Protein 3BWS (pdb70)

Sequence (804 aa):
GTEIVKFSIHPYKGTVIRLGEEILPFKVLEMDKNIALVEAIPVYKDEKEIELKLSSPGFQNSSYRIRKPEELNEKLIALDKEGITHRFISRFKTGFQPKSVRFIDNTRLAIPLLEDEGDVLDINSGQTVRLSPPEKYKKKLGFVETISIPEHNELWVSQQANAVHVFDLKTLAYKATVDLTGKWSKILLYDPIRDLVYCSNWISEDISVIDRKTKLEIRKTDKIGLPRGLLLSKDGKELYIAQFSASNQESGGGRLGIYSDKEKLIDTIGPPGNKRHIVSGNTENKIYVSDCCSKIEVYDLKEKKVQKSIPVFDKPNTIALSPDGKYLYVSCRGPNHPTEGYLKKGLVLGKVYVIDTTTDTVKEFWEAGNQPTGLDVSPDNRYLVISDFLDHQIRVYRRDGFGTEIVKFSIHPYKGTVIRLGEEILPFKVLEMDKNIALVEAIPVYKDEKEIELKLSSPGFQNSSYRIRKPEELNEKLIALDKEGITHRFISRFKTGFQPKSVRFIDNTRLAIPLLEDEGDVLDINSGQTVRLSPPEKYKKKLGFVETISIPEHNELWVSQQANAVHVFDLKTLAYKATVDLTGKWSKILLYDPIRDLVYCSNWISEDISVIDRKTKLEIRKTDKIGLPRGLLLSKDGKELYIAQFSASNQESGGGRLGIYSDKEKLIDTIGPPGNKRHIVSGNTENKIYVSDCCSKIEVYDLKEKKVQKSIPVFDKPNTIALSPDGKYLYVSCRGPNHPTEGYLKKGLVLGKVYVIDTTTDTVKEFWEAGNQPTGLDVSPDNRYLVISDFLDHQIRVYRRDGF

Solvent-accessible surface area: 32927 Å² total

Foldseek 3Di:
DKDKAKEKEAAPPQKFKDWPNHTDDWAFDDDAQRMTTIMIDDFDDDQDWTWIWMDGPQFDIDTDIDSGPVVRHHFYDYTHGPPDQKGFDGKAFFPAFFFAWDDLAQFWID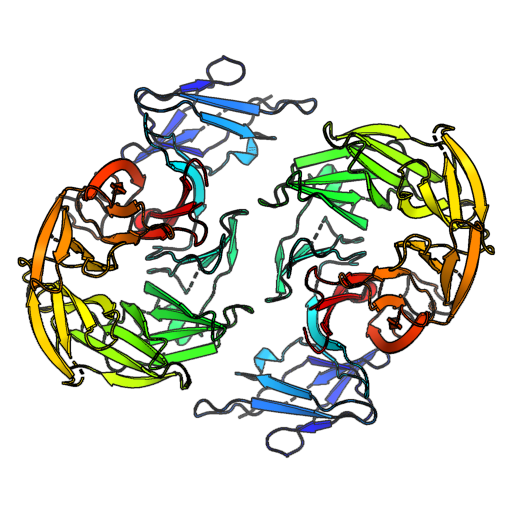TAHQAFQAWIAGNVPRDIDGQHDDPVFSVLGGWADWDHDVVVQWIWIAGNQCKIWIARNVVRHTDDIERDPAAQWHDWDADPVQQWIWTQHQARQKIFIARNVVSYGPDIAHRQARFAAWDAAPVNFWIWTQHQARHPVDRKQTFTWIAGVVRGTPDGEEGMFGWAYKDAAPDRQWMWIDTNAQWIFIDRNVVRYTPDIEHHAAAWHDWEAQLVRQWIKIWHQHDAAPPPGNVDFHSDFTKMWIAGRVVRYTPDMDGDGHGWRYWDAHNVRFWIKTDNRRSNIIIIIGGPPD/DKDKAKEKEFQPPQKFKDWPNHGDDWAFDDDAPRMTTIMIGDFDPPQDKTWIWMDGPQFDIDIDIDRGPHVRHHFYDYTHGPPDQKGFDGKAFAPAFFQAWDDPAQFWIDTAHQAFQAWIAGNVPRDIDGQHDDPVFRVLGGKADWDADVVVQWIWIDGVQCKIWIARNVVRHTDDIERHPAAQWHDWDADPVQCWIWTQHQQQQWIFIANNVVSYGPDIAHHDARFAAWDAQPVRFWIWTQHQARHPVDNKQTFTFTAGVVSGTPDGADDIFGWAYWDAAPDNQWIWIDTNAQWIFIAGNVVRYGPDIEHHAAAWHDWDAQLVRQWIKIWHQHDAAPPPGNVDFHSDFTKMWIAGRVVRYTSDMDGDGHGWRYWDAHNVNFWIKTDNRRSSIIIIIGGHPD

Secondary structure (DSSP, 8-state):
-EE---EEEE--TT-EEEETTEE----EEEEETTEEEE--EE---TT--EEEEEE-TTB--EEEEESSGGGGTT-EEEPPBTT-SEEEEEEEE-SS-B---EESSSSEEE--BTTS---EEETTT--EE-----HHHHTT-----EEEEGGGTEEEEE---SEEEEEETTT--EEEEEE-SSSSEEEEEEETTTTEEEEEETTTTEEEEEETTTTEEEEEPPP-SEEEEEEE-TTSS-EEEEEEES-TT-S--EEEEEE----SEEEEEEEEE----EEE-SSTTEEEEE---SEEEEEETTTTEEEEEEE-SSSEEEEEE-TTSSEEEEEE-----TTT-TTS--SS--EEEEEETTTTEEEEEEE-SSSEEEEEE-TTS-EEEEEETTTTEEEEEEETT-/-EE---EEEE--TT-EEEETTEE----EEEEETTEEEE--EE---TT--EEEEEE-TTB--EEEEESSGGGGTT-EEEPPBTT-SEEEEEEEE-SS-B---EESSSSEEE--BTTS---EEETTT--EE-----HHHHTT-----EEEEGGGTEEEEE---SEEEEEETTT--EEEEEE-SSSSEEEEEEETTTTEEEEEETTTTEEEEEETTTTEEEEE----SEEEEEEE-TTSS-EEEEEEES-TT-SS-EEEEEE----SEEEEEEEEE----EEE-SSTTEEEEE---SEEEEEETTTTEEEEEEE-SSSEEEEEE-TTSSEEEEEE--PPPTTT-TTS--SS--EEEEEETTTTEEEEEEE-SSSEEEEEE-TTS-EEEEEEGGGTEEEEEEETT-

GO terms:
  GO:0009279 cell outer membrane (C, IDA)
  GO:0010756 positive regulation of plasminogen activation (P, IPI)

Organism: Leptospira interrogans serogroup Icterohaemorrhagiae serovar copenhageni (strain Fiocruz L1-130) (NCBI:txid267671)

B-factor: mean 20.06, std 7.41, range [4.98, 55.45]

CATH classification: 2.60.40.3070 (+1 more: 2.130.10.10)

Radius of gyration: 30.34 Å; Cα contacts (8 Å, |Δi|>4): 2355; chains: 2; bounding box: 76×45×87 Å

InterPro domains:
  IPR011045 Nitrous oxide reductase, N-terminal [SSF50974] (199-455)
  IPR015943 WD40/YVTN repeat-like-containing domain superfamily [G3DSA:2.130.10.10] (134-456)
  IPR019405 Lactonase, 7-bladed beta-propeller [PF10282] (343-454)
  IPR051200 Multi-functional host-pathogen interaction and enzymatic activity protein [PTHR47197] (11-436)

Structure (mmCIF, N/CA/C/O backbone):
data_3BWS
#
_entry.id   3BWS
#
_cell.length_a   78.953
_cell.length_b   86.865
_cell.length_c   132.418
_cell.angle_alpha   90.00
_cell.angle_beta   90.00
_cell.angle_gamma   90.00
#
_symmetry.space_group_name_H-M   'P 21 21 21'
#
loop_
_entity.id
_entity.type
_entity.pdbx_description
1 polymer 'protein Lp49'
2 non-polymer 'SULFATE ION'
3 water water
#
loop_
_atom_site.group_PDB
_atom_site.id
_atom_site.type_symbol
_atom_site.label_atom_id
_atom_site.label_alt_id
_atom_site.label_comp_id
_atom_site.label_asym_id
_atom_site.label_entity_id
_atom_site.label_seq_id
_atom_site.pdbx_PDB_ins_code
_atom_site.Cartn_x
_atom_site.Cartn_y
_atom_site.Cartn_z
_atom_site.occupancy
_atom_site.B_iso_or_equiv
_atom_site.auth_seq_id
_atom_site.auth_comp_id
_atom_site.auth_asym_id
_atom_site.auth_atom_id
_atom_site.pdbx_PDB_model_num
ATOM 1 N N . GLY A 1 27 ? 67.662 66.392 58.582 1.00 39.87 50 GLY A N 1
ATOM 2 C CA . GLY A 1 27 ? 68.195 65.753 57.338 1.00 39.70 50 GLY A CA 1
ATOM 3 C C . GLY A 1 27 ? 67.769 66.473 56.070 1.00 39.44 50 GLY A C 1
ATOM 4 O O . GLY A 1 27 ? 67.515 67.682 56.089 1.00 39.58 50 GLY A O 1
ATOM 5 N N . THR A 1 28 ? 67.678 65.719 54.975 1.00 39.10 51 THR A N 1
ATOM 6 C CA . THR A 1 28 ? 67.428 66.278 53.643 1.00 38.66 51 THR A CA 1
ATOM 7 C C . THR A 1 28 ? 66.151 65.772 52.965 1.00 38.29 51 THR A C 1
ATOM 8 O O . THR A 1 28 ? 65.550 64.778 53.386 1.00 38.31 51 THR A O 1
ATOM 12 N N . GLU A 1 29 ? 65.742 66.481 51.915 1.00 37.70 52 GLU A N 1
ATOM 13 C CA . GLU A 1 29 ? 64.722 65.999 50.991 1.00 37.29 52 GLU A CA 1
ATOM 14 C C . GLU A 1 29 ? 65.240 66.179 49.572 1.00 36.37 52 GLU A C 1
ATOM 15 O O . GLU A 1 29 ? 65.763 67.242 49.229 1.00 36.02 52 GLU A O 1
ATOM 21 N N . ILE A 1 30 ? 65.118 65.124 48.766 1.00 35.53 53 ILE A N 1
ATOM 22 C CA . ILE A 1 30 ? 65.469 65.169 47.348 1.00 34.47 53 ILE A CA 1
ATOM 23 C C . ILE A 1 30 ? 64.291 65.746 46.569 1.00 33.53 53 ILE A C 1
ATOM 24 O O . ILE A 1 30 ? 63.186 65.192 46.595 1.00 33.63 53 ILE A O 1
ATOM 29 N N . VAL A 1 31 ? 64.531 66.862 45.886 1.00 32.01 54 VAL A N 1
ATOM 30 C CA . VAL A 1 31 ? 63.503 67.491 45.050 1.00 30.55 54 VAL A CA 1
ATOM 31 C C . VAL A 1 31 ? 63.900 67.449 43.574 1.00 29.34 54 VAL A C 1
ATOM 32 O O . VAL A 1 31 ? 65.079 67.310 43.249 1.00 29.20 54 VAL A O 1
ATOM 36 N N . LYS A 1 32 ? 62.908 67.546 42.691 1.00 27.73 55 LYS A N 1
ATOM 37 C CA . LYS A 1 32 ? 63.146 67.579 41.251 1.00 26.47 55 LYS A CA 1
ATOM 38 C C . LYS A 1 32 ? 62.428 68.790 40.660 1.00 24.91 55 LYS A C 1
ATOM 39 O O . LYS A 1 32 ? 61.233 68.976 40.874 1.00 24.41 55 LYS A O 1
ATOM 45 N N . PHE A 1 33 ? 63.175 69.612 39.929 1.00 23.25 56 PHE A N 1
ATOM 46 C CA . PHE A 1 33 ? 62.665 70.858 39.370 1.00 21.65 56 PHE A CA 1
ATOM 47 C C . PHE A 1 33 ? 63.472 71.199 38.123 1.00 20.50 56 PHE A C 1
ATOM 48 O O . PHE A 1 33 ? 64.446 70.515 37.798 1.00 20.30 56 PHE A O 1
ATOM 56 N N . SER A 1 34 ? 63.065 72.242 37.416 1.00 18.69 57 SER A N 1
ATOM 57 C CA . SER A 1 34 ? 63.769 72.629 36.209 1.00 17.92 57 SER A CA 1
ATOM 58 C C . SER A 1 34 ? 64.487 73.957 36.383 1.00 16.71 57 SER A C 1
ATOM 59 O O . SER A 1 34 ? 64.021 74.831 37.106 1.00 16.40 57 SER A O 1
ATOM 62 N N . ILE A 1 35 ? 65.646 74.092 35.744 1.00 16.10 58 ILE A N 1
ATOM 63 C CA . ILE A 1 35 ? 66.379 75.349 35.763 1.00 15.58 58 ILE A CA 1
ATOM 64 C C . ILE A 1 35 ? 66.650 75.817 34.342 1.00 14.74 58 ILE A C 1
ATOM 65 O O . ILE A 1 35 ? 66.908 75.012 33.453 1.00 14.06 58 ILE A O 1
ATOM 70 N N . HIS A 1 36 ? 66.578 77.129 34.146 1.00 13.72 59 HIS A N 1
ATOM 71 C CA . HIS A 1 36 ? 66.755 77.715 32.845 1.00 13.78 59 HIS A CA 1
ATOM 72 C C . HIS A 1 36 ? 67.447 79.062 33.035 1.00 13.89 59 HIS A C 1
ATOM 73 O O . HIS A 1 36 ? 66.828 80.003 33.554 1.00 13.70 59 HIS A O 1
ATOM 80 N N . PRO A 1 37 ? 68.737 79.170 32.633 1.00 14.16 60 PRO A N 1
ATOM 81 C CA . PRO A 1 37 ? 69.596 78.206 31.957 1.00 14.27 60 PRO A CA 1
ATOM 82 C C . PRO A 1 37 ? 70.254 77.183 32.882 1.00 15.19 60 PRO A C 1
ATOM 83 O O . PRO A 1 37 ? 70.349 77.392 34.100 1.00 14.61 60 PRO A O 1
ATOM 87 N N . TYR A 1 38 ? 70.705 76.076 32.295 1.00 15.81 61 TYR A N 1
ATOM 88 C CA . TYR A 1 38 ? 71.505 75.102 33.030 1.00 16.48 61 TYR A CA 1
ATOM 89 C C . TYR A 1 38 ? 73.008 75.444 32.979 1.00 15.98 61 TYR A C 1
ATOM 90 O O . TYR A 1 38 ? 73.690 75.376 33.993 1.00 16.07 61 TYR A O 1
ATOM 99 N N . LYS A 1 39 ? 73.511 75.804 31.803 1.00 15.69 62 LYS A N 1
ATOM 100 C CA . LYS A 1 39 ? 74.954 76.029 31.604 1.00 16.07 62 LYS A CA 1
ATOM 101 C C . LYS A 1 39 ? 75.509 77.167 32.449 1.00 15.23 62 LYS A C 1
ATOM 102 O O . LYS A 1 39 ? 75.041 78.299 32.337 1.00 15.45 62 LYS A O 1
ATOM 108 N N . GLY A 1 40 ? 76.500 76.855 33.290 1.00 14.12 63 GLY A N 1
ATOM 109 C CA . GLY A 1 40 ? 77.163 77.856 34.137 1.00 13.58 63 GLY A CA 1
ATOM 110 C C . GLY A 1 40 ? 76.452 78.154 35.454 1.00 12.97 63 GLY A C 1
ATOM 111 O O . GLY A 1 40 ? 76.952 78.921 36.286 1.00 12.76 63 GLY A O 1
ATOM 112 N N . THR A 1 41 ? 75.291 77.536 35.652 1.00 12.29 64 THR A N 1
ATOM 113 C CA . THR A 1 41 ? 74.441 77.893 36.774 1.00 12.13 64 THR A CA 1
ATOM 114 C C . THR A 1 41 ? 74.813 77.162 38.069 1.00 12.28 64 THR A C 1
ATOM 115 O O . THR A 1 41 ? 75.050 75.949 38.077 1.00 13.11 64 THR A O 1
ATOM 119 N N . VAL A 1 42 ? 74.882 77.938 39.144 1.00 12.29 65 VAL A N 1
ATOM 120 C CA . VAL A 1 42 ? 75.116 77.443 40.492 1.00 12.61 65 VAL A CA 1
ATOM 121 C C . VAL A 1 42 ? 73.924 77.774 41.396 1.00 12.69 65 VAL A C 1
ATOM 122 O O . VAL A 1 42 ? 73.318 78.841 41.293 1.00 12.12 65 VAL A O 1
ATOM 126 N N . ILE A 1 43 ? 73.595 76.829 42.270 1.00 13.09 66 ILE A N 1
ATOM 127 C CA . ILE A 1 43 ? 72.659 77.063 43.358 1.00 13.90 66 ILE A CA 1
ATOM 128 C C . ILE A 1 43 ? 73.418 76.944 44.679 1.00 14.18 66 ILE A C 1
ATOM 129 O O . ILE A 1 43 ? 74.085 75.939 44.938 1.00 14.59 66 ILE A O 1
ATOM 134 N N . ARG A 1 44 ? 73.312 77.976 45.504 1.00 14.65 67 ARG A N 1
ATOM 135 C CA . ARG A 1 44 ? 73.887 77.970 46.840 1.00 15.45 67 ARG A CA 1
ATOM 136 C C . ARG A 1 44 ? 72.785 78.157 47.877 1.00 16.47 67 ARG A C 1
ATOM 137 O O . ARG A 1 44 ? 71.695 78.645 47.560 1.00 17.46 67 ARG A O 1
ATOM 145 N N . LEU A 1 45 ? 73.077 77.728 49.098 1.00 17.33 68 LEU A N 1
ATOM 146 C CA . LEU A 1 45 ? 72.207 77.872 50.252 1.00 18.50 68 LEU A CA 1
ATOM 147 C C . LEU A 1 45 ? 73.116 78.056 51.453 1.00 19.34 68 LEU A C 1
ATOM 148 O O . LEU A 1 45 ? 73.957 77.198 51.739 1.00 19.84 68 LEU A O 1
ATOM 153 N N . GLY A 1 46 ? 72.964 79.189 52.130 1.00 20.18 69 GLY A N 1
ATOM 154 C CA . GLY A 1 46 ? 73.814 79.537 53.251 1.00 21.84 69 GLY A CA 1
ATOM 155 C C . GLY A 1 46 ? 75.252 79.705 52.811 1.00 22.74 69 GLY A C 1
ATOM 156 O O . GLY A 1 46 ? 76.166 79.424 53.579 1.00 23.06 69 GLY A O 1
ATOM 157 N N . GLU A 1 47 ? 75.425 80.144 51.561 1.00 23.67 70 GLU A N 1
ATOM 158 C CA . GLU A 1 47 ? 76.722 80.436 50.932 1.00 24.48 70 GLU A CA 1
ATOM 159 C C . GLU A 1 47 ? 77.561 79.193 50.633 1.00 25.03 70 GLU A C 1
ATOM 160 O O . GLU A 1 47 ? 78.768 79.286 50.382 1.00 25.38 70 GLU A O 1
ATOM 166 N N . GLU A 1 48 ? 76.908 78.035 50.646 1.00 25.32 71 GLU A N 1
ATOM 167 C CA . GLU A 1 48 ? 77.526 76.771 50.267 1.00 25.65 71 GLU A CA 1
ATOM 168 C C . GLU A 1 48 ? 76.818 76.221 49.040 1.00 25.19 71 GLU A C 1
ATOM 169 O O . GLU A 1 48 ? 75.619 76.418 48.883 1.00 24.60 71 GLU A O 1
ATOM 175 N N . ILE A 1 49 ? 77.566 75.544 48.167 1.00 25.37 72 ILE A N 1
ATOM 176 C CA . ILE A 1 49 ? 76.999 74.917 46.969 1.00 25.36 72 ILE A CA 1
ATOM 177 C C . ILE A 1 49 ? 76.012 73.827 47.372 1.00 25.66 72 ILE A C 1
ATOM 178 O O . ILE A 1 49 ? 76.306 72.993 48.243 1.00 25.73 72 ILE A O 1
ATOM 183 N N . LEU A 1 50 ? 74.837 73.859 46.749 1.00 25.37 73 LEU A N 1
ATOM 184 C CA . LEU A 1 50 ? 73.893 72.768 46.849 1.00 25.70 73 LEU A CA 1
ATOM 185 C C . LEU A 1 50 ? 73.983 71.971 45.559 1.00 25.70 73 LEU A C 1
ATOM 186 O O . LEU A 1 50 ? 73.479 72.404 44.508 1.00 25.80 73 LEU A O 1
ATOM 191 N N . PRO A 1 51 ? 74.646 70.806 45.618 1.00 25.55 74 PRO A N 1
ATOM 192 C CA . PRO A 1 51 ? 74.877 70.086 44.384 1.00 25.34 74 PRO A CA 1
ATOM 193 C C . PRO A 1 51 ? 73.569 69.525 43.839 1.00 25.24 74 PRO A C 1
ATOM 194 O O . PRO A 1 51 ? 72.667 69.177 44.614 1.00 24.63 74 PRO A O 1
ATOM 198 N N . PHE A 1 52 ? 73.466 69.487 42.517 1.00 25.33 75 PHE A N 1
ATOM 199 C CA . PHE A 1 52 ? 72.340 68.862 41.848 1.00 25.79 75 PHE A CA 1
ATOM 200 C C . PHE A 1 52 ? 72.811 67.901 40.768 1.00 26.15 75 PHE A C 1
ATOM 201 O O . PHE A 1 52 ? 73.970 67.949 40.332 1.00 26.29 75 PHE A O 1
ATOM 209 N N . LYS A 1 53 ? 71.903 67.030 40.349 1.00 26.27 76 LYS A N 1
ATOM 210 C CA . LYS A 1 53 ? 72.183 66.010 39.353 1.00 26.80 76 LYS A CA 1
ATOM 211 C C . LYS A 1 53 ? 71.253 66.275 38.181 1.00 26.59 76 LYS A C 1
ATOM 212 O O . LYS A 1 53 ? 70.059 66.495 38.374 1.00 26.34 76 LYS A O 1
ATOM 218 N N . VAL A 1 54 ? 71.798 66.275 36.970 1.00 26.28 77 VAL A N 1
ATOM 219 C CA . VAL A 1 54 ? 70.986 66.499 35.784 1.00 26.14 77 VAL A CA 1
ATOM 220 C C . VAL A 1 54 ? 70.267 65.208 35.422 1.00 26.05 77 VAL A C 1
ATOM 221 O O . VAL A 1 54 ? 70.894 64.145 35.311 1.00 26.00 77 VAL A O 1
ATOM 225 N N . LEU A 1 55 ? 68.947 65.310 35.276 1.00 25.50 78 LEU A N 1
ATOM 226 C CA . LEU A 1 55 ? 68.107 64.189 34.870 1.00 25.19 78 LEU A CA 1
ATOM 227 C C . LEU A 1 55 ? 67.779 64.248 33.387 1.00 24.99 78 LEU A C 1
ATOM 228 O O . LEU A 1 55 ? 67.851 63.233 32.683 1.00 25.20 78 LEU A O 1
ATOM 233 N N . GLU A 1 56 ? 67.405 65.433 32.914 1.00 24.48 79 GLU A N 1
ATOM 234 C CA . GLU A 1 56 ? 67.052 65.624 31.508 1.00 24.18 79 GLU A CA 1
ATOM 235 C C . GLU A 1 56 ? 67.601 66.959 31.028 1.00 22.78 79 GLU A C 1
ATOM 236 O O . GLU A 1 56 ? 67.659 67.910 31.797 1.00 22.05 79 GLU A O 1
ATOM 242 N N . MET A 1 57 ? 68.011 67.002 29.763 1.00 21.71 80 MET A N 1
ATOM 243 C CA . MET A 1 57 ? 68.425 68.247 29.117 1.00 21.55 80 MET A CA 1
ATOM 244 C C . MET A 1 57 ? 67.578 68.539 27.880 1.00 20.71 80 MET A C 1
ATOM 245 O O . MET A 1 57 ? 67.461 67.695 26.989 1.00 20.76 80 MET A O 1
ATOM 250 N N . ASP A 1 58 ? 66.994 69.737 27.844 1.00 19.80 81 ASP A N 1
ATOM 251 C CA . ASP A 1 58 ? 66.218 70.201 26.695 1.00 18.69 81 ASP A CA 1
ATOM 252 C C . ASP A 1 58 ? 66.702 71.585 26.270 1.00 17.71 81 ASP A C 1
ATOM 253 O O . ASP A 1 58 ? 66.244 72.611 26.801 1.00 16.46 81 ASP A O 1
ATOM 258 N N . LYS A 1 59 ? 67.599 71.595 25.286 1.00 17.01 82 LYS A N 1
ATOM 259 C CA . LYS A 1 59 ? 68.371 72.787 24.928 1.00 16.57 82 LYS A CA 1
ATOM 260 C C . LYS A 1 59 ? 68.994 73.343 26.205 1.00 16.55 82 LYS A C 1
ATOM 261 O O . LYS A 1 59 ? 69.809 72.669 26.823 1.00 17.41 82 LYS A O 1
ATOM 267 N N . ASN A 1 60 ? 68.606 74.547 26.618 1.00 16.25 83 ASN A N 1
ATOM 268 C CA . ASN A 1 60 ? 69.180 75.149 27.825 1.00 16.00 83 ASN A CA 1
ATOM 269 C C . ASN A 1 60 ? 68.349 74.937 29.084 1.00 15.54 83 ASN A C 1
ATOM 270 O O . ASN A 1 60 ? 68.637 75.531 30.104 1.00 15.13 83 ASN A O 1
ATOM 275 N N . ILE A 1 61 ? 67.314 74.098 29.016 1.00 15.01 84 ILE A N 1
ATOM 276 C CA . ILE A 1 61 ? 66.495 73.845 30.200 1.00 14.73 84 ILE A CA 1
ATOM 277 C C . ILE A 1 61 ? 66.841 72.462 30.729 1.00 15.20 84 ILE A C 1
ATOM 278 O O . ILE A 1 61 ? 66.833 71.476 29.976 1.00 15.36 84 ILE A O 1
ATOM 283 N N . ALA A 1 62 ? 67.166 72.398 32.017 1.00 15.72 85 ALA A N 1
ATOM 284 C CA . ALA A 1 62 ? 67.561 71.144 32.638 1.00 15.93 85 ALA A CA 1
ATOM 285 C C . ALA A 1 62 ? 66.580 70.749 33.718 1.00 16.73 85 ALA A C 1
ATOM 286 O O . ALA A 1 62 ? 66.238 71.567 34.571 1.00 16.72 85 ALA A O 1
ATOM 288 N N . LEU A 1 63 ? 66.140 69.494 33.672 1.00 17.32 86 LEU A N 1
ATOM 289 C CA . LEU A 1 63 ? 65.468 68.852 34.800 1.00 18.13 86 LEU A CA 1
ATOM 290 C C . LEU A 1 63 ? 66.538 68.284 35.703 1.00 18.74 86 LEU A C 1
ATOM 291 O O . LEU A 1 63 ? 67.373 67.483 35.258 1.00 18.71 86 LEU A O 1
ATOM 296 N N . VAL A 1 64 ? 66.534 68.712 36.958 1.00 19.55 87 VAL A N 1
ATOM 297 C CA . VAL A 1 64 ? 67.603 68.352 37.888 1.00 20.62 87 VAL A CA 1
ATOM 298 C C . VAL A 1 64 ? 67.018 67.819 39.205 1.00 22.10 87 VAL A C 1
ATOM 299 O O . VAL A 1 64 ? 65.884 68.142 39.575 1.00 21.95 87 VAL A O 1
ATOM 303 N N . GLU A 1 65 ? 67.783 66.989 39.905 1.00 23.55 88 GLU A N 1
ATOM 304 C CA . GLU A 1 65 ? 67.400 66.617 41.262 1.00 25.23 88 GLU A CA 1
ATOM 305 C C . GLU A 1 65 ? 68.458 67.095 42.240 1.00 25.80 88 GLU A C 1
ATOM 306 O O . GLU A 1 65 ? 69.654 67.069 41.946 1.00 25.82 88 GLU A O 1
ATOM 320 N N . ALA A 1 67 ? 69.379 67.616 46.668 1.00 29.66 90 ALA A N 1
ATOM 321 C CA . ALA A 1 67 ? 69.082 67.420 48.090 1.00 30.51 90 ALA A CA 1
ATOM 322 C C . ALA A 1 67 ? 69.061 68.768 48.816 1.00 31.24 90 ALA A C 1
ATOM 323 O O . ALA A 1 67 ? 70.008 69.549 48.726 1.00 31.07 90 ALA A O 1
ATOM 325 N N . ILE A 1 68 ? 67.967 69.041 49.518 1.00 32.26 91 ILE A N 1
ATOM 326 C CA . ILE A 1 68 ? 67.835 70.264 50.299 1.00 33.67 91 ILE A CA 1
ATOM 327 C C . ILE A 1 68 ? 67.741 69.845 51.759 1.00 34.58 91 ILE A C 1
ATOM 328 O O . ILE A 1 68 ? 66.983 68.933 52.081 1.00 34.64 91 ILE A O 1
ATOM 333 N N . PRO A 1 69 ? 68.516 70.498 52.646 1.00 35.71 92 PRO A N 1
ATOM 334 C CA . PRO A 1 69 ? 68.348 70.255 54.076 1.00 36.58 92 PRO A CA 1
ATOM 335 C C . PRO A 1 69 ? 66.982 70.732 54.551 1.00 37.57 92 PRO A C 1
ATOM 336 O O . PRO A 1 69 ? 66.405 71.654 53.961 1.00 37.88 92 PRO A O 1
ATOM 340 N N . VAL A 1 70 ? 66.461 70.089 55.590 1.00 38.65 93 VAL A N 1
ATOM 341 C CA . VAL A 1 70 ? 65.207 70.520 56.196 1.00 39.62 93 VAL A CA 1
ATOM 342 C C . VAL A 1 70 ? 65.525 71.519 57.307 1.00 40.10 93 VAL A C 1
ATOM 343 O O . VAL A 1 70 ? 65.869 71.136 58.433 1.00 40.40 93 VAL A O 1
ATOM 347 N N . TYR A 1 71 ? 65.437 72.798 56.953 1.00 40.50 94 TYR A N 1
ATOM 348 C CA . TYR A 1 71 ? 65.622 73.907 57.880 1.00 40.71 94 TYR A CA 1
ATOM 349 C C . TYR A 1 71 ? 64.544 73.878 58.964 1.00 40.86 94 TYR A C 1
ATOM 350 O O . TYR A 1 71 ? 63.356 73.696 58.668 1.00 40.94 94 TYR A O 1
ATOM 359 N N . LYS A 1 72 ? 64.965 74.039 60.217 1.00 40.55 95 LYS A N 1
ATOM 360 C CA . LYS A 1 72 ? 64.045 73.999 61.349 1.00 40.24 95 LYS A CA 1
ATOM 361 C C . LYS A 1 72 ? 63.868 75.392 61.962 1.00 40.07 95 LYS A C 1
ATOM 362 O O . LYS A 1 72 ? 64.355 76.381 61.409 1.00 39.99 95 LYS A O 1
ATOM 364 N N . ASP A 1 73 ? 63.157 75.456 63.090 1.00 39.86 96 ASP A N 1
ATOM 365 C CA . ASP A 1 73 ? 62.943 76.693 63.867 1.00 39.78 96 ASP A CA 1
ATOM 366 C C . ASP A 1 73 ? 62.591 77.935 63.044 1.00 39.40 96 ASP A C 1
ATOM 367 O O . ASP A 1 73 ? 63.161 79.015 63.255 1.00 39.62 96 ASP A O 1
ATOM 372 N N . GLU A 1 74 ? 61.654 77.766 62.110 1.00 39.04 97 GLU A N 1
ATOM 373 C CA . GLU A 1 74 ? 61.101 78.856 61.278 1.00 38.48 97 GLU A CA 1
ATOM 374 C C . GLU A 1 74 ? 62.115 79.537 60.349 1.00 37.95 97 GLU A C 1
ATOM 375 O O . GLU A 1 74 ? 61.847 80.621 59.814 1.00 37.78 97 GLU A O 1
ATOM 377 N N . LYS A 1 75 ? 63.265 78.895 60.151 1.00 37.14 98 LYS A N 1
ATOM 378 C CA . LYS A 1 75 ? 64.277 79.384 59.216 1.00 36.31 98 LYS A CA 1
ATOM 379 C C . LYS A 1 75 ? 63.857 79.168 57.765 1.00 35.85 98 LYS A C 1
ATOM 380 O O . LYS A 1 75 ? 63.541 78.048 57.351 1.00 35.61 98 LYS A O 1
ATOM 386 N N . GLU A 1 76 ? 63.855 80.267 57.017 1.00 35.26 99 GLU A N 1
ATOM 387 C CA . GLU A 1 76 ? 63.494 80.288 55.608 1.00 34.94 99 GLU A CA 1
ATOM 388 C C . GLU A 1 76 ? 64.642 79.735 54.766 1.00 33.73 99 GLU A C 1
ATOM 389 O O . GLU A 1 76 ? 65.809 80.080 54.988 1.00 33.98 99 GLU A O 1
ATOM 395 N N . ILE A 1 77 ? 64.312 78.867 53.812 1.00 32.22 100 ILE A N 1
ATOM 396 C CA . ILE A 1 77 ? 65.297 78.367 52.858 1.00 30.27 100 ILE A CA 1
ATOM 397 C C . ILE A 1 77 ? 65.404 79.364 51.703 1.00 29.12 100 ILE A C 1
ATOM 398 O O . ILE A 1 77 ? 64.495 79.477 50.882 1.00 28.88 100 ILE A O 1
ATOM 403 N N . GLU A 1 78 ? 66.515 80.090 51.653 1.00 27.42 101 GLU A N 1
ATOM 404 C CA . GLU A 1 78 ? 66.753 81.009 50.560 1.00 26.18 101 GLU A CA 1
ATOM 405 C C . GLU A 1 78 ? 67.791 80.428 49.611 1.00 25.02 101 GLU A C 1
ATOM 406 O O . GLU A 1 78 ? 68.992 80.448 49.896 1.00 24.27 101 GLU A O 1
ATOM 412 N N . LEU A 1 79 ? 67.309 79.905 48.490 1.00 23.18 102 LEU A N 1
ATOM 413 C CA . LEU A 1 79 ? 68.183 79.435 47.431 1.00 22.63 102 LEU A CA 1
ATOM 414 C C . LEU A 1 79 ? 68.704 80.620 46.645 1.00 21.71 102 LEU A C 1
ATOM 415 O O . LEU A 1 79 ? 67.929 81.483 46.228 1.00 21.86 102 LEU A O 1
ATOM 420 N N . LYS A 1 80 ? 70.016 80.660 46.451 1.00 20.44 103 LYS A N 1
ATOM 421 C CA . LYS A 1 80 ? 70.633 81.719 45.674 1.00 20.01 103 LYS A CA 1
ATOM 422 C C . LYS A 1 80 ? 71.179 81.186 44.344 1.00 18.97 103 LYS A C 1
ATOM 423 O O . LYS A 1 80 ? 72.101 80.365 44.315 1.00 18.23 103 LYS A O 1
ATOM 429 N N . LEU A 1 81 ? 70.585 81.654 43.248 1.00 17.85 104 LEU A N 1
ATOM 430 C CA . LEU A 1 81 ? 70.944 81.204 41.909 1.00 16.98 104 LEU A CA 1
ATOM 431 C C . LEU A 1 81 ? 71.757 82.248 41.173 1.00 16.11 104 LEU A C 1
ATOM 432 O O . LEU A 1 81 ? 71.474 83.447 41.258 1.00 16.36 104 LEU A O 1
ATOM 437 N N . SER A 1 82 ? 72.783 81.790 40.467 1.00 14.94 105 SER A N 1
ATOM 438 C CA . SER A 1 82 ? 73.646 82.683 39.711 1.00 14.20 105 SER A CA 1
ATOM 439 C C . SER A 1 82 ? 74.211 81.984 38.487 1.00 14.00 105 SER A C 1
ATOM 440 O O . SER A 1 82 ? 74.450 80.767 38.503 1.00 14.01 105 SER A O 1
ATOM 443 N N . SER A 1 83 ? 74.410 82.756 37.419 1.00 13.98 106 SER A N 1
ATOM 444 C CA . SER A 1 83 ? 74.882 82.223 36.124 1.00 13.88 106 SER A CA 1
ATOM 445 C C . SER A 1 83 ? 75.471 83.351 35.287 1.00 14.19 106 SER A C 1
ATOM 446 O O . SER A 1 83 ? 74.934 84.472 35.292 1.00 13.65 106 SER A O 1
ATOM 449 N N . PRO A 1 84 ? 76.569 83.069 34.552 1.00 14.58 107 PRO A N 1
ATOM 450 C CA . PRO A 1 84 ? 77.169 84.077 33.676 1.00 14.59 107 PRO A CA 1
ATOM 451 C C . PRO A 1 84 ? 76.167 84.691 32.695 1.00 14.81 107 PRO A C 1
ATOM 452 O O . PRO A 1 84 ? 75.430 83.966 32.015 1.00 15.02 107 PRO A O 1
ATOM 456 N N . GLY A 1 85 ? 76.151 86.020 32.638 1.00 14.76 108 GLY A N 1
ATOM 457 C CA . GLY A 1 85 ? 75.252 86.761 31.738 1.00 14.21 108 GLY A CA 1
ATOM 458 C C . GLY A 1 85 ? 73.828 86.881 32.261 1.00 14.37 108 GLY A C 1
ATOM 459 O O . GLY A 1 85 ? 72.930 87.347 31.532 1.00 13.31 108 GLY A O 1
ATOM 460 N N . PHE A 1 86 ? 73.615 86.453 33.512 1.00 14.01 109 PHE A N 1
ATOM 461 C CA . PHE A 1 86 ? 72.281 86.481 34.149 1.00 14.24 109 PHE A CA 1
ATOM 462 C C . PHE A 1 86 ? 72.294 87.214 35.480 1.00 15.19 109 PHE A C 1
ATOM 463 O O . PHE A 1 86 ? 73.294 87.200 36.197 1.00 15.01 109 PHE A O 1
ATOM 471 N N . GLN A 1 87 ? 71.182 87.863 35.806 1.00 15.51 110 GLN A N 1
ATOM 472 C CA . GLN A 1 87 ? 71.030 88.468 37.120 1.00 16.93 110 GLN A CA 1
ATOM 473 C C . GLN A 1 87 ? 70.898 87.375 38.191 1.00 17.38 110 GLN A C 1
ATOM 474 O O . GLN A 1 87 ? 70.353 86.290 37.931 1.00 17.47 110 GLN A O 1
ATOM 480 N N . ASN A 1 88 ? 71.410 87.652 39.389 1.00 18.08 111 ASN A N 1
ATOM 481 C CA . ASN A 1 88 ? 71.207 86.766 40.531 1.00 19.02 111 ASN A CA 1
ATOM 482 C C . ASN A 1 88 ? 69.733 86.710 40.925 1.00 19.78 111 ASN A C 1
ATOM 483 O O . ASN A 1 88 ? 69.052 87.750 40.917 1.00 20.07 111 ASN A O 1
ATOM 488 N N . SER A 1 89 ? 69.240 85.505 41.227 1.00 20.66 112 SER A N 1
ATOM 489 C CA . SER A 1 89 ? 67.887 85.309 41.778 1.00 21.92 112 SER A CA 1
ATOM 490 C C . SER A 1 89 ? 67.987 84.663 43.148 1.00 22.46 112 SER A C 1
ATOM 491 O O . SER A 1 89 ? 68.848 83.807 43.369 1.00 21.93 112 SER A O 1
ATOM 494 N N . SER A 1 90 ? 67.097 85.067 44.052 1.00 23.50 113 SER A N 1
ATOM 495 C CA . SER A 1 90 ? 66.848 84.350 45.297 1.00 24.81 113 SER A CA 1
ATOM 496 C C . SER A 1 90 ? 65.519 83.626 45.176 1.00 25.65 113 SER A C 1
ATOM 497 O O . SER A 1 90 ? 64.524 84.215 44.761 1.00 26.08 113 SER A O 1
ATOM 500 N N . TYR A 1 91 ? 65.504 82.352 45.528 1.00 26.16 114 TYR A N 1
ATOM 501 C CA . TYR A 1 91 ? 64.274 81.583 45.528 1.00 27.08 114 TYR A CA 1
ATOM 502 C C . TYR A 1 91 ? 63.999 81.113 46.958 1.00 27.74 114 TYR A C 1
ATOM 503 O O . TYR A 1 91 ? 64.706 80.246 47.481 1.00 27.33 114 TYR A O 1
ATOM 512 N N . ARG A 1 92 ? 62.982 81.705 47.585 1.00 28.70 115 ARG A N 1
ATOM 513 C CA . ARG A 1 92 ? 62.670 81.439 48.990 1.00 29.54 115 ARG A CA 1
ATOM 514 C C . ARG A 1 92 ? 61.553 80.422 49.122 1.00 29.81 115 ARG A C 1
ATOM 515 O O . ARG A 1 92 ? 60.513 80.538 48.469 1.00 29.89 115 ARG A O 1
ATOM 523 N N . ILE A 1 93 ? 61.785 79.413 49.953 1.00 29.94 116 ILE A N 1
ATOM 524 C CA . ILE A 1 93 ? 60.787 78.380 50.217 1.00 30.22 116 ILE A CA 1
ATOM 525 C C . ILE A 1 93 ? 60.714 78.085 51.716 1.00 30.79 116 ILE A C 1
ATOM 526 O O . ILE A 1 93 ? 61.711 78.206 52.433 1.00 30.84 116 ILE A O 1
ATOM 531 N N . ARG A 1 94 ? 59.525 77.730 52.194 1.00 31.26 117 ARG A N 1
ATOM 532 C CA . ARG A 1 94 ? 59.358 77.348 53.596 1.00 31.50 117 ARG A CA 1
ATOM 533 C C . ARG A 1 94 ? 59.846 75.920 53.789 1.00 31.24 117 ARG A C 1
ATOM 534 O O . ARG A 1 94 ? 60.417 75.589 54.831 1.00 31.52 117 ARG A O 1
ATOM 542 N N . LYS A 1 95 ? 59.620 75.089 52.773 1.00 30.92 118 LYS A N 1
ATOM 543 C CA . LYS A 1 95 ? 59.949 73.668 52.819 1.00 30.75 118 LYS A CA 1
ATOM 544 C C . LYS A 1 95 ? 60.499 73.197 51.464 1.00 30.62 118 LYS A C 1
ATOM 545 O O . LYS A 1 95 ? 60.082 73.709 50.415 1.00 30.44 118 LYS A O 1
ATOM 547 N N . PRO A 1 96 ? 61.423 72.210 51.477 1.00 30.42 119 PRO A N 1
ATOM 548 C CA . PRO A 1 96 ? 61.957 71.637 50.245 1.00 30.38 119 PRO A CA 1
ATOM 549 C C . PRO A 1 96 ? 60.877 71.295 49.221 1.00 30.42 119 PRO A C 1
ATOM 550 O O . PRO A 1 96 ? 60.976 71.716 48.073 1.00 30.50 119 PRO A O 1
ATOM 554 N N . GLU A 1 97 ? 59.867 70.535 49.649 1.00 30.42 120 GLU A N 1
ATOM 555 C CA . GLU A 1 97 ? 58.724 70.129 48.826 1.00 30.31 120 GLU A CA 1
ATOM 556 C C . GLU A 1 97 ? 58.170 71.213 47.891 1.00 30.33 120 GLU A C 1
ATOM 557 O O . GLU A 1 97 ? 57.766 70.909 46.770 1.00 30.45 120 GLU A O 1
ATOM 559 N N . GLU A 1 98 ? 58.142 72.461 48.356 1.00 30.29 121 GLU A N 1
ATOM 560 C CA . GLU A 1 98 ? 57.636 73.598 47.563 1.00 30.48 121 GLU A CA 1
ATOM 561 C C . GLU A 1 98 ? 58.315 73.768 46.197 1.00 30.04 121 GLU A C 1
ATOM 562 O O . GLU A 1 98 ? 57.727 74.338 45.276 1.00 29.88 121 GLU A O 1
ATOM 568 N N . LEU A 1 99 ? 59.550 73.277 46.078 1.00 29.37 122 LEU A N 1
ATOM 569 C CA . LEU A 1 99 ? 60.324 73.438 44.849 1.00 28.72 122 LEU A CA 1
ATOM 570 C C . LEU A 1 99 ? 60.043 72.351 43.815 1.00 28.16 122 LEU A C 1
ATOM 571 O O . LEU A 1 99 ? 60.331 72.528 42.627 1.00 28.01 122 LEU A O 1
ATOM 576 N N . ASN A 1 100 ? 59.477 71.230 44.257 1.00 27.20 123 ASN A N 1
ATOM 577 C CA . ASN A 1 100 ? 59.124 70.154 43.337 1.00 26.52 123 ASN A CA 1
ATOM 578 C C . ASN A 1 100 ? 58.283 70.626 42.166 1.00 25.75 123 ASN A C 1
ATOM 579 O O . ASN A 1 100 ? 57.309 71.372 42.335 1.00 24.99 123 ASN A O 1
ATOM 584 N N . GLU A 1 101 ? 58.704 70.200 40.977 1.00 25.13 124 GLU A N 1
ATOM 585 C CA . GLU A 1 101 ? 58.001 70.475 39.727 1.00 24.99 124 GLU A CA 1
ATOM 586 C C . GLU A 1 101 ? 57.990 71.956 39.335 1.00 24.15 124 GLU A C 1
ATOM 587 O O . GLU A 1 101 ? 57.275 72.347 38.406 1.00 24.30 124 GLU A O 1
ATOM 593 N N . LYS A 1 102 ? 58.793 72.771 40.025 1.00 22.84 125 LYS A N 1
ATOM 594 C CA . LYS A 1 102 ? 58.941 74.183 39.669 1.00 22.09 125 LYS A CA 1
ATOM 595 C C . LYS A 1 102 ? 59.926 74.385 38.506 1.00 21.44 125 LYS A C 1
ATOM 596 O O . LYS A 1 102 ? 60.753 73.508 38.204 1.00 21.08 125 LYS A O 1
ATOM 602 N N . LEU A 1 103 ? 59.782 75.520 37.827 1.00 20.02 126 LEU A N 1
ATOM 603 C CA . LEU A 1 103 ? 60.802 75.999 36.902 1.00 19.14 126 LEU A CA 1
ATOM 604 C C . LEU A 1 103 ? 61.368 77.272 37.496 1.00 18.66 126 LEU A C 1
ATOM 605 O O . LEU A 1 103 ? 60.628 78.213 37.769 1.00 17.83 126 LEU A O 1
ATOM 610 N N . ILE A 1 104 ? 62.683 77.296 37.693 1.00 18.26 127 ILE A N 1
ATOM 611 C CA . ILE A 1 104 ? 63.354 78.548 38.008 1.00 17.44 127 ILE A CA 1
ATOM 612 C C . ILE A 1 104 ? 64.019 79.093 36.745 1.00 17.12 127 ILE A C 1
ATOM 613 O O . ILE A 1 104 ? 64.939 78.481 36.206 1.00 16.42 127 ILE A O 1
ATOM 618 N N . ALA A 1 105 ? 63.540 80.231 36.252 1.00 16.59 128 ALA A N 1
ATOM 619 C CA . ALA A 1 105 ? 64.184 80.843 35.103 1.00 16.04 128 ALA A CA 1
ATOM 620 C C . ALA A 1 105 ? 64.818 82.159 35.501 1.00 16.06 128 ALA A C 1
ATOM 621 O O . ALA A 1 105 ? 64.158 83.050 36.064 1.00 16.54 128 ALA A O 1
ATOM 623 N N . LEU A 1 106 ? 66.118 82.256 35.238 1.00 15.11 129 LEU A N 1
ATOM 624 C CA . LEU A 1 106 ? 66.896 83.431 35.584 1.00 14.47 129 LEU A CA 1
ATOM 625 C C . LEU A 1 106 ? 66.656 84.540 34.571 1.00 13.82 129 LEU A C 1
ATOM 626 O O . LEU A 1 106 ? 66.339 84.274 33.413 1.00 14.06 129 LEU A O 1
ATOM 631 N N . ASP A 1 107 ? 66.802 85.779 35.011 1.00 13.46 130 ASP A N 1
ATOM 632 C CA . ASP A 1 107 ? 66.657 86.927 34.133 1.00 13.57 130 ASP A CA 1
ATOM 633 C C . ASP A 1 107 ? 68.002 87.331 33.530 1.00 13.91 130 ASP A C 1
ATOM 634 O O . ASP A 1 107 ? 68.997 87.503 34.242 1.00 12.97 130 ASP A O 1
ATOM 639 N N . LYS A 1 108 ? 68.009 87.468 32.206 1.00 13.65 131 LYS A N 1
ATOM 640 C CA . LYS A 1 108 ? 69.164 87.898 31.437 1.00 14.51 131 LYS A CA 1
ATOM 641 C C . LYS A 1 108 ? 69.603 89.286 31.912 1.00 15.51 131 LYS A C 1
ATOM 642 O O . LYS A 1 108 ? 68.761 90.130 32.257 1.00 15.16 131 LYS A O 1
ATOM 648 N N . GLU A 1 109 ? 70.912 89.518 31.958 1.00 16.47 132 GLU A N 1
ATOM 649 C CA . GLU A 1 109 ? 71.432 90.804 32.435 1.00 17.77 132 GLU A CA 1
ATOM 650 C C . GLU A 1 109 ? 70.839 91.959 31.630 1.00 17.68 132 GLU A C 1
ATOM 651 O O . GLU A 1 109 ? 70.727 91.876 30.408 1.00 17.64 132 GLU A O 1
ATOM 657 N N . GLY A 1 110 ? 70.426 93.017 32.317 1.00 18.35 133 GLY A N 1
ATOM 658 C CA . GLY A 1 110 ? 69.938 94.219 31.645 1.00 18.56 133 GLY A CA 1
ATOM 659 C C . GLY A 1 110 ? 68.459 94.247 31.259 1.00 18.93 133 GLY A C 1
ATOM 660 O O . GLY A 1 110 ? 67.958 95.290 30.844 1.00 18.61 133 GLY A O 1
ATOM 661 N N . ILE A 1 111 ? 67.747 93.127 31.374 1.00 18.84 134 ILE A N 1
ATOM 662 C CA . ILE A 1 111 ? 66.308 93.155 31.040 1.00 18.98 134 ILE A CA 1
ATOM 663 C C . ILE A 1 111 ? 65.492 93.722 32.203 1.00 19.34 134 ILE A C 1
ATOM 664 O O . ILE A 1 111 ? 65.905 93.635 33.367 1.00 19.51 134 ILE A O 1
ATOM 669 N N . THR A 1 112 ? 64.344 94.316 31.876 1.00 19.48 135 THR A N 1
ATOM 670 C CA . THR A 1 112 ? 63.500 95.009 32.856 1.00 19.21 135 THR A CA 1
ATOM 671 C C . THR A 1 112 ? 62.164 94.305 33.080 1.00 19.30 135 THR A C 1
ATOM 672 O O . THR A 1 112 ? 61.245 94.869 33.688 1.00 19.62 135 THR A O 1
ATOM 676 N N . HIS A 1 113 ? 62.073 93.069 32.594 1.00 17.99 136 HIS A N 1
ATOM 677 C CA . HIS A 1 113 ? 60.918 92.211 32.824 1.00 17.66 136 HIS A CA 1
ATOM 678 C C . HIS A 1 113 ? 61.418 90.956 33.545 1.00 17.49 136 HIS A C 1
ATOM 679 O O . HIS A 1 113 ? 62.330 90.300 33.058 1.00 18.46 136 HIS A O 1
ATOM 686 N N . ARG A 1 114 ? 60.871 90.651 34.721 1.00 16.99 137 ARG A N 1
ATOM 687 C CA . ARG A 1 114 ? 61.459 89.597 35.563 1.00 16.42 137 ARG A CA 1
ATOM 688 C C . ARG A 1 114 ? 60.564 88.388 35.628 1.00 15.47 137 ARG A C 1
ATOM 689 O O . ARG A 1 114 ? 59.358 88.530 35.774 1.00 14.77 137 ARG A O 1
ATOM 697 N N . PHE A 1 115 ? 61.154 87.197 35.508 1.00 14.42 138 PHE A N 1
ATOM 698 C CA . PHE A 1 115 ? 60.378 85.959 35.597 1.00 14.36 138 PHE A CA 1
ATOM 699 C C . PHE A 1 115 ? 59.734 85.837 36.982 1.00 14.74 138 PHE A C 1
ATOM 700 O O . PHE A 1 115 ? 60.411 85.979 38.009 1.00 14.21 138 PHE A O 1
ATOM 708 N N . ILE A 1 116 ? 58.423 85.598 37.004 1.00 14.85 139 ILE A N 1
ATOM 709 C CA . ILE A 1 116 ? 57.710 85.343 38.256 1.00 15.31 139 ILE A CA 1
ATOM 710 C C . ILE A 1 116 ? 57.410 83.848 38.438 1.00 15.60 139 ILE A C 1
ATOM 711 O O . ILE A 1 116 ? 57.814 83.235 39.435 1.00 15.49 139 ILE A O 1
ATOM 716 N N . SER A 1 117 ? 56.685 83.258 37.488 1.00 15.49 140 SER A N 1
ATOM 717 C CA . SER A 1 117 ? 56.243 81.872 37.625 1.00 15.28 140 SER A CA 1
ATOM 718 C C . SER A 1 117 ? 56.057 81.193 36.290 1.00 14.71 140 SER A C 1
ATOM 719 O O . SER A 1 117 ? 55.914 81.851 35.253 1.00 13.76 140 SER A O 1
ATOM 722 N N . ARG A 1 118 ? 56.072 79.866 36.352 1.00 14.08 141 ARG A N 1
ATOM 723 C CA . ARG A 1 118 ? 55.616 78.991 35.292 1.00 14.55 141 ARG A CA 1
ATOM 724 C C . ARG A 1 118 ? 54.383 78.254 35.822 1.00 14.85 141 ARG A C 1
ATOM 725 O O . ARG A 1 118 ? 54.393 77.782 36.958 1.00 15.11 141 ARG A O 1
ATOM 733 N N . PHE A 1 119 ? 53.323 78.181 35.015 1.00 14.75 142 PHE A N 1
ATOM 734 C CA . PHE A 1 119 ? 52.113 77.424 35.368 1.00 14.85 142 PHE A CA 1
ATOM 735 C C . PHE A 1 119 ? 51.786 76.428 34.272 1.00 14.80 142 PHE A C 1
ATOM 736 O O . PHE A 1 119 ? 51.719 76.817 33.106 1.00 15.32 142 PHE A O 1
ATOM 744 N N . LYS A 1 120 ? 51.583 75.158 34.633 1.00 14.80 143 LYS A N 1
ATOM 745 C CA . LYS A 1 120 ? 51.169 74.126 33.677 1.00 15.33 143 LYS A CA 1
ATOM 746 C C . LYS A 1 120 ? 49.736 74.340 33.216 1.00 14.57 143 LYS A C 1
ATOM 747 O O . LYS A 1 120 ? 48.860 74.659 34.010 1.00 15.28 143 LYS A O 1
ATOM 753 N N . THR A 1 121 ? 49.489 74.149 31.926 1.00 13.91 144 THR A N 1
ATOM 754 C CA . THR A 1 121 ? 48.142 74.256 31.387 1.00 13.16 144 THR A CA 1
ATOM 755 C C . THR A 1 121 ? 47.762 72.883 30.843 1.00 13.54 144 THR A C 1
ATOM 756 O O . THR A 1 121 ? 48.535 71.936 30.972 1.00 13.78 144 THR A O 1
ATOM 760 N N . GLY A 1 122 ? 46.585 72.776 30.224 1.00 13.58 145 GLY A N 1
ATOM 761 C CA . GLY A 1 122 ? 46.261 71.614 29.400 1.00 13.47 145 GLY A CA 1
ATOM 762 C C . GLY A 1 122 ? 47.084 71.631 28.116 1.00 14.01 145 GLY A C 1
ATOM 763 O O . GLY A 1 122 ? 47.957 72.478 27.951 1.00 14.27 145 GLY A O 1
ATOM 764 N N . PHE A 1 123 ? 46.799 70.717 27.195 1.00 14.49 146 PHE A N 1
ATOM 765 C CA . PHE A 1 123 ? 47.678 70.491 26.048 1.00 14.66 146 PHE A CA 1
ATOM 766 C C . PHE A 1 123 ? 47.573 71.544 24.952 1.00 14.38 146 PHE A C 1
ATOM 767 O O . PHE A 1 123 ? 46.473 71.899 24.503 1.00 14.35 146 PHE A O 1
ATOM 775 N N . GLN A 1 124 ? 48.749 72.030 24.547 1.00 13.72 147 GLN A N 1
ATOM 776 C CA . GLN A 1 124 ? 48.935 73.021 23.478 1.00 12.46 147 GLN A CA 1
ATOM 777 C C . GLN A 1 124 ? 48.137 74.321 23.684 1.00 11.18 147 GLN A C 1
ATOM 778 O O . GLN A 1 124 ? 47.193 74.599 22.941 1.00 11.48 147 GLN A O 1
ATOM 784 N N . PRO A 1 125 ? 48.530 75.130 24.696 1.00 10.50 148 PRO A N 1
ATOM 785 C CA . PRO A 1 125 ? 47.919 76.449 24.951 1.00 10.04 148 PRO A CA 1
ATOM 786 C C . PRO A 1 125 ? 48.277 77.374 23.797 1.00 9.46 148 PRO A C 1
ATOM 787 O O . PRO A 1 125 ? 49.447 77.779 23.636 1.00 9.30 148 PRO A O 1
ATOM 791 N N . LYS A 1 126 ? 47.277 77.669 22.977 1.00 9.25 149 LYS A N 1
ATOM 792 C CA . LYS A 1 126 ? 47.490 78.309 21.666 1.00 9.08 149 LYS A CA 1
ATOM 793 C C . LYS A 1 126 ? 47.568 79.821 21.791 1.00 8.81 149 LYS A C 1
ATOM 794 O O . LYS A 1 126 ? 48.278 80.500 21.030 1.00 8.91 149 LYS A O 1
ATOM 800 N N . SER A 1 127 ? 46.819 80.356 22.744 1.00 7.83 150 SER A N 1
ATOM 801 C CA . SER A 1 127 ? 46.799 81.789 22.948 1.00 7.77 150 SER A CA 1
ATOM 802 C C . SER A 1 127 ? 46.562 82.078 24.422 1.00 7.93 150 SER A C 1
ATOM 803 O O . SER A 1 127 ? 46.165 81.192 25.174 1.00 7.54 150 SER A O 1
ATOM 806 N N . VAL A 1 128 ? 46.842 83.306 24.840 1.00 7.75 151 VAL A N 1
ATOM 807 C CA . VAL A 1 128 ? 46.475 83.748 26.173 1.00 7.87 151 VAL A CA 1
ATOM 808 C C . VAL A 1 128 ? 45.872 85.143 26.070 1.00 8.32 151 VAL A C 1
ATOM 809 O O . VAL A 1 128 ? 46.229 85.894 25.181 1.00 7.18 151 VAL A O 1
ATOM 813 N N . ARG A 1 129 ? 44.934 85.452 26.958 1.00 9.03 152 ARG A N 1
ATOM 814 C CA . ARG A 1 129 ? 44.313 86.771 27.012 1.00 10.94 152 ARG A CA 1
ATOM 815 C C . ARG A 1 129 ? 43.909 87.080 28.447 1.00 11.28 152 ARG A C 1
ATOM 816 O O . ARG A 1 129 ? 43.192 86.297 29.082 1.00 11.68 152 ARG A O 1
ATOM 824 N N . PHE A 1 130 ? 44.369 88.219 28.956 1.00 11.96 153 PHE A N 1
ATOM 825 C CA . PHE A 1 130 ? 43.918 88.690 30.263 1.00 12.22 153 PHE A CA 1
ATOM 826 C C . PHE A 1 130 ? 42.458 89.096 30.165 1.00 12.74 153 PHE A C 1
ATOM 827 O O . PHE A 1 130 ? 42.087 89.903 29.317 1.00 12.53 153 PHE A O 1
ATOM 835 N N . ILE A 1 131 ? 41.631 88.520 31.025 1.00 13.90 154 ILE A N 1
ATOM 836 C CA . ILE A 1 131 ? 40.224 88.928 31.140 1.00 14.31 154 ILE A CA 1
ATOM 837 C C . ILE A 1 131 ? 40.025 89.951 32.272 1.00 15.64 154 ILE A C 1
ATOM 838 O O . ILE A 1 131 ? 38.980 90.610 32.353 1.00 15.74 154 ILE A O 1
ATOM 843 N N . ASP A 1 132 ? 41.039 90.081 33.131 1.00 16.21 155 ASP A N 1
ATOM 844 C CA . ASP A 1 132 ? 41.186 91.220 34.050 1.00 16.42 155 ASP A CA 1
ATOM 845 C C . ASP A 1 132 ? 42.656 91.378 34.427 1.00 16.43 155 ASP A C 1
ATOM 846 O O . ASP A 1 132 ? 43.527 90.926 33.683 1.00 15.83 155 ASP A O 1
ATOM 851 N N . ASN A 1 133 ? 42.944 91.984 35.583 1.00 15.96 156 ASN A N 1
ATOM 852 C CA . ASN A 1 133 ? 44.340 92.252 35.965 1.00 15.89 156 ASN A CA 1
ATOM 853 C C . ASN A 1 133 ? 45.212 91.015 36.167 1.00 15.57 156 ASN A C 1
ATOM 854 O O . ASN A 1 133 ? 46.442 91.107 36.051 1.00 15.43 156 ASN A O 1
ATOM 859 N N . THR A 1 134 ? 44.597 89.875 36.500 1.00 15.06 157 THR A N 1
ATOM 860 C CA . THR A 1 134 ? 45.369 88.682 36.873 1.00 15.11 157 THR A CA 1
ATOM 861 C C . THR A 1 134 ? 44.927 87.342 36.272 1.00 15.04 157 THR A C 1
ATOM 862 O O . THR A 1 134 ? 45.609 86.327 36.462 1.00 15.86 157 THR A O 1
ATOM 866 N N . ARG A 1 135 ? 43.808 87.311 35.556 1.00 14.35 158 ARG A N 1
ATOM 867 C CA . ARG A 1 135 ? 43.274 86.027 35.098 1.00 14.00 158 ARG A CA 1
ATOM 868 C C . ARG A 1 135 ? 43.331 85.918 33.590 1.00 13.14 158 ARG A C 1
ATOM 869 O O . ARG A 1 135 ? 43.067 86.882 32.892 1.00 12.73 158 ARG A O 1
ATOM 877 N N . LEU A 1 136 ? 43.647 84.726 33.105 1.00 12.53 159 LEU A N 1
ATOM 878 C CA . LEU A 1 136 ? 43.873 84.523 31.689 1.00 12.43 159 LEU A CA 1
ATOM 879 C C . LEU A 1 136 ? 42.948 83.471 31.117 1.00 12.29 159 LEU A C 1
ATOM 880 O O . LEU A 1 136 ? 42.703 82.445 31.752 1.00 12.15 159 LEU A O 1
ATOM 885 N N . ALA A 1 137 ? 42.489 83.711 29.890 1.00 11.80 160 ALA A N 1
ATOM 886 C CA . ALA A 1 137 ? 41.735 82.713 29.142 1.00 11.18 160 ALA A CA 1
ATOM 887 C C . ALA A 1 137 ? 42.711 82.098 28.153 1.00 10.64 160 ALA A C 1
ATOM 888 O O . ALA A 1 137 ? 43.343 82.817 27.377 1.00 10.08 160 ALA A O 1
ATOM 890 N N . ILE A 1 138 ? 42.838 80.771 28.194 1.00 9.47 161 ILE A N 1
ATOM 891 C CA . ILE A 1 138 ? 43.887 80.054 27.482 1.00 8.99 161 ILE A CA 1
ATOM 892 C C . ILE A 1 138 ? 43.249 78.899 26.713 1.00 9.24 161 ILE A C 1
ATOM 893 O O . ILE A 1 138 ? 43.016 77.833 27.297 1.00 9.29 161 ILE A O 1
ATOM 898 N N . PRO A 1 139 ? 42.895 79.123 25.426 1.00 8.82 162 PRO A N 1
ATOM 899 C CA . PRO A 1 139 ? 42.427 78.002 24.601 1.00 8.68 162 PRO A CA 1
ATOM 900 C C . PRO A 1 139 ? 43.463 76.895 24.418 1.00 9.05 162 PRO A C 1
ATOM 901 O O . PRO A 1 139 ? 44.660 77.147 24.273 1.00 7.83 162 PRO A O 1
ATOM 905 N N . LEU A 1 140 ? 43.000 75.657 24.412 1.00 9.44 163 LEU A N 1
ATOM 906 C CA . LEU A 1 140 ? 43.926 74.528 24.333 1.00 9.97 163 LEU A CA 1
ATOM 907 C C . LEU A 1 140 ? 43.731 73.793 23.016 1.00 11.22 163 LEU A C 1
ATOM 908 O O . LEU A 1 140 ? 42.650 73.228 22.774 1.00 11.34 163 LEU A O 1
ATOM 913 N N . LEU A 1 141 ? 44.756 73.815 22.157 1.00 12.31 164 LEU A N 1
ATOM 914 C CA . LEU A 1 141 ? 44.639 73.243 20.805 1.00 13.44 164 LEU A CA 1
ATOM 915 C C . LEU A 1 141 ? 44.465 71.714 20.808 1.00 14.88 164 LEU A C 1
ATOM 916 O O . LEU A 1 141 ? 43.792 71.144 19.937 1.00 15.22 164 LEU A O 1
ATOM 921 N N . GLU A 1 142 ? 45.063 71.053 21.785 1.00 15.36 165 GLU A N 1
ATOM 922 C CA . GLU A 1 142 ? 44.924 69.612 21.859 1.00 17.17 165 GLU A CA 1
ATOM 923 C C . GLU A 1 142 ? 44.288 69.171 23.164 1.00 17.27 165 GLU A C 1
ATOM 924 O O . GLU A 1 142 ? 44.651 68.134 23.724 1.00 17.39 165 GLU A O 1
ATOM 930 N N . ASP A 1 143 ? 43.324 69.968 23.630 1.00 17.35 166 ASP A N 1
ATOM 931 C CA . ASP A 1 143 ? 42.580 69.640 24.835 1.00 18.32 166 ASP A CA 1
ATOM 932 C C . ASP A 1 143 ? 41.106 70.068 24.743 1.00 18.67 166 ASP A C 1
ATOM 933 O O . ASP A 1 143 ? 40.690 70.720 23.779 1.00 17.94 166 ASP A O 1
ATOM 938 N N . GLU A 1 144 ? 40.332 69.689 25.757 1.00 19.13 167 GLU A N 1
ATOM 939 C CA . GLU A 1 144 ? 38.870 69.714 25.687 1.00 20.11 167 GLU A CA 1
ATOM 940 C C . GLU A 1 144 ? 38.234 71.035 26.134 1.00 19.40 167 GLU A C 1
ATOM 941 O O . GLU A 1 144 ? 37.122 71.063 26.678 1.00 20.16 167 GLU A O 1
ATOM 947 N N . GLY A 1 145 ? 38.929 72.132 25.883 1.00 18.53 168 GLY A N 1
ATOM 948 C CA . GLY A 1 145 ? 38.371 73.441 26.193 1.00 17.64 168 GLY A CA 1
ATOM 949 C C . GLY A 1 145 ? 39.412 74.519 26.360 1.00 17.30 168 GLY A C 1
ATOM 950 O O . GLY A 1 145 ? 40.434 74.544 25.669 1.00 16.38 168 GLY A O 1
ATOM 959 N N . ASP A 1 147 ? 41.479 76.891 29.395 1.00 15.24 170 ASP A N 1
ATOM 960 C CA . ASP A 1 147 ? 41.782 77.118 30.822 1.00 14.89 170 ASP A CA 1
ATOM 961 C C . ASP A 1 147 ? 41.546 78.557 31.217 1.00 14.51 170 ASP A C 1
ATOM 962 O O . ASP A 1 147 ? 41.862 79.468 30.448 1.00 14.04 170 ASP A O 1
ATOM 967 N N . VAL A 1 148 ? 40.980 78.776 32.402 1.00 13.82 171 VAL A N 1
ATOM 968 C CA . VAL A 1 148 ? 40.979 80.128 32.967 1.00 13.87 171 VAL A CA 1
ATOM 969 C C . VAL A 1 148 ? 41.859 80.099 34.211 1.00 13.90 171 VAL A C 1
ATOM 970 O O . VAL A 1 148 ? 41.575 79.359 35.144 1.00 13.77 171 VAL A O 1
ATOM 974 N N . LEU A 1 149 ? 42.934 80.884 34.197 1.00 14.04 172 LEU A N 1
ATOM 975 C CA . LEU A 1 149 ? 44.012 80.721 35.173 1.00 14.44 172 LEU A CA 1
ATOM 976 C C . LEU A 1 149 ? 44.361 82.046 35.810 1.00 14.69 172 LEU A C 1
ATOM 977 O O . LEU A 1 149 ? 44.641 83.015 35.107 1.00 14.13 172 LEU A O 1
ATOM 982 N N . ASP A 1 150 ? 44.355 82.076 37.144 1.00 14.92 173 ASP A N 1
ATOM 983 C CA . ASP A 1 150 ? 44.767 83.257 37.901 1.00 16.04 173 ASP A CA 1
ATOM 984 C C . ASP A 1 150 ? 46.280 83.188 38.115 1.00 15.90 173 ASP A C 1
ATOM 985 O O . ASP A 1 150 ? 46.784 82.220 38.688 1.00 16.00 173 ASP A O 1
ATOM 990 N N . ILE A 1 151 ? 47.001 84.203 37.655 1.00 15.93 174 ILE A N 1
ATOM 991 C CA . ILE A 1 151 ? 48.473 84.168 37.702 1.00 16.24 174 ILE A CA 1
ATOM 992 C C . ILE A 1 151 ? 49.053 84.551 39.072 1.00 16.61 174 ILE A C 1
ATOM 993 O O . ILE A 1 151 ? 50.256 84.395 39.293 1.00 16.55 174 ILE A O 1
ATOM 998 N N . ASN A 1 152 ? 48.204 85.067 39.958 1.00 16.88 175 ASN A N 1
ATOM 999 C CA . ASN A 1 152 ? 48.581 85.306 41.363 1.00 17.91 175 ASN A CA 1
ATOM 1000 C C . ASN A 1 152 ? 48.757 83.996 42.107 1.00 18.01 175 ASN A C 1
ATOM 1001 O O . ASN A 1 152 ? 49.734 83.813 42.825 1.00 18.43 175 ASN A O 1
ATOM 1006 N N . SER A 1 153 ? 47.804 83.085 41.924 1.00 18.11 176 SER A N 1
ATOM 1007 C CA . SER A 1 153 ? 47.691 81.902 42.776 1.00 18.19 176 SER A CA 1
ATOM 1008 C C . SER A 1 153 ? 47.881 80.595 42.032 1.00 18.35 176 SER A C 1
ATOM 1009 O O . SER A 1 153 ? 48.075 79.543 42.660 1.00 18.15 176 SER A O 1
ATOM 1012 N N . GLY A 1 154 ? 47.794 80.657 40.702 1.00 17.79 177 GLY A N 1
ATOM 1013 C CA . GLY A 1 154 ? 47.798 79.461 39.863 1.00 17.66 177 GLY A CA 1
ATOM 1014 C C . GLY A 1 154 ? 46.481 78.700 39.860 1.00 17.18 177 GLY A C 1
ATOM 1015 O O . GLY A 1 154 ? 46.402 77.598 39.329 1.00 17.55 177 GLY A O 1
ATOM 1016 N N . GLN A 1 155 ? 45.441 79.287 40.446 1.00 16.91 178 GLN A N 1
ATOM 1017 C CA . GLN A 1 155 ? 44.112 78.681 40.444 1.00 16.77 178 GLN A CA 1
ATOM 1018 C C . GLN A 1 155 ? 43.612 78.575 39.005 1.00 15.84 178 GLN A C 1
ATOM 1019 O O . GLN A 1 155 ? 43.632 79.570 38.279 1.00 15.55 178 GLN A O 1
ATOM 1025 N N . THR A 1 156 ? 43.196 77.370 38.602 1.00 15.25 179 THR A N 1
ATOM 1026 C CA . THR A 1 156 ? 42.762 77.084 37.227 1.00 15.19 179 THR A CA 1
ATOM 1027 C C . THR A 1 156 ? 41.357 76.437 37.202 1.00 14.86 179 THR A C 1
ATOM 1028 O O . THR A 1 156 ? 40.949 75.770 38.153 1.00 14.58 179 THR A O 1
ATOM 1032 N N . VAL A 1 157 ? 40.615 76.659 36.122 1.00 14.47 180 VAL A N 1
ATOM 1033 C CA . VAL A 1 157 ? 39.328 76.009 35.902 1.00 13.95 180 VAL A CA 1
ATOM 1034 C C . VAL A 1 157 ? 39.166 75.820 34.389 1.00 14.54 180 VAL A C 1
ATOM 1035 O O . VAL A 1 157 ? 39.602 76.665 33.591 1.00 14.10 180 VAL A O 1
ATOM 1039 N N . ARG A 1 158 ? 38.571 74.695 34.009 1.00 14.77 181 ARG A N 1
ATOM 1040 C CA . ARG A 1 158 ? 38.443 74.316 32.629 1.00 15.69 181 ARG A CA 1
ATOM 1041 C C . ARG A 1 158 ? 37.055 74.677 32.157 1.00 15.82 181 ARG A C 1
ATOM 1042 O O . ARG A 1 158 ? 36.062 74.300 32.786 1.00 15.58 181 ARG A O 1
ATOM 1050 N N . LEU A 1 159 ? 36.999 75.427 31.061 1.00 15.36 182 LEU A N 1
ATOM 1051 C CA . LEU A 1 159 ? 35.731 75.811 30.452 1.00 15.60 182 LEU A CA 1
ATOM 1052 C C . LEU A 1 159 ? 35.577 75.047 29.163 1.00 16.07 182 LEU A C 1
ATOM 1053 O O . LEU A 1 159 ? 36.455 75.092 28.289 1.00 15.82 182 LEU A O 1
ATOM 1058 N N . SER A 1 160 ? 34.466 74.334 29.065 1.00 15.99 183 SER A N 1
ATOM 1059 C CA . SER A 1 160 ? 34.210 73.430 27.960 1.00 16.92 183 SER A CA 1
ATOM 1060 C C . SER A 1 160 ? 32.840 73.677 27.348 1.00 17.39 183 SER A C 1
ATOM 1061 O O . SER A 1 160 ? 31.890 73.993 28.069 1.00 16.83 183 SER A O 1
ATOM 1064 N N . PRO A 1 161 ? 32.732 73.497 26.011 1.00 18.37 184 PRO A N 1
ATOM 1065 C CA . PRO A 1 161 ? 31.423 73.433 25.370 1.00 18.30 184 PRO A CA 1
ATOM 1066 C C . PRO A 1 161 ? 30.888 71.999 25.559 1.00 19.15 184 PRO A C 1
ATOM 1067 O O . PRO A 1 161 ? 31.607 71.144 26.086 1.00 18.56 184 PRO A O 1
ATOM 1071 N N . PRO A 1 162 ? 29.638 71.732 25.150 1.00 19.98 185 PRO A N 1
ATOM 1072 C CA . PRO A 1 162 ? 29.080 70.381 25.248 1.00 21.00 185 PRO A CA 1
ATOM 1073 C C . PRO A 1 162 ? 29.962 69.277 24.650 1.00 22.00 185 PRO A C 1
ATOM 1074 O O . PRO A 1 162 ? 30.747 69.531 23.734 1.00 21.79 185 PRO A O 1
ATOM 1078 N N . GLU A 1 163 ? 29.807 68.059 25.165 1.00 23.22 186 GLU A N 1
ATOM 1079 C CA . GLU A 1 163 ? 30.636 66.912 24.787 1.00 24.83 186 GLU A CA 1
ATOM 1080 C C . GLU A 1 163 ? 30.895 66.737 23.275 1.00 25.28 186 GLU A C 1
ATOM 1081 O O . GLU A 1 163 ? 32.030 66.460 22.867 1.00 25.63 186 GLU A O 1
ATOM 1087 N N . LYS A 1 164 ? 29.853 66.905 22.460 1.00 25.62 187 LYS A N 1
ATOM 1088 C CA . LYS A 1 164 ? 29.946 66.741 21.000 1.00 25.73 187 LYS A CA 1
ATOM 1089 C C . LYS A 1 164 ? 30.975 67.682 20.371 1.00 25.71 187 LYS A C 1
ATOM 1090 O O . LYS A 1 164 ? 31.613 67.342 19.362 1.00 26.15 187 LYS A O 1
ATOM 1092 N N . TYR A 1 165 ? 31.121 68.863 20.966 1.00 24.96 188 TYR A N 1
ATOM 1093 C CA . TYR A 1 165 ? 32.123 69.828 20.536 1.00 24.47 188 TYR A CA 1
ATOM 1094 C C . TYR A 1 165 ? 33.476 69.574 21.185 1.00 23.73 188 TYR A C 1
ATOM 1095 O O . TYR A 1 165 ? 34.493 69.494 20.502 1.00 23.35 188 TYR A O 1
ATOM 1104 N N . LYS A 1 166 ? 33.483 69.434 22.505 1.00 23.47 189 LYS A N 1
ATOM 1105 C CA . LYS A 1 166 ? 34.737 69.453 23.269 1.00 23.60 189 LYS A CA 1
ATOM 1106 C C . LYS A 1 166 ? 35.702 68.318 22.901 1.00 23.07 189 LYS A C 1
ATOM 1107 O O . LYS A 1 166 ? 36.926 68.495 22.945 1.00 22.41 189 LYS A O 1
ATOM 1113 N N . LYS A 1 167 ? 35.137 67.183 22.489 1.00 22.59 190 LYS A N 1
ATOM 1114 C CA . LYS A 1 167 ? 35.915 66.027 22.050 1.00 22.79 190 LYS A CA 1
ATOM 1115 C C . LYS A 1 167 ? 36.733 66.248 20.760 1.00 21.52 190 LYS A C 1
ATOM 1116 O O . LYS A 1 167 ? 37.669 65.506 20.478 1.00 21.14 190 LYS A O 1
ATOM 1122 N N . LYS A 1 168 ? 36.377 67.264 19.984 1.00 20.47 191 LYS A N 1
ATOM 1123 C CA . LYS A 1 168 ? 37.090 67.550 18.750 1.00 19.74 191 LYS A CA 1
ATOM 1124 C C . LYS A 1 168 ? 38.363 68.374 18.971 1.00 18.95 191 LYS A C 1
ATOM 1125 O O . LYS A 1 168 ? 39.175 68.520 18.058 1.00 18.77 191 LYS A O 1
ATOM 1131 N N . LEU A 1 169 ? 38.524 68.918 20.177 1.00 17.83 192 LEU A N 1
ATOM 1132 C CA . LEU A 1 169 ? 39.719 69.697 20.555 1.00 16.37 192 LEU A CA 1
ATOM 1133 C C . LEU A 1 169 ? 39.889 70.950 19.673 1.00 15.51 192 LEU A C 1
ATOM 1134 O O . LEU A 1 169 ? 38.912 71.473 19.134 1.00 16.05 192 LEU A O 1
ATOM 1139 N N . GLY A 1 170 ? 41.110 71.447 19.534 1.00 14.30 193 GLY A N 1
ATOM 1140 C CA . GLY A 1 170 ? 41.367 72.576 18.626 1.00 12.23 193 GLY A CA 1
ATOM 1141 C C . GLY A 1 170 ? 40.763 73.917 19.001 1.00 10.87 193 GLY A C 1
ATOM 1142 O O . GLY A 1 170 ? 40.209 74.605 18.144 1.00 10.91 193 GLY A O 1
ATOM 1143 N N . PHE A 1 171 ? 40.893 74.298 20.265 1.00 10.06 194 PHE A N 1
ATOM 1144 C CA . PHE A 1 171 ? 40.484 75.627 20.735 1.00 10.09 194 PHE A CA 1
ATOM 1145 C C . PHE A 1 171 ? 41.606 76.613 20.490 1.00 10.08 194 PHE A C 1
ATOM 1146 O O . PHE A 1 171 ? 42.762 76.319 20.763 1.00 10.22 194 PHE A O 1
ATOM 1154 N N . VAL A 1 172 ? 41.297 77.775 19.918 1.00 9.97 195 VAL A N 1
ATOM 1155 C CA . VAL A 1 172 ? 42.375 78.572 19.327 1.00 10.22 195 VAL A CA 1
ATOM 1156 C C . VAL A 1 172 ? 42.574 79.944 19.953 1.00 10.12 195 VAL A C 1
ATOM 1157 O O . VAL A 1 172 ? 43.615 80.214 20.578 1.00 9.91 195 VAL A O 1
ATOM 1161 N N . GLU A 1 173 ? 41.601 80.825 19.733 1.00 9.95 196 GLU A N 1
ATOM 1162 C CA . GLU A 1 173 ? 41.735 82.225 20.106 1.00 10.62 196 GLU A CA 1
ATOM 1163 C C . GLU A 1 173 ? 40.513 82.706 20.858 1.00 10.89 196 GLU A C 1
ATOM 1164 O O . GLU A 1 173 ? 39.467 82.061 20.836 1.00 11.07 196 GLU A O 1
ATOM 1170 N N . THR A 1 174 ? 40.626 83.863 21.505 1.00 10.83 197 THR A N 1
ATOM 1171 C CA . THR A 1 174 ? 39.501 84.406 22.254 1.00 11.23 197 THR A CA 1
ATOM 1172 C C . THR A 1 174 ? 39.259 85.868 21.933 1.00 11.63 197 THR A C 1
ATOM 1173 O O . THR A 1 174 ? 40.131 86.545 21.383 1.00 11.51 197 THR A O 1
ATOM 1177 N N . ILE A 1 175 ? 38.071 86.356 22.286 1.00 12.50 198 ILE A N 1
ATOM 1178 C CA . ILE A 1 175 ? 37.910 87.792 22.589 1.00 14.13 198 ILE A CA 1
ATOM 1179 C C . ILE A 1 175 ? 37.134 87.892 23.877 1.00 14.57 198 ILE A C 1
ATOM 1180 O O . ILE A 1 175 ? 36.298 87.039 24.162 1.00 14.63 198 ILE A O 1
ATOM 1185 N N . SER A 1 176 ? 37.441 88.917 24.659 1.00 15.53 199 SER A N 1
ATOM 1186 C CA . SER A 1 176 ? 36.666 89.212 25.856 1.00 16.52 199 SER A CA 1
ATOM 1187 C C . SER A 1 176 ? 35.817 90.439 25.614 1.00 17.38 199 SER A C 1
ATOM 1188 O O . SER A 1 176 ? 36.322 91.457 25.126 1.00 17.21 199 SER A O 1
ATOM 1191 N N . ILE A 1 177 ? 34.529 90.327 25.947 1.00 18.54 200 ILE A N 1
ATOM 1192 C CA . ILE A 1 177 ? 33.554 91.393 25.746 1.00 20.03 200 ILE A CA 1
ATOM 1193 C C . ILE A 1 177 ? 32.856 91.719 27.076 1.00 20.81 200 ILE A C 1
ATOM 1194 O O . ILE A 1 177 ? 31.707 91.318 27.292 1.00 20.64 200 ILE A O 1
ATOM 1199 N N . PRO A 1 178 ? 33.547 92.454 27.971 1.00 21.67 201 PRO A N 1
ATOM 1200 C CA . PRO A 1 178 ? 33.033 92.652 29.325 1.00 22.21 201 PRO A CA 1
ATOM 1201 C C . PRO A 1 178 ? 31.760 93.503 29.367 1.00 23.01 201 PRO A C 1
ATOM 1202 O O . PRO A 1 178 ? 30.925 93.302 30.246 1.00 23.04 201 PRO A O 1
ATOM 1206 N N . GLU A 1 179 ? 31.615 94.423 28.409 1.00 24.26 202 GLU A N 1
ATOM 1207 C CA . GLU A 1 179 ? 30.410 95.262 28.287 1.00 24.96 202 GLU A CA 1
ATOM 1208 C C . GLU A 1 179 ? 29.132 94.436 28.096 1.00 24.50 202 GLU A C 1
ATOM 1209 O O . GLU A 1 179 ? 28.030 94.892 28.429 1.00 25.21 202 GLU A O 1
ATOM 1215 N N . HIS A 1 180 ? 29.276 93.214 27.584 1.00 23.65 203 HIS A N 1
ATOM 1216 C CA . HIS A 1 180 ? 28.143 92.290 27.488 1.00 22.61 203 HIS A CA 1
ATOM 1217 C C . HIS A 1 180 ? 28.371 91.009 28.281 1.00 21.95 203 HIS A C 1
ATOM 1218 O O . HIS A 1 180 ? 27.628 90.029 28.113 1.00 21.52 203 HIS A O 1
ATOM 1225 N N . ASN A 1 181 ? 29.401 91.026 29.136 1.00 20.72 204 ASN A N 1
ATOM 1226 C CA . ASN A 1 181 ? 29.650 89.946 30.093 1.00 20.05 204 ASN A CA 1
ATOM 1227 C C . ASN A 1 181 ? 29.866 88.592 29.386 1.00 18.85 204 ASN A C 1
ATOM 1228 O O . ASN A 1 181 ? 29.353 87.554 29.807 1.00 18.95 204 ASN A O 1
ATOM 1233 N N . GLU A 1 182 ? 30.639 88.616 28.298 1.00 17.64 205 GLU A N 1
ATOM 1234 C CA . GLU A 1 182 ? 30.881 87.410 27.489 1.00 16.62 205 GLU A CA 1
ATOM 1235 C C . GLU A 1 182 ? 32.360 87.169 27.164 1.00 15.18 205 GLU A C 1
ATOM 1236 O O . GLU A 1 182 ? 33.152 88.109 27.011 1.00 14.02 205 GLU A O 1
ATOM 1242 N N . LEU A 1 183 ? 32.693 85.884 27.056 1.00 13.82 206 LEU A N 1
ATOM 1243 C CA . LEU A 1 183 ? 34.016 85.404 26.669 1.00 13.60 206 LEU A CA 1
ATOM 1244 C C . LEU A 1 183 ? 33.803 84.412 25.548 1.00 13.26 206 LEU A C 1
ATOM 1245 O O . LEU A 1 183 ? 33.116 83.403 25.724 1.00 13.23 206 LEU A O 1
ATOM 1250 N N . TRP A 1 184 ? 34.361 84.746 24.389 1.00 12.91 207 TRP A N 1
ATOM 1251 C CA . TRP A 1 184 ? 34.211 83.983 23.164 1.00 13.07 207 TRP A CA 1
ATOM 1252 C C . TRP A 1 184 ? 35.494 83.228 22.817 1.00 12.18 207 TRP A C 1
ATOM 1253 O O . TRP A 1 184 ? 36.577 83.783 22.919 1.00 11.66 207 TRP A O 1
ATOM 1264 N N . VAL A 1 185 ? 35.359 81.981 22.374 1.00 11.77 208 VAL A N 1
ATOM 1265 C CA . VAL A 1 185 ? 36.508 81.158 21.967 1.00 11.29 208 VAL A CA 1
ATOM 1266 C C . VAL A 1 185 ? 36.215 80.396 20.668 1.00 11.70 208 VAL A C 1
ATOM 1267 O O . VAL A 1 185 ? 35.196 79.704 20.544 1.00 11.97 208 VAL A O 1
ATOM 1271 N N . SER A 1 186 ? 37.115 80.518 19.703 1.00 11.17 209 SER A N 1
ATOM 1272 C CA . SER A 1 186 ? 36.963 79.802 18.457 1.00 11.52 209 SER A CA 1
ATOM 1273 C C . SER A 1 186 ? 37.428 78.357 18.643 1.00 11.81 209 SER A C 1
ATOM 1274 O O . SER A 1 186 ? 38.319 78.095 19.451 1.00 11.18 209 SER A O 1
ATOM 1277 N N . GLN A 1 187 ? 36.815 77.433 17.903 1.00 12.73 210 GLN A N 1
ATOM 1278 C CA . GLN A 1 187 ? 37.234 76.036 17.880 1.00 14.23 210 GLN A CA 1
ATOM 1279 C C . GLN A 1 187 ? 37.354 75.608 16.419 1.00 15.99 210 GLN A C 1
ATOM 1280 O O . GLN A 1 187 ? 36.350 75.350 15.750 1.00 15.14 210 GLN A O 1
ATOM 1294 N N . GLN A 1 189 ? 38.472 72.966 14.917 1.00 20.32 212 GLN A N 1
ATOM 1295 C CA . GLN A 1 189 ? 38.127 71.572 14.618 1.00 21.15 212 GLN A CA 1
ATOM 1296 C C . GLN A 1 189 ? 36.626 71.299 14.513 1.00 20.79 212 GLN A C 1
ATOM 1297 O O . GLN A 1 189 ? 36.215 70.166 14.229 1.00 21.37 212 GLN A O 1
ATOM 1303 N N . ALA A 1 190 ? 35.814 72.328 14.744 1.00 19.76 213 ALA A N 1
ATOM 1304 C CA . ALA A 1 190 ? 34.358 72.198 14.731 1.00 19.36 213 ALA A CA 1
ATOM 1305 C C . ALA A 1 190 ? 33.725 73.325 13.934 1.00 19.06 213 ALA A C 1
ATOM 1306 O O . ALA A 1 190 ? 32.497 73.441 13.886 1.00 19.11 213 ALA A O 1
ATOM 1308 N N . ASN A 1 191 ? 34.564 74.148 13.304 1.00 18.68 214 ASN A N 1
ATOM 1309 C CA . ASN A 1 191 ? 34.109 75.359 12.609 1.00 18.78 214 ASN A CA 1
ATOM 1310 C C . ASN A 1 191 ? 33.083 76.111 13.442 1.00 18.18 214 ASN A C 1
ATOM 1311 O O . ASN A 1 191 ? 32.004 76.452 12.957 1.00 18.44 214 ASN A O 1
ATOM 1316 N N . ALA A 1 192 ? 33.434 76.367 14.706 1.00 17.48 215 ALA A N 1
ATOM 1317 C CA . ALA A 1 192 ? 32.503 76.919 15.682 1.00 16.66 215 ALA A CA 1
ATOM 1318 C C . ALA A 1 192 ? 33.161 77.997 16.524 1.00 16.35 215 ALA A C 1
ATOM 1319 O O . ALA A 1 192 ? 34.387 78.129 16.548 1.00 16.58 215 ALA A O 1
ATOM 1321 N N . VAL A 1 193 ? 32.334 78.769 17.211 1.00 15.15 216 VAL A N 1
ATOM 1322 C CA . VAL A 1 193 ? 32.793 79.705 18.212 1.00 14.39 216 VAL A CA 1
ATOM 1323 C C . VAL A 1 193 ? 31.843 79.578 19.391 1.00 14.51 216 VAL A C 1
ATOM 1324 O O . VAL A 1 193 ? 30.608 79.680 19.234 1.00 14.82 216 VAL A O 1
ATOM 1328 N N . HIS A 1 194 ? 32.424 79.368 20.568 1.00 14.04 217 HIS A N 1
ATOM 1329 C CA . HIS A 1 194 ? 31.659 79.158 21.799 1.00 13.79 217 HIS A CA 1
ATOM 1330 C C . HIS A 1 194 ? 31.668 80.408 22.647 1.00 14.00 217 HIS A C 1
ATOM 1331 O O . HIS A 1 194 ? 32.620 81.192 22.617 1.00 14.51 217 HIS A O 1
ATOM 1338 N N . VAL A 1 195 ? 30.578 80.613 23.375 1.00 13.66 218 VAL A N 1
ATOM 1339 C CA . VAL A 1 195 ? 30.403 81.792 24.187 1.00 13.16 218 VAL A CA 1
ATOM 1340 C C . VAL A 1 195 ? 30.212 81.325 25.626 1.00 13.22 218 VAL A C 1
ATOM 1341 O O . VAL A 1 195 ? 29.395 80.432 25.887 1.00 12.84 218 VAL A O 1
ATOM 1345 N N . PHE A 1 196 ? 30.977 81.919 26.540 1.00 12.81 219 PHE A N 1
ATOM 1346 C CA . PHE A 1 196 ? 30.838 81.653 27.977 1.00 12.78 219 PHE A CA 1
ATOM 1347 C C . PHE A 1 196 ? 30.446 82.920 28.688 1.00 13.96 219 PHE A C 1
ATOM 1348 O O . PHE A 1 196 ? 30.763 84.024 28.235 1.00 13.22 219 PHE A O 1
ATOM 1356 N N . ASP A 1 197 ? 29.755 82.765 29.817 1.00 15.10 220 ASP A N 1
ATOM 1357 C CA . ASP A 1 197 ? 29.485 83.906 30.671 1.00 15.79 220 ASP A CA 1
ATOM 1358 C C . ASP A 1 197 ? 30.797 84.303 31.343 1.00 15.93 220 ASP A C 1
ATOM 1359 O O . ASP A 1 197 ? 31.499 83.465 31.895 1.00 15.43 220 ASP A O 1
ATOM 1364 N N . LEU A 1 198 ? 31.124 85.588 31.289 1.00 16.55 221 LEU A N 1
ATOM 1365 C CA . LEU A 1 198 ? 32.427 86.043 31.733 1.00 17.53 221 LEU A CA 1
ATOM 1366 C C . LEU A 1 198 ? 32.556 86.087 33.270 1.00 17.88 221 LEU A C 1
ATOM 1367 O O . LEU A 1 198 ? 33.660 85.973 33.802 1.00 18.21 221 LEU A O 1
ATOM 1372 N N . LYS A 1 199 ? 31.431 86.239 33.964 1.00 17.91 222 LYS A N 1
ATOM 1373 C CA . LYS A 1 199 ? 31.409 86.291 35.434 1.00 17.93 222 LYS A CA 1
ATOM 1374 C C . LYS A 1 199 ? 31.218 84.915 36.022 1.00 17.85 222 LYS A C 1
ATOM 1375 O O . LYS A 1 199 ? 31.949 84.507 36.913 1.00 18.05 222 LYS A O 1
ATOM 1381 N N . THR A 1 200 ? 30.236 84.189 35.511 1.00 17.10 223 THR A N 1
ATOM 1382 C CA . THR A 1 200 ? 29.895 82.897 36.086 1.00 17.24 223 THR A CA 1
ATOM 1383 C C . THR A 1 200 ? 30.720 81.758 35.493 1.00 16.92 223 THR A C 1
ATOM 1384 O O . THR A 1 200 ? 30.779 80.677 36.077 1.00 16.79 223 THR A O 1
ATOM 1388 N N . LEU A 1 201 ? 31.334 82.018 34.330 1.00 16.70 224 LEU A N 1
ATOM 1389 C CA . LEU A 1 201 ? 32.151 81.056 33.555 1.00 16.80 224 LEU A CA 1
ATOM 1390 C C . LEU A 1 201 ? 31.354 79.898 32.961 1.00 16.90 224 LEU A C 1
ATOM 1391 O O . LEU A 1 201 ? 31.926 78.921 32.466 1.00 16.77 224 LEU A O 1
ATOM 1396 N N . ALA A 1 202 ? 30.031 80.011 33.003 1.00 16.75 225 ALA A N 1
ATOM 1397 C CA . ALA A 1 202 ? 29.167 78.997 32.433 1.00 16.87 225 ALA A CA 1
ATOM 1398 C C . ALA A 1 202 ? 29.181 79.063 30.912 1.00 16.40 225 ALA A C 1
ATOM 1399 O O . ALA A 1 202 ? 29.298 80.143 30.329 1.00 16.18 225 ALA A O 1
ATOM 1401 N N . TYR A 1 203 ? 29.055 77.900 30.288 1.00 15.98 226 TYR A N 1
ATOM 1402 C CA . TYR A 1 203 ? 28.804 77.819 28.854 1.00 15.67 226 TYR A CA 1
ATOM 1403 C C . TYR A 1 203 ? 27.459 78.492 28.533 1.00 16.00 226 TYR A C 1
ATOM 1404 O O . TYR A 1 203 ? 26.478 78.338 29.271 1.00 15.22 226 TYR A O 1
ATOM 1413 N N . LYS A 1 204 ? 27.437 79.262 27.447 1.00 16.05 227 LYS A N 1
ATOM 1414 C CA . LYS A 1 204 ? 26.291 80.101 27.110 1.00 16.74 227 LYS A CA 1
ATOM 1415 C C . LYS A 1 204 ? 25.702 79.723 25.741 1.00 16.22 227 LYS A C 1
ATOM 1416 O O . LYS A 1 204 ? 24.495 79.503 25.624 1.00 17.14 227 LYS A O 1
ATOM 1422 N N . ALA A 1 205 ? 26.548 79.608 24.718 1.00 15.70 228 ALA A N 1
ATOM 1423 C CA . ALA A 1 205 ? 26.074 79.353 23.353 1.00 14.83 228 ALA A CA 1
ATOM 1424 C C . ALA A 1 205 ? 27.213 78.952 22.427 1.00 14.86 228 ALA A C 1
ATOM 1425 O O . ALA A 1 205 ? 28.390 79.103 22.772 1.00 13.91 228 ALA A O 1
ATOM 1427 N N . THR A 1 206 ? 26.842 78.441 21.253 1.00 14.62 229 THR A N 1
ATOM 1428 C CA . THR A 1 206 ? 27.775 78.083 20.194 1.00 14.75 229 THR A CA 1
ATOM 1429 C C . THR A 1 206 ? 27.234 78.633 18.876 1.00 15.71 229 THR A C 1
ATOM 1430 O O . THR A 1 206 ? 26.047 78.444 18.550 1.00 15.73 229 THR A O 1
ATOM 1434 N N . VAL A 1 207 ? 28.093 79.353 18.154 1.00 16.01 230 VAL A N 1
ATOM 1435 C CA . VAL A 1 207 ? 27.815 79.816 16.807 1.00 16.52 230 VAL A CA 1
ATOM 1436 C C . VAL A 1 207 ? 28.457 78.822 15.865 1.00 17.10 230 VAL A C 1
ATOM 1437 O O . VAL A 1 207 ? 29.680 78.657 15.872 1.00 16.88 230 VAL A O 1
ATOM 1441 N N . ASP A 1 208 ? 27.632 78.119 15.087 1.00 17.59 231 ASP A N 1
ATOM 1442 C CA . ASP A 1 208 ? 28.132 77.214 14.060 1.00 18.00 231 ASP A CA 1
ATOM 1443 C C . ASP A 1 208 ? 28.362 78.003 12.792 1.00 17.72 231 ASP A C 1
ATOM 1444 O O . ASP A 1 208 ? 27.432 78.585 12.241 1.00 17.64 231 ASP A O 1
ATOM 1449 N N . LEU A 1 209 ? 29.610 78.023 12.340 1.00 17.52 232 LEU A N 1
ATOM 1450 C CA . LEU A 1 209 ? 29.995 78.846 11.199 1.00 17.43 232 LEU A CA 1
ATOM 1451 C C . LEU A 1 209 ? 29.872 78.082 9.874 1.00 17.64 232 LEU A C 1
ATOM 1452 O O . LEU A 1 209 ? 29.877 76.839 9.854 1.00 17.43 232 LEU A O 1
ATOM 1457 N N . THR A 1 210 ? 29.751 78.827 8.775 1.00 18.02 233 THR A N 1
ATOM 1458 C CA . THR A 1 210 ? 29.692 78.203 7.451 1.00 18.61 233 THR A CA 1
ATOM 1459 C C . THR A 1 210 ? 31.049 78.219 6.743 1.00 19.16 233 THR A C 1
ATOM 1460 O O . THR A 1 210 ? 31.173 77.702 5.629 1.00 19.49 233 THR A O 1
ATOM 1464 N N . GLY A 1 211 ? 32.047 78.848 7.365 1.00 19.25 234 GLY A N 1
ATOM 1465 C CA . GLY A 1 211 ? 33.427 78.758 6.897 1.00 19.78 234 GLY A CA 1
ATOM 1466 C C . GLY A 1 211 ? 34.132 77.554 7.499 1.00 20.70 234 GLY A C 1
ATOM 1467 O O . GLY A 1 211 ? 33.523 76.764 8.240 1.00 21.12 234 GLY A O 1
ATOM 1468 N N . LYS A 1 212 ? 35.420 77.418 7.211 1.00 20.81 235 LYS A N 1
ATOM 1469 C CA . LYS A 1 212 ? 36.187 76.274 7.704 1.00 21.15 235 LYS A CA 1
ATOM 1470 C C . LYS A 1 212 ? 37.494 76.679 8.390 1.00 21.37 235 LYS A C 1
ATOM 1471 O O . LYS A 1 212 ? 38.271 77.477 7.845 1.00 21.04 235 LYS A O 1
ATOM 1473 N N . TRP A 1 213 ? 37.707 76.105 9.579 1.00 21.57 236 TRP A N 1
ATOM 1474 C CA . TRP A 1 213 ? 38.918 76.268 10.427 1.00 21.92 236 TRP A CA 1
ATOM 1475 C C . TRP A 1 213 ? 39.044 77.662 11.008 1.00 20.73 236 TRP A C 1
ATOM 1476 O O . TRP A 1 213 ? 40.014 78.374 10.760 1.00 19.98 236 TRP A O 1
ATOM 1487 N N . SER A 1 214 ? 38.024 78.018 11.780 1.00 19.41 237 SER A N 1
ATOM 1488 C CA . SER A 1 214 ? 37.904 79.288 12.471 1.00 19.45 237 SER A CA 1
ATOM 1489 C C . SER A 1 214 ? 39.032 79.478 13.484 1.00 18.36 237 SER A C 1
ATOM 1490 O O . SER A 1 214 ? 39.307 78.582 14.276 1.00 18.58 237 SER A O 1
ATOM 1493 N N . LYS A 1 215 ? 39.674 80.645 13.455 1.00 17.44 238 LYS A N 1
ATOM 1494 C CA . LYS A 1 215 ? 40.791 80.942 14.363 1.00 16.53 238 LYS A CA 1
ATOM 1495 C C . LYS A 1 215 ? 40.651 82.291 15.068 1.00 15.76 238 LYS A C 1
ATOM 1496 O O . LYS A 1 215 ? 40.062 82.374 16.142 1.00 16.16 238 LYS A O 1
ATOM 1502 N N . ILE A 1 216 ? 41.173 83.351 14.460 1.00 14.72 239 ILE A N 1
ATOM 1503 C CA . ILE A 1 216 ? 41.162 84.674 15.087 1.00 13.65 239 ILE A CA 1
ATOM 1504 C C . ILE A 1 216 ? 39.773 85.295 15.176 1.00 13.63 239 ILE A C 1
ATOM 1505 O O . ILE A 1 216 ? 39.011 85.290 14.211 1.00 13.52 239 ILE A O 1
ATOM 1510 N N . LEU A 1 217 ? 39.461 85.810 16.361 1.00 13.51 240 LEU A N 1
ATOM 1511 C CA . LEU A 1 217 ? 38.253 86.572 16.622 1.00 13.52 240 LEU A CA 1
ATOM 1512 C C . LEU A 1 217 ? 38.566 88.046 16.812 1.00 14.88 240 LEU A C 1
ATOM 1513 O O . LEU A 1 217 ? 39.587 88.401 17.405 1.00 13.55 240 LEU A O 1
ATOM 1518 N N . LEU A 1 218 ? 37.662 88.897 16.321 1.00 15.66 241 LEU A N 1
ATOM 1519 C CA . LEU A 1 218 ? 37.743 90.338 16.513 1.00 16.83 241 LEU A CA 1
ATOM 1520 C C . LEU A 1 218 ? 36.344 90.826 16.900 1.00 17.34 241 LEU A C 1
ATOM 1521 O O . LEU A 1 218 ? 35.358 90.357 16.349 1.00 17.04 241 LEU A O 1
ATOM 1526 N N . TYR A 1 219 ? 36.255 91.751 17.852 1.00 18.41 242 TYR A N 1
ATOM 1527 C CA . TYR A 1 219 ? 34.967 92.360 18.207 1.00 19.83 242 TYR A CA 1
ATOM 1528 C C . TYR A 1 219 ? 34.900 93.810 17.739 1.00 20.78 242 TYR A C 1
ATOM 1529 O O . TYR A 1 219 ? 35.862 94.558 17.904 1.00 20.15 242 TYR A O 1
ATOM 1538 N N . ASP A 1 220 ? 33.761 94.181 17.142 1.00 21.22 243 ASP A N 1
ATOM 1539 C CA . ASP A 1 220 ? 33.445 95.559 16.790 1.00 21.93 243 ASP A CA 1
ATOM 1540 C C . ASP A 1 220 ? 32.341 96.040 17.708 1.00 22.50 243 ASP A C 1
ATOM 1541 O O . ASP A 1 220 ? 31.194 95.642 17.531 1.00 22.16 243 ASP A O 1
ATOM 1546 N N . PRO A 1 221 ? 32.672 96.902 18.693 1.00 23.42 244 PRO A N 1
ATOM 1547 C CA . PRO A 1 221 ? 31.658 97.363 19.648 1.00 24.00 244 PRO A CA 1
ATOM 1548 C C . PRO A 1 221 ? 30.617 98.320 19.049 1.00 24.87 244 PRO A C 1
ATOM 1549 O O . PRO A 1 221 ? 29.519 98.445 19.599 1.00 25.31 244 PRO A O 1
ATOM 1553 N N . ILE A 1 222 ? 30.957 98.971 17.936 1.00 25.29 245 ILE A N 1
ATOM 1554 C CA . ILE A 1 222 ? 30.070 99.944 17.296 1.00 25.86 245 ILE A CA 1
ATOM 1555 C C . ILE A 1 222 ? 28.902 99.222 16.610 1.00 25.42 245 ILE A C 1
ATOM 1556 O O . ILE A 1 222 ? 27.733 99.544 16.863 1.00 25.55 245 ILE A O 1
ATOM 1561 N N . ARG A 1 223 ? 29.231 98.231 15.779 1.00 24.58 246 ARG A N 1
ATOM 1562 C CA . ARG A 1 223 ? 28.245 97.398 15.079 1.00 23.86 246 ARG A CA 1
ATOM 1563 C C . ARG A 1 223 ? 27.771 96.199 15.912 1.00 23.22 246 ARG A C 1
ATOM 1564 O O . ARG A 1 223 ? 26.808 95.528 15.545 1.00 22.95 246 ARG A O 1
ATOM 1572 N N . ASP A 1 224 ? 28.454 95.926 17.025 1.00 21.83 247 ASP A N 1
ATOM 1573 C CA . ASP A 1 224 ? 28.166 94.766 17.890 1.00 20.91 247 ASP A CA 1
ATOM 1574 C C . ASP A 1 224 ? 28.223 93.452 17.107 1.00 19.49 247 ASP A C 1
ATOM 1575 O O . ASP A 1 224 ? 27.317 92.626 17.179 1.00 18.81 247 ASP A O 1
ATOM 1580 N N . LEU A 1 225 ? 29.311 93.283 16.359 1.00 18.48 248 LEU A N 1
ATOM 1581 C CA . LEU A 1 225 ? 29.586 92.077 15.594 1.00 18.04 248 LEU A CA 1
ATOM 1582 C C . LEU A 1 225 ? 30.934 91.479 15.975 1.00 17.46 248 LEU A C 1
ATOM 1583 O O . LEU A 1 225 ? 31.835 92.192 16.423 1.00 17.52 248 LEU A O 1
ATOM 1588 N N . VAL A 1 226 ? 31.063 90.173 15.777 1.00 16.48 249 VAL A N 1
ATOM 1589 C CA . VAL A 1 226 ? 32.311 89.462 15.957 1.00 15.67 249 VAL A CA 1
ATOM 1590 C C . VAL A 1 226 ? 32.726 88.912 14.600 1.00 16.02 249 VAL A C 1
ATOM 1591 O O . VAL A 1 226 ? 31.927 88.261 13.922 1.00 15.73 249 VAL A O 1
ATOM 1595 N N . TYR A 1 227 ? 33.969 89.187 14.209 1.00 15.79 250 TYR A N 1
ATOM 1596 C CA . TYR A 1 227 ? 34.543 88.647 12.975 1.00 16.54 250 TYR A CA 1
ATOM 1597 C C . TYR A 1 227 ? 35.416 87.453 13.279 1.00 16.32 250 TYR A C 1
ATOM 1598 O O . TYR A 1 227 ? 36.142 87.453 14.266 1.00 16.79 250 TYR A O 1
ATOM 1607 N N . CYS A 1 228 ? 35.359 86.444 12.426 1.00 16.84 251 CYS A N 1
ATOM 1608 C CA . CYS A 1 228 ? 36.157 85.250 12.629 1.00 16.44 251 CYS A CA 1
ATOM 1609 C C . CYS A 1 228 ? 36.903 84.895 11.350 1.00 16.59 251 CYS A C 1
ATOM 1610 O O . CYS A 1 228 ? 36.268 84.674 10.310 1.00 16.33 251 CYS A O 1
ATOM 1613 N N . SER A 1 229 ? 38.238 84.848 11.435 1.00 15.98 252 SER A N 1
ATOM 1614 C CA . SER A 1 229 ? 39.097 84.401 10.335 1.00 16.67 252 SER A CA 1
ATOM 1615 C C . SER A 1 229 ? 38.979 82.906 10.131 1.00 16.50 252 SER A C 1
ATOM 1616 O O . SER A 1 229 ? 39.222 82.152 11.061 1.00 16.26 252 SER A O 1
ATOM 1619 N N . ASN A 1 230 ? 38.664 82.487 8.906 1.00 16.22 253 ASN A N 1
ATOM 1620 C CA . ASN A 1 230 ? 38.527 81.075 8.574 1.00 16.40 253 ASN A CA 1
ATOM 1621 C C . ASN A 1 230 ? 39.682 80.615 7.682 1.00 16.74 253 ASN A C 1
ATOM 1622 O O . ASN A 1 230 ? 39.718 80.924 6.479 1.00 16.24 253 ASN A O 1
ATOM 1627 N N . TRP A 1 231 ? 40.596 79.856 8.280 1.00 17.41 254 TRP A N 1
ATOM 1628 C CA . TRP A 1 231 ? 41.828 79.413 7.635 1.00 18.71 254 TRP A CA 1
ATOM 1629 C C . TRP A 1 231 ? 41.610 78.657 6.318 1.00 19.34 254 TRP A C 1
ATOM 1630 O O . TRP A 1 231 ? 42.228 78.992 5.301 1.00 20.24 254 TRP A O 1
ATOM 1641 N N . ILE A 1 232 ? 40.742 77.644 6.331 1.00 19.66 255 ILE A N 1
ATOM 1642 C CA . ILE A 1 232 ? 40.577 76.763 5.168 1.00 19.80 255 ILE A CA 1
ATOM 1643 C C . ILE A 1 232 ? 39.710 77.385 4.063 1.00 19.95 255 ILE A C 1
ATOM 1644 O O . ILE A 1 232 ? 40.070 77.316 2.880 1.00 20.38 255 ILE A O 1
ATOM 1649 N N . SER A 1 233 ? 38.591 78.002 4.440 1.00 19.21 256 SER A N 1
ATOM 1650 C CA . SER A 1 233 ? 37.695 78.620 3.461 1.00 19.04 256 SER A CA 1
ATOM 1651 C C . SER A 1 233 ? 38.180 79.985 2.971 1.00 18.26 256 SER A C 1
ATOM 1652 O O . SER A 1 233 ? 37.584 80.562 2.069 1.00 18.23 256 SER A O 1
ATOM 1655 N N . GLU A 1 234 ? 39.255 80.496 3.567 1.00 17.91 257 GLU A N 1
ATOM 1656 C CA . GLU A 1 234 ? 39.921 81.708 3.082 1.00 17.73 257 GLU A CA 1
ATOM 1657 C C . GLU A 1 234 ? 39.011 82.936 3.125 1.00 17.45 257 GLU A C 1
ATOM 1658 O O . GLU A 1 234 ? 39.076 83.810 2.254 1.00 17.83 257 GLU A O 1
ATOM 1664 N N . ASP A 1 235 ? 38.165 83.006 4.152 1.00 17.24 258 ASP A N 1
ATOM 1665 C CA . ASP A 1 235 ? 37.206 84.096 4.297 1.00 16.75 258 ASP A CA 1
ATOM 1666 C C . ASP A 1 235 ? 36.992 84.434 5.772 1.00 16.12 258 ASP A C 1
ATOM 1667 O O . ASP A 1 235 ? 37.596 83.814 6.653 1.00 15.62 258 ASP A O 1
ATOM 1672 N N . ILE A 1 236 ? 36.135 85.422 6.021 1.00 15.40 259 ILE A N 1
ATOM 1673 C CA . ILE A 1 236 ? 35.834 85.909 7.362 1.00 14.63 259 ILE A CA 1
ATOM 1674 C C . ILE A 1 236 ? 34.327 85.799 7.637 1.00 14.44 259 ILE A C 1
ATOM 1675 O O . ILE A 1 236 ? 33.514 86.254 6.835 1.00 13.65 259 ILE A O 1
ATOM 1680 N N . SER A 1 237 ? 33.963 85.174 8.754 1.00 13.96 260 SER A N 1
ATOM 1681 C CA . SER A 1 237 ? 32.564 85.069 9.144 1.00 13.96 260 SER A CA 1
ATOM 1682 C C . SER A 1 237 ? 32.205 86.296 9.956 1.00 13.97 260 SER A C 1
ATOM 1683 O O . SER A 1 237 ? 32.984 86.737 10.796 1.00 13.86 260 SER A O 1
ATOM 1686 N N . VAL A 1 238 ? 31.040 86.856 9.666 1.00 13.45 261 VAL A N 1
ATOM 1687 C CA . VAL A 1 238 ? 30.494 87.946 10.450 1.00 13.14 261 VAL A CA 1
ATOM 1688 C C . VAL A 1 238 ? 29.365 87.348 11.297 1.00 13.53 261 VAL A C 1
ATOM 1689 O O . VAL A 1 238 ? 28.442 86.724 10.760 1.00 12.46 261 VAL A O 1
ATOM 1693 N N . ILE A 1 239 ? 29.498 87.492 12.619 1.00 13.57 262 ILE A N 1
ATOM 1694 C CA . ILE A 1 239 ? 28.552 86.968 13.608 1.00 14.17 262 ILE A CA 1
ATOM 1695 C C . ILE A 1 239 ? 27.913 88.117 14.383 1.00 14.77 262 ILE A C 1
ATOM 1696 O O . ILE A 1 239 ? 28.621 88.984 14.905 1.00 14.95 262 ILE A O 1
ATOM 1701 N N . ASP A 1 240 ? 26.580 88.121 14.453 1.00 14.99 263 ASP A N 1
ATOM 1702 C CA . ASP A 1 240 ? 25.851 89.039 15.322 1.00 15.42 263 ASP A CA 1
ATOM 1703 C C . ASP A 1 240 ? 26.096 88.598 16.763 1.00 15.12 263 ASP A C 1
ATOM 1704 O O . ASP A 1 240 ? 25.777 87.470 17.165 1.00 15.14 263 ASP A O 1
ATOM 1709 N N . ARG A 1 241 ? 26.708 89.490 17.524 1.00 14.90 264 ARG A N 1
ATOM 1710 C CA . ARG A 1 241 ? 27.129 89.175 18.879 1.00 15.35 264 ARG A CA 1
ATOM 1711 C C . ARG A 1 241 ? 25.889 88.876 19.740 1.00 15.51 264 ARG A C 1
ATOM 1712 O O . ARG A 1 241 ? 25.868 87.899 20.498 1.00 16.20 264 ARG A O 1
ATOM 1720 N N . LYS A 1 242 ? 24.838 89.679 19.571 1.00 15.41 265 LYS A N 1
ATOM 1721 C CA . LYS A 1 242 ? 23.602 89.499 20.337 1.00 15.45 265 LYS A CA 1
ATOM 1722 C C . LYS A 1 242 ? 22.903 88.169 20.093 1.00 15.71 265 LYS A C 1
ATOM 1723 O O . LYS A 1 242 ? 22.539 87.495 21.051 1.00 15.57 265 LYS A O 1
ATOM 1725 N N . THR A 1 243 ? 22.725 87.796 18.822 1.00 15.90 266 THR A N 1
ATOM 1726 C CA . THR A 1 243 ? 21.916 86.629 18.446 1.00 16.12 266 THR A CA 1
ATOM 1727 C C . THR A 1 243 ? 22.694 85.313 18.377 1.00 16.18 266 THR A C 1
ATOM 1728 O O . THR A 1 243 ? 22.093 84.250 18.307 1.00 16.56 266 THR A O 1
ATOM 1732 N N . LYS A 1 244 ? 24.025 85.392 18.400 1.00 16.40 267 LYS A N 1
ATOM 1733 C CA . LYS A 1 244 ? 24.911 84.227 18.272 1.00 16.36 267 LYS A CA 1
ATOM 1734 C C . LYS A 1 244 ? 24.685 83.480 16.963 1.00 16.50 267 LYS A C 1
ATOM 1735 O O . LYS A 1 244 ? 24.709 82.243 16.925 1.00 16.18 267 LYS A O 1
ATOM 1741 N N . LEU A 1 245 ? 24.466 84.244 15.895 1.00 15.93 268 LEU A N 1
ATOM 1742 C CA . LEU A 1 245 ? 24.264 83.688 14.557 1.00 16.18 268 LEU A CA 1
ATOM 1743 C C . LEU A 1 245 ? 25.175 84.353 13.538 1.00 15.63 268 LEU A C 1
ATOM 1744 O O . LEU A 1 245 ? 25.342 85.571 13.534 1.00 15.26 268 LEU A O 1
ATOM 1749 N N . GLU A 1 246 ? 25.769 83.542 12.673 1.00 15.94 269 GLU A N 1
ATOM 1750 C CA . GLU A 1 246 ? 26.552 84.069 11.551 1.00 16.15 269 GLU A CA 1
ATOM 1751 C C . GLU A 1 246 ? 25.594 84.729 10.565 1.00 15.93 269 GLU A C 1
ATOM 1752 O O . GLU A 1 246 ? 24.680 84.075 10.064 1.00 16.31 269 GLU A O 1
ATOM 1758 N N . ILE A 1 247 ? 25.787 86.027 10.308 1.00 15.88 270 ILE A N 1
ATOM 1759 C CA . ILE A 1 247 ? 24.836 86.800 9.485 1.00 15.84 270 ILE A CA 1
ATOM 1760 C C . ILE A 1 247 ? 25.300 86.974 8.030 1.00 16.23 270 ILE A C 1
ATOM 1761 O O . ILE A 1 247 ? 24.481 87.160 7.122 1.00 16.15 270 ILE A O 1
ATOM 1766 N N . ARG A 1 248 ? 26.619 86.931 7.833 1.00 16.47 271 ARG A N 1
ATOM 1767 C CA . ARG A 1 248 ? 27.230 86.931 6.502 1.00 17.23 271 ARG A CA 1
ATOM 1768 C C . ARG A 1 248 ? 28.669 86.465 6.603 1.00 16.77 271 ARG A C 1
ATOM 1769 O O . ARG A 1 248 ? 29.190 86.256 7.698 1.00 16.09 271 ARG A O 1
ATOM 1777 N N . LYS A 1 249 ? 29.304 86.342 5.446 1.00 16.99 272 LYS A N 1
ATOM 1778 C CA . LYS A 1 249 ? 30.688 85.923 5.334 1.00 17.75 272 LYS A CA 1
ATOM 1779 C C . LYS A 1 249 ? 31.272 86.583 4.082 1.00 17.81 272 LYS A C 1
ATOM 1780 O O . LYS A 1 249 ? 30.561 86.766 3.086 1.00 17.65 272 LYS A O 1
ATOM 1786 N N . THR A 1 250 ? 32.551 86.961 4.136 1.00 17.64 273 THR A N 1
ATOM 1787 C CA . THR A 1 250 ? 33.215 87.608 3.005 1.00 17.68 273 THR A CA 1
ATOM 1788 C C . THR A 1 250 ? 33.432 86.645 1.830 1.00 18.27 273 THR A C 1
ATOM 1789 O O . THR A 1 250 ? 33.291 85.421 1.965 1.00 16.98 273 THR A O 1
ATOM 1793 N N . ASP A 1 251 ? 33.782 87.218 0.675 1.00 19.77 274 ASP A N 1
ATOM 1794 C CA . ASP A 1 251 ? 34.386 86.455 -0.424 1.00 21.29 274 ASP A CA 1
ATOM 1795 C C . ASP A 1 251 ? 35.780 86.027 0.044 1.00 21.44 274 ASP A C 1
ATOM 1796 O O . ASP A 1 251 ? 36.236 86.467 1.102 1.00 21.05 274 ASP A O 1
ATOM 1801 N N . LYS A 1 252 ? 36.451 85.175 -0.736 1.00 21.67 275 LYS A N 1
ATOM 1802 C CA . LYS A 1 252 ? 37.831 84.797 -0.442 1.00 22.03 275 LYS A CA 1
ATOM 1803 C C . LYS A 1 252 ? 38.717 86.041 -0.416 1.00 21.80 275 LYS A C 1
ATOM 1804 O O . LYS A 1 252 ? 38.645 86.886 -1.310 1.00 22.03 275 LYS A O 1
ATOM 1810 N N . ILE A 1 253 ? 39.525 86.161 0.632 1.00 21.14 276 ILE A N 1
ATOM 1811 C CA . ILE A 1 253 ? 40.308 87.376 0.868 1.00 20.76 276 ILE A CA 1
ATOM 1812 C C . ILE A 1 253 ? 41.772 87.026 1.185 1.00 20.66 276 ILE A C 1
ATOM 1813 O O . ILE A 1 253 ? 42.458 87.728 1.932 1.00 20.64 276 ILE A O 1
ATOM 1818 N N . GLY A 1 254 ? 42.243 85.939 0.592 1.00 20.44 277 GLY A N 1
ATOM 1819 C CA . GLY A 1 254 ? 43.546 85.380 0.934 1.00 20.79 277 GLY A CA 1
ATOM 1820 C C . GLY A 1 254 ? 43.362 84.406 2.075 1.00 20.55 277 GLY A C 1
ATOM 1821 O O . GLY A 1 254 ? 42.231 84.169 2.507 1.00 20.83 277 GLY A O 1
ATOM 1822 N N . LEU A 1 255 ? 44.457 83.814 2.547 1.00 20.05 278 LEU A N 1
ATOM 1823 C CA . LEU A 1 255 ? 44.394 82.926 3.694 1.00 19.89 278 LEU A CA 1
ATOM 1824 C C . LEU A 1 255 ? 44.631 83.759 4.964 1.00 19.19 278 LEU A C 1
ATOM 1825 O O . LEU A 1 255 ? 45.771 84.121 5.262 1.00 19.17 278 LEU A O 1
ATOM 1830 N N . PRO A 1 256 ? 43.557 84.036 5.731 1.00 18.38 279 PRO A N 1
ATOM 1831 C CA . PRO A 1 256 ? 43.639 85.034 6.788 1.00 17.74 279 PRO A CA 1
ATOM 1832 C C . PRO A 1 256 ? 44.047 84.436 8.128 1.00 16.86 279 PRO A C 1
ATOM 1833 O O . PRO A 1 256 ? 43.835 83.242 8.380 1.00 16.93 279 PRO A O 1
ATOM 1837 N N . ARG A 1 257 ? 44.662 85.261 8.964 1.00 15.94 280 ARG A N 1
ATOM 1838 C CA . ARG A 1 257 ? 44.746 84.961 10.378 1.00 15.53 280 ARG A CA 1
ATOM 1839 C C . ARG A 1 257 ? 44.366 86.208 11.176 1.00 14.75 280 ARG A C 1
ATOM 1840 O O . ARG A 1 257 ? 43.189 86.421 11.498 1.00 14.75 280 ARG A O 1
ATOM 1848 N N . GLY A 1 258 ? 45.342 87.060 11.455 1.00 14.00 281 GLY A N 1
ATOM 1849 C CA . GLY A 1 258 ? 45.099 88.229 12.289 1.00 13.00 281 GLY A CA 1
ATOM 1850 C C . GLY A 1 258 ? 44.147 89.201 11.624 1.00 13.25 281 GLY A C 1
ATOM 1851 O O . GLY A 1 258 ? 44.090 89.276 10.394 1.00 12.68 281 GLY A O 1
ATOM 1852 N N . LEU A 1 259 ? 43.409 89.945 12.444 1.00 12.92 282 LEU A N 1
ATOM 1853 C CA . LEU A 1 259 ? 42.473 90.951 11.962 1.00 13.71 282 LEU A CA 1
ATOM 1854 C C . LEU A 1 259 ? 42.573 92.207 12.797 1.00 15.02 282 LEU A C 1
ATOM 1855 O O . LEU A 1 259 ? 42.857 92.139 13.997 1.00 15.18 282 LEU A O 1
ATOM 1860 N N . LEU A 1 260 ? 42.322 93.357 12.183 1.00 15.73 283 LEU A N 1
ATOM 1861 C CA . LEU A 1 260 ? 42.237 94.591 12.940 1.00 17.14 283 LEU A CA 1
ATOM 1862 C C . LEU A 1 260 ? 41.310 95.542 12.220 1.00 18.32 283 LEU A C 1
ATOM 1863 O O . LEU A 1 260 ? 41.442 95.772 11.025 1.00 17.66 283 LEU A O 1
ATOM 1868 N N . LEU A 1 261 ? 40.384 96.111 12.975 1.00 20.46 284 LEU A N 1
ATOM 1869 C CA . LEU A 1 261 ? 39.430 97.053 12.429 1.00 22.67 284 LEU A CA 1
ATOM 1870 C C . LEU A 1 261 ? 39.973 98.473 12.598 1.00 24.09 284 LEU A C 1
ATOM 1871 O O . LEU A 1 261 ? 40.490 98.820 13.660 1.00 24.63 284 LEU A O 1
ATOM 1876 N N . SER A 1 262 ? 39.872 99.283 11.546 1.00 25.30 285 SER A N 1
ATOM 1877 C CA . SER A 1 262 ? 40.341 100.663 11.590 1.00 26.11 285 SER A CA 1
ATOM 1878 C C . SER A 1 262 ? 39.615 101.464 12.669 1.00 27.32 285 SER A C 1
ATOM 1879 O O . SER A 1 262 ? 38.544 101.071 13.147 1.00 27.48 285 SER A O 1
ATOM 1882 N N . LYS A 1 263 ? 40.217 102.583 13.064 1.00 28.62 286 LYS A N 1
ATOM 1883 C CA . LYS A 1 263 ? 39.626 103.465 14.068 1.00 29.38 286 LYS A CA 1
ATOM 1884 C C . LYS A 1 263 ? 38.256 103.974 13.611 1.00 29.99 286 LYS A C 1
ATOM 1885 O O . LYS A 1 263 ? 37.293 103.955 14.387 1.00 30.17 286 LYS A O 1
ATOM 1887 N N . ASP A 1 264 ? 38.166 104.388 12.344 1.00 30.43 287 ASP A N 1
ATOM 1888 C CA . ASP A 1 264 ? 36.891 104.858 11.771 1.00 30.52 287 ASP A CA 1
ATOM 1889 C C . ASP A 1 264 ? 35.858 103.749 11.511 1.00 30.03 287 ASP A C 1
ATOM 1890 O O . ASP A 1 264 ? 34.728 104.035 11.111 1.00 30.58 287 ASP A O 1
ATOM 1895 N N . GLY A 1 265 ? 36.245 102.495 11.753 1.00 28.81 288 GLY A N 1
ATOM 1896 C CA . GLY A 1 265 ? 35.366 101.343 11.545 1.00 27.00 288 GLY A CA 1
ATOM 1897 C C . GLY A 1 265 ? 35.118 100.965 10.088 1.00 25.64 288 GLY A C 1
ATOM 1898 O O . GLY A 1 265 ? 34.419 99.991 9.805 1.00 25.51 288 GLY A O 1
ATOM 1899 N N . LYS A 1 266 ? 35.716 101.720 9.172 1.00 24.30 289 LYS A N 1
ATOM 1900 C CA . LYS A 1 266 ? 35.406 101.634 7.745 1.00 23.06 289 LYS A CA 1
ATOM 1901 C C . LYS A 1 266 ? 36.240 100.605 6.987 1.00 22.35 289 LYS A C 1
ATOM 1902 O O . LYS A 1 266 ? 35.853 100.195 5.894 1.00 21.51 289 LYS A O 1
ATOM 1904 N N . GLU A 1 267 ? 37.385 100.210 7.558 1.00 21.48 290 GLU A N 1
ATOM 1905 C CA . GLU A 1 267 ? 38.289 99.240 6.920 1.00 21.12 290 GLU A CA 1
ATOM 1906 C C . GLU A 1 267 ? 38.670 98.129 7.882 1.00 19.64 290 GLU A C 1
ATOM 1907 O O . GLU A 1 267 ? 38.854 98.360 9.080 1.00 19.27 290 GLU A O 1
ATOM 1913 N N . LEU A 1 268 ? 38.758 96.918 7.348 1.00 18.64 291 LEU A N 1
ATOM 1914 C CA . LEU A 1 268 ? 39.194 95.766 8.111 1.00 17.47 291 LEU A CA 1
ATOM 1915 C C . LEU A 1 268 ? 40.562 95.316 7.580 1.00 17.41 291 LEU A C 1
ATOM 1916 O O . LEU A 1 268 ? 40.716 95.057 6.385 1.00 16.56 291 LEU A O 1
ATOM 1921 N N . TYR A 1 269 ? 41.556 95.260 8.467 1.00 17.05 292 TYR A N 1
ATOM 1922 C CA . TYR A 1 269 ? 42.912 94.864 8.068 1.00 17.15 292 TYR A CA 1
ATOM 1923 C C . TYR A 1 269 ? 43.088 93.378 8.301 1.00 16.81 292 TYR A C 1
ATOM 1924 O O . TYR A 1 269 ? 42.803 92.864 9.389 1.00 16.01 292 TYR A O 1
ATOM 1933 N N . ILE A 1 270 ? 43.499 92.690 7.246 1.00 15.95 293 ILE A N 1
ATOM 1934 C CA . ILE A 1 270 ? 43.552 91.240 7.250 1.00 16.18 293 ILE A CA 1
ATOM 1935 C C . ILE A 1 270 ? 44.993 90.794 7.064 1.00 16.83 293 ILE A C 1
ATOM 1936 O O . ILE A 1 270 ? 45.604 91.069 6.017 1.00 17.03 293 ILE A O 1
ATOM 1941 N N . ALA A 1 271 ? 45.531 90.110 8.081 1.00 16.22 294 ALA A N 1
ATOM 1942 C CA . ALA A 1 271 ? 46.840 89.467 7.977 1.00 15.95 294 ALA A CA 1
ATOM 1943 C C . ALA A 1 271 ? 46.707 88.225 7.126 1.00 15.83 294 ALA A C 1
ATOM 1944 O O . ALA A 1 271 ? 46.180 87.204 7.587 1.00 15.13 294 ALA A O 1
ATOM 1946 N N . GLN A 1 272 ? 47.174 88.305 5.884 1.00 15.96 295 GLN A N 1
ATOM 1947 C CA . GLN A 1 272 ? 47.158 87.132 5.047 1.00 16.88 295 GLN A CA 1
ATOM 1948 C C . GLN A 1 272 ? 48.384 86.292 5.355 1.00 17.81 295 GLN A C 1
ATOM 1949 O O . GLN A 1 272 ? 49.516 86.683 5.037 1.00 18.08 295 GLN A O 1
ATOM 1955 N N . PHE A 1 273 ? 48.160 85.135 5.968 1.00 18.59 296 PHE A N 1
ATOM 1956 C CA . PHE A 1 273 ? 49.250 84.213 6.230 1.00 19.28 296 PHE A CA 1
ATOM 1957 C C . PHE A 1 273 ? 49.850 83.736 4.915 1.00 19.86 296 PHE A C 1
ATOM 1958 O O . PHE A 1 273 ? 51.039 83.445 4.840 1.00 19.82 296 PHE A O 1
ATOM 1966 N N . SER A 1 274 ? 49.009 83.650 3.883 1.00 20.50 297 SER A N 1
ATOM 1967 C CA . SER A 1 274 ? 49.463 83.468 2.507 1.00 20.95 297 SER A CA 1
ATOM 1968 C C . SER A 1 274 ? 48.394 83.925 1.506 1.00 21.48 297 SER A C 1
ATOM 1969 O O . SER A 1 274 ? 47.301 84.372 1.891 1.00 21.09 297 SER A O 1
ATOM 1972 N N . ALA A 1 275 ? 48.715 83.825 0.221 1.00 21.97 298 ALA A N 1
ATOM 1973 C CA . ALA A 1 275 ? 47.768 84.199 -0.826 1.00 22.63 298 ALA A CA 1
ATOM 1974 C C . ALA A 1 275 ? 46.554 83.259 -0.890 1.00 23.01 298 ALA A C 1
ATOM 1975 O O . ALA A 1 275 ? 45.454 83.699 -1.230 1.00 22.76 298 ALA A O 1
ATOM 1977 N N . SER A 1 276 ? 46.766 81.978 -0.567 1.00 23.57 299 SER A N 1
ATOM 1978 C CA . SER A 1 276 ? 45.707 80.963 -0.581 1.00 24.46 299 SER A CA 1
ATOM 1979 C C . SER A 1 276 ? 46.251 79.679 0.012 1.00 25.03 299 SER A C 1
ATOM 1980 O O . SER A 1 276 ? 47.455 79.574 0.234 1.00 25.17 299 SER A O 1
ATOM 1983 N N . ASN A 1 277 ? 45.383 78.696 0.264 1.00 26.18 300 ASN A N 1
ATOM 1984 C CA . ASN A 1 277 ? 45.838 77.394 0.758 1.00 27.26 300 ASN A CA 1
ATOM 1985 C C . ASN A 1 277 ? 46.660 76.632 -0.286 1.00 28.16 300 ASN A C 1
ATOM 1986 O O . ASN A 1 277 ? 47.192 75.559 0.011 1.00 28.31 300 ASN A O 1
ATOM 1991 N N . GLN A 1 278 ? 46.758 77.183 -1.499 1.00 29.01 301 GLN A N 1
ATOM 1992 C CA . GLN A 1 278 ? 47.508 76.538 -2.589 1.00 29.87 301 GLN A CA 1
ATOM 1993 C C . GLN A 1 278 ? 48.978 76.974 -2.670 1.00 30.29 301 GLN A C 1
ATOM 1994 O O . GLN A 1 278 ? 49.787 76.333 -3.352 1.00 30.43 301 GLN A O 1
ATOM 2000 N N . GLU A 1 279 ? 49.320 78.065 -1.990 1.00 30.28 302 GLU A N 1
ATOM 2001 C CA . GLU A 1 279 ? 50.723 78.461 -1.869 1.00 30.36 302 GLU A CA 1
ATOM 2002 C C . GLU A 1 279 ? 51.195 78.681 -0.419 1.00 29.94 302 GLU A C 1
ATOM 2003 O O . GLU A 1 279 ? 50.384 78.866 0.497 1.00 30.19 302 GLU A O 1
ATOM 2009 N N . SER A 1 280 ? 52.512 78.620 -0.229 1.00 29.24 303 SER A N 1
ATOM 2010 C CA . SER A 1 280 ? 53.126 78.710 1.095 1.00 28.56 303 SER A CA 1
ATOM 2011 C C . SER A 1 280 ? 53.313 80.149 1.571 1.00 27.85 303 SER A C 1
ATOM 2012 O O . SER A 1 280 ? 53.404 80.398 2.778 1.00 28.14 303 SER A O 1
ATOM 2015 N N . GLY A 1 281 ? 53.369 81.088 0.628 1.00 26.64 304 GLY A N 1
ATOM 2016 C CA . GLY A 1 281 ? 53.608 82.493 0.941 1.00 25.44 304 GLY A CA 1
ATOM 2017 C C . GLY A 1 281 ? 52.752 83.420 0.107 1.00 24.73 304 GLY A C 1
ATOM 2018 O O . GLY A 1 281 ? 51.657 83.049 -0.307 1.00 24.74 304 GLY A O 1
ATOM 2019 N N . GLY A 1 282 ? 53.253 84.630 -0.136 1.00 24.07 305 GLY A N 1
ATOM 2020 C CA . GLY A 1 282 ? 52.552 85.621 -0.956 1.00 23.32 305 GLY A CA 1
ATOM 2021 C C . GLY A 1 282 ? 51.438 86.366 -0.243 1.00 22.56 305 GLY A C 1
ATOM 2022 O O . GLY A 1 282 ? 50.657 87.102 -0.866 1.00 22.58 305 GLY A O 1
ATOM 2023 N N . GLY A 1 283 ? 51.370 86.199 1.070 1.00 21.88 306 GLY A N 1
ATOM 2024 C CA . GLY A 1 283 ? 50.423 86.948 1.865 1.00 21.08 306 GLY A CA 1
ATOM 2025 C C . GLY A 1 283 ? 50.873 88.375 2.026 1.00 21.07 306 GLY A C 1
ATOM 2026 O O . GLY A 1 283 ? 52.072 88.656 2.122 1.00 21.31 306 GLY A O 1
ATOM 2027 N N . ARG A 1 284 ? 49.908 89.282 2.035 1.00 20.64 307 ARG A N 1
ATOM 2028 C CA . ARG A 1 284 ? 50.169 90.689 2.283 1.00 20.67 307 ARG A CA 1
ATOM 2029 C C . ARG A 1 284 ? 49.196 91.161 3.349 1.00 19.89 307 ARG A C 1
ATOM 2030 O O . ARG A 1 284 ? 48.409 90.368 3.857 1.00 19.47 307 ARG A O 1
ATOM 2038 N N . LEU A 1 285 ? 49.268 92.435 3.718 1.00 19.80 308 LEU A N 1
ATOM 2039 C CA . LEU A 1 285 ? 48.227 93.034 4.536 1.00 20.08 308 LEU A CA 1
ATOM 2040 C C . LEU A 1 285 ? 47.059 93.437 3.635 1.00 20.10 308 LEU A C 1
ATOM 2041 O O . LEU A 1 285 ? 47.200 94.358 2.828 1.00 20.29 308 LEU A O 1
ATOM 2046 N N . GLY A 1 286 ? 45.930 92.735 3.762 1.00 20.10 309 GLY A N 1
ATOM 2047 C CA . GLY A 1 286 ? 44.718 93.043 2.994 1.00 19.88 309 GLY A CA 1
ATOM 2048 C C . GLY A 1 286 ? 43.951 94.220 3.565 1.00 20.65 309 GLY A C 1
ATOM 2049 O O . GLY A 1 286 ? 43.867 94.397 4.788 1.00 19.65 309 GLY A O 1
ATOM 2050 N N . ILE A 1 287 ? 43.397 95.042 2.680 1.00 21.02 310 ILE A N 1
ATOM 2051 C CA . ILE A 1 287 ? 42.569 96.169 3.088 1.00 21.89 310 ILE A CA 1
ATOM 2052 C C . ILE A 1 287 ? 41.164 95.916 2.560 1.00 22.63 310 ILE A C 1
ATOM 2053 O O . ILE A 1 287 ? 40.919 95.919 1.343 1.00 22.48 310 ILE A O 1
ATOM 2058 N N . TYR A 1 288 ? 40.258 95.647 3.497 1.00 23.09 311 TYR A N 1
ATOM 2059 C CA . TYR A 1 288 ? 38.885 95.289 3.181 1.00 23.28 311 TYR A CA 1
ATOM 2060 C C . TYR A 1 288 ? 37.990 96.475 3.529 1.00 23.67 311 TYR A C 1
ATOM 2061 O O . TYR A 1 288 ? 37.976 96.943 4.672 1.00 23.04 311 TYR A O 1
ATOM 2070 N N . SER A 1 289 ? 37.263 96.970 2.528 1.00 24.28 312 SER A N 1
ATOM 2071 C CA . SER A 1 289 ? 36.347 98.083 2.718 1.00 24.92 312 SER A CA 1
ATOM 2072 C C . SER A 1 289 ? 35.061 97.528 3.296 1.00 25.09 312 SER A C 1
ATOM 2073 O O . SER A 1 289 ? 34.441 96.659 2.695 1.00 25.11 312 SER A O 1
ATOM 2084 N N . ASP A 1 291 ? 32.213 99.199 3.864 1.00 27.08 314 ASP A N 1
ATOM 2085 C CA . ASP A 1 291 ? 31.101 99.723 3.070 1.00 27.49 314 ASP A CA 1
ATOM 2086 C C . ASP A 1 291 ? 30.944 99.010 1.727 1.00 26.98 314 ASP A C 1
ATOM 2087 O O . ASP A 1 291 ? 29.833 98.609 1.366 1.00 27.32 314 ASP A O 1
ATOM 2092 N N . LYS A 1 292 ? 32.047 98.829 1.005 1.00 26.24 315 LYS A N 1
ATOM 2093 C CA . LYS A 1 292 ? 32.001 98.178 -0.313 1.00 26.11 315 LYS A CA 1
ATOM 2094 C C . LYS A 1 292 ? 31.983 96.652 -0.236 1.00 25.31 315 LYS A C 1
ATOM 2095 O O . LYS A 1 292 ? 31.757 95.988 -1.247 1.00 24.89 315 LYS A O 1
ATOM 2101 N N . GLU A 1 293 ? 32.203 96.112 0.966 1.00 24.59 316 GLU A N 1
ATOM 2102 C CA . GLU A 1 293 ? 32.262 94.659 1.210 1.00 24.22 316 GLU A CA 1
ATOM 2103 C C . GLU A 1 293 ? 33.191 93.939 0.239 1.00 24.34 316 GLU A C 1
ATOM 2104 O O . GLU A 1 293 ? 32.828 92.906 -0.332 1.00 24.59 316 GLU A O 1
ATOM 2110 N N . LYS A 1 294 ? 34.384 94.502 0.055 1.00 24.07 317 LYS A N 1
ATOM 2111 C CA . LYS A 1 294 ? 35.408 93.916 -0.800 1.00 24.54 317 LYS A CA 1
ATOM 2112 C C . LYS A 1 294 ? 36.827 94.305 -0.385 1.00 23.92 317 LYS A C 1
ATOM 2113 O O . LYS A 1 294 ? 37.051 95.333 0.246 1.00 23.53 317 LYS A O 1
ATOM 2119 N N . LEU A 1 295 ? 37.773 93.461 -0.771 1.00 24.66 318 LEU A N 1
ATOM 2120 C CA . LEU A 1 295 ? 39.198 93.729 -0.628 1.00 24.93 318 LEU A CA 1
ATOM 2121 C C . LEU A 1 295 ? 39.556 94.796 -1.656 1.00 25.50 318 LEU A C 1
ATOM 2122 O O . LEU A 1 295 ? 39.437 94.555 -2.865 1.00 26.39 318 LEU A O 1
ATOM 2127 N N . ILE A 1 296 ? 39.955 95.978 -1.189 1.00 25.87 319 ILE A N 1
ATOM 2128 C CA . ILE A 1 296 ? 40.284 97.089 -2.088 1.00 25.59 319 ILE A CA 1
ATOM 2129 C C . ILE A 1 296 ? 41.794 97.233 -2.383 1.00 25.98 319 ILE A C 1
ATOM 2130 O O . ILE A 1 296 ? 42.181 97.824 -3.394 1.00 25.56 319 ILE A O 1
ATOM 2135 N N . ASP A 1 297 ? 42.636 96.695 -1.500 1.00 25.95 320 ASP A N 1
ATOM 2136 C CA . ASP A 1 297 ? 44.091 96.785 -1.651 1.00 25.60 320 ASP A CA 1
ATOM 2137 C C . ASP A 1 297 ? 44.759 95.676 -0.845 1.00 25.15 320 ASP A C 1
ATOM 2138 O O . ASP A 1 297 ? 44.154 95.118 0.069 1.00 24.02 320 ASP A O 1
ATOM 2143 N N . THR A 1 298 ? 45.997 95.345 -1.217 1.00 24.93 321 THR A N 1
ATOM 2144 C CA . THR A 1 298 ? 46.880 94.510 -0.406 1.00 24.90 321 THR A CA 1
ATOM 2145 C C . THR A 1 298 ? 48.222 95.219 -0.381 1.00 24.60 321 THR A C 1
ATOM 2146 O O . THR A 1 298 ? 48.734 95.600 -1.434 1.00 24.68 321 THR A O 1
ATOM 2150 N N . ILE A 1 299 ? 48.781 95.423 0.810 1.00 23.67 322 ILE A N 1
ATOM 2151 C CA . ILE A 1 299 ? 50.004 96.212 0.930 1.00 23.08 322 ILE A CA 1
ATOM 2152 C C . ILE A 1 299 ? 51.143 95.491 1.660 1.00 22.65 322 ILE A C 1
ATOM 2153 O O . ILE A 1 299 ? 50.952 94.404 2.217 1.00 22.58 322 ILE A O 1
ATOM 2158 N N . GLY A 1 300 ? 52.332 96.093 1.628 1.00 21.92 323 GLY A N 1
ATOM 2159 C CA . GLY A 1 300 ? 53.524 95.486 2.212 1.00 21.01 323 GLY A CA 1
ATOM 2160 C C . GLY A 1 300 ? 54.111 94.433 1.298 1.00 20.08 323 GLY A C 1
ATOM 2161 O O . GLY A 1 300 ? 53.475 94.048 0.313 1.00 20.57 323 GLY A O 1
ATOM 2162 N N . PRO A 1 301 ? 55.338 93.963 1.601 1.00 19.14 324 PRO A N 1
ATOM 2163 C CA . PRO A 1 301 ? 55.908 92.897 0.776 1.00 18.64 324 PRO A CA 1
ATOM 2164 C C . PRO A 1 301 ? 55.261 91.542 1.056 1.00 18.19 324 PRO A C 1
ATOM 2165 O O . PRO A 1 301 ? 54.617 91.376 2.086 1.00 18.68 324 PRO A O 1
ATOM 2169 N N . PRO A 1 302 ? 55.432 90.573 0.143 1.00 18.25 325 PRO A N 1
ATOM 2170 C CA . PRO A 1 302 ? 54.853 89.248 0.323 1.00 18.18 325 PRO A CA 1
ATOM 2171 C C . PRO A 1 302 ? 55.498 88.474 1.458 1.00 18.26 325 PRO A C 1
ATOM 2172 O O . PRO A 1 302 ? 56.715 88.584 1.671 1.00 18.48 325 PRO A O 1
ATOM 2176 N N . GLY A 1 303 ? 54.687 87.686 2.167 1.00 17.99 326 GLY A N 1
ATOM 2177 C CA . GLY A 1 303 ? 55.188 86.801 3.218 1.00 17.05 326 GLY A CA 1
ATOM 2178 C C . GLY A 1 303 ? 54.083 86.012 3.887 1.00 16.66 326 GLY A C 1
ATOM 2179 O O . GLY A 1 303 ? 53.150 85.530 3.222 1.00 16.36 326 GLY A O 1
ATOM 2180 N N . ASN A 1 304 ? 54.195 85.873 5.200 1.00 15.33 327 ASN A N 1
ATOM 2181 C CA . ASN A 1 304 ? 53.224 85.125 5.981 1.00 15.22 327 ASN A CA 1
ATOM 2182 C C . ASN A 1 304 ? 52.744 85.993 7.124 1.00 14.37 327 ASN A C 1
ATOM 2183 O O . ASN A 1 304 ? 53.172 85.798 8.275 1.00 14.44 327 ASN A O 1
ATOM 2188 N N . LYS A 1 305 ? 51.902 86.979 6.805 1.00 13.24 328 LYS A N 1
ATOM 2189 C CA . LYS A 1 305 ? 51.438 87.912 7.816 1.00 13.31 328 LYS A CA 1
ATOM 2190 C C . LYS A 1 305 ? 50.608 87.149 8.850 1.00 12.88 328 LYS A C 1
ATOM 2191 O O . LYS A 1 305 ? 49.767 86.326 8.502 1.00 12.51 328 LYS A O 1
ATOM 2197 N N . ARG A 1 306 ? 50.859 87.422 10.119 1.00 12.27 329 ARG A N 1
ATOM 2198 C CA . ARG A 1 306 ? 50.296 86.613 11.172 1.00 12.26 329 ARG A CA 1
ATOM 2199 C C . ARG A 1 306 ? 49.408 87.438 12.083 1.00 12.21 329 ARG A C 1
ATOM 2200 O O . ARG A 1 306 ? 48.189 87.317 12.038 1.00 12.76 329 ARG A O 1
ATOM 2208 N N . HIS A 1 307 ? 50.014 88.279 12.908 1.00 11.95 330 HIS A N 1
ATOM 2209 C CA . HIS A 1 307 ? 49.252 89.038 13.895 1.00 12.53 330 HIS A CA 1
ATOM 2210 C C . HIS A 1 307 ? 49.300 90.531 13.574 1.00 13.07 330 HIS A C 1
ATOM 2211 O O . HIS A 1 307 ? 50.300 91.015 13.027 1.00 12.41 330 HIS A O 1
ATOM 2218 N N . ILE A 1 308 ? 48.224 91.249 13.914 1.00 13.64 331 ILE A N 1
ATOM 2219 C CA . ILE A 1 308 ? 48.143 92.705 13.692 1.00 14.80 331 ILE A CA 1
ATOM 2220 C C . ILE A 1 308 ? 47.625 93.399 14.932 1.00 15.29 331 ILE A C 1
ATOM 2221 O O . ILE A 1 308 ? 46.577 93.014 15.460 1.00 15.42 331 ILE A O 1
ATOM 2226 N N . VAL A 1 309 ? 48.319 94.447 15.371 1.00 15.24 332 VAL A N 1
ATOM 2227 C CA . VAL A 1 309 ? 47.793 95.318 16.424 1.00 15.73 332 VAL A CA 1
ATOM 2228 C C . VAL A 1 309 ? 47.975 96.776 16.039 1.00 16.23 332 VAL A C 1
ATOM 2229 O O . VAL A 1 309 ? 48.804 97.082 15.204 1.00 15.78 332 VAL A O 1
ATOM 2233 N N . SER A 1 310 ? 47.190 97.663 16.643 1.00 17.36 333 SER A N 1
ATOM 2234 C CA . SER A 1 310 ? 47.410 99.096 16.465 1.00 19.49 333 SER A CA 1
ATOM 2235 C C . SER A 1 310 ? 48.624 99.541 17.271 1.00 20.27 333 SER A C 1
ATOM 2236 O O . SER A 1 310 ? 48.924 98.983 18.336 1.00 19.90 333 SER A O 1
ATOM 2239 N N . GLY A 1 311 ? 49.327 100.540 16.743 1.00 21.63 334 GLY A N 1
ATOM 2240 C CA . GLY A 1 311 ? 50.455 101.132 17.429 1.00 23.64 334 GLY A CA 1
ATOM 2241 C C . GLY A 1 311 ? 49.974 102.141 18.444 1.00 25.03 334 GLY A C 1
ATOM 2242 O O . GLY A 1 311 ? 48.767 102.284 18.671 1.00 24.73 334 GLY A O 1
ATOM 2243 N N . ASN A 1 312 ? 50.921 102.848 19.052 1.00 26.91 335 ASN A N 1
ATOM 2244 C CA . ASN A 1 312 ? 50.588 103.882 20.027 1.00 29.12 335 ASN A CA 1
ATOM 2245 C C . ASN A 1 312 ? 50.244 105.228 19.372 1.00 30.49 335 ASN A C 1
ATOM 2246 O O . ASN A 1 312 ? 49.881 106.189 20.063 1.00 30.96 335 ASN A O 1
ATOM 2251 N N . THR A 1 313 ? 50.372 105.298 18.048 1.00 31.65 336 THR A N 1
ATOM 2252 C CA . THR A 1 313 ? 49.961 106.492 17.294 1.00 32.59 336 THR A CA 1
ATOM 2253 C C . THR A 1 313 ? 48.935 106.129 16.215 1.00 33.13 336 THR A C 1
ATOM 2254 O O . THR A 1 313 ? 48.791 104.955 15.856 1.00 33.29 336 THR A O 1
ATOM 2258 N N . GLU A 1 314 ? 48.232 107.146 15.707 1.00 33.85 337 GLU A N 1
ATOM 2259 C CA . GLU A 1 314 ? 47.021 106.948 14.887 1.00 34.01 337 GLU A CA 1
ATOM 2260 C C . GLU A 1 314 ? 47.215 106.154 13.604 1.00 33.37 337 GLU A C 1
ATOM 2261 O O . GLU A 1 314 ? 46.413 105.267 13.278 1.00 33.88 337 GLU A O 1
ATOM 2267 N N . ASN A 1 315 ? 48.274 106.484 12.876 1.00 32.24 338 ASN A N 1
ATOM 2268 C CA . ASN A 1 315 ? 48.468 105.957 11.536 1.00 31.33 338 ASN A CA 1
ATOM 2269 C C . ASN A 1 315 ? 49.292 104.664 11.519 1.00 29.82 338 ASN A C 1
ATOM 2270 O O . ASN A 1 315 ? 49.603 104.129 10.445 1.00 29.89 338 ASN A O 1
ATOM 2275 N N . LYS A 1 316 ? 49.600 104.153 12.716 1.00 27.95 339 LYS A N 1
ATOM 2276 C CA . LYS A 1 316 ? 50.574 103.067 12.907 1.00 25.88 339 LYS A CA 1
ATOM 2277 C C . LYS A 1 316 ? 49.970 101.714 13.281 1.00 24.00 339 LYS A C 1
ATOM 2278 O O . LYS A 1 316 ? 49.242 101.594 14.266 1.00 23.60 339 LYS A O 1
ATOM 2284 N N . ILE A 1 317 ? 50.285 100.691 12.488 1.00 22.11 340 ILE A N 1
ATOM 2285 C CA . ILE A 1 317 ? 49.985 99.310 12.876 1.00 20.28 340 ILE A CA 1
ATOM 2286 C C . ILE A 1 317 ? 51.254 98.443 12.794 1.00 18.72 340 ILE A C 1
ATOM 2287 O O . ILE A 1 317 ? 52.156 98.714 11.996 1.00 17.63 340 ILE A O 1
ATOM 2292 N N . TYR A 1 318 ? 51.312 97.433 13.661 1.00 16.77 341 TYR A N 1
ATOM 2293 C CA . TYR A 1 318 ? 52.402 96.466 13.690 1.00 15.35 341 TYR A CA 1
ATOM 2294 C C . TYR A 1 318 ? 51.879 95.130 13.253 1.00 14.37 341 TYR A C 1
ATOM 2295 O O . TYR A 1 318 ? 50.791 94.714 13.669 1.00 13.13 341 TYR A O 1
ATOM 2304 N N . VAL A 1 319 ? 52.683 94.444 12.451 1.00 12.95 342 VAL A N 1
ATOM 2305 C CA . VAL A 1 319 ? 52.309 93.183 11.878 1.00 12.23 342 VAL A CA 1
ATOM 2306 C C . VAL A 1 319 ? 53.492 92.241 12.011 1.00 12.29 342 VAL A C 1
ATOM 2307 O O . VAL A 1 319 ? 54.620 92.590 11.640 1.00 12.01 342 VAL A O 1
ATOM 2311 N N . SER A 1 320 ? 53.243 91.047 12.538 1.00 11.59 343 SER A N 1
ATOM 2312 C CA . SER A 1 320 ? 54.283 90.026 12.551 1.00 11.21 343 SER A CA 1
ATOM 2313 C C . SER A 1 320 ? 54.292 89.263 11.225 1.00 12.08 343 SER A C 1
ATOM 2314 O O . SER A 1 320 ? 53.241 88.836 10.736 1.00 11.48 343 SER A O 1
ATOM 2317 N N . ASP A 1 321 ? 55.486 89.096 10.655 1.00 12.41 344 ASP A N 1
ATOM 2318 C CA . ASP A 1 321 ? 55.655 88.338 9.435 1.00 12.99 344 ASP A CA 1
ATOM 2319 C C . ASP A 1 321 ? 56.501 87.125 9.729 1.00 13.14 344 ASP A C 1
ATOM 2320 O O . ASP A 1 321 ? 57.720 87.219 9.944 1.00 13.10 344 ASP A O 1
ATOM 2333 N N . CYS A 1 323 ? 57.465 84.787 7.827 1.00 14.56 346 CYS A N 1
ATOM 2334 C CA . CYS A 1 323 ? 58.447 84.407 6.780 1.00 15.34 346 CYS A CA 1
ATOM 2335 C C . CYS A 1 323 ? 59.867 84.798 7.167 1.00 15.44 346 CYS A C 1
ATOM 2336 O O . CYS A 1 323 ? 60.816 84.086 6.851 1.00 16.67 346 CYS A O 1
ATOM 2339 N N . CYS A 1 324 ? 60.008 85.939 7.839 1.00 14.82 347 CYS A N 1
ATOM 2340 C CA . CYS A 1 324 ? 61.257 86.681 7.767 1.00 14.46 347 CYS A CA 1
ATOM 2341 C C . CYS A 1 324 ? 61.777 87.287 9.063 1.00 13.41 347 CYS A C 1
ATOM 2342 O O . CYS A 1 324 ? 62.493 88.296 9.026 1.00 13.04 347 CYS A O 1
ATOM 2345 N N . SER A 1 325 ? 61.423 86.686 10.202 1.00 12.58 348 SER A N 1
ATOM 2346 C CA . SER A 1 325 ? 61.952 87.103 11.517 1.00 12.02 348 SER A CA 1
ATOM 2347 C C . SER A 1 325 ? 61.768 88.609 11.761 1.00 11.85 348 SER A C 1
ATOM 2348 O O . SER A 1 325 ? 62.686 89.294 12.233 1.00 10.57 348 SER A O 1
ATOM 2351 N N . LYS A 1 326 ? 60.592 89.136 11.433 1.00 11.81 349 LYS A N 1
ATOM 2352 C CA . LYS A 1 326 ? 60.423 90.589 11.466 1.00 12.59 349 LYS A CA 1
ATOM 2353 C C . LYS A 1 326 ? 59.035 91.048 11.887 1.00 12.59 349 LYS A C 1
ATOM 2354 O O . LYS A 1 326 ? 58.048 90.327 11.731 1.00 11.38 349 LYS A O 1
ATOM 2360 N N . ILE A 1 327 ? 58.992 92.271 12.414 1.00 12.74 350 ILE A N 1
ATOM 2361 C CA . ILE A 1 327 ? 57.758 92.991 12.673 1.00 13.58 350 ILE A CA 1
ATOM 2362 C C . ILE A 1 327 ? 57.743 94.161 11.710 1.00 14.75 350 ILE A C 1
ATOM 2363 O O . ILE A 1 327 ? 58.744 94.879 11.586 1.00 14.22 350 ILE A O 1
ATOM 2368 N N . GLU A 1 328 ? 56.622 94.341 11.020 1.00 15.78 351 GLU A N 1
ATOM 2369 C CA . GLU A 1 328 ? 56.488 95.423 10.053 1.00 17.09 351 GLU A CA 1
ATOM 2370 C C . GLU A 1 328 ? 55.713 96.558 10.651 1.00 17.51 351 GLU A C 1
ATOM 2371 O O . GLU A 1 328 ? 54.708 96.351 11.313 1.00 18.35 351 GLU A O 1
ATOM 2377 N N . VAL A 1 329 ? 56.196 97.762 10.430 1.00 18.50 352 VAL A N 1
ATOM 2378 C CA . VAL A 1 329 ? 55.512 98.950 10.896 1.00 19.66 352 VAL A CA 1
ATOM 2379 C C . VAL A 1 329 ? 54.878 99.609 9.672 1.00 20.49 352 VAL A C 1
ATOM 2380 O O . VAL A 1 329 ? 55.574 100.145 8.818 1.00 20.94 352 VAL A O 1
ATOM 2384 N N . TYR A 1 330 ? 53.558 99.532 9.587 1.00 21.68 353 TYR A N 1
ATOM 2385 C CA . TYR A 1 330 ? 52.811 100.081 8.453 1.00 23.03 353 TYR A CA 1
ATOM 2386 C C . TYR A 1 330 ? 52.367 101.513 8.680 1.00 24.64 353 TYR A C 1
ATOM 2387 O O . TYR A 1 330 ? 51.966 101.889 9.788 1.00 25.17 353 TYR A O 1
ATOM 2396 N N . ASP A 1 331 ? 52.451 102.305 7.616 1.00 26.66 354 ASP A N 1
ATOM 2397 C CA . ASP A 1 331 ? 51.849 103.630 7.598 1.00 28.72 354 ASP A CA 1
ATOM 2398 C C . ASP A 1 331 ? 50.595 103.499 6.751 1.00 29.46 354 ASP A C 1
ATOM 2399 O O . ASP A 1 331 ? 50.678 103.259 5.542 1.00 29.80 354 ASP A O 1
ATOM 2404 N N . LEU A 1 332 ? 49.438 103.616 7.403 1.00 30.79 355 LEU A N 1
ATOM 2405 C CA . LEU A 1 332 ? 48.138 103.403 6.749 1.00 32.16 355 LEU A CA 1
ATOM 2406 C C . LEU A 1 332 ? 47.789 104.454 5.684 1.00 32.60 355 LEU A C 1
ATOM 2407 O O . LEU A 1 332 ? 47.351 104.093 4.586 1.00 33.00 355 LEU A O 1
ATOM 2412 N N . LYS A 1 333 ? 47.994 105.734 6.005 1.00 33.47 356 LYS A N 1
ATOM 2413 C CA . LYS A 1 333 ? 47.835 106.827 5.028 1.00 34.08 356 LYS A CA 1
ATOM 2414 C C . LYS A 1 333 ? 48.668 106.559 3.775 1.00 34.55 356 LYS A C 1
ATOM 2415 O O . LYS A 1 333 ? 48.160 106.618 2.656 1.00 34.50 356 LYS A O 1
ATOM 2421 N N . GLU A 1 334 ? 49.947 106.242 3.981 1.00 34.98 357 GLU A N 1
ATOM 2422 C CA . GLU A 1 334 ? 50.891 105.990 2.887 1.00 35.24 357 GLU A CA 1
ATOM 2423 C C . GLU A 1 334 ? 50.708 104.631 2.215 1.00 34.82 357 GLU A C 1
ATOM 2424 O O . GLU A 1 334 ? 51.231 104.401 1.113 1.00 34.73 357 GLU A O 1
ATOM 2430 N N . LYS A 1 335 ? 49.983 103.737 2.889 1.00 34.24 358 LYS A N 1
ATOM 2431 C CA . LYS A 1 335 ? 49.674 102.403 2.367 1.00 33.57 358 LYS A CA 1
ATOM 2432 C C . LYS A 1 335 ? 50.921 101.555 2.074 1.00 32.98 358 LYS A C 1
ATOM 2433 O O . LYS A 1 335 ? 51.042 100.954 0.997 1.00 33.20 358 LYS A O 1
ATOM 2435 N N . LYS A 1 336 ? 51.847 101.518 3.031 1.00 32.04 359 LYS A N 1
ATOM 2436 C CA . LYS A 1 336 ? 53.001 100.611 2.963 1.00 31.21 359 LYS A CA 1
ATOM 2437 C C . LYS A 1 336 ? 53.795 100.535 4.274 1.00 30.28 359 LYS A C 1
ATOM 2438 O O . LYS A 1 336 ? 53.403 101.103 5.295 1.00 30.05 359 LYS A O 1
ATOM 2440 N N . VAL A 1 337 ? 54.911 99.814 4.220 1.00 29.27 360 VAL A N 1
ATOM 2441 C CA . VAL A 1 337 ? 55.760 99.575 5.378 1.00 28.17 360 VAL A CA 1
ATOM 2442 C C . VAL A 1 337 ? 56.738 100.733 5.530 1.00 27.90 360 VAL A C 1
ATOM 2443 O O . VAL A 1 337 ? 57.455 101.067 4.587 1.00 27.87 360 VAL A O 1
ATOM 2447 N N . GLN A 1 338 ? 56.763 101.345 6.711 1.00 27.64 361 GLN A N 1
ATOM 2448 C CA . GLN A 1 338 ? 57.754 102.390 7.005 1.00 27.76 361 GLN A CA 1
ATOM 2449 C C . GLN A 1 338 ? 59.041 101.853 7.664 1.00 26.97 361 GLN A C 1
ATOM 2450 O O . GLN A 1 338 ? 60.081 102.526 7.651 1.00 27.41 361 GLN A O 1
ATOM 2456 N N . LYS A 1 339 ? 58.966 100.648 8.234 1.00 25.40 362 LYS A N 1
ATOM 2457 C CA . LYS A 1 339 ? 60.097 100.041 8.938 1.00 23.71 362 LYS A CA 1
ATOM 2458 C C . LYS A 1 339 ? 59.821 98.574 9.181 1.00 22.89 362 LYS A C 1
ATOM 2459 O O . LYS A 1 339 ? 58.688 98.215 9.501 1.00 22.20 362 LYS A O 1
ATOM 2465 N N . SER A 1 340 ? 60.852 97.741 9.024 1.00 21.60 363 SER A N 1
ATOM 2466 C CA . SER A 1 340 ? 60.849 96.364 9.530 1.00 20.65 363 SER A CA 1
ATOM 2467 C C . SER A 1 340 ? 61.805 96.264 10.735 1.00 19.66 363 SER A C 1
ATOM 2468 O O . SER A 1 340 ? 62.968 96.680 10.657 1.00 19.67 363 SER A O 1
ATOM 2471 N N . ILE A 1 341 ? 61.298 95.749 11.852 1.00 17.75 364 ILE A N 1
ATOM 2472 C CA . ILE A 1 341 ? 62.083 95.574 13.062 1.00 15.96 364 ILE A CA 1
ATOM 2473 C C . ILE A 1 341 ? 62.512 94.111 13.124 1.00 15.43 364 ILE A C 1
ATOM 2474 O O . ILE A 1 341 ? 61.654 93.218 13.190 1.00 14.55 364 ILE A O 1
ATOM 2479 N N . PRO A 1 342 ? 63.837 93.856 13.089 1.00 14.56 365 PRO A N 1
ATOM 2480 C CA . PRO A 1 342 ? 64.267 92.456 13.144 1.00 13.99 365 PRO A CA 1
ATOM 2481 C C . PRO A 1 342 ? 64.051 91.896 14.544 1.00 13.21 365 PRO A C 1
ATOM 2482 O O . PRO A 1 342 ? 64.322 92.574 15.526 1.00 12.64 365 PRO A O 1
ATOM 2486 N N . VAL A 1 343 ? 63.525 90.678 14.610 1.00 12.60 366 VAL A N 1
ATOM 2487 C CA . VAL A 1 343 ? 63.360 89.939 15.864 1.00 12.08 366 VAL A CA 1
ATOM 2488 C C . VAL A 1 343 ? 63.919 88.521 15.643 1.00 12.20 366 VAL A C 1
ATOM 2489 O O . VAL A 1 343 ? 64.766 88.322 14.774 1.00 12.00 366 VAL A O 1
ATOM 2493 N N . PHE A 1 344 ? 63.455 87.547 16.415 1.00 12.25 367 PHE A N 1
ATOM 2494 C CA . PHE A 1 344 ? 63.899 86.165 16.276 1.00 12.03 367 PHE A CA 1
ATOM 2495 C C . PHE A 1 344 ? 62.981 85.437 15.284 1.00 12.59 367 PHE A C 1
ATOM 2496 O O . PHE A 1 344 ? 61.973 85.998 14.836 1.00 11.90 367 PHE A O 1
ATOM 2504 N N . ASP A 1 345 ? 63.343 84.194 14.945 1.00 12.32 368 ASP A N 1
ATOM 2505 C CA . ASP A 1 345 ? 62.576 83.346 14.048 1.00 12.62 368 ASP A CA 1
ATOM 2506 C C . ASP A 1 345 ? 61.105 83.187 14.451 1.00 11.94 368 ASP A C 1
ATOM 2507 O O . ASP A 1 345 ? 60.790 83.005 15.619 1.00 11.89 368 ASP A O 1
ATOM 2512 N N . LYS A 1 346 ? 60.227 83.253 13.457 1.00 12.10 369 LYS A N 1
ATOM 2513 C CA . LYS A 1 346 ? 58.793 82.932 13.607 1.00 11.47 369 LYS A CA 1
ATOM 2514 C C . LYS A 1 346 ? 58.061 83.781 14.646 1.00 11.07 369 LYS A C 1
ATOM 2515 O O . LYS A 1 346 ? 57.484 83.246 15.597 1.00 12.02 369 LYS A O 1
ATOM 2521 N N . PRO A 1 347 ? 58.062 85.102 14.463 1.00 10.77 370 PRO A N 1
ATOM 2522 C CA . PRO A 1 347 ? 57.264 85.928 15.360 1.00 10.44 370 PRO A CA 1
ATOM 2523 C C . PRO A 1 347 ? 55.771 85.679 15.124 1.00 9.69 370 PRO A C 1
ATOM 2524 O O . PRO A 1 347 ? 55.301 85.756 13.979 1.00 9.34 370 PRO A O 1
ATOM 2528 N N . ASN A 1 348 ? 55.033 85.374 16.191 1.00 9.56 371 ASN A N 1
ATOM 2529 C CA . ASN A 1 348 ? 53.601 85.090 16.058 1.00 8.99 371 ASN A CA 1
ATOM 2530 C C . ASN A 1 348 ? 52.761 86.148 16.747 1.00 9.59 371 ASN A C 1
ATOM 2531 O O . ASN A 1 348 ? 52.481 87.191 16.128 1.00 10.16 371 ASN A O 1
ATOM 2536 N N . THR A 1 349 ? 52.383 85.929 18.015 1.00 9.40 372 THR A N 1
ATOM 2537 C CA . THR A 1 349 ? 51.502 86.884 18.719 1.00 9.68 372 THR A CA 1
ATOM 2538 C C . THR A 1 349 ? 52.315 88.128 19.153 1.00 10.22 372 THR A C 1
ATOM 2539 O O . THR A 1 349 ? 53.452 88.012 19.610 1.00 9.37 372 THR A O 1
ATOM 2543 N N . ILE A 1 350 ? 51.722 89.303 18.977 1.00 9.94 373 ILE A N 1
ATOM 2544 C CA . ILE A 1 350 ? 52.304 90.552 19.448 1.00 10.55 373 ILE A CA 1
ATOM 2545 C C . ILE A 1 350 ? 51.225 91.314 20.222 1.00 10.87 373 ILE A C 1
ATOM 2546 O O . ILE A 1 350 ? 50.029 91.090 19.998 1.00 10.83 373 ILE A O 1
ATOM 2551 N N . ALA A 1 351 ? 51.641 92.183 21.140 1.00 10.89 374 ALA A N 1
ATOM 2552 C CA . ALA A 1 351 ? 50.701 92.982 21.930 1.00 11.73 374 ALA A CA 1
ATOM 2553 C C . ALA A 1 351 ? 51.329 94.285 22.379 1.00 12.50 374 ALA A C 1
ATOM 2554 O O . ALA A 1 351 ? 52.475 94.309 22.844 1.00 11.95 374 ALA A O 1
ATOM 2556 N N . LEU A 1 352 ? 50.569 95.362 22.264 1.00 13.00 375 LEU A N 1
ATOM 2557 C CA . LEU A 1 352 ? 51.012 96.660 22.765 1.00 14.15 375 LEU A CA 1
ATOM 2558 C C . LEU A 1 352 ? 50.740 96.739 24.276 1.00 14.26 375 LEU A C 1
ATOM 2559 O O . LEU A 1 352 ? 49.674 96.332 24.740 1.00 14.79 375 LEU A O 1
ATOM 2564 N N . SER A 1 353 ? 51.691 97.256 25.047 1.00 14.48 376 SER A N 1
ATOM 2565 C CA . SER A 1 353 ? 51.438 97.549 26.459 1.00 14.59 376 SER A CA 1
ATOM 2566 C C . SER A 1 353 ? 50.319 98.607 26.539 1.00 14.79 376 SER A C 1
ATOM 2567 O O . SER A 1 353 ? 50.239 99.460 25.665 1.00 14.96 376 SER A O 1
ATOM 2570 N N . PRO A 1 354 ? 49.432 98.524 27.550 1.00 15.44 377 PRO A N 1
ATOM 2571 C CA . PRO A 1 354 ? 48.369 99.524 27.746 1.00 16.06 377 PRO A CA 1
ATOM 2572 C C . PRO A 1 354 ? 48.844 100.983 27.696 1.00 16.60 377 PRO A C 1
ATOM 2573 O O . PRO A 1 354 ? 48.110 101.845 27.210 1.00 17.04 377 PRO A O 1
ATOM 2577 N N . ASP A 1 355 ? 50.053 101.248 28.191 1.00 17.04 378 ASP A N 1
ATOM 2578 C CA . ASP A 1 355 ? 50.603 102.595 28.177 1.00 17.55 378 ASP A CA 1
ATOM 2579 C C . ASP A 1 355 ? 51.242 102.955 26.837 1.00 17.61 378 ASP A C 1
ATOM 2580 O O . ASP A 1 355 ? 51.736 104.066 26.669 1.00 18.33 378 ASP A O 1
ATOM 2585 N N . GLY A 1 356 ? 51.231 102.008 25.893 1.00 17.23 379 GLY A N 1
ATOM 2586 C CA . GLY A 1 356 ? 51.764 102.224 24.547 1.00 17.15 379 GLY A CA 1
ATOM 2587 C C . GLY A 1 356 ? 53.280 102.284 24.408 1.00 17.28 379 GLY A C 1
ATOM 2588 O O . GLY A 1 356 ? 53.791 102.446 23.299 1.00 17.23 379 GLY A O 1
ATOM 2589 N N . LYS A 1 357 ? 54.004 102.146 25.517 1.00 16.93 380 LYS A N 1
ATOM 2590 C CA . LYS A 1 357 ? 55.463 102.285 25.493 1.00 17.86 380 LYS A CA 1
ATOM 2591 C C . LYS A 1 357 ? 56.170 101.108 24.796 1.00 17.01 380 LYS A C 1
ATOM 2592 O O . LYS A 1 357 ? 57.200 101.293 24.132 1.00 16.61 380 LYS A O 1
ATOM 2598 N N . TYR A 1 358 ? 55.617 99.907 24.963 1.00 16.28 381 TYR A N 1
ATOM 2599 C CA . TYR A 1 358 ? 56.221 98.708 24.411 1.00 16.07 381 TYR A CA 1
ATOM 2600 C C . TYR A 1 358 ? 55.297 97.946 23.478 1.00 15.16 381 TYR A C 1
ATOM 2601 O O . TYR A 1 358 ? 54.083 97.941 23.673 1.00 14.74 381 TYR A O 1
ATOM 2610 N N . LEU A 1 359 ? 55.902 97.308 22.477 1.00 13.88 382 LEU A N 1
ATOM 2611 C CA . LEU A 1 359 ? 55.280 96.222 21.740 1.00 12.97 382 LEU A CA 1
ATOM 2612 C C . LEU A 1 359 ? 56.021 94.949 22.110 1.00 12.48 382 LEU A C 1
ATOM 2613 O O . LEU A 1 359 ? 57.235 94.859 21.902 1.00 12.63 382 LEU A O 1
ATOM 2618 N N . TYR A 1 360 ? 55.285 93.975 22.645 1.00 11.94 383 TYR A N 1
ATOM 2619 C CA . TYR A 1 360 ? 55.812 92.657 23.013 1.00 10.63 383 TYR A CA 1
ATOM 2620 C C . TYR A 1 360 ? 55.588 91.659 21.903 1.00 10.04 383 TYR A C 1
ATOM 2621 O O . TYR A 1 360 ? 54.511 91.636 21.302 1.00 10.61 383 TYR A O 1
ATOM 2630 N N . VAL A 1 361 ? 56.577 90.803 21.666 1.00 9.29 384 VAL A N 1
ATOM 2631 C CA . VAL A 1 361 ? 56.556 89.858 20.554 1.00 8.90 384 VAL A CA 1
ATOM 2632 C C . VAL A 1 361 ? 56.936 88.454 21.018 1.00 8.91 384 VAL A C 1
ATOM 2633 O O . VAL A 1 361 ? 57.969 88.246 21.652 1.00 9.61 384 VAL A O 1
ATOM 2637 N N . SER A 1 362 ? 56.112 87.486 20.680 1.00 8.78 385 SER A N 1
ATOM 2638 C CA . SER A 1 362 ? 56.451 86.094 20.896 1.00 8.14 385 SER A CA 1
ATOM 2639 C C . SER A 1 362 ? 57.151 85.595 19.634 1.00 8.80 385 SER A C 1
ATOM 2640 O O . SER A 1 362 ? 56.647 85.824 18.538 1.00 9.04 385 SER A O 1
ATOM 2643 N N . CYS A 1 363 ? 58.307 84.953 19.778 1.00 8.61 386 CYS A N 1
ATOM 2644 C CA . CYS A 1 363 ? 58.996 84.298 18.648 1.00 9.31 386 CYS A CA 1
ATOM 2645 C C . CYS A 1 363 ? 59.059 82.785 18.859 1.00 9.68 386 CYS A C 1
ATOM 2646 O O . CYS A 1 363 ? 59.672 82.305 19.823 1.00 9.35 386 CYS A O 1
ATOM 2649 N N . ARG A 1 364 ? 58.440 82.043 17.941 1.00 9.72 387 ARG A N 1
ATOM 2650 C CA . ARG A 1 364 ? 58.337 80.587 18.073 1.00 10.21 387 ARG A CA 1
ATOM 2651 C C . ARG A 1 364 ? 59.681 79.855 18.018 1.00 10.52 387 ARG A C 1
ATOM 2652 O O . ARG A 1 364 ? 59.831 78.794 18.613 1.00 10.25 387 ARG A O 1
ATOM 2660 N N . GLY A 1 365 ? 60.657 80.435 17.321 1.00 11.92 388 GLY A N 1
ATOM 2661 C CA . GLY A 1 365 ? 61.949 79.781 17.078 1.00 11.86 388 GLY A CA 1
ATOM 2662 C C . GLY A 1 365 ? 62.007 79.162 15.692 1.00 13.44 388 GLY A C 1
ATOM 2663 O O . GLY 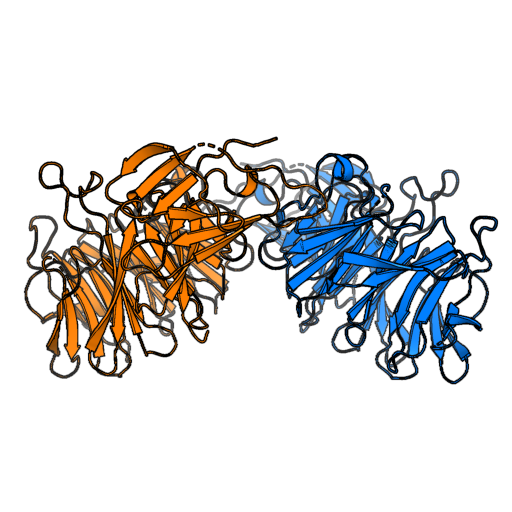A 1 365 ? 60.973 79.015 15.040 1.00 12.93 388 GLY A O 1
ATOM 2664 N N . PRO A 1 366 ? 63.219 78.786 15.227 1.00 14.03 389 PRO A N 1
ATOM 2665 C CA . PRO A 1 366 ? 63.345 78.087 13.942 1.00 14.78 389 PRO A CA 1
ATOM 2666 C C . PRO A 1 366 ? 62.686 76.700 13.957 1.00 15.37 389 PRO A C 1
ATOM 2667 O O . PRO A 1 366 ? 62.776 75.961 14.940 1.00 15.04 389 PRO A O 1
ATOM 2671 N N . ASN A 1 367 ? 61.992 76.378 12.873 1.00 16.43 390 ASN A N 1
ATOM 2672 C CA . ASN A 1 367 ? 61.372 75.056 12.702 1.00 17.53 390 ASN A CA 1
ATOM 2673 C C . ASN A 1 367 ? 62.420 73.965 12.749 1.00 18.29 390 ASN A C 1
ATOM 2674 O O . ASN A 1 367 ? 63.529 74.164 12.260 1.00 18.62 390 ASN A O 1
ATOM 2679 N N . HIS A 1 368 ? 62.091 72.823 13.340 1.00 19.39 391 HIS A N 1
ATOM 2680 C CA . HIS A 1 368 ? 62.996 71.688 13.292 1.00 20.59 391 HIS A CA 1
ATOM 2681 C C . HIS A 1 368 ? 63.488 71.565 11.837 1.00 21.63 391 HIS A C 1
ATOM 2682 O O . HIS A 1 368 ? 62.677 71.609 10.908 1.00 21.15 391 HIS A O 1
ATOM 2689 N N . PRO A 1 369 ? 64.820 71.472 11.636 1.00 23.02 392 PRO A N 1
ATOM 2690 C CA . PRO A 1 369 ? 65.389 71.570 10.281 1.00 24.06 392 PRO A CA 1
ATOM 2691 C C . PRO A 1 369 ? 64.945 70.444 9.348 1.00 25.20 392 PRO A C 1
ATOM 2692 O O . PRO A 1 369 ? 64.806 70.665 8.139 1.00 25.76 392 PRO A O 1
ATOM 2696 N N . THR A 1 370 ? 64.707 69.255 9.897 1.00 26.08 393 THR A N 1
ATOM 2697 C CA . THR A 1 370 ? 64.229 68.144 9.083 1.00 27.25 393 THR A CA 1
ATOM 2698 C C . THR A 1 370 ? 62.708 67.934 9.193 1.00 27.78 393 THR A C 1
ATOM 2699 O O . THR A 1 370 ? 62.026 67.713 8.186 1.00 27.86 393 THR A O 1
ATOM 2703 N N . GLU A 1 371 ? 62.177 68.048 10.409 1.00 28.37 394 GLU A N 1
ATOM 2704 C CA . GLU A 1 371 ? 60.820 67.576 10.707 1.00 28.79 394 GLU A CA 1
ATOM 2705 C C . GLU A 1 371 ? 59.728 68.653 10.674 1.00 28.46 394 GLU A C 1
ATOM 2706 O O . GLU A 1 371 ? 58.535 68.337 10.764 1.00 28.71 394 GLU A O 1
ATOM 2712 N N . GLY A 1 372 ? 60.136 69.913 10.520 1.00 27.96 395 GLY A N 1
ATOM 2713 C CA . GLY A 1 372 ? 59.197 71.030 10.458 1.00 27.00 395 GLY A CA 1
ATOM 2714 C C . GLY A 1 372 ? 58.577 71.357 11.805 1.00 26.76 395 GLY A C 1
ATOM 2715 O O . GLY A 1 372 ? 58.903 70.737 12.818 1.00 26.17 395 GLY A O 1
ATOM 2716 N N . TYR A 1 373 ? 57.640 72.306 11.791 1.00 26.91 396 TYR A N 1
ATOM 2717 C CA . TYR A 1 373 ? 57.157 72.979 12.998 1.00 26.84 396 TYR A CA 1
ATOM 2718 C C . TYR A 1 373 ? 56.279 72.137 13.925 1.00 26.68 396 TYR A C 1
ATOM 2719 O O . TYR A 1 373 ? 56.010 72.542 15.060 1.00 26.33 396 TYR A O 1
ATOM 2728 N N . LEU A 1 374 ? 55.819 70.982 13.446 1.00 25.95 397 LEU A N 1
ATOM 2729 C CA . LEU A 1 374 ? 54.962 70.116 14.259 1.00 25.83 397 LEU A CA 1
ATOM 2730 C C . LEU A 1 374 ? 55.760 69.396 15.327 1.00 25.54 397 LEU A C 1
ATOM 2731 O O . LEU A 1 374 ? 55.196 68.795 16.236 1.00 26.21 397 LEU A O 1
ATOM 2736 N N . LYS A 1 375 ? 57.081 69.509 15.233 1.00 24.98 398 LYS A N 1
ATOM 2737 C CA . LYS A 1 375 ? 58.006 68.830 16.130 1.00 24.44 398 LYS A CA 1
ATOM 2738 C C . LYS A 1 375 ? 58.805 69.866 16.930 1.00 23.48 398 LYS A C 1
ATOM 2739 O O . LYS A 1 375 ? 59.206 70.892 16.379 1.00 23.08 398 LYS A O 1
ATOM 2745 N N . LYS A 1 376 ? 59.041 69.592 18.214 1.00 22.52 399 LYS A N 1
ATOM 2746 C CA . LYS A 1 376 ? 59.880 70.449 19.054 1.00 21.83 399 LYS A CA 1
ATOM 2747 C C . LYS A 1 376 ? 61.123 70.855 18.302 1.00 20.76 399 LYS A C 1
ATOM 2748 O O . LYS A 1 376 ? 61.800 70.011 17.737 1.00 21.07 399 LYS A O 1
ATOM 2754 N N . GLY A 1 377 ? 61.420 72.149 18.298 1.00 19.95 400 GLY A N 1
ATOM 2755 C CA . GLY A 1 377 ? 62.611 72.650 17.631 1.00 18.26 400 GLY A CA 1
ATOM 2756 C C . GLY A 1 377 ? 63.887 72.303 18.366 1.00 17.32 400 GLY A C 1
ATOM 2757 O O . GLY A 1 377 ? 63.867 71.872 19.526 1.00 16.99 400 GLY A O 1
ATOM 2758 N N . LEU A 1 378 ? 65.009 72.514 17.689 1.00 16.43 401 LEU A N 1
ATOM 2759 C CA . LEU A 1 378 ? 66.324 72.311 18.296 1.00 15.70 401 LEU A CA 1
ATOM 2760 C C . LEU A 1 378 ? 66.807 73.582 18.986 1.00 14.48 401 LEU A C 1
ATOM 2761 O O . LEU A 1 378 ? 67.903 73.629 19.532 1.00 13.98 401 LEU A O 1
ATOM 2766 N N . VAL A 1 379 ? 65.966 74.612 18.948 1.00 14.13 402 VAL A N 1
ATOM 2767 C CA . VAL A 1 379 ? 66.286 75.942 19.465 1.00 12.88 402 VAL A CA 1
ATOM 2768 C C . VAL A 1 379 ? 65.051 76.510 20.174 1.00 12.44 402 VAL A C 1
ATOM 2769 O O . VAL A 1 379 ? 63.935 76.470 19.626 1.00 12.63 402 VAL A O 1
ATOM 2773 N N . LEU A 1 380 ? 65.236 77.032 21.385 1.00 11.36 403 LEU A N 1
ATOM 2774 C CA . LEU A 1 380 ? 64.116 77.569 22.168 1.00 10.55 403 LEU A CA 1
ATOM 2775 C C . LEU A 1 380 ? 63.656 78.902 21.599 1.00 9.92 403 LEU A C 1
ATOM 2776 O O . LEU A 1 380 ? 64.448 79.641 21.022 1.00 9.77 403 LEU A O 1
ATOM 2781 N N . GLY A 1 381 ? 62.373 79.200 21.759 1.00 9.53 404 GLY A N 1
ATOM 2782 C CA . GLY A 1 381 ? 61.843 80.491 21.347 1.00 8.93 404 GLY A CA 1
ATOM 2783 C C . GLY A 1 381 ? 62.273 81.643 22.238 1.00 9.26 404 GLY A C 1
ATOM 2784 O O . GLY A 1 381 ? 62.947 81.442 23.258 1.00 8.42 404 GLY A O 1
ATOM 2785 N N . LYS A 1 382 ? 61.854 82.849 21.863 1.00 8.90 405 LYS A N 1
ATOM 2786 C CA . LYS A 1 382 ? 62.281 84.082 22.527 1.00 9.21 405 LYS A CA 1
ATOM 2787 C C . LYS A 1 382 ? 61.130 85.059 22.673 1.00 9.25 405 LYS A C 1
ATOM 2788 O O . LYS A 1 382 ? 60.128 84.938 21.970 1.00 8.06 405 LYS A O 1
ATOM 2794 N N . VAL A 1 383 ? 61.273 86.002 23.609 1.00 9.68 406 VAL A N 1
ATOM 2795 C CA . VAL A 1 383 ? 60.331 87.117 23.751 1.00 10.10 406 VAL A CA 1
ATOM 2796 C C . VAL A 1 383 ? 61.074 88.410 23.505 1.00 10.78 406 VAL A C 1
ATOM 2797 O O . VAL A 1 383 ? 62.184 88.585 24.003 1.00 9.47 406 VAL A O 1
ATOM 2801 N N . TYR A 1 384 ? 60.455 89.311 22.746 1.00 10.99 407 TYR A N 1
ATOM 2802 C CA . TYR A 1 384 ? 61.075 90.584 22.419 1.00 12.23 407 TYR A CA 1
ATOM 2803 C C . TYR A 1 384 ? 60.236 91.732 22.936 1.00 12.47 407 TYR A C 1
ATOM 2804 O O . TYR A 1 384 ? 59.001 91.665 22.962 1.00 12.60 407 TYR A O 1
ATOM 2813 N N . VAL A 1 385 ? 60.931 92.781 23.348 1.00 12.64 408 VAL A N 1
ATOM 2814 C CA . VAL A 1 385 ? 60.332 94.021 23.818 1.00 12.96 408 VAL A CA 1
ATOM 2815 C C . VAL A 1 385 ? 60.829 95.123 22.892 1.00 13.56 408 VAL A C 1
ATOM 2816 O O . VAL A 1 385 ? 62.036 95.299 22.696 1.00 14.03 408 VAL A O 1
ATOM 2820 N N . ILE A 1 386 ? 59.892 95.817 22.270 1.00 13.86 409 ILE A N 1
ATOM 2821 C CA . ILE A 1 386 ? 60.208 96.836 21.283 1.00 14.26 409 ILE A CA 1
ATOM 2822 C C . ILE A 1 386 ? 59.770 98.175 21.863 1.00 15.34 409 ILE A C 1
ATOM 2823 O O . ILE A 1 386 ? 58.649 98.304 22.340 1.00 15.03 409 ILE A O 1
ATOM 2828 N N . ASP A 1 387 ? 60.684 99.146 21.854 1.00 16.98 410 ASP A N 1
ATOM 2829 C CA . ASP A 1 387 ? 60.376 100.505 22.258 1.00 18.54 410 ASP A CA 1
ATOM 2830 C C . ASP A 1 387 ? 59.663 101.179 21.086 1.00 19.00 410 ASP A C 1
ATOM 2831 O O . ASP A 1 387 ? 60.217 101.302 19.988 1.00 19.13 410 ASP A O 1
ATOM 2836 N N . THR A 1 388 ? 58.421 101.590 21.317 1.00 19.69 411 THR A N 1
ATOM 2837 C CA . THR A 1 388 ? 57.579 102.082 20.236 1.00 20.23 411 THR A CA 1
ATOM 2838 C C . THR A 1 388 ? 57.922 103.514 19.799 1.00 21.24 411 THR A C 1
ATOM 2839 O O . THR A 1 388 ? 57.558 103.918 18.698 1.00 21.70 411 THR A O 1
ATOM 2843 N N . THR A 1 389 ? 58.601 104.278 20.656 1.00 21.86 412 THR A N 1
ATOM 2844 C CA . THR A 1 389 ? 59.060 105.614 20.279 1.00 22.63 412 THR A CA 1
ATOM 2845 C C . THR A 1 389 ? 60.059 105.500 19.140 1.00 22.31 412 THR A C 1
ATOM 2846 O O . THR A 1 389 ? 59.970 106.234 18.149 1.00 23.02 412 THR A O 1
ATOM 2850 N N . THR A 1 390 ? 61.000 104.571 19.273 1.00 21.27 413 THR A N 1
ATOM 2851 C CA . THR A 1 390 ? 62.068 104.439 18.295 1.00 20.80 413 THR A CA 1
ATOM 2852 C C . THR A 1 390 ? 61.832 103.294 17.311 1.00 20.42 413 THR A C 1
ATOM 2853 O O . THR A 1 390 ? 62.517 103.206 16.291 1.00 20.04 413 THR A O 1
ATOM 2857 N N . ASP A 1 391 ? 60.845 102.443 17.614 1.00 19.89 414 ASP A N 1
ATOM 2858 C CA . ASP A 1 391 ? 60.608 101.184 16.894 1.00 19.18 414 ASP A CA 1
ATOM 2859 C C . ASP A 1 391 ? 61.899 100.363 16.729 1.00 18.47 414 ASP A C 1
ATOM 2860 O O . ASP A 1 391 ? 62.256 99.915 15.623 1.00 18.12 414 ASP A O 1
ATOM 2865 N N . THR A 1 392 ? 62.592 100.187 17.854 1.00 17.63 415 THR A N 1
ATOM 2866 C CA . THR A 1 392 ? 63.796 99.366 17.923 1.00 17.16 415 THR A CA 1
ATOM 2867 C C . THR A 1 392 ? 63.657 98.421 19.096 1.00 16.59 415 THR A C 1
ATOM 2868 O O . THR A 1 392 ? 62.915 98.697 20.035 1.00 16.56 415 THR A O 1
ATOM 2872 N N . VAL A 1 393 ? 64.364 97.298 19.041 1.00 16.53 416 VAL A N 1
ATOM 2873 C CA . VAL A 1 393 ? 64.288 96.312 20.119 1.00 15.84 416 VAL A CA 1
ATOM 2874 C C . VAL A 1 393 ? 65.024 96.847 21.338 1.00 16.35 416 VAL A C 1
ATOM 2875 O O . VAL A 1 393 ? 66.204 97.198 21.247 1.00 17.05 416 VAL A O 1
ATOM 2879 N N . LYS A 1 394 ? 64.319 96.926 22.467 1.00 16.53 417 LYS A N 1
ATOM 2880 C CA . LYS A 1 394 ? 64.913 97.363 23.728 1.00 16.72 417 LYS A CA 1
ATOM 2881 C C . LYS A 1 394 ? 65.551 96.186 24.450 1.00 16.76 417 LYS A C 1
ATOM 2882 O O . LYS A 1 394 ? 66.693 96.275 24.905 1.00 17.44 417 LYS A O 1
ATOM 2888 N N . GLU A 1 395 ? 64.809 95.091 24.566 1.00 15.84 418 GLU A N 1
ATOM 2889 C CA . GLU A 1 395 ? 65.318 93.888 25.219 1.00 15.36 418 GLU A CA 1
ATOM 2890 C C . GLU A 1 395 ? 64.687 92.636 24.637 1.00 14.34 418 GLU A C 1
ATOM 2891 O O . GLU A 1 395 ? 63.665 92.730 23.958 1.00 13.55 418 GLU A O 1
ATOM 2897 N N . PHE A 1 396 ? 65.321 91.487 24.896 1.00 12.93 419 PHE A N 1
ATOM 2898 C CA . PHE A 1 396 ? 64.782 90.172 24.550 1.00 12.57 419 PHE A CA 1
ATOM 2899 C C . PHE A 1 396 ? 65.381 89.093 25.444 1.00 11.92 419 PHE A C 1
ATOM 2900 O O . PHE A 1 396 ? 66.435 89.304 26.062 1.00 12.19 419 PHE A O 1
ATOM 2908 N N . TRP A 1 397 ? 64.720 87.941 25.515 1.00 10.61 420 TRP A N 1
ATOM 2909 C CA . TRP A 1 397 ? 65.231 86.809 26.290 1.00 9.37 420 TRP A CA 1
ATOM 2910 C C . TRP A 1 397 ? 64.682 85.484 25.777 1.00 9.12 420 TRP A C 1
ATOM 2911 O O . TRP A 1 397 ? 63.691 85.453 25.030 1.00 7.94 420 TRP A O 1
ATOM 2922 N N . GLU A 1 398 ? 65.320 84.397 26.203 1.00 8.16 421 GLU A N 1
ATOM 2923 C CA . GLU A 1 398 ? 64.874 83.039 25.885 1.00 8.58 421 GLU A CA 1
ATOM 2924 C C . GLU A 1 398 ? 63.706 82.539 26.728 1.00 8.40 421 GLU A C 1
ATOM 2925 O O . GLU A 1 398 ? 63.682 82.727 27.949 1.00 8.02 421 GLU A O 1
ATOM 2931 N N . ALA A 1 399 ? 62.752 81.871 26.081 1.00 7.87 422 ALA A N 1
ATOM 2932 C CA . ALA A 1 399 ? 61.645 81.238 26.792 1.00 8.24 422 ALA A CA 1
ATOM 2933 C C . ALA A 1 399 ? 61.655 79.733 26.479 1.00 8.87 422 ALA A C 1
ATOM 2934 O O . ALA A 1 399 ? 62.729 79.151 26.375 1.00 9.01 422 ALA A O 1
ATOM 2936 N N . GLY A 1 400 ? 60.494 79.101 26.319 1.00 8.91 423 GLY A N 1
ATOM 2937 C CA . GLY A 1 400 ? 60.454 77.644 26.137 1.00 9.40 423 GLY A CA 1
ATOM 2938 C C . GLY A 1 400 ? 60.286 77.167 24.707 1.00 10.10 423 GLY A C 1
ATOM 2939 O O . GLY A 1 400 ? 60.699 77.844 23.746 1.00 10.03 423 GLY A O 1
ATOM 2940 N N . ASN A 1 401 ? 59.678 75.988 24.563 1.00 10.44 424 ASN A N 1
ATOM 2941 C CA . ASN A 1 401 ? 59.416 75.409 23.252 1.00 10.80 424 ASN A CA 1
ATOM 2942 C C . ASN A 1 401 ? 58.200 76.027 22.637 1.00 10.68 424 ASN A C 1
ATOM 2943 O O . ASN A 1 401 ? 57.096 75.879 23.157 1.00 11.20 424 ASN A O 1
ATOM 2948 N N . GLN A 1 402 ? 58.437 76.751 21.547 1.00 11.09 425 GLN A N 1
ATOM 2949 C CA . GLN A 1 402 ? 57.394 77.372 20.718 1.00 10.70 425 GLN A CA 1
ATOM 2950 C C . GLN A 1 402 ? 56.510 78.400 21.455 1.00 10.57 425 GLN A C 1
ATOM 2951 O O . GLN A 1 402 ? 55.299 78.203 21.602 1.00 10.56 425 GLN A O 1
ATOM 2957 N N . PRO A 1 403 ? 57.118 79.511 21.936 1.00 10.07 426 PRO A N 1
ATOM 2958 C CA . PRO A 1 403 ? 56.253 80.577 22.442 1.00 9.54 426 PRO A CA 1
ATOM 2959 C C . PRO A 1 403 ? 55.221 80.918 21.384 1.00 9.50 426 PRO A C 1
ATOM 2960 O O . PRO A 1 403 ? 55.561 81.089 20.198 1.00 8.57 426 PRO A O 1
ATOM 2964 N N . THR A 1 404 ? 53.961 80.966 21.798 1.00 9.52 427 THR A N 1
ATOM 2965 C CA . THR A 1 404 ? 52.874 81.249 20.873 1.00 9.54 427 THR A CA 1
ATOM 2966 C C . THR A 1 404 ? 51.892 82.280 21.428 1.00 9.62 427 THR A C 1
ATOM 2967 O O . THR A 1 404 ? 51.678 83.333 20.817 1.00 10.18 427 THR A O 1
ATOM 2971 N N . GLY A 1 405 ? 51.291 81.986 22.575 1.00 9.48 428 GLY A N 1
ATOM 2972 C CA . GLY A 1 405 ? 50.342 82.933 23.173 1.00 9.14 428 GLY A CA 1
ATOM 2973 C C . GLY A 1 405 ? 51.098 84.099 23.786 1.00 9.10 428 GLY A C 1
ATOM 2974 O O . GLY A 1 405 ? 52.220 83.937 24.245 1.00 9.02 428 GLY A O 1
ATOM 2975 N N . LEU A 1 406 ? 50.499 85.283 23.773 1.00 8.99 429 LEU A N 1
ATOM 2976 C CA . LEU A 1 406 ? 51.103 86.424 24.439 1.00 9.03 429 LEU A CA 1
ATOM 2977 C C . LEU A 1 406 ? 50.036 87.452 24.788 1.00 9.96 429 LEU A C 1
ATOM 2978 O O . LEU A 1 406 ? 49.191 87.759 23.960 1.00 9.80 429 LEU A O 1
ATOM 2983 N N . ASP A 1 407 ? 50.058 87.949 26.028 1.00 10.17 430 ASP A N 1
ATOM 2984 C CA . ASP A 1 407 ? 49.286 89.134 26.365 1.00 10.92 430 ASP A CA 1
ATOM 2985 C C . ASP A 1 407 ? 49.931 89.914 27.512 1.00 11.62 430 ASP A C 1
ATOM 2986 O O . ASP A 1 407 ? 50.832 89.434 28.201 1.00 12.14 430 ASP A O 1
ATOM 2991 N N . VAL A 1 408 ? 49.478 91.143 27.681 1.00 11.85 431 VAL A N 1
ATOM 2992 C CA . VAL A 1 408 ? 49.939 92.003 28.757 1.00 11.75 431 VAL A CA 1
ATOM 2993 C C . VAL A 1 408 ? 48.696 92.383 29.572 1.00 12.10 431 VAL A C 1
ATOM 2994 O O . VAL A 1 408 ? 47.609 92.556 29.011 1.00 10.49 431 VAL A O 1
ATOM 2998 N N . SER A 1 409 ? 48.853 92.461 30.896 1.00 12.25 432 SER A N 1
ATOM 2999 C CA . SER A 1 409 ? 47.740 92.780 31.778 1.00 12.90 432 SER A CA 1
ATOM 3000 C C . SER A 1 409 ? 47.343 94.253 31.611 1.00 13.81 432 SER A C 1
ATOM 3001 O O . SER A 1 409 ? 48.200 95.089 31.301 1.00 13.80 432 SER A O 1
ATOM 3004 N N . PRO A 1 410 ? 46.029 94.559 31.730 1.00 14.95 433 PRO A N 1
ATOM 3005 C CA . PRO A 1 410 ? 45.509 95.917 31.490 1.00 15.90 433 PRO A CA 1
ATOM 3006 C C . PRO A 1 410 ? 46.128 97.032 32.342 1.00 16.58 433 PRO A C 1
ATOM 3007 O O . PRO A 1 410 ? 45.953 98.212 32.013 1.00 17.30 433 PRO A O 1
ATOM 3011 N N . ASP A 1 411 ? 46.845 96.665 33.404 1.00 16.66 434 ASP A N 1
ATOM 3012 C CA . ASP A 1 411 ? 47.507 97.634 34.271 1.00 17.45 434 ASP A CA 1
ATOM 3013 C C . ASP A 1 411 ? 49.016 97.768 33.967 1.00 17.30 434 ASP A C 1
ATOM 3014 O O . ASP A 1 411 ? 49.756 98.400 34.729 1.00 17.45 434 ASP A O 1
ATOM 3019 N N . ASN A 1 412 ? 49.463 97.175 32.852 1.00 16.82 435 ASN A N 1
ATOM 3020 C CA . ASN A 1 412 ? 50.888 97.130 32.461 1.00 16.21 435 ASN A CA 1
ATOM 3021 C C . ASN A 1 412 ? 51.792 96.193 33.267 1.00 15.78 435 ASN A C 1
ATOM 3022 O O . ASN A 1 412 ? 52.979 96.056 32.951 1.00 15.93 435 ASN A O 1
ATOM 3027 N N . ARG A 1 413 ? 51.252 95.555 34.299 1.00 15.19 436 ARG A N 1
ATOM 3028 C CA . ARG A 1 413 ? 52.099 94.874 35.281 1.00 14.77 436 ARG A CA 1
ATOM 3029 C C . ARG A 1 413 ? 52.706 93.572 34.771 1.00 14.15 436 ARG A C 1
ATOM 3030 O O . ARG A 1 413 ? 53.892 93.305 34.988 1.00 14.00 436 ARG A O 1
ATOM 3038 N N . TYR A 1 414 ? 51.891 92.751 34.119 1.00 12.80 437 TYR A N 1
ATOM 3039 C CA . TYR A 1 414 ? 52.346 91.405 33.777 1.00 12.19 437 TYR A CA 1
ATOM 3040 C C . TYR A 1 414 ? 52.391 91.168 32.270 1.00 11.06 437 TYR A C 1
ATOM 3041 O O . TYR A 1 414 ? 51.510 91.614 31.542 1.00 9.49 437 TYR A O 1
ATOM 3050 N N . LEU A 1 415 ? 53.419 90.442 31.835 1.00 10.74 438 LEU A N 1
ATOM 3051 C CA . LEU A 1 415 ? 53.510 89.930 30.472 1.00 10.70 438 LEU A CA 1
ATOM 3052 C C . LEU A 1 415 ? 53.469 88.408 30.578 1.00 10.39 438 LEU A C 1
ATOM 3053 O O . LEU A 1 415 ? 54.215 87.833 31.375 1.00 10.06 438 LEU A O 1
ATOM 3058 N N . VAL A 1 416 ? 52.608 87.761 29.791 1.00 9.80 439 VAL A N 1
ATOM 3059 C CA . VAL A 1 416 ? 52.489 86.297 29.840 1.00 10.07 439 VAL A CA 1
ATOM 3060 C C . VAL A 1 416 ? 52.619 85.727 28.432 1.00 10.07 439 VAL A C 1
ATOM 3061 O O . VAL A 1 416 ? 52.070 86.277 27.486 1.00 10.50 439 VAL A O 1
ATOM 3065 N N . ILE A 1 417 ? 53.373 84.638 28.296 1.00 10.13 440 ILE A N 1
ATOM 3066 C CA . ILE A 1 417 ? 53.486 83.943 27.023 1.00 9.66 440 ILE A CA 1
ATOM 3067 C C . ILE A 1 417 ? 53.109 82.482 27.254 1.00 9.17 440 ILE A C 1
ATOM 3068 O O . ILE A 1 417 ? 53.273 81.985 28.356 1.00 9.08 440 ILE A O 1
ATOM 3073 N N . SER A 1 418 ? 52.623 81.794 26.224 1.00 8.86 441 SER A N 1
ATOM 3074 C CA . SER A 1 418 ? 52.493 80.348 26.325 1.00 8.91 441 SER A CA 1
ATOM 3075 C C . SER A 1 418 ? 53.615 79.663 25.572 1.00 9.03 441 SER A C 1
ATOM 3076 O O . SER A 1 418 ? 53.937 80.025 24.431 1.00 9.08 441 SER A O 1
ATOM 3079 N N . ASP A 1 419 ? 54.227 78.701 26.243 1.00 9.41 442 ASP A N 1
ATOM 3080 C CA . ASP A 1 419 ? 55.191 77.816 25.627 1.00 10.41 442 ASP A CA 1
ATOM 3081 C C . ASP A 1 419 ? 54.355 76.656 25.086 1.00 10.81 442 ASP A C 1
ATOM 3082 O O . ASP A 1 419 ? 54.031 75.714 25.805 1.00 10.45 442 ASP A O 1
ATOM 3087 N N . PHE A 1 420 ? 53.984 76.770 23.813 1.00 11.39 443 PHE A N 1
ATOM 3088 C CA . PHE A 1 420 ? 52.970 75.920 23.179 1.00 11.91 443 PHE A CA 1
ATOM 3089 C C . PHE A 1 420 ? 53.220 74.407 23.299 1.00 12.43 443 PHE A C 1
ATOM 3090 O O . PHE A 1 420 ? 52.305 73.640 23.609 1.00 12.45 443 PHE A O 1
ATOM 3098 N N . LEU A 1 421 ? 54.457 73.979 23.077 1.00 12.72 444 LEU A N 1
ATOM 3099 C CA . LEU A 1 421 ? 54.770 72.553 23.157 1.00 13.14 444 LEU A CA 1
ATOM 3100 C C . LEU A 1 421 ? 55.172 72.085 24.554 1.00 12.90 444 LEU A C 1
ATOM 3101 O O . LEU A 1 421 ? 55.360 70.883 24.769 1.00 14.23 444 LEU A O 1
ATOM 3106 N N . ASP A 1 422 ? 55.292 73.023 25.492 1.00 12.24 445 ASP A N 1
ATOM 3107 C CA . ASP A 1 422 ? 55.615 72.703 26.898 1.00 12.12 445 ASP A CA 1
ATOM 3108 C C . ASP A 1 422 ? 54.371 72.680 27.781 1.00 11.60 445 ASP A C 1
ATOM 3109 O O . ASP A 1 422 ? 54.467 72.366 28.983 1.00 11.68 445 ASP A O 1
ATOM 3114 N N . HIS A 1 423 ? 53.218 73.010 27.195 1.00 10.99 446 HIS A N 1
ATOM 3115 C CA . HIS A 1 423 ? 51.917 72.974 27.895 1.00 10.70 446 HIS A CA 1
ATOM 3116 C C . HIS A 1 423 ? 51.945 73.781 29.178 1.00 10.43 446 HIS A C 1
ATOM 3117 O O . HIS A 1 423 ? 51.644 73.272 30.270 1.00 11.10 446 HIS A O 1
ATOM 3124 N N . GLN A 1 424 ? 52.322 75.047 29.037 1.00 9.94 447 GLN A N 1
ATOM 3125 C CA . GLN A 1 424 ? 52.545 75.919 30.185 1.00 10.67 447 GLN A CA 1
ATOM 3126 C C . GLN A 1 424 ? 52.532 77.368 29.751 1.00 9.99 447 GLN A C 1
ATOM 3127 O O . GLN A 1 424 ? 52.605 77.668 28.555 1.00 9.89 447 GLN A O 1
ATOM 3133 N N . ILE A 1 425 ? 52.460 78.253 30.739 1.00 10.01 448 ILE A N 1
ATOM 3134 C CA . ILE A 1 425 ? 52.734 79.670 30.563 1.00 9.71 448 ILE A CA 1
ATOM 3135 C C . ILE A 1 425 ? 53.907 80.111 31.420 1.00 9.83 448 ILE A C 1
ATOM 3136 O O . ILE A 1 425 ? 54.213 79.516 32.458 1.00 10.49 448 ILE A O 1
ATOM 3141 N N . ARG A 1 426 ? 54.557 81.172 30.971 1.00 9.54 449 ARG A N 1
ATOM 3142 C CA . ARG A 1 426 ? 55.576 81.846 31.750 1.00 9.22 449 ARG A CA 1
ATOM 3143 C C . ARG A 1 426 ? 55.024 83.235 32.047 1.00 9.92 449 ARG A C 1
ATOM 3144 O O . ARG A 1 426 ? 54.497 83.901 31.152 1.00 9.01 449 ARG A O 1
ATOM 3152 N N . VAL A 1 427 ? 55.162 83.653 33.302 1.00 10.12 450 VAL A N 1
ATOM 3153 C CA . VAL A 1 427 ? 54.676 84.940 33.771 1.00 10.04 450 VAL A CA 1
ATOM 3154 C C . VAL A 1 427 ? 55.856 85.874 34.098 1.00 10.45 450 VAL A C 1
ATOM 3155 O O . VAL A 1 427 ? 56.756 85.499 34.849 1.00 10.15 450 VAL A O 1
ATOM 3159 N N . TYR A 1 428 ? 55.838 87.087 33.549 1.00 11.14 451 TYR A N 1
ATOM 3160 C CA . TYR A 1 428 ? 56.883 88.092 33.823 1.00 12.36 451 TYR A CA 1
ATOM 3161 C C . TYR A 1 428 ? 56.255 89.369 34.359 1.00 13.50 451 TYR A C 1
ATOM 3162 O O . TYR A 1 428 ? 55.099 89.665 34.039 1.00 12.47 451 TYR A O 1
ATOM 3171 N N . ARG A 1 429 ? 57.036 90.141 35.126 1.00 14.48 452 ARG A N 1
ATOM 3172 C CA . ARG A 1 429 ? 56.572 91.415 35.694 1.00 15.71 452 ARG A CA 1
ATOM 3173 C C . ARG A 1 429 ? 57.448 92.567 35.220 1.00 16.17 452 ARG A C 1
ATOM 3174 O O . ARG A 1 429 ? 58.676 92.507 35.318 1.00 16.06 452 ARG A O 1
ATOM 3182 N N . ARG A 1 430 ? 56.808 93.599 34.680 1.00 16.75 453 ARG A N 1
ATOM 3183 C CA . ARG A 1 430 ? 57.495 94.798 34.229 1.00 18.07 453 ARG A CA 1
ATOM 3184 C C . ARG A 1 430 ? 57.964 95.639 35.430 1.00 18.96 453 ARG A C 1
ATOM 3185 O O . ARG A 1 430 ? 57.166 95.971 36.317 1.00 18.70 453 ARG A O 1
ATOM 3193 N N . ASP A 1 431 ? 59.254 95.970 35.459 1.00 20.26 454 ASP A N 1
ATOM 3194 C CA . ASP A 1 431 ? 59.798 96.866 36.486 1.00 21.53 454 ASP A CA 1
ATOM 3195 C C . ASP A 1 431 ? 58.984 98.148 36.545 1.00 22.50 454 ASP A C 1
ATOM 3196 O O . ASP A 1 431 ? 58.683 98.754 35.503 1.00 22.59 454 ASP A O 1
ATOM 3201 N N . GLY A 1 432 ? 58.659 98.575 37.762 1.00 23.40 455 GLY A N 1
ATOM 3202 C CA . GLY A 1 432 ? 58.006 99.863 37.979 1.00 24.31 455 GLY A CA 1
ATOM 3203 C C . GLY A 1 432 ? 56.502 99.812 37.851 1.00 24.94 455 GLY A C 1
ATOM 3204 O O . GLY A 1 432 ? 55.818 100.828 38.023 1.00 25.11 455 GLY A O 1
ATOM 3205 N N . PHE A 1 433 ? 55.983 98.628 37.536 1.00 25.11 456 PHE A N 1
ATOM 3206 C CA . PHE A 1 433 ? 54.550 98.422 37.429 1.00 25.69 456 PHE A CA 1
ATOM 3207 C C . PHE A 1 433 ? 54.137 97.254 38.302 1.00 26.32 456 PHE A C 1
ATOM 3208 O O . PHE A 1 433 ? 52.952 97.062 38.593 1.00 27.04 456 PHE A O 1
ATOM 3216 N N . GLY B 1 27 ? 11.943 64.153 25.025 1.00 34.35 50 GLY B N 1
ATOM 3217 C CA . GLY B 1 27 ? 10.612 64.541 25.592 1.00 33.96 50 GLY B CA 1
ATOM 3218 C C . GLY B 1 27 ? 10.719 65.450 26.806 1.00 33.77 50 GLY B C 1
ATOM 3219 O O . GLY B 1 27 ? 10.543 66.668 26.701 1.00 34.20 50 GLY B O 1
ATOM 3220 N N . THR B 1 28 ? 10.990 64.853 27.964 1.00 33.31 51 THR B N 1
ATOM 3221 C CA . THR B 1 28 ? 11.148 65.601 29.214 1.00 32.64 51 THR B CA 1
ATOM 3222 C C . THR B 1 28 ? 12.309 65.038 30.018 1.00 32.22 51 THR B C 1
ATOM 3223 O O . THR B 1 28 ? 12.731 63.895 29.807 1.00 32.20 51 THR B O 1
ATOM 3227 N N . GLU B 1 29 ? 12.820 65.843 30.944 1.00 31.20 52 GLU B N 1
ATOM 3228 C CA . GLU B 1 29 ? 13.871 65.395 31.840 1.00 30.45 52 GLU B CA 1
ATOM 3229 C C . GLU B 1 29 ? 13.507 65.713 33.286 1.00 29.19 52 GLU B C 1
ATOM 3230 O O . GLU B 1 29 ? 13.083 66.831 33.600 1.00 28.91 52 GLU B O 1
ATOM 3236 N N . ILE B 1 30 ? 13.670 64.715 34.151 1.00 27.63 53 ILE B N 1
ATOM 3237 C CA . ILE B 1 30 ? 13.350 64.849 35.562 1.00 26.67 53 ILE B CA 1
ATOM 3238 C C . ILE B 1 30 ? 14.521 65.494 36.291 1.00 25.66 53 ILE B C 1
ATOM 3239 O O . ILE B 1 30 ? 15.661 65.057 36.153 1.00 25.66 53 ILE B O 1
ATOM 3244 N N . VAL B 1 31 ? 14.237 66.551 37.043 1.00 24.42 54 VAL B N 1
ATOM 3245 C CA . VAL B 1 31 ? 15.263 67.225 37.829 1.00 23.36 54 VAL B CA 1
ATOM 3246 C C . VAL B 1 31 ? 14.837 67.285 39.279 1.00 22.81 54 VAL B C 1
ATOM 3247 O O . VAL B 1 31 ? 13.647 67.214 39.579 1.00 22.79 54 VAL B O 1
ATOM 3251 N N . LYS B 1 32 ? 15.820 67.386 40.169 1.00 21.67 55 LYS B N 1
ATOM 3252 C CA . LYS B 1 32 ? 15.577 67.478 41.599 1.00 21.12 55 LYS B CA 1
ATOM 3253 C C . LYS B 1 32 ? 16.328 68.703 42.095 1.00 19.74 55 LYS B C 1
ATOM 3254 O O . LYS B 1 32 ? 17.517 68.869 41.819 1.00 19.66 55 LYS B O 1
ATOM 3260 N N . PHE B 1 33 ? 15.615 69.567 42.805 1.00 18.66 56 PHE B N 1
ATOM 3261 C CA . PHE B 1 33 ? 16.140 70.849 43.264 1.00 17.40 56 PHE B CA 1
ATOM 3262 C C . PHE B 1 33 ? 15.306 71.328 44.448 1.00 16.80 56 PHE B C 1
ATOM 3263 O O . PHE B 1 33 ? 14.258 70.756 44.747 1.00 17.35 56 PHE B O 1
ATOM 3271 N N . SER B 1 34 ? 15.760 72.376 45.123 1.00 16.23 57 SER B N 1
ATOM 3272 C CA . SER B 1 34 ? 15.058 72.864 46.298 1.00 15.70 57 SER B CA 1
ATOM 3273 C C . SER B 1 34 ? 14.410 74.229 46.078 1.00 14.90 57 SER B C 1
ATOM 3274 O O . SER B 1 34 ? 14.920 75.055 45.310 1.00 14.46 57 SER B O 1
ATOM 3277 N N . ILE B 1 35 ? 13.260 74.430 46.725 1.00 14.16 58 ILE B N 1
ATOM 3278 C CA . ILE B 1 35 ? 12.548 75.720 46.711 1.00 13.72 58 ILE B CA 1
ATOM 3279 C C . ILE B 1 35 ? 12.265 76.210 48.123 1.00 12.73 58 ILE B C 1
ATOM 3280 O O . ILE B 1 35 ? 11.973 75.422 49.010 1.00 11.74 58 ILE B O 1
ATOM 3285 N N . HIS B 1 36 ? 12.337 77.524 48.300 1.00 12.45 59 HIS B N 1
ATOM 3286 C CA . HIS B 1 36 ? 12.131 78.152 49.581 1.00 12.75 59 HIS B CA 1
ATOM 3287 C C . HIS B 1 36 ? 11.454 79.487 49.285 1.00 13.49 59 HIS B C 1
ATOM 3288 O O . HIS B 1 36 ? 12.099 80.375 48.741 1.00 13.44 59 HIS B O 1
ATOM 3295 N N . PRO B 1 37 ? 10.152 79.640 49.632 1.00 14.24 60 PRO B N 1
ATOM 3296 C CA . PRO B 1 37 ? 9.286 78.715 50.355 1.00 14.19 60 PRO B CA 1
ATOM 3297 C C . PRO B 1 37 ? 8.657 77.680 49.423 1.00 14.72 60 PRO B C 1
ATOM 3298 O O . PRO B 1 37 ? 8.595 77.885 48.198 1.00 13.69 60 PRO B O 1
ATOM 3302 N N . TYR B 1 38 ? 8.163 76.589 49.990 1.00 15.48 61 TYR B N 1
ATOM 3303 C CA . TYR B 1 38 ? 7.400 75.657 49.164 1.00 16.79 61 TYR B CA 1
ATOM 3304 C C . TYR B 1 38 ? 5.879 75.860 49.281 1.00 16.33 61 TYR B C 1
ATOM 3305 O O . TYR B 1 38 ? 5.157 75.644 48.306 1.00 15.75 61 TYR B O 1
ATOM 3314 N N . LYS B 1 39 ? 5.407 76.273 50.458 1.00 15.32 62 LYS B N 1
ATOM 3315 C CA . LYS B 1 39 ? 3.967 76.455 50.682 1.00 15.46 62 LYS B CA 1
ATOM 3316 C C . LYS B 1 39 ? 3.382 77.552 49.796 1.00 14.20 62 LYS B C 1
ATOM 3317 O O . LYS B 1 39 ? 3.854 78.689 49.817 1.00 14.84 62 LYS B O 1
ATOM 3323 N N . GLY B 1 40 ? 2.367 77.197 49.015 1.00 13.45 63 GLY B N 1
ATOM 3324 C CA . GLY B 1 40 ? 1.703 78.135 48.097 1.00 12.64 63 GLY B CA 1
ATOM 3325 C C . GLY B 1 40 ? 2.461 78.385 46.804 1.00 11.99 63 GLY B C 1
ATOM 3326 O O . GLY B 1 40 ? 1.985 79.110 45.935 1.00 12.10 63 GLY B O 1
ATOM 3327 N N . THR B 1 41 ? 3.638 77.779 46.656 1.00 11.51 64 THR B N 1
ATOM 3328 C CA . THR B 1 41 ? 4.510 78.082 45.520 1.00 11.22 64 THR B CA 1
ATOM 3329 C C . THR B 1 41 ? 4.131 77.339 44.251 1.00 11.45 64 THR B C 1
ATOM 3330 O O . THR B 1 41 ? 3.927 76.115 44.245 1.00 11.60 64 THR B O 1
ATOM 3334 N N . VAL B 1 42 ? 4.040 78.093 43.166 1.00 11.52 65 VAL B N 1
ATOM 3335 C CA . VAL B 1 42 ? 3.729 77.507 41.871 1.00 12.46 65 VAL B CA 1
ATOM 3336 C C . VAL B 1 42 ? 4.870 77.797 40.892 1.00 11.94 65 VAL B C 1
ATOM 3337 O O . VAL B 1 42 ? 5.454 78.877 40.912 1.00 11.85 65 VAL B O 1
ATOM 3341 N N . ILE B 1 43 ? 5.197 76.822 40.056 1.00 11.39 66 ILE B N 1
ATOM 3342 C CA . ILE B 1 43 ? 6.188 77.028 39.016 1.00 11.18 66 ILE B CA 1
ATOM 3343 C C . ILE B 1 43 ? 5.499 76.859 37.662 1.00 11.41 66 ILE B C 1
ATOM 3344 O O . ILE B 1 43 ? 4.792 75.868 37.438 1.00 11.48 66 ILE B O 1
ATOM 3349 N N . ARG B 1 44 ? 5.704 77.826 36.775 1.00 11.46 67 ARG B N 1
ATOM 3350 C CA . ARG B 1 44 ? 5.080 77.791 35.465 1.00 12.07 67 ARG B CA 1
ATOM 3351 C C . ARG B 1 44 ? 6.132 77.878 34.388 1.00 12.90 67 ARG B C 1
ATOM 3352 O O . ARG B 1 44 ? 7.202 78.458 34.604 1.00 13.56 67 ARG B O 1
ATOM 3360 N N . LEU B 1 45 ? 5.830 77.292 33.239 1.00 13.88 68 LEU B N 1
ATOM 3361 C CA . LEU B 1 45 ? 6.656 77.444 32.045 1.00 14.76 68 LEU B CA 1
ATOM 3362 C C . LEU B 1 45 ? 5.722 77.577 30.854 1.00 15.76 68 LEU B C 1
ATOM 3363 O O . LEU B 1 45 ? 4.838 76.726 30.649 1.00 15.23 68 LEU B O 1
ATOM 3368 N N . GLY B 1 46 ? 5.914 78.645 30.083 1.00 16.78 69 GLY B N 1
ATOM 3369 C CA . GLY B 1 46 ? 5.062 78.924 28.926 1.00 18.62 69 GLY B CA 1
ATOM 3370 C C . GLY B 1 46 ? 3.633 79.168 29.385 1.00 19.53 69 GLY B C 1
ATOM 3371 O O . GLY B 1 46 ? 2.686 78.781 28.707 1.00 19.92 69 GLY B O 1
ATOM 3372 N N . GLU B 1 47 ? 3.506 79.791 30.560 1.00 20.40 70 GLU B N 1
ATOM 3373 C CA . GLU B 1 47 ? 2.224 80.138 31.193 1.00 21.53 70 GLU B CA 1
ATOM 3374 C C . GLU B 1 47 ? 1.351 78.927 31.530 1.00 21.80 70 GLU B C 1
ATOM 3375 O O . GLU B 1 47 ? 0.156 79.060 31.809 1.00 22.54 70 GLU B O 1
ATOM 3381 N N . GLU B 1 48 ? 1.967 77.746 31.522 1.00 21.31 71 GLU B N 1
ATOM 3382 C CA . GLU B 1 48 ? 1.324 76.531 31.980 1.00 21.15 71 GLU B CA 1
ATOM 3383 C C . GLU B 1 48 ? 2.015 76.051 33.243 1.00 20.29 71 GLU B C 1
ATOM 3384 O O . GLU B 1 48 ? 3.186 76.350 33.457 1.00 19.85 71 GLU B O 1
ATOM 3390 N N . ILE B 1 49 ? 1.303 75.289 34.066 1.00 19.55 72 ILE B N 1
ATOM 3391 C CA . ILE B 1 49 ? 1.893 74.756 35.283 1.00 19.24 72 ILE B CA 1
ATOM 3392 C C . ILE B 1 49 ? 2.903 73.675 34.948 1.00 19.59 72 ILE B C 1
ATOM 3393 O O . ILE B 1 49 ? 2.662 72.817 34.090 1.00 19.11 72 ILE B O 1
ATOM 3398 N N . LEU B 1 50 ? 4.049 73.749 35.611 1.00 19.69 73 LEU B N 1
ATOM 3399 C CA . LEU B 1 50 ? 4.978 72.634 35.641 1.00 20.17 73 LEU B CA 1
ATOM 3400 C C . LEU B 1 50 ? 4.812 71.919 36.979 1.00 20.65 73 LEU B C 1
ATOM 3401 O O . LEU B 1 50 ? 5.242 72.434 38.018 1.00 19.96 73 LEU B O 1
ATOM 3406 N N . PRO B 1 51 ? 4.163 70.737 36.971 1.00 21.15 74 PRO B N 1
ATOM 3407 C CA . PRO B 1 51 ? 3.918 70.052 38.240 1.00 21.37 74 PRO B CA 1
ATOM 3408 C C . PRO B 1 51 ? 5.216 69.551 38.869 1.00 21.48 74 PRO B C 1
ATOM 3409 O O . PRO B 1 51 ? 6.119 69.105 38.152 1.00 21.48 74 PRO B O 1
ATOM 3413 N N . PHE B 1 52 ? 5.312 69.667 40.191 1.00 21.60 75 PHE B N 1
ATOM 3414 C CA . PHE B 1 52 ? 6.426 69.086 40.940 1.00 21.76 75 PHE B CA 1
ATOM 3415 C C . PHE B 1 52 ? 5.922 68.278 42.119 1.00 21.96 75 PHE B C 1
ATOM 3416 O O . PHE B 1 52 ? 4.854 68.554 42.650 1.00 22.18 75 PHE B O 1
ATOM 3424 N N . LYS B 1 53 ? 6.694 67.266 42.500 1.00 22.15 76 LYS B N 1
ATOM 3425 C CA . LYS B 1 53 ? 6.374 66.384 43.617 1.00 22.29 76 LYS B CA 1
ATOM 3426 C C . LYS B 1 53 ? 7.367 66.689 44.727 1.00 21.41 76 LYS B C 1
ATOM 3427 O O . LYS B 1 53 ? 8.580 66.760 44.478 1.00 21.30 76 LYS B O 1
ATOM 3433 N N . VAL B 1 54 ? 6.854 66.893 45.937 1.00 20.59 77 VAL B N 1
ATOM 3434 C CA . VAL B 1 54 ? 7.699 67.150 47.107 1.00 20.41 77 VAL B CA 1
ATOM 3435 C C . VAL B 1 54 ? 8.385 65.843 47.518 1.00 20.32 77 VAL B C 1
ATOM 3436 O O . VAL B 1 54 ? 7.726 64.810 47.661 1.00 21.17 77 VAL B O 1
ATOM 3440 N N . LEU B 1 55 ? 9.704 65.890 47.673 1.00 19.86 78 LEU B N 1
ATOM 3441 C CA . LEU B 1 55 ? 10.485 64.723 48.105 1.00 19.42 78 LEU B CA 1
ATOM 3442 C C . LEU B 1 55 ? 10.829 64.770 49.597 1.00 19.58 78 LEU B C 1
ATOM 3443 O O . LEU B 1 55 ? 10.745 63.752 50.295 1.00 19.41 78 LEU B O 1
ATOM 3448 N N . GLU B 1 56 ? 11.234 65.951 50.067 1.00 19.04 79 GLU B N 1
ATOM 3449 C CA . GLU B 1 56 ? 11.641 66.175 51.451 1.00 19.42 79 GLU B CA 1
ATOM 3450 C C . GLU B 1 56 ? 11.165 67.553 51.844 1.00 18.60 79 GLU B C 1
ATOM 3451 O O . GLU B 1 56 ? 11.078 68.435 50.997 1.00 17.29 79 GLU B O 1
ATOM 3457 N N . MET B 1 57 ? 10.875 67.725 53.132 1.00 18.68 80 MET B N 1
ATOM 3458 C CA . MET B 1 57 ? 10.508 69.025 53.688 1.00 19.49 80 MET B CA 1
ATOM 3459 C C . MET B 1 57 ? 11.417 69.326 54.865 1.00 18.11 80 MET B C 1
ATOM 3460 O O . MET B 1 57 ? 11.645 68.466 55.712 1.00 17.83 80 MET B O 1
ATOM 3465 N N . ASP B 1 58 ? 11.937 70.550 54.910 1.00 17.07 81 ASP B N 1
ATOM 3466 C CA . ASP B 1 58 ? 12.739 71.010 56.026 1.00 15.80 81 ASP B CA 1
ATOM 3467 C C . ASP B 1 58 ? 12.261 72.401 56.383 1.00 15.02 81 ASP B C 1
ATOM 3468 O O . ASP B 1 58 ? 12.702 73.387 55.781 1.00 13.49 81 ASP B O 1
ATOM 3473 N N . LYS B 1 59 ? 11.356 72.468 57.358 1.00 14.06 82 LYS B N 1
ATOM 3474 C CA . LYS B 1 59 ? 10.603 73.688 57.635 1.00 13.88 82 LYS B CA 1
ATOM 3475 C C . LYS B 1 59 ? 10.035 74.197 56.291 1.00 13.96 82 LYS B C 1
ATOM 3476 O O . LYS B 1 59 ? 9.282 73.461 55.640 1.00 14.83 82 LYS B O 1
ATOM 3482 N N . ASN B 1 60 ? 10.431 75.398 55.856 1.00 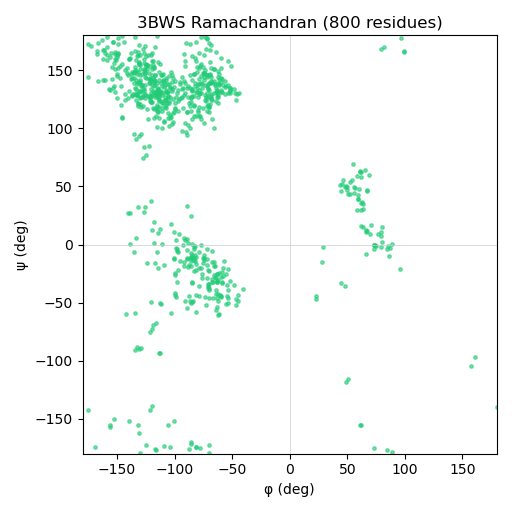14.01 83 ASN B N 1
ATOM 3483 C CA . ASN B 1 60 ? 9.905 76.000 54.628 1.00 14.23 83 ASN B CA 1
ATOM 3484 C C . ASN B 1 60 ? 10.678 75.658 53.338 1.00 13.90 83 ASN B C 1
ATOM 3485 O O . ASN B 1 60 ? 10.353 76.189 52.271 1.00 13.53 83 ASN B O 1
ATOM 3490 N N . ILE B 1 61 ? 11.684 74.783 53.428 1.00 13.07 84 ILE B N 1
ATOM 3491 C CA . ILE B 1 61 ? 12.481 74.403 52.258 1.00 13.19 84 ILE B CA 1
ATOM 3492 C C . ILE B 1 61 ? 12.087 72.997 51.804 1.00 14.00 84 ILE B C 1
ATOM 3493 O O . ILE B 1 61 ? 12.091 72.073 52.607 1.00 13.82 84 ILE B O 1
ATOM 3498 N N . ALA B 1 62 ? 11.741 72.840 50.526 1.00 14.29 85 ALA B N 1
ATOM 3499 C CA . ALA B 1 62 ? 11.394 71.521 50.004 1.00 14.20 85 ALA B CA 1
ATOM 3500 C C . ALA B 1 62 ? 12.356 71.102 48.932 1.00 14.69 85 ALA B C 1
ATOM 3501 O O . ALA B 1 62 ? 12.716 71.904 48.082 1.00 14.96 85 ALA B O 1
ATOM 3503 N N . LEU B 1 63 ? 12.767 69.839 48.975 1.00 15.05 86 LEU B N 1
ATOM 3504 C CA . LEU B 1 63 ? 13.444 69.233 47.843 1.00 15.69 86 LEU B CA 1
ATOM 3505 C C . LEU B 1 63 ? 12.321 68.666 46.990 1.00 16.03 86 LEU B C 1
ATOM 3506 O O . LEU B 1 63 ? 11.452 67.957 47.494 1.00 16.58 86 LEU B O 1
ATOM 3511 N N . VAL B 1 64 ? 12.305 69.033 45.713 1.00 16.54 87 VAL B N 1
ATOM 3512 C CA . VAL B 1 64 ? 11.209 68.656 44.842 1.00 17.50 87 VAL B CA 1
ATOM 3513 C C . VAL B 1 64 ? 11.733 67.956 43.594 1.00 18.26 87 VAL B C 1
ATOM 3514 O O . VAL B 1 64 ? 12.919 68.018 43.280 1.00 17.94 87 VAL B O 1
ATOM 3518 N N . GLU B 1 65 ? 10.813 67.298 42.905 1.00 19.01 88 GLU B N 1
ATOM 3519 C CA . GLU B 1 65 ? 11.076 66.528 41.715 1.00 20.67 88 GLU B CA 1
ATOM 3520 C C . GLU B 1 65 ? 10.147 67.072 40.628 1.00 20.32 88 GLU B C 1
ATOM 3521 O O . GLU B 1 65 ? 8.942 67.180 40.845 1.00 19.94 88 GLU B O 1
ATOM 3535 N N . ALA B 1 67 ? 9.427 67.233 36.163 1.00 22.51 90 ALA B N 1
ATOM 3536 C CA . ALA B 1 67 ? 9.744 66.916 34.767 1.00 23.17 90 ALA B CA 1
ATOM 3537 C C . ALA B 1 67 ? 9.808 68.225 33.994 1.00 23.91 90 ALA B C 1
ATOM 3538 O O . ALA B 1 67 ? 8.929 69.074 34.140 1.00 24.11 90 ALA B O 1
ATOM 3540 N N . ILE B 1 68 ? 10.862 68.407 33.205 1.00 24.84 91 ILE B N 1
ATOM 3541 C CA . ILE B 1 68 ? 11.033 69.640 32.436 1.00 25.56 91 ILE B CA 1
ATOM 3542 C C . ILE B 1 68 ? 11.171 69.316 30.954 1.00 26.82 91 ILE B C 1
ATOM 3543 O O . ILE B 1 68 ? 12.003 68.475 30.591 1.00 27.11 91 ILE B O 1
ATOM 3548 N N . PRO B 1 69 ? 10.353 69.970 30.095 1.00 27.80 92 PRO B N 1
ATOM 3549 C CA . PRO B 1 69 ? 10.456 69.817 28.643 1.00 28.76 92 PRO B CA 1
ATOM 3550 C C . PRO B 1 69 ? 11.877 70.037 28.124 1.00 29.56 92 PRO B C 1
ATOM 3551 O O . PRO B 1 69 ? 12.560 70.983 28.534 1.00 29.89 92 PRO B O 1
ATOM 3555 N N . VAL B 1 70 ? 12.316 69.151 27.244 1.00 30.65 93 VAL B N 1
ATOM 3556 C CA . VAL B 1 70 ? 13.552 69.354 26.514 1.00 31.88 93 VAL B CA 1
ATOM 3557 C C . VAL B 1 70 ? 13.237 70.176 25.256 1.00 32.71 93 VAL B C 1
ATOM 3558 O O . VAL B 1 70 ? 12.731 69.653 24.257 1.00 32.84 93 VAL B O 1
ATOM 3562 N N . TYR B 1 71 ? 13.513 71.475 25.337 1.00 33.31 94 TYR B N 1
ATOM 3563 C CA . TYR B 1 71 ? 13.233 72.407 24.252 1.00 33.97 94 TYR B CA 1
ATOM 3564 C C . TYR B 1 71 ? 14.225 72.240 23.104 1.00 34.60 94 TYR B C 1
ATOM 3565 O O . TYR B 1 71 ? 15.417 71.996 23.327 1.00 34.71 94 TYR B O 1
ATOM 3574 N N . LYS B 1 72 ? 13.720 72.360 21.878 1.00 34.91 95 LYS B N 1
ATOM 3575 C CA . LYS B 1 72 ? 14.562 72.333 20.689 1.00 35.24 95 LYS B CA 1
ATOM 3576 C C . LYS B 1 72 ? 14.732 73.757 20.141 1.00 35.48 95 LYS B C 1
ATOM 3577 O O . LYS B 1 72 ? 14.317 74.724 20.785 1.00 35.14 95 LYS B O 1
ATOM 3579 N N . ASP B 1 73 ? 15.379 73.880 18.980 1.00 35.92 96 ASP B N 1
ATOM 3580 C CA . ASP B 1 73 ? 15.428 75.134 18.211 1.00 36.22 96 ASP B CA 1
ATOM 3581 C C . ASP B 1 73 ? 16.022 76.298 18.995 1.00 36.48 96 ASP B C 1
ATOM 3582 O O . ASP B 1 73 ? 15.650 77.457 18.774 1.00 36.91 96 ASP B O 1
ATOM 3587 N N . GLU B 1 74 ? 16.933 75.975 19.917 1.00 36.88 97 GLU B N 1
ATOM 3588 C CA . GLU B 1 74 ? 17.641 76.963 20.750 1.00 37.19 97 GLU B CA 1
ATOM 3589 C C . GLU B 1 74 ? 16.702 77.777 21.642 1.00 36.56 97 GLU B C 1
ATOM 3590 O O . GLU B 1 74 ? 16.991 78.934 21.975 1.00 36.55 97 GLU B O 1
ATOM 3596 N N . LYS B 1 75 ? 15.586 77.165 22.031 1.00 35.26 98 LYS B N 1
ATOM 3597 C CA . LYS B 1 75 ? 14.601 77.851 22.853 1.00 34.19 98 LYS B CA 1
ATOM 3598 C C . LYS B 1 75 ? 15.016 77.844 24.317 1.00 33.60 98 LYS B C 1
ATOM 3599 O O . LYS B 1 75 ? 15.385 76.806 24.868 1.00 33.27 98 LYS B O 1
ATOM 3605 N N . GLU B 1 76 ? 14.960 79.029 24.922 1.00 32.97 99 GLU B N 1
ATOM 3606 C CA . GLU B 1 76 ? 15.320 79.228 26.317 1.00 32.34 99 GLU B CA 1
ATOM 3607 C C . GLU B 1 76 ? 14.165 78.817 27.226 1.00 30.97 99 GLU B C 1
ATOM 3608 O O . GLU B 1 76 ? 13.014 79.174 26.970 1.00 31.13 99 GLU B O 1
ATOM 3614 N N . ILE B 1 77 ? 14.489 78.073 28.281 1.00 29.36 100 ILE B N 1
ATOM 3615 C CA . ILE B 1 77 ? 13.520 77.694 29.309 1.00 27.65 100 ILE B CA 1
ATOM 3616 C C . ILE B 1 77 ? 13.488 78.769 30.393 1.00 26.24 100 ILE B C 1
ATOM 3617 O O . ILE B 1 77 ? 14.471 78.977 31.093 1.00 25.94 100 ILE B O 1
ATOM 3622 N N . GLU B 1 78 ? 12.362 79.459 30.520 1.00 24.92 101 GLU B N 1
ATOM 3623 C CA . GLU B 1 78 ? 12.211 80.451 31.571 1.00 24.12 101 GLU B CA 1
ATOM 3624 C C . GLU B 1 78 ? 11.125 80.021 32.559 1.00 22.72 101 GLU B C 1
ATOM 3625 O O . GLU B 1 78 ? 9.928 80.163 32.294 1.00 22.35 101 GLU B O 1
ATOM 3631 N N . LEU B 1 79 ? 11.556 79.492 33.694 1.00 21.42 102 LEU B N 1
ATOM 3632 C CA . LEU B 1 79 ? 10.628 79.074 34.729 1.00 20.01 102 LEU B CA 1
ATOM 3633 C C . LEU B 1 79 ? 10.163 80.324 35.423 1.00 19.11 102 LEU B C 1
ATOM 3634 O O . LEU B 1 79 ? 10.955 81.240 35.650 1.00 18.96 102 LEU B O 1
ATOM 3639 N N . LYS B 1 80 ? 8.876 80.375 35.738 1.00 18.27 103 LYS B N 1
ATOM 3640 C CA . LYS B 1 80 ? 8.326 81.499 36.478 1.00 18.05 103 LYS B CA 1
ATOM 3641 C C . LYS B 1 80 ? 7.761 80.974 37.788 1.00 17.23 103 LYS B C 1
ATOM 3642 O O . LYS B 1 80 ? 6.857 80.140 37.800 1.00 17.54 103 LYS B O 1
ATOM 3648 N N . LEU B 1 81 ? 8.329 81.442 38.888 1.00 16.37 104 LEU B N 1
ATOM 3649 C CA . LEU B 1 81 ? 7.931 80.978 40.214 1.00 15.64 104 LEU B CA 1
ATOM 3650 C C . LEU B 1 81 ? 7.208 82.100 40.930 1.00 14.87 104 LEU B C 1
ATOM 3651 O O . LEU B 1 81 ? 7.589 83.265 40.825 1.00 14.47 104 LEU B O 1
ATOM 3656 N N . SER B 1 82 ? 6.157 81.736 41.653 1.00 14.32 105 SER B N 1
ATOM 3657 C CA . SER B 1 82 ? 5.364 82.699 42.398 1.00 14.01 105 SER B CA 1
ATOM 3658 C C . SER B 1 82 ? 4.773 82.038 43.645 1.00 13.71 105 SER B C 1
ATOM 3659 O O . SER B 1 82 ? 4.564 80.823 43.678 1.00 13.31 105 SER B O 1
ATOM 3662 N N . SER B 1 83 ? 4.533 82.836 44.675 1.00 13.81 106 SER B N 1
ATOM 3663 C CA . SER B 1 83 ? 4.089 82.319 45.965 1.00 14.21 106 SER B CA 1
ATOM 3664 C C . SER B 1 83 ? 3.492 83.495 46.720 1.00 14.41 106 SER B C 1
ATOM 3665 O O . SER B 1 83 ? 4.030 84.600 46.640 1.00 14.06 106 SER B O 1
ATOM 3668 N N . PRO B 1 84 ? 2.385 83.266 47.464 1.00 15.08 107 PRO B N 1
ATOM 3669 C CA . PRO B 1 84 ? 1.761 84.374 48.196 1.00 15.05 107 PRO B CA 1
ATOM 3670 C C . PRO B 1 84 ? 2.724 85.004 49.208 1.00 15.21 107 PRO B C 1
ATOM 3671 O O . PRO B 1 84 ? 3.398 84.291 49.961 1.00 15.41 107 PRO B O 1
ATOM 3675 N N . GLY B 1 85 ? 2.793 86.332 49.215 1.00 15.75 108 GLY B N 1
ATOM 3676 C CA . GLY B 1 85 ? 3.693 87.036 50.121 1.00 15.71 108 GLY B CA 1
ATOM 3677 C C . GLY B 1 85 ? 5.095 87.220 49.563 1.00 15.67 108 GLY B C 1
ATOM 3678 O O . GLY B 1 85 ? 5.941 87.856 50.199 1.00 15.47 108 GLY B O 1
ATOM 3679 N N . PHE B 1 86 ? 5.345 86.672 48.373 1.00 15.82 109 PHE B N 1
ATOM 3680 C CA . PHE B 1 86 ? 6.669 86.761 47.738 1.00 15.73 109 PHE B CA 1
ATOM 3681 C C . PHE B 1 86 ? 6.626 87.437 46.363 1.00 16.37 109 PHE B C 1
ATOM 3682 O O . PHE B 1 86 ? 5.602 87.406 45.663 1.00 15.68 109 PHE B O 1
ATOM 3690 N N . GLN B 1 87 ? 7.748 88.042 45.986 1.00 16.04 110 GLN B N 1
ATOM 3691 C CA . GLN B 1 87 ? 7.917 88.591 44.647 1.00 16.69 110 GLN B CA 1
ATOM 3692 C C . GLN B 1 87 ? 8.072 87.460 43.614 1.00 17.03 110 GLN B C 1
ATOM 3693 O O . GLN B 1 87 ? 8.666 86.412 43.910 1.00 16.40 110 GLN B O 1
ATOM 3699 N N . ASN B 1 88 ? 7.517 87.665 42.420 1.00 16.80 111 ASN B N 1
ATOM 3700 C CA . ASN B 1 88 ? 7.698 86.725 41.326 1.00 17.70 111 ASN B CA 1
ATOM 3701 C C . ASN B 1 88 ? 9.175 86.618 40.946 1.00 17.89 111 ASN B C 1
ATOM 3702 O O . ASN B 1 88 ? 9.872 87.626 40.921 1.00 17.75 111 ASN B O 1
ATOM 3707 N N . SER B 1 89 ? 9.648 85.402 40.672 1.00 18.58 112 SER B N 1
ATOM 3708 C CA . SER B 1 89 ? 11.019 85.184 40.170 1.00 20.10 112 SER B CA 1
ATOM 3709 C C . SER B 1 89 ? 11.011 84.459 38.834 1.00 20.42 112 SER B C 1
ATOM 3710 O O . SER B 1 89 ? 10.235 83.527 38.639 1.00 20.17 112 SER B O 1
ATOM 3713 N N . SER B 1 90 ? 11.877 84.890 37.922 1.00 21.34 113 SER B N 1
ATOM 3714 C CA . SER B 1 90 ? 12.123 84.164 36.687 1.00 22.50 113 SER B CA 1
ATOM 3715 C C . SER B 1 90 ? 13.477 83.498 36.765 1.00 23.07 113 SER B C 1
ATOM 3716 O O . SER B 1 90 ? 14.467 84.129 37.119 1.00 23.89 113 SER B O 1
ATOM 3719 N N . TYR B 1 91 ? 13.510 82.217 36.432 1.00 23.56 114 TYR B N 1
ATOM 3720 C CA . TYR B 1 91 ? 14.732 81.438 36.478 1.00 24.33 114 TYR B CA 1
ATOM 3721 C C . TYR B 1 91 ? 14.948 80.876 35.086 1.00 24.66 114 TYR B C 1
ATOM 3722 O O . TYR B 1 91 ? 14.219 79.980 34.641 1.00 24.23 114 TYR B O 1
ATOM 3731 N N . ARG B 1 92 ? 15.944 81.425 34.392 1.00 25.51 115 ARG B N 1
ATOM 3732 C CA . ARG B 1 92 ? 16.219 81.075 32.993 1.00 26.00 115 ARG B CA 1
ATOM 3733 C C . ARG B 1 92 ? 17.313 80.031 32.872 1.00 26.15 115 ARG B C 1
ATOM 3734 O O . ARG B 1 92 ? 18.427 80.230 33.364 1.00 26.12 115 ARG B O 1
ATOM 3742 N N . ILE B 1 93 ? 17.002 78.916 32.224 1.00 25.97 116 ILE B N 1
ATOM 3743 C CA . ILE B 1 93 ? 18.002 77.877 32.022 1.00 26.32 116 ILE B CA 1
ATOM 3744 C C . ILE B 1 93 ? 18.141 77.472 30.556 1.00 26.85 116 ILE B C 1
ATOM 3745 O O . ILE B 1 93 ? 17.223 77.652 29.746 1.00 27.13 116 ILE B O 1
ATOM 3750 N N . ARG B 1 94 ? 19.315 76.942 30.238 1.00 27.40 117 ARG B N 1
ATOM 3751 C CA . ARG B 1 94 ? 19.665 76.507 28.899 1.00 28.11 117 ARG B CA 1
ATOM 3752 C C . ARG B 1 94 ? 19.134 75.095 28.711 1.00 28.13 117 ARG B C 1
ATOM 3753 O O . ARG B 1 94 ? 18.468 74.798 27.719 1.00 28.41 117 ARG B O 1
ATOM 3761 N N . LYS B 1 95 ? 19.424 74.238 29.687 1.00 28.23 118 LYS B N 1
ATOM 3762 C CA . LYS B 1 95 ? 19.007 72.838 29.669 1.00 28.06 118 LYS B CA 1
ATOM 3763 C C . LYS B 1 95 ? 18.433 72.454 31.036 1.00 27.40 118 LYS B C 1
ATOM 3764 O O . LYS B 1 95 ? 18.847 73.018 32.047 1.00 26.92 118 LYS B O 1
ATOM 3770 N N . PRO B 1 96 ? 17.473 71.497 31.067 1.00 27.04 119 PRO B N 1
ATOM 3771 C CA . PRO B 1 96 ? 16.879 71.006 32.319 1.00 26.67 119 PRO B CA 1
ATOM 3772 C C . PRO B 1 96 ? 17.888 70.715 33.431 1.00 26.15 119 PRO B C 1
ATOM 3773 O O . PRO B 1 96 ? 17.701 71.178 34.555 1.00 26.40 119 PRO B O 1
ATOM 3777 N N . GLU B 1 97 ? 18.947 69.976 33.108 1.00 25.68 120 GLU B N 1
ATOM 3778 C CA . GLU B 1 97 ? 19.953 69.548 34.081 1.00 24.91 120 GLU B CA 1
ATOM 3779 C C . GLU B 1 97 ? 20.670 70.677 34.848 1.00 24.59 120 GLU B C 1
ATOM 3780 O O . GLU B 1 97 ? 21.229 70.423 35.915 1.00 24.26 120 GLU B O 1
ATOM 3782 N N . GLU B 1 98 ? 20.653 71.906 34.313 1.00 24.26 121 GLU B N 1
ATOM 3783 C CA . GLU B 1 98 ? 21.224 73.079 35.001 1.00 23.99 121 GLU B CA 1
ATOM 3784 C C . GLU B 1 98 ? 20.505 73.338 36.322 1.00 23.51 121 GLU B C 1
ATOM 3785 O O . GLU B 1 98 ? 21.074 73.948 37.231 1.00 23.44 121 GLU B O 1
ATOM 3791 N N . LEU B 1 99 ? 19.255 72.881 36.423 1.00 22.36 122 LEU B N 1
ATOM 3792 C CA . LEU B 1 99 ? 18.487 73.052 37.654 1.00 21.59 122 LEU B CA 1
ATOM 3793 C C . LEU B 1 99 ? 18.848 72.054 38.767 1.00 21.06 122 LEU B C 1
ATOM 3794 O O . LEU B 1 99 ? 18.582 72.307 39.953 1.00 20.55 122 LEU B O 1
ATOM 3799 N N . ASN B 1 100 ? 19.470 70.934 38.402 1.00 20.49 123 ASN B N 1
ATOM 3800 C CA . ASN B 1 100 ? 19.752 69.877 39.385 1.00 20.41 123 ASN B CA 1
ATOM 3801 C C . ASN B 1 100 ? 20.573 70.384 40.575 1.00 19.38 123 ASN B C 1
ATOM 3802 O O . ASN B 1 100 ? 21.591 71.045 40.390 1.00 19.54 123 ASN B O 1
ATOM 3807 N N . GLU B 1 101 ? 20.093 70.098 41.780 1.00 18.75 124 GLU B N 1
ATOM 3808 C CA . GLU B 1 101 ? 20.779 70.431 43.036 1.00 18.40 124 GLU B CA 1
ATOM 3809 C C . GLU B 1 101 ? 20.835 71.936 43.391 1.00 17.94 124 GLU B C 1
ATOM 3810 O O . GLU B 1 101 ? 21.507 72.332 44.354 1.00 17.41 124 GLU B O 1
ATOM 3812 N N . LYS B 1 102 ? 20.116 72.768 42.638 1.00 17.09 125 LYS B N 1
ATOM 3813 C CA . LYS B 1 102 ? 20.070 74.208 42.921 1.00 16.87 125 LYS B CA 1
ATOM 3814 C C . LYS B 1 102 ? 19.115 74.508 44.066 1.00 16.74 125 LYS B C 1
ATOM 3815 O O . LYS B 1 102 ? 18.305 73.658 44.459 1.00 16.56 125 LYS B O 1
ATOM 3821 N N . LEU B 1 103 ? 19.232 75.715 44.613 1.00 16.17 126 LEU B N 1
ATOM 3822 C CA . LEU B 1 103 ? 18.227 76.241 45.507 1.00 15.53 126 LEU B CA 1
ATOM 3823 C C . LEU B 1 103 ? 17.680 77.519 44.913 1.00 15.72 126 LEU B C 1
ATOM 3824 O O . LEU B 1 103 ? 18.426 78.471 44.630 1.00 15.61 126 LEU B O 1
ATOM 3829 N N . ILE B 1 104 ? 16.368 77.526 44.719 1.00 15.61 127 ILE B N 1
ATOM 3830 C CA . ILE B 1 104 ? 15.649 78.731 44.353 1.00 15.22 127 ILE B CA 1
ATOM 3831 C C . ILE B 1 104 ? 14.925 79.262 45.584 1.00 15.32 127 ILE B C 1
ATOM 3832 O O . ILE B 1 104 ? 13.946 78.667 46.043 1.00 15.56 127 ILE B O 1
ATOM 3837 N N . ALA B 1 105 ? 15.409 80.392 46.098 1.00 14.92 128 ALA B N 1
ATOM 3838 C CA . ALA B 1 105 ? 14.799 81.073 47.211 1.00 14.35 128 ALA B CA 1
ATOM 3839 C C . ALA B 1 105 ? 14.125 82.326 46.703 1.00 14.69 128 ALA B C 1
ATOM 3840 O O . ALA B 1 105 ? 14.777 83.203 46.122 1.00 15.04 128 ALA B O 1
ATOM 3842 N N . LEU B 1 106 ? 12.815 82.416 46.912 1.00 14.05 129 LEU B N 1
ATOM 3843 C CA . LEU B 1 106 ? 12.065 83.596 46.490 1.00 13.34 129 LEU B CA 1
ATOM 3844 C C . LEU B 1 106 ? 12.273 84.765 47.441 1.00 13.45 129 LEU B C 1
ATOM 3845 O O . LEU B 1 106 ? 12.581 84.588 48.630 1.00 12.97 129 LEU B O 1
ATOM 3850 N N . ASP B 1 107 ? 12.081 85.970 46.912 1.00 13.09 130 ASP B N 1
ATOM 3851 C CA . ASP B 1 107 ? 12.218 87.165 47.703 1.00 13.17 130 ASP B CA 1
ATOM 3852 C C . ASP B 1 107 ? 10.890 87.612 48.272 1.00 13.88 130 ASP B C 1
ATOM 3853 O O . ASP B 1 107 ? 9.915 87.794 47.533 1.00 12.70 130 ASP B O 1
ATOM 3858 N N . LYS B 1 108 ? 10.889 87.808 49.589 1.00 13.74 131 LYS B N 1
ATOM 3859 C CA . LYS B 1 108 ? 9.743 88.279 50.347 1.00 15.22 131 LYS B CA 1
ATOM 3860 C C . LYS B 1 108 ? 9.291 89.632 49.803 1.00 15.48 131 LYS B C 1
ATOM 3861 O O . LYS B 1 108 ? 10.121 90.470 49.495 1.00 15.70 131 LYS B O 1
ATOM 3867 N N . GLU B 1 109 ? 7.986 89.837 49.668 1.00 16.76 132 GLU B N 1
ATOM 3868 C CA . GLU B 1 109 ? 7.445 91.125 49.213 1.00 18.01 132 GLU B CA 1
ATOM 3869 C C . GLU B 1 109 ? 8.002 92.275 50.042 1.00 18.30 132 GLU B C 1
ATOM 3870 O O . GLU B 1 109 ? 8.051 92.193 51.270 1.00 18.85 132 GLU B O 1
ATOM 3876 N N . GLY B 1 110 ? 8.453 93.325 49.360 1.00 18.98 133 GLY B N 1
ATOM 3877 C CA . GLY B 1 110 ? 8.905 94.553 49.999 1.00 19.53 133 GLY B CA 1
ATOM 3878 C C . GLY B 1 110 ? 10.400 94.673 50.236 1.00 20.23 133 GLY B C 1
ATOM 3879 O O . GLY B 1 110 ? 10.920 95.782 50.426 1.00 21.02 133 GLY B O 1
ATOM 3880 N N . ILE B 1 111 ? 11.104 93.548 50.250 1.00 20.41 134 ILE B N 1
ATOM 3881 C CA . ILE B 1 111 ? 12.533 93.587 50.572 1.00 20.48 134 ILE B CA 1
ATOM 3882 C C . ILE B 1 111 ? 13.345 94.077 49.378 1.00 20.82 134 ILE B C 1
ATOM 3883 O O . ILE B 1 111 ? 12.917 93.950 48.223 1.00 21.32 134 ILE B O 1
ATOM 3888 N N . THR B 1 112 ? 14.505 94.665 49.667 1.00 21.42 135 THR B N 1
ATOM 3889 C CA . THR B 1 112 ? 15.315 95.360 48.660 1.00 21.14 135 THR B CA 1
ATOM 3890 C C . THR B 1 112 ? 16.683 94.704 48.497 1.00 20.72 135 THR B C 1
ATOM 3891 O O . THR B 1 112 ? 17.619 95.310 47.973 1.00 21.09 135 THR B O 1
ATOM 3895 N N . HIS B 1 113 ? 16.777 93.452 48.949 1.00 19.87 136 HIS B N 1
ATOM 3896 C CA . HIS B 1 113 ? 17.954 92.628 48.781 1.00 18.75 136 HIS B CA 1
ATOM 3897 C C . HIS B 1 113 ? 17.480 91.323 48.150 1.00 18.95 136 HIS B C 1
ATOM 3898 O O . HIS B 1 113 ? 16.651 90.624 48.722 1.00 19.87 136 HIS B O 1
ATOM 3905 N N . ARG B 1 114 ? 17.985 91.011 46.961 1.00 18.01 137 ARG B N 1
ATOM 3906 C CA . ARG B 1 114 ? 17.455 89.891 46.182 1.00 17.28 137 ARG B CA 1
ATOM 3907 C C . ARG B 1 114 ? 18.375 88.683 46.248 1.00 15.57 137 ARG B C 1
ATOM 3908 O O . ARG B 1 114 ? 19.585 88.826 46.080 1.00 14.58 137 ARG B O 1
ATOM 3916 N N . PHE B 1 115 ? 17.798 87.502 46.469 1.00 13.70 138 PHE B N 1
ATOM 3917 C CA . PHE B 1 115 ? 18.560 86.253 46.449 1.00 12.65 138 PHE B CA 1
ATOM 3918 C C . PHE B 1 115 ? 19.132 86.042 45.059 1.00 12.62 138 PHE B C 1
ATOM 3919 O O . PHE B 1 115 ? 18.416 86.147 44.048 1.00 12.37 138 PHE B O 1
ATOM 3927 N N . ILE B 1 116 ? 20.423 85.756 45.011 1.00 11.99 139 ILE B N 1
ATOM 3928 C CA . ILE B 1 116 ? 21.094 85.560 43.749 1.00 12.04 139 ILE B CA 1
ATOM 3929 C C . ILE B 1 116 ? 21.500 84.08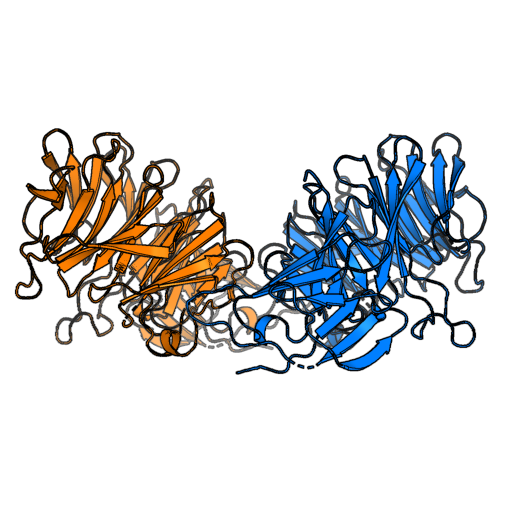9 43.654 1.00 12.30 139 ILE B C 1
ATOM 3930 O O . ILE B 1 116 ? 21.192 83.417 42.662 1.00 11.56 139 ILE B O 1
ATOM 3935 N N . SER B 1 117 ? 22.155 83.580 44.702 1.00 12.05 140 SER B N 1
ATOM 3936 C CA . SER B 1 117 ? 22.787 82.267 44.634 1.00 12.30 140 SER B CA 1
ATOM 3937 C C . SER B 1 117 ? 22.872 81.560 45.987 1.00 12.16 140 SER B C 1
ATOM 3938 O O . SER B 1 117 ? 22.971 82.202 47.026 1.00 11.79 140 SER B O 1
ATOM 3941 N N . ARG B 1 118 ? 22.853 80.231 45.944 1.00 12.23 141 ARG B N 1
ATOM 3942 C CA . ARG B 1 118 ? 23.320 79.395 47.046 1.00 12.78 141 ARG B CA 1
ATOM 3943 C C . ARG B 1 118 ? 24.562 78.655 46.560 1.00 13.32 141 ARG B C 1
ATOM 3944 O O . ARG B 1 118 ? 24.526 78.008 45.503 1.00 12.99 141 ARG B O 1
ATOM 3952 N N . PHE B 1 119 ? 25.656 78.756 47.321 1.00 13.48 142 PHE B N 1
ATOM 3953 C CA . PHE B 1 119 ? 26.854 77.967 47.032 1.00 13.56 142 PHE B CA 1
ATOM 3954 C C . PHE B 1 119 ? 27.193 77.069 48.205 1.00 14.08 142 PHE B C 1
ATOM 3955 O O . PHE B 1 119 ? 27.295 77.536 49.348 1.00 13.53 142 PHE B O 1
ATOM 3963 N N . LYS B 1 120 ? 27.380 75.785 47.924 1.00 14.78 143 LYS B N 1
ATOM 3964 C CA . LYS B 1 120 ? 27.789 74.842 48.955 1.00 15.66 143 LYS B CA 1
ATOM 3965 C C . LYS B 1 120 ? 29.244 75.091 49.341 1.00 15.71 143 LYS B C 1
ATOM 3966 O O . LYS B 1 120 ? 30.050 75.506 48.506 1.00 15.95 143 LYS B O 1
ATOM 3972 N N . THR B 1 121 ? 29.554 74.880 50.616 1.00 14.72 144 THR B N 1
ATOM 3973 C CA . THR B 1 121 ? 30.901 75.040 51.135 1.00 14.59 144 THR B CA 1
ATOM 3974 C C . THR B 1 121 ? 31.331 73.745 51.825 1.00 14.80 144 THR B C 1
ATOM 3975 O O . THR B 1 121 ? 30.615 72.745 51.775 1.00 14.38 144 THR B O 1
ATOM 3979 N N . GLY B 1 122 ? 32.487 73.772 52.488 1.00 15.33 145 GLY B N 1
ATOM 3980 C CA . GLY B 1 122 ? 32.874 72.682 53.375 1.00 15.19 145 GLY B CA 1
ATOM 3981 C C . GLY B 1 122 ? 32.012 72.727 54.632 1.00 15.70 145 GLY B C 1
ATOM 3982 O O . GLY B 1 122 ? 31.197 73.636 54.800 1.00 15.70 145 GLY B O 1
ATOM 3983 N N . PHE B 1 123 ? 32.199 71.756 55.521 1.00 15.67 146 PHE B N 1
ATOM 3984 C CA . PHE B 1 123 ? 31.329 71.584 56.684 1.00 15.78 146 PHE B CA 1
ATOM 3985 C C . PHE B 1 123 ? 31.443 72.682 57.726 1.00 14.77 146 PHE B C 1
ATOM 3986 O O . PHE B 1 123 ? 32.533 73.025 58.169 1.00 15.01 146 PHE B O 1
ATOM 3994 N N . GLN B 1 124 ? 30.289 73.218 58.110 1.00 14.07 147 GLN B N 1
ATOM 3995 C CA . GLN B 1 124 ? 30.172 74.229 59.170 1.00 13.19 147 GLN B CA 1
ATOM 3996 C C . GLN B 1 124 ? 30.904 75.544 58.899 1.00 12.41 147 GLN B C 1
ATOM 3997 O O . GLN B 1 124 ? 31.801 75.936 59.663 1.00 12.88 147 GLN B O 1
ATOM 4003 N N . PRO B 1 125 ? 30.504 76.263 57.825 1.00 11.64 148 PRO B N 1
ATOM 4004 C CA . PRO B 1 125 ? 31.112 77.579 57.546 1.00 11.16 148 PRO B CA 1
ATOM 4005 C C . PRO B 1 125 ? 30.769 78.606 58.632 1.00 11.16 148 PRO B C 1
ATOM 4006 O O . PRO B 1 125 ? 29.669 79.178 58.624 1.00 10.86 148 PRO B O 1
ATOM 4010 N N . LYS B 1 126 ? 31.715 78.833 59.540 1.00 10.65 149 LYS B N 1
ATOM 4011 C CA . LYS B 1 126 ? 31.498 79.627 60.750 1.00 11.20 149 LYS B CA 1
ATOM 4012 C C . LYS B 1 126 ? 31.467 81.152 60.518 1.00 10.92 149 LYS B C 1
ATOM 4013 O O . LYS B 1 126 ? 30.804 81.893 61.251 1.00 11.29 149 LYS B O 1
ATOM 4019 N N . SER B 1 127 ? 32.177 81.630 59.501 1.00 10.64 150 SER B N 1
ATOM 4020 C CA . SER B 1 127 ? 32.178 83.066 59.179 1.00 9.90 150 SER B CA 1
ATOM 4021 C C . SER B 1 127 ? 32.432 83.258 57.692 1.00 9.03 150 SER B C 1
ATOM 4022 O O . SER B 1 127 ? 32.871 82.334 57.010 1.00 7.60 150 SER B O 1
ATOM 4025 N N . VAL B 1 128 ? 32.135 84.456 57.191 1.00 8.19 151 VAL B N 1
ATOM 4026 C CA . VAL B 1 128 ? 32.462 84.816 55.821 1.00 7.73 151 VAL B CA 1
ATOM 4027 C C . VAL B 1 128 ? 33.066 86.217 55.839 1.00 8.39 151 VAL B C 1
ATOM 4028 O O . VAL B 1 128 ? 32.668 87.069 56.640 1.00 6.72 151 VAL B O 1
ATOM 4032 N N . ARG B 1 129 ? 34.052 86.437 54.981 1.00 8.34 152 ARG B N 1
ATOM 4033 C CA . ARG B 1 129 ? 34.644 87.767 54.865 1.00 9.96 152 ARG B CA 1
ATOM 4034 C C . ARG B 1 129 ? 34.991 88.029 53.411 1.00 9.61 152 ARG B C 1
ATOM 4035 O O . ARG B 1 129 ? 35.724 87.274 52.821 1.00 9.32 152 ARG B O 1
ATOM 4043 N N . PHE B 1 130 ? 34.477 89.121 52.854 1.00 11.13 153 PHE B N 1
ATOM 4044 C CA . PHE B 1 130 ? 34.907 89.573 51.528 1.00 12.03 153 PHE B CA 1
ATOM 4045 C C . PHE B 1 130 ? 36.363 90.047 51.559 1.00 12.72 153 PHE B C 1
ATOM 4046 O O . PHE B 1 130 ? 36.714 90.939 52.345 1.00 12.78 153 PHE B O 1
ATOM 4054 N N . ILE B 1 131 ? 37.194 89.458 50.698 1.00 13.91 154 ILE B N 1
ATOM 4055 C CA . ILE B 1 131 ? 38.605 89.857 50.577 1.00 15.16 154 ILE B CA 1
ATOM 4056 C C . ILE B 1 131 ? 38.820 90.761 49.358 1.00 16.40 154 ILE B C 1
ATOM 4057 O O . ILE B 1 131 ? 39.865 91.387 49.219 1.00 17.14 154 ILE B O 1
ATOM 4062 N N . ASP B 1 132 ? 37.812 90.817 48.492 1.00 16.64 155 ASP B N 1
ATOM 4063 C CA . ASP B 1 132 ? 37.703 91.829 47.445 1.00 17.31 155 ASP B CA 1
ATOM 4064 C C . ASP B 1 132 ? 36.216 91.947 47.087 1.00 16.97 155 ASP B C 1
ATOM 4065 O O . ASP B 1 132 ? 35.355 91.587 47.904 1.00 16.62 155 ASP B O 1
ATOM 4070 N N . ASN B 1 133 ? 35.907 92.434 45.883 1.00 16.73 156 ASN B N 1
ATOM 4071 C CA . ASN B 1 133 ? 34.518 92.678 45.501 1.00 16.48 156 ASN B CA 1
ATOM 4072 C C . ASN B 1 133 ? 33.653 91.413 45.435 1.00 15.76 156 ASN B C 1
ATOM 4073 O O . ASN B 1 133 ? 32.448 91.492 45.659 1.00 15.70 156 ASN B O 1
ATOM 4078 N N . THR B 1 134 ? 34.248 90.252 45.136 1.00 15.51 157 THR B N 1
ATOM 4079 C CA . THR B 1 134 ? 33.438 89.034 44.927 1.00 15.24 157 THR B CA 1
ATOM 4080 C C . THR B 1 134 ? 33.990 87.732 45.525 1.00 15.23 157 THR B C 1
ATOM 4081 O O . THR B 1 134 ? 33.383 86.672 45.360 1.00 15.86 157 THR B O 1
ATOM 4085 N N . ARG B 1 135 ? 35.141 87.789 46.181 1.00 14.38 158 ARG B N 1
ATOM 4086 C CA . ARG B 1 135 ? 35.707 86.585 46.787 1.00 14.00 158 ARG B CA 1
ATOM 4087 C C . ARG B 1 135 ? 35.635 86.632 48.311 1.00 13.16 158 ARG B C 1
ATOM 4088 O O . ARG B 1 135 ? 35.867 87.673 48.935 1.00 12.50 158 ARG B O 1
ATOM 4096 N N . LEU B 1 136 ? 35.308 85.482 48.876 1.00 11.88 159 LEU B N 1
ATOM 4097 C CA . LEU B 1 136 ? 35.025 85.359 50.293 1.00 11.96 159 LEU B CA 1
ATOM 4098 C C . LEU B 1 136 ? 35.973 84.369 50.918 1.00 11.30 159 LEU B C 1
ATOM 4099 O O . LEU B 1 136 ? 36.289 83.357 50.310 1.00 12.52 159 LEU B O 1
ATOM 4104 N N . ALA B 1 137 ? 36.421 84.662 52.134 1.00 11.26 160 ALA B N 1
ATOM 4105 C CA . ALA B 1 137 ? 37.191 83.706 52.928 1.00 10.00 160 ALA B CA 1
ATOM 4106 C C . ALA B 1 137 ? 36.261 83.157 54.001 1.00 9.60 160 ALA B C 1
ATOM 4107 O O . ALA B 1 137 ? 35.645 83.920 54.740 1.00 8.28 160 ALA B O 1
ATOM 4109 N N . ILE B 1 138 ? 36.169 81.825 54.066 1.00 9.29 161 ILE B N 1
ATOM 4110 C CA . ILE B 1 138 ? 35.123 81.135 54.818 1.00 9.47 161 ILE B CA 1
ATOM 4111 C C . ILE B 1 138 ? 35.734 80.009 55.664 1.00 9.82 161 ILE B C 1
ATOM 4112 O O . ILE B 1 138 ? 35.925 78.910 55.170 1.00 9.91 161 ILE B O 1
ATOM 4117 N N . PRO B 1 139 ? 36.114 80.313 56.921 1.00 10.23 162 PRO B N 1
ATOM 4118 C CA . PRO B 1 139 ? 36.621 79.272 57.833 1.00 10.32 162 PRO B CA 1
ATOM 4119 C C . PRO B 1 139 ? 35.585 78.196 58.102 1.00 10.24 162 PRO B C 1
ATOM 4120 O O . PRO B 1 139 ? 34.410 78.506 58.297 1.00 9.72 162 PRO B O 1
ATOM 4124 N N . LEU B 1 140 ? 36.019 76.936 58.103 1.00 10.79 163 LEU B N 1
ATOM 4125 C CA . LEU B 1 140 ? 35.115 75.802 58.244 1.00 10.87 163 LEU B CA 1
ATOM 4126 C C . LEU B 1 140 ? 35.362 75.145 59.588 1.00 11.74 163 LEU B C 1
ATOM 4127 O O . LEU B 1 140 ? 36.453 74.633 59.833 1.00 12.01 163 LEU B O 1
ATOM 4132 N N . LEU B 1 141 ? 34.354 75.149 60.454 1.00 12.31 164 LEU B N 1
ATOM 4133 C CA . LEU B 1 141 ? 34.552 74.652 61.808 1.00 13.45 164 LEU B CA 1
ATOM 4134 C C . LEU B 1 141 ? 34.748 73.140 61.848 1.00 14.19 164 LEU B C 1
ATOM 4135 O O . LEU B 1 141 ? 35.343 72.620 62.778 1.00 14.12 164 LEU B O 1
ATOM 4140 N N . GLU B 1 142 ? 34.266 72.450 60.825 1.00 15.68 165 GLU B N 1
ATOM 4141 C CA . GLU B 1 142 ? 34.245 70.997 60.815 1.00 17.34 165 GLU B CA 1
ATOM 4142 C C . GLU B 1 142 ? 34.950 70.474 59.562 1.00 17.54 165 GLU B C 1
ATOM 4143 O O . GLU B 1 142 ? 34.597 69.422 59.009 1.00 17.53 165 GLU B O 1
ATOM 4149 N N . ASP B 1 143 ? 35.958 71.220 59.113 1.00 17.38 166 ASP B N 1
ATOM 4150 C CA . ASP B 1 143 ? 36.708 70.849 57.919 1.00 17.45 166 ASP B CA 1
ATOM 4151 C C . ASP B 1 143 ? 38.169 71.322 58.022 1.00 17.23 166 ASP B C 1
ATOM 4152 O O . ASP B 1 143 ? 38.528 72.043 58.950 1.00 16.92 166 ASP B O 1
ATOM 4157 N N . GLU B 1 144 ? 38.987 70.910 57.056 1.00 17.34 167 GLU B N 1
ATOM 4158 C CA . GLU B 1 144 ? 40.446 70.986 57.158 1.00 17.49 167 GLU B CA 1
ATOM 4159 C C . GLU B 1 144 ? 41.047 72.318 56.733 1.00 16.81 167 GLU B C 1
ATOM 4160 O O . GLU B 1 144 ? 42.216 72.385 56.355 1.00 17.20 167 GLU B O 1
ATOM 4166 N N . GLY B 1 145 ? 40.256 73.382 56.809 1.00 16.16 168 GLY B N 1
ATOM 4167 C CA . GLY B 1 145 ? 40.779 74.725 56.587 1.00 15.23 168 GLY B CA 1
ATOM 4168 C C . GLY B 1 145 ? 39.697 75.726 56.260 1.00 15.11 168 GLY B C 1
ATOM 4169 O O . GLY B 1 145 ? 38.687 75.833 56.954 1.00 14.45 168 GLY B O 1
ATOM 4178 N N . ASP B 1 147 ? 37.599 77.839 52.986 1.00 14.27 170 ASP B N 1
ATOM 4179 C CA . ASP B 1 147 ? 37.270 77.968 51.576 1.00 13.47 170 ASP B CA 1
ATOM 4180 C C . ASP B 1 147 ? 37.445 79.410 51.135 1.00 12.88 170 ASP B C 1
ATOM 4181 O O . ASP B 1 147 ? 37.063 80.341 51.847 1.00 12.74 170 ASP B O 1
ATOM 4186 N N . VAL B 1 148 ? 38.026 79.582 49.955 1.00 12.50 171 VAL B N 1
ATOM 4187 C CA . VAL B 1 148 ? 38.054 80.881 49.291 1.00 12.25 171 VAL B CA 1
ATOM 4188 C C . VAL B 1 148 ? 37.212 80.717 48.015 1.00 12.52 171 VAL B C 1
ATOM 4189 O O . VAL B 1 148 ? 37.552 79.931 47.123 1.00 12.69 171 VAL B O 1
ATOM 4193 N N . LEU B 1 149 ? 36.097 81.431 47.986 1.00 12.20 172 LEU B N 1
ATOM 4194 C CA . LEU B 1 149 ? 35.002 81.192 47.066 1.00 12.91 172 LEU B CA 1
ATOM 4195 C C . LEU B 1 149 ? 34.684 82.489 46.314 1.00 13.11 172 LEU B C 1
ATOM 4196 O O . LEU B 1 149 ? 34.536 83.535 46.925 1.00 13.21 172 LEU B O 1
ATOM 4201 N N . ASP B 1 150 ? 34.604 82.412 44.987 1.00 13.99 173 ASP B N 1
ATOM 4202 C CA . ASP B 1 150 ? 34.211 83.553 44.158 1.00 14.83 173 ASP B CA 1
ATOM 4203 C C . ASP B 1 150 ? 32.712 83.454 43.963 1.00 14.78 173 ASP B C 1
ATOM 4204 O O . ASP B 1 150 ? 32.253 82.481 43.369 1.00 15.29 173 ASP B O 1
ATOM 4209 N N . ILE B 1 151 ? 31.952 84.446 44.440 1.00 14.44 174 ILE B N 1
ATOM 4210 C CA . ILE B 1 151 ? 30.480 84.400 44.343 1.00 14.92 174 ILE B CA 1
ATOM 4211 C C . ILE B 1 151 ? 29.927 84.662 42.936 1.00 15.06 174 ILE B C 1
ATOM 4212 O O . ILE B 1 151 ? 28.746 84.441 42.689 1.00 15.26 174 ILE B O 1
ATOM 4217 N N . ASN B 1 152 ? 30.776 85.131 42.031 1.00 15.36 175 ASN B N 1
ATOM 4218 C CA . ASN B 1 152 ? 30.413 85.236 40.619 1.00 15.96 175 ASN B CA 1
ATOM 4219 C C . ASN B 1 152 ? 30.109 83.872 40.008 1.00 16.45 175 ASN B C 1
ATOM 4220 O O . ASN B 1 152 ? 29.141 83.713 39.265 1.00 16.60 175 ASN B O 1
ATOM 4225 N N . SER B 1 153 ? 30.940 82.883 40.335 1.00 16.87 176 SER B N 1
ATOM 4226 C CA . SER B 1 153 ? 30.912 81.586 39.659 1.00 17.22 176 SER B CA 1
ATOM 4227 C C . SER B 1 153 ? 30.724 80.382 40.580 1.00 16.76 176 SER B C 1
ATOM 4228 O O . SER B 1 153 ? 30.431 79.284 40.104 1.00 16.78 176 SER B O 1
ATOM 4231 N N . GLY B 1 154 ? 30.929 80.586 41.879 1.00 16.09 177 GLY B N 1
ATOM 4232 C CA . GLY B 1 154 ? 31.013 79.498 42.840 1.00 15.85 177 GLY B CA 1
ATOM 4233 C C . GLY B 1 154 ? 32.369 78.817 42.862 1.00 15.82 177 GLY B C 1
ATOM 4234 O O . GLY B 1 154 ? 32.561 77.850 43.594 1.00 15.49 177 GLY B O 1
ATOM 4235 N N . GLN B 1 155 ? 33.314 79.310 42.058 1.00 15.32 178 GLN B N 1
ATOM 4236 C CA . GLN B 1 155 ? 34.641 78.713 42.014 1.00 15.44 178 GLN B CA 1
ATOM 4237 C C . GLN B 1 155 ? 35.262 78.787 43.406 1.00 15.26 178 GLN B C 1
ATOM 4238 O O . GLN B 1 155 ? 35.238 79.842 44.039 1.00 14.94 178 GLN B O 1
ATOM 4244 N N . THR B 1 156 ? 35.805 77.667 43.874 1.00 14.77 179 THR B N 1
ATOM 4245 C CA . THR B 1 156 ? 36.280 77.590 45.250 1.00 15.67 179 THR B CA 1
ATOM 4246 C C . THR B 1 156 ? 37.643 76.873 45.344 1.00 15.74 179 THR B C 1
ATOM 4247 O O . THR B 1 156 ? 37.929 75.945 44.584 1.00 15.12 179 THR B O 1
ATOM 4251 N N . VAL B 1 157 ? 38.489 77.342 46.252 1.00 15.80 180 VAL B N 1
ATOM 4252 C CA . VAL B 1 157 ? 39.725 76.642 46.597 1.00 16.67 180 VAL B CA 1
ATOM 4253 C C . VAL B 1 157 ? 39.836 76.607 48.130 1.00 16.67 180 VAL B C 1
ATOM 4254 O O . VAL B 1 157 ? 39.472 77.572 48.807 1.00 16.42 180 VAL B O 1
ATOM 4258 N N . ARG B 1 158 ? 40.310 75.487 48.666 1.00 17.02 181 ARG B N 1
ATOM 4259 C CA . ARG B 1 158 ? 40.491 75.346 50.111 1.00 17.22 181 ARG B CA 1
ATOM 4260 C C . ARG B 1 158 ? 41.908 75.646 50.509 1.00 16.87 181 ARG B C 1
ATOM 4261 O O . ARG B 1 158 ? 42.855 75.031 49.993 1.00 16.19 181 ARG B O 1
ATOM 4269 N N . LEU B 1 159 ? 42.042 76.577 51.445 1.00 16.65 182 LEU B N 1
ATOM 4270 C CA . LEU B 1 159 ? 43.322 76.904 52.040 1.00 16.23 182 LEU B CA 1
ATOM 4271 C C . LEU B 1 159 ? 43.442 76.140 53.359 1.00 16.12 182 LEU B C 1
ATOM 4272 O O . LEU B 1 159 ? 42.512 76.134 54.171 1.00 16.14 182 LEU B O 1
ATOM 4277 N N . SER B 1 160 ? 44.591 75.508 53.569 1.00 15.57 183 SER B N 1
ATOM 4278 C CA . SER B 1 160 ? 44.814 74.651 54.731 1.00 15.82 183 SER B CA 1
ATOM 4279 C C . SER B 1 160 ? 46.209 74.897 55.302 1.00 15.91 183 SER B C 1
ATOM 4280 O O . SER B 1 160 ? 47.161 75.108 54.540 1.00 15.21 183 SER B O 1
ATOM 4283 N N . PRO B 1 161 ? 46.336 74.872 56.642 1.00 15.98 184 PRO B N 1
ATOM 4284 C CA . PRO B 1 161 ? 47.656 74.851 57.265 1.00 16.26 184 PRO B CA 1
ATOM 4285 C C . PRO B 1 161 ? 48.291 73.455 57.083 1.00 17.27 184 PRO B C 1
ATOM 4286 O O . PRO B 1 161 ? 47.647 72.576 56.475 1.00 16.75 184 PRO B O 1
ATOM 4290 N N . PRO B 1 162 ? 49.544 73.245 57.568 1.00 18.26 185 PRO B N 1
ATOM 4291 C CA . PRO B 1 162 ? 50.160 71.899 57.543 1.00 19.20 185 PRO B CA 1
ATOM 4292 C C . PRO B 1 162 ? 49.324 70.786 58.187 1.00 20.43 185 PRO B C 1
ATOM 4293 O O . PRO B 1 162 ? 48.466 71.053 59.026 1.00 20.60 185 PRO B O 1
ATOM 4297 N N . GLU B 1 163 ? 49.603 69.545 57.791 1.00 22.10 186 GLU B N 1
ATOM 4298 C CA . GLU B 1 163 ? 48.867 68.346 58.236 1.00 23.58 186 GLU B CA 1
ATOM 4299 C C . GLU B 1 163 ? 48.609 68.257 59.737 1.00 23.65 186 GLU B C 1
ATOM 4300 O O . GLU B 1 163 ? 47.484 67.952 60.162 1.00 24.28 186 GLU B O 1
ATOM 4306 N N . LYS B 1 164 ? 49.644 68.504 60.532 1.00 24.03 187 LYS B N 1
ATOM 4307 C CA . LYS B 1 164 ? 49.534 68.447 61.993 1.00 24.20 187 LYS B CA 1
ATOM 4308 C C . LYS B 1 164 ? 48.496 69.435 62.554 1.00 23.94 187 LYS B C 1
ATOM 4309 O O . LYS B 1 164 ? 47.906 69.181 63.601 1.00 24.00 187 LYS B O 1
ATOM 4315 N N . TYR B 1 165 ? 48.265 70.539 61.841 1.00 23.70 188 TYR B N 1
ATOM 4316 C CA . TYR B 1 165 ? 47.214 71.493 62.209 1.00 23.64 188 TYR B CA 1
ATOM 4317 C C . TYR B 1 165 ? 45.849 71.174 61.586 1.00 23.36 188 TYR B C 1
ATOM 4318 O O . TYR B 1 165 ? 44.857 71.060 62.308 1.00 22.96 188 TYR B O 1
ATOM 4327 N N . LYS B 1 166 ? 45.807 71.043 60.259 1.00 23.62 189 LYS B N 1
ATOM 4328 C CA . LYS B 1 166 ? 44.534 70.930 59.515 1.00 23.85 189 LYS B CA 1
ATOM 4329 C C . LYS B 1 166 ? 43.589 69.813 59.976 1.00 23.59 189 LYS B C 1
ATOM 4330 O O . LYS B 1 166 ? 42.367 69.982 59.964 1.00 23.65 189 LYS B O 1
ATOM 4336 N N . LYS B 1 167 ? 44.158 68.693 60.410 1.00 22.86 190 LYS B N 1
ATOM 4337 C CA . LYS B 1 167 ? 43.379 67.519 60.814 1.00 22.45 190 LYS B CA 1
ATOM 4338 C C . LYS B 1 167 ? 42.503 67.751 62.053 1.00 21.62 190 LYS B C 1
ATOM 4339 O O . LYS B 1 167 ? 41.568 66.990 62.295 1.00 21.23 190 LYS B O 1
ATOM 4345 N N . LYS B 1 168 ? 42.821 68.798 62.820 1.00 21.09 191 LYS B N 1
ATOM 4346 C CA . LYS B 1 168 ? 42.126 69.144 64.066 1.00 20.21 191 LYS B CA 1
ATOM 4347 C C . LYS B 1 168 ? 40.883 70.005 63.834 1.00 19.84 191 LYS B C 1
ATOM 4348 O O . LYS B 1 168 ? 40.103 70.234 64.766 1.00 19.53 191 LYS B O 1
ATOM 4354 N N . LEU B 1 169 ? 40.734 70.505 62.600 1.00 18.71 192 LEU B N 1
ATOM 4355 C CA . LEU B 1 169 ? 39.527 71.214 62.145 1.00 17.44 192 LEU B CA 1
ATOM 4356 C C . LEU B 1 169 ? 39.311 72.480 62.960 1.00 16.54 192 LEU B C 1
ATOM 4357 O O . LEU B 1 169 ? 40.266 73.038 63.488 1.00 16.48 192 LEU B O 1
ATOM 4362 N N . GLY B 1 170 ? 38.071 72.947 63.048 1.00 15.27 193 GLY B N 1
ATOM 4363 C CA . GLY B 1 170 ? 37.746 74.075 63.923 1.00 13.92 193 GLY B CA 1
ATOM 4364 C C . GLY B 1 170 ? 38.328 75.415 63.535 1.00 13.52 193 GLY B C 1
ATOM 4365 O O . GLY B 1 170 ? 38.874 76.104 64.376 1.00 13.45 193 GLY B O 1
ATOM 4366 N N . PHE B 1 171 ? 38.218 75.779 62.258 1.00 12.80 194 PHE B N 1
ATOM 4367 C CA . PHE B 1 171 ? 38.608 77.099 61.795 1.00 12.24 194 PHE B CA 1
ATOM 4368 C C . PHE B 1 171 ? 37.425 78.041 61.969 1.00 12.20 194 PHE B C 1
ATOM 4369 O O . PHE B 1 171 ? 36.294 77.701 61.613 1.00 12.83 194 PHE B O 1
ATOM 4377 N N . VAL B 1 172 ? 37.688 79.229 62.508 1.00 11.78 195 VAL B N 1
ATOM 4378 C CA . VAL B 1 172 ? 36.622 80.075 63.060 1.00 11.35 195 VAL B CA 1
ATOM 4379 C C . VAL B 1 172 ? 36.393 81.431 62.365 1.00 10.93 195 VAL B C 1
ATOM 4380 O O . VAL B 1 172 ? 35.341 81.641 61.763 1.00 11.18 195 VAL B O 1
ATOM 4384 N N . GLU B 1 173 ? 37.360 82.340 62.467 1.00 10.98 196 GLU B N 1
ATOM 4385 C CA . GLU B 1 173 ? 37.216 83.735 62.002 1.00 10.99 196 GLU B CA 1
ATOM 4386 C C . GLU B 1 173 ? 38.454 84.165 61.206 1.00 11.43 196 GLU B C 1
ATOM 4387 O O . GLU B 1 173 ? 39.496 83.485 61.246 1.00 10.82 196 GLU B O 1
ATOM 4393 N N . THR B 1 174 ? 38.342 85.293 60.498 1.00 11.05 197 THR B N 1
ATOM 4394 C CA . THR B 1 174 ? 39.440 85.830 59.697 1.00 11.76 197 THR B CA 1
ATOM 4395 C C . THR B 1 174 ? 39.618 87.317 59.963 1.00 12.58 197 THR B C 1
ATOM 4396 O O . THR B 1 174 ? 38.723 87.967 60.540 1.00 12.49 197 THR B O 1
ATOM 4400 N N . ILE B 1 175 ? 40.796 87.820 59.592 1.00 13.02 198 ILE B N 1
ATOM 4401 C CA . ILE B 1 175 ? 40.988 89.230 59.211 1.00 14.25 198 ILE B CA 1
ATOM 4402 C C . ILE B 1 175 ? 41.800 89.245 57.933 1.00 15.00 198 ILE B C 1
ATOM 4403 O O . ILE B 1 175 ? 42.609 88.346 57.694 1.00 15.67 198 ILE B O 1
ATOM 4408 N N . SER B 1 176 ? 41.575 90.257 57.111 1.00 15.94 199 SER B N 1
ATOM 4409 C CA . SER B 1 176 ? 42.350 90.426 55.901 1.00 17.22 199 SER B CA 1
ATOM 4410 C C . SER B 1 176 ? 43.158 91.686 56.077 1.00 18.06 199 SER B C 1
ATOM 4411 O O . SER B 1 176 ? 42.621 92.715 56.491 1.00 18.91 199 SER B O 1
ATOM 4414 N N . ILE B 1 177 ? 44.449 91.602 55.788 1.00 18.91 200 ILE B N 1
ATOM 4415 C CA . ILE B 1 177 ? 45.355 92.726 55.993 1.00 19.74 200 ILE B CA 1
ATOM 4416 C C . ILE B 1 177 ? 45.974 93.009 54.621 1.00 20.30 200 ILE B C 1
ATOM 4417 O O . ILE B 1 177 ? 47.056 92.491 54.312 1.00 19.49 200 ILE B O 1
ATOM 4422 N N . PRO B 1 178 ? 45.262 93.801 53.783 1.00 21.05 201 PRO B N 1
ATOM 4423 C CA . PRO B 1 178 ? 45.642 94.065 52.394 1.00 21.71 201 PRO B CA 1
ATOM 4424 C C . PRO B 1 178 ? 46.970 94.809 52.283 1.00 22.01 201 PRO B C 1
ATOM 4425 O O . PRO B 1 178 ? 47.760 94.519 51.399 1.00 22.27 201 PRO B O 1
ATOM 4429 N N . GLU B 1 179 ? 47.206 95.757 53.177 1.00 22.78 202 GLU B N 1
ATOM 4430 C CA . GLU B 1 179 ? 48.464 96.518 53.195 1.00 23.49 202 GLU B CA 1
ATOM 4431 C C . GLU B 1 179 ? 49.706 95.622 53.342 1.00 23.28 202 GLU B C 1
ATOM 4432 O O . GLU B 1 179 ? 50.791 95.979 52.873 1.00 23.47 202 GLU B O 1
ATOM 4438 N N . HIS B 1 180 ? 49.533 94.458 53.970 1.00 22.64 203 HIS B N 1
ATOM 4439 C CA . HIS B 1 180 ? 50.636 93.506 54.175 1.00 21.96 203 HIS B CA 1
ATOM 4440 C C . HIS B 1 180 ? 50.436 92.197 53.423 1.00 21.35 203 HIS B C 1
ATOM 4441 O O . HIS B 1 180 ? 51.185 91.230 53.626 1.00 21.32 203 HIS B O 1
ATOM 4448 N N . ASN B 1 181 ? 49.425 92.182 52.549 1.00 20.51 204 ASN B N 1
ATOM 4449 C CA . ASN B 1 181 ? 49.173 91.062 51.657 1.00 19.43 204 ASN B CA 1
ATOM 4450 C C . ASN B 1 181 ? 49.025 89.768 52.458 1.00 18.33 204 ASN B C 1
ATOM 4451 O O . ASN B 1 181 ? 49.578 88.731 52.082 1.00 18.10 204 ASN B O 1
ATOM 4456 N N . GLU B 1 182 ? 48.277 89.843 53.563 1.00 17.02 205 GLU B N 1
ATOM 4457 C CA . GLU B 1 182 ? 48.038 88.678 54.425 1.00 15.84 205 GLU B CA 1
ATOM 4458 C C . GLU B 1 182 ? 46.567 88.429 54.716 1.00 14.52 205 GLU B C 1
ATOM 4459 O O . GLU B 1 182 ? 45.779 89.350 54.800 1.00 14.08 205 GLU B O 1
ATOM 4465 N N . LEU B 1 183 ? 46.222 87.152 54.851 1.00 13.74 206 LEU B N 1
ATOM 4466 C CA . LEU B 1 183 ? 44.896 86.701 55.271 1.00 13.02 206 LEU B CA 1
ATOM 4467 C C . LEU B 1 183 ? 45.113 85.823 56.492 1.00 12.54 206 LEU B C 1
ATOM 4468 O O . LEU B 1 183 ? 45.767 84.774 56.416 1.00 12.14 206 LEU B O 1
ATOM 4473 N N . TRP B 1 184 ? 44.583 86.263 57.624 1.00 12.23 207 TRP B N 1
ATOM 4474 C CA . TRP B 1 184 ? 44.746 85.541 58.883 1.00 12.48 207 TRP B CA 1
ATOM 4475 C C . TRP B 1 184 ? 43.487 84.760 59.211 1.00 12.79 207 TRP B C 1
ATOM 4476 O O . TRP B 1 184 ? 42.393 85.226 58.930 1.00 12.43 207 TRP B O 1
ATOM 4487 N N . VAL B 1 185 ? 43.642 83.570 59.790 1.00 12.63 208 VAL B N 1
ATOM 4488 C CA . VAL B 1 185 ? 42.494 82.742 60.186 1.00 12.81 208 VAL B CA 1
ATOM 4489 C C . VAL B 1 185 ? 42.787 82.004 61.499 1.00 13.02 208 VAL B C 1
ATOM 4490 O O . VAL B 1 185 ? 43.818 81.346 61.627 1.00 13.11 208 VAL B O 1
ATOM 4494 N N . SER B 1 186 ? 41.874 82.107 62.4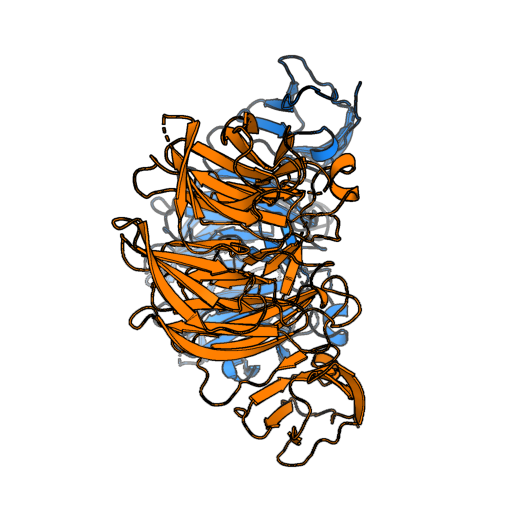58 1.00 13.48 209 SER B N 1
ATOM 4495 C CA . SER B 1 186 ? 42.028 81.424 63.745 1.00 14.24 209 SER B CA 1
ATOM 4496 C C . SER B 1 186 ? 41.567 79.974 63.693 1.00 15.27 209 SER B C 1
ATOM 4497 O O . SER B 1 186 ? 40.624 79.627 62.961 1.00 15.33 209 SER B O 1
ATOM 4500 N N . GLN B 1 187 ? 42.243 79.126 64.466 1.00 16.24 210 GLN B N 1
ATOM 4501 C CA . GLN B 1 187 ? 41.873 77.714 64.596 1.00 17.19 210 GLN B CA 1
ATOM 4502 C C . GLN B 1 187 ? 41.734 77.368 66.079 1.00 18.31 210 GLN B C 1
ATOM 4503 O O . GLN B 1 187 ? 42.726 77.143 66.772 1.00 18.08 210 GLN B O 1
ATOM 4517 N N . GLN B 1 189 ? 40.512 74.783 67.781 1.00 22.77 212 GLN B N 1
ATOM 4518 C CA . GLN B 1 189 ? 40.890 73.419 68.165 1.00 23.73 212 GLN B CA 1
ATOM 4519 C C . GLN B 1 189 ? 42.411 73.189 68.278 1.00 23.73 212 GLN B C 1
ATOM 4520 O O . GLN B 1 189 ? 42.861 72.187 68.862 1.00 24.11 212 GLN B O 1
ATOM 4526 N N . ALA B 1 190 ? 43.186 74.118 67.721 1.00 22.75 213 ALA B N 1
ATOM 4527 C CA . ALA B 1 190 ? 44.637 74.016 67.692 1.00 21.77 213 ALA B CA 1
ATOM 4528 C C . ALA B 1 190 ? 45.309 75.162 68.450 1.00 21.09 213 ALA B C 1
ATOM 4529 O O . ALA B 1 190 ? 46.540 75.225 68.515 1.00 21.05 213 ALA B O 1
ATOM 4531 N N . ASN B 1 191 ? 44.500 76.049 69.035 1.00 19.94 214 ASN B N 1
ATOM 4532 C CA . ASN B 1 191 ? 44.994 77.264 69.696 1.00 19.33 214 ASN B CA 1
ATOM 4533 C C . ASN B 1 191 ? 46.031 77.958 68.827 1.00 18.93 214 ASN B C 1
ATOM 4534 O O . ASN B 1 191 ? 47.140 78.255 69.276 1.00 18.51 214 ASN B O 1
ATOM 4539 N N . ALA B 1 192 ? 45.662 78.201 67.569 1.00 17.66 215 ALA B N 1
ATOM 4540 C CA . ALA B 1 192 ? 46.608 78.705 66.590 1.00 17.08 215 ALA B CA 1
ATOM 4541 C C . ALA B 1 192 ? 45.953 79.723 65.688 1.00 16.70 215 ALA B C 1
ATOM 4542 O O . ALA B 1 192 ? 44.731 79.685 65.471 1.00 16.95 215 ALA B O 1
ATOM 4544 N N . VAL B 1 193 ? 46.761 80.642 65.174 1.00 15.03 216 VAL B N 1
ATOM 4545 C CA . VAL B 1 193 ? 46.313 81.543 64.115 1.00 13.60 216 VAL B CA 1
ATOM 4546 C C . VAL B 1 193 ? 47.218 81.357 62.898 1.00 13.32 216 VAL B C 1
ATOM 4547 O O . VAL B 1 193 ? 48.443 81.474 63.011 1.00 12.89 216 VAL B O 1
ATOM 4551 N N . HIS B 1 194 ? 46.614 81.077 61.740 1.00 13.05 217 HIS B N 1
ATOM 4552 C CA . HIS B 1 194 ? 47.369 80.812 60.520 1.00 12.76 217 HIS B CA 1
ATOM 4553 C C . HIS B 1 194 ? 47.385 81.995 59.576 1.00 12.95 217 HIS B C 1
ATOM 4554 O O . HIS B 1 194 ? 46.408 82.755 59.503 1.00 12.05 217 HIS B O 1
ATOM 4561 N N . VAL B 1 195 ? 48.496 82.165 58.860 1.00 11.98 218 VAL B N 1
ATOM 4562 C CA . VAL B 1 195 ? 48.581 83.278 57.936 1.00 12.36 218 VAL B CA 1
ATOM 4563 C C . VAL B 1 195 ? 48.812 82.775 56.512 1.00 12.19 218 VAL B C 1
ATOM 4564 O O . VAL B 1 195 ? 49.641 81.889 56.270 1.00 11.38 218 VAL B O 1
ATOM 4568 N N . PHE B 1 196 ? 48.046 83.340 55.589 1.00 12.12 219 PHE B N 1
ATOM 4569 C CA . PHE B 1 196 ? 48.176 83.043 54.171 1.00 12.54 219 PHE B CA 1
ATOM 4570 C C . PHE B 1 196 ? 48.522 84.303 53.405 1.00 14.10 219 PHE B C 1
ATOM 4571 O O . PHE B 1 196 ? 48.187 85.417 53.818 1.00 14.01 219 PHE B O 1
ATOM 4579 N N . ASP B 1 197 ? 49.221 84.115 52.295 1.00 15.25 220 ASP B N 1
ATOM 4580 C CA . ASP B 1 197 ? 49.474 85.178 51.348 1.00 16.53 220 ASP B CA 1
ATOM 4581 C C . ASP B 1 197 ? 48.143 85.511 50.653 1.00 16.74 220 ASP B C 1
ATOM 4582 O O . ASP B 1 197 ? 47.467 84.628 50.138 1.00 16.75 220 ASP B O 1
ATOM 4587 N N . LEU B 1 198 ? 47.768 86.784 50.646 1.00 17.10 221 LEU B N 1
ATOM 4588 C CA . LEU B 1 198 ? 46.457 87.173 50.138 1.00 18.46 221 LEU B CA 1
ATOM 4589 C C . LEU B 1 198 ? 46.350 87.066 48.604 1.00 19.20 221 LEU B C 1
ATOM 4590 O O . LEU B 1 198 ? 45.256 86.805 48.073 1.00 19.40 221 LEU B O 1
ATOM 4595 N N . LYS B 1 199 ? 47.481 87.241 47.913 1.00 19.63 222 LYS B N 1
ATOM 4596 C CA . LYS B 1 199 ? 47.565 87.128 46.446 1.00 20.46 222 LYS B CA 1
ATOM 4597 C C . LYS B 1 199 ? 47.676 85.687 45.991 1.00 20.03 222 LYS B C 1
ATOM 4598 O O . LYS B 1 199 ? 46.860 85.208 45.199 1.00 20.52 222 LYS B O 1
ATOM 4604 N N . THR B 1 200 ? 48.702 84.996 46.475 1.00 19.30 223 THR B N 1
ATOM 4605 C CA . THR B 1 200 ? 48.997 83.637 46.008 1.00 18.92 223 THR B CA 1
ATOM 4606 C C . THR B 1 200 ? 48.149 82.564 46.671 1.00 18.42 223 THR B C 1
ATOM 4607 O O . THR B 1 200 ? 48.099 81.425 46.191 1.00 18.38 223 THR B O 1
ATOM 4611 N N . LEU B 1 201 ? 47.524 82.923 47.796 1.00 18.13 224 LEU B N 1
ATOM 4612 C CA . LEU B 1 201 ? 46.727 82.009 48.628 1.00 18.05 224 LEU B CA 1
ATOM 4613 C C . LEU B 1 201 ? 47.560 80.905 49.296 1.00 17.99 224 LEU B C 1
ATOM 4614 O O . LEU B 1 201 ? 47.014 79.954 49.861 1.00 18.09 224 LEU B O 1
ATOM 4619 N N . ALA B 1 202 ? 48.877 81.060 49.251 1.00 17.75 225 ALA B N 1
ATOM 4620 C CA . ALA B 1 202 ? 49.805 80.093 49.824 1.00 18.06 225 ALA B CA 1
ATOM 4621 C C . ALA B 1 202 ? 49.856 80.232 51.339 1.00 17.76 225 ALA B C 1
ATOM 4622 O O . ALA B 1 202 ? 49.747 81.337 51.865 1.00 17.25 225 ALA B O 1
ATOM 4624 N N . TYR B 1 203 ? 50.026 79.100 52.020 1.00 17.65 226 TYR B N 1
ATOM 4625 C CA . TYR B 1 203 ? 50.272 79.076 53.450 1.00 17.95 226 TYR B CA 1
ATOM 4626 C C . TYR B 1 203 ? 51.612 79.745 53.774 1.00 17.88 226 TYR B C 1
ATOM 4627 O O . TYR B 1 203 ? 52.631 79.433 53.154 1.00 18.00 226 TYR B O 1
ATOM 4636 N N . LYS B 1 204 ? 51.596 80.646 54.756 1.00 17.33 227 LYS B N 1
ATOM 4637 C CA . LYS B 1 204 ? 52.747 81.487 55.092 1.00 16.78 227 LYS B CA 1
ATOM 4638 C C . LYS B 1 204 ? 53.332 81.131 56.451 1.00 16.65 227 LYS B C 1
ATOM 4639 O O . LYS B 1 204 ? 54.542 80.910 56.568 1.00 16.38 227 LYS B O 1
ATOM 4645 N N . ALA B 1 205 ? 52.479 81.066 57.480 1.00 15.67 228 ALA B N 1
ATOM 4646 C CA . ALA B 1 205 ? 52.951 80.871 58.853 1.00 15.61 228 ALA B CA 1
ATOM 4647 C C . ALA B 1 205 ? 51.826 80.534 59.816 1.00 14.98 228 ALA B C 1
ATOM 4648 O O . ALA B 1 205 ? 50.653 80.738 59.502 1.00 15.14 228 ALA B O 1
ATOM 4650 N N . THR B 1 206 ? 52.205 80.027 60.989 1.00 14.66 229 THR B N 1
ATOM 4651 C CA . THR B 1 206 ? 51.281 79.734 62.082 1.00 14.45 229 THR B CA 1
ATOM 4652 C C . THR B 1 206 ? 51.788 80.399 63.357 1.00 14.67 229 THR B C 1
ATOM 4653 O O . THR B 1 206 ? 52.986 80.329 63.683 1.00 14.06 229 THR B O 1
ATOM 4657 N N . VAL B 1 207 ? 50.876 81.059 64.061 1.00 14.69 230 VAL B N 1
ATOM 4658 C CA . VAL B 1 207 ? 51.164 81.644 65.359 1.00 14.61 230 VAL B CA 1
ATOM 4659 C C . VAL B 1 207 ? 50.577 80.683 66.365 1.00 15.05 230 VAL B C 1
ATOM 4660 O O . VAL B 1 207 ? 49.363 80.520 66.425 1.00 14.95 230 VAL B O 1
ATOM 4664 N N . ASP B 1 208 ? 51.432 80.031 67.142 1.00 15.75 231 ASP B N 1
ATOM 4665 C CA . ASP B 1 208 ? 50.963 79.201 68.240 1.00 16.27 231 ASP B CA 1
ATOM 4666 C C . ASP B 1 208 ? 50.692 80.067 69.466 1.00 16.16 231 ASP B C 1
ATOM 4667 O O . ASP B 1 208 ? 51.589 80.746 69.987 1.00 16.26 231 ASP B O 1
ATOM 4672 N N . LEU B 1 209 ? 49.440 80.053 69.898 1.00 15.81 232 LEU B N 1
ATOM 4673 C CA . LEU B 1 209 ? 48.998 80.848 71.022 1.00 15.86 232 LEU B CA 1
ATOM 4674 C C . LEU B 1 209 ? 49.115 80.057 72.326 1.00 16.19 232 LEU B C 1
ATOM 4675 O O . LEU B 1 209 ? 49.253 78.832 72.319 1.00 15.85 232 LEU B O 1
ATOM 4680 N N . THR B 1 210 ? 49.062 80.771 73.444 1.00 16.81 233 THR B N 1
ATOM 4681 C CA . THR B 1 210 ? 49.183 80.143 74.746 1.00 17.79 233 THR B CA 1
ATOM 4682 C C . THR B 1 210 ? 47.849 80.212 75.491 1.00 18.39 233 THR B C 1
ATOM 4683 O O . THR B 1 210 ? 47.741 79.738 76.617 1.00 18.43 233 THR B O 1
ATOM 4687 N N . GLY B 1 211 ? 46.840 80.805 74.854 1.00 18.79 234 GLY B N 1
ATOM 4688 C CA . GLY B 1 211 ? 45.471 80.763 75.351 1.00 20.02 234 GLY B CA 1
ATOM 4689 C C . GLY B 1 211 ? 44.787 79.501 74.860 1.00 20.89 234 GLY B C 1
ATOM 4690 O O . GLY B 1 211 ? 45.434 78.628 74.277 1.00 22.09 234 GLY B O 1
ATOM 4691 N N . LYS B 1 212 ? 43.481 79.388 75.081 1.00 21.43 235 LYS B N 1
ATOM 4692 C CA . LYS B 1 212 ? 42.752 78.182 74.692 1.00 21.83 235 LYS B CA 1
ATOM 4693 C C . LYS B 1 212 ? 41.470 78.521 73.944 1.00 22.20 235 LYS B C 1
ATOM 4694 O O . LYS B 1 212 ? 40.681 79.331 74.413 1.00 21.68 235 LYS B O 1
ATOM 4696 N N . TRP B 1 213 ? 41.279 77.881 72.790 1.00 22.89 236 TRP B N 1
ATOM 4697 C CA . TRP B 1 213 ? 40.090 78.080 71.925 1.00 23.48 236 TRP B CA 1
ATOM 4698 C C . TRP B 1 213 ? 39.998 79.485 71.339 1.00 22.27 236 TRP B C 1
ATOM 4699 O O . TRP B 1 213 ? 39.065 80.236 71.622 1.00 21.91 236 TRP B O 1
ATOM 4710 N N . SER B 1 214 ? 40.977 79.815 70.501 1.00 21.02 237 SER B N 1
ATOM 4711 C CA . SER B 1 214 ? 41.067 81.116 69.847 1.00 20.13 237 SER B CA 1
ATOM 4712 C C . SER B 1 214 ? 39.956 81.308 68.814 1.00 18.91 237 SER B C 1
ATOM 4713 O O . SER B 1 214 ? 39.615 80.380 68.089 1.00 18.36 237 SER B O 1
ATOM 4716 N N . LYS B 1 215 ? 39.380 82.506 68.760 1.00 17.97 238 LYS B N 1
ATOM 4717 C CA . LYS B 1 215 ? 38.251 82.761 67.857 1.00 17.56 238 LYS B CA 1
ATOM 4718 C C . LYS B 1 215 ? 38.401 84.064 67.093 1.00 16.85 238 LYS B C 1
ATOM 4719 O O . LYS B 1 215 ? 39.006 84.080 66.023 1.00 17.10 238 LYS B O 1
ATOM 4725 N N . ILE B 1 216 ? 37.886 85.153 67.652 1.00 16.26 239 ILE B N 1
ATOM 4726 C CA . ILE B 1 216 ? 37.870 86.444 66.949 1.00 15.65 239 ILE B CA 1
ATOM 4727 C C . ILE B 1 216 ? 39.247 87.062 66.824 1.00 15.34 239 ILE B C 1
ATOM 4728 O O . ILE B 1 216 ? 40.007 87.132 67.786 1.00 15.05 239 ILE B O 1
ATOM 4733 N N . LEU B 1 217 ? 39.538 87.523 65.615 1.00 15.58 240 LEU B N 1
ATOM 4734 C CA . LEU B 1 217 ? 40.767 88.229 65.322 1.00 15.57 240 LEU B CA 1
ATOM 4735 C C . LEU B 1 217 ? 40.438 89.693 65.118 1.00 16.27 240 LEU B C 1
ATOM 4736 O O . LEU B 1 217 ? 39.404 90.031 64.528 1.00 15.51 240 LEU B O 1
ATOM 4741 N N . LEU B 1 218 ? 41.312 90.562 65.613 1.00 16.43 241 LEU B N 1
ATOM 4742 C CA . LEU B 1 218 ? 41.213 91.991 65.345 1.00 17.75 241 LEU B CA 1
ATOM 4743 C C . LEU B 1 218 ? 42.602 92.529 64.978 1.00 18.33 241 LEU B C 1
ATOM 4744 O O . LEU B 1 218 ? 43.585 92.183 65.639 1.00 17.93 241 LEU B O 1
ATOM 4749 N N . TYR B 1 219 ? 42.679 93.352 63.927 1.00 19.22 242 TYR B N 1
ATOM 4750 C CA . TYR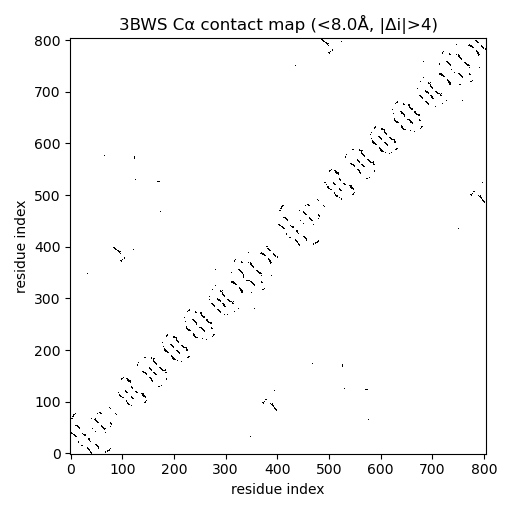 B 1 219 ? 43.939 94.007 63.540 1.00 20.08 242 TYR B CA 1
ATOM 4751 C C . TYR B 1 219 ? 43.993 95.472 63.970 1.00 21.22 242 TYR B C 1
ATOM 4752 O O . TYR B 1 219 ? 43.034 96.222 63.786 1.00 20.65 242 TYR B O 1
ATOM 4761 N N . ASP B 1 220 ? 45.134 95.845 64.553 1.00 21.87 243 ASP B N 1
ATOM 4762 C CA . ASP B 1 220 ? 45.420 97.184 65.057 1.00 22.81 243 ASP B CA 1
ATOM 4763 C C . ASP B 1 220 ? 46.487 97.726 64.112 1.00 23.62 243 ASP B C 1
ATOM 4764 O O . ASP B 1 220 ? 47.666 97.380 64.251 1.00 23.04 243 ASP B O 1
ATOM 4769 N N . PRO B 1 221 ? 46.082 98.566 63.137 1.00 24.58 244 PRO B N 1
ATOM 4770 C CA . PRO B 1 221 ? 47.011 98.939 62.063 1.00 25.37 244 PRO B CA 1
ATOM 4771 C C . PRO B 1 221 ? 48.075 99.938 62.502 1.00 26.04 244 PRO B C 1
ATOM 4772 O O . PRO B 1 221 ? 49.069 100.136 61.788 1.00 26.77 244 PRO B O 1
ATOM 4776 N N . ILE B 1 222 ? 47.870 100.541 63.671 1.00 26.14 245 ILE B N 1
ATOM 4777 C CA . ILE B 1 222 ? 48.810 101.507 64.221 1.00 26.57 245 ILE B CA 1
ATOM 4778 C C . ILE B 1 222 ? 49.936 100.816 64.981 1.00 26.17 245 ILE B C 1
ATOM 4779 O O . ILE B 1 222 ? 51.097 101.111 64.754 1.00 26.39 245 ILE B O 1
ATOM 4784 N N . ARG B 1 223 ? 49.588 99.890 65.873 1.00 25.82 246 ARG B N 1
ATOM 4785 C CA . ARG B 1 223 ? 50.583 99.147 66.647 1.00 25.49 246 ARG B CA 1
ATOM 4786 C C . ARG B 1 223 ? 51.108 97.928 65.874 1.00 24.77 246 ARG B C 1
ATOM 4787 O O . ARG B 1 223 ? 52.060 97.273 66.312 1.00 24.39 246 ARG B O 1
ATOM 4795 N N . ASP B 1 224 ? 50.470 97.634 64.736 1.00 23.81 247 ASP B N 1
ATOM 4796 C CA . ASP B 1 224 ? 50.785 96.477 63.885 1.00 22.97 247 ASP B CA 1
ATOM 4797 C C . ASP B 1 224 ? 50.678 95.197 64.707 1.00 22.05 247 ASP B C 1
ATOM 4798 O O . ASP B 1 224 ? 51.582 94.355 64.708 1.00 21.91 247 ASP B O 1
ATOM 4803 N N . LEU B 1 225 ? 49.560 95.078 65.421 1.00 20.65 248 LEU B N 1
ATOM 4804 C CA . LEU B 1 225 ? 49.288 93.928 66.277 1.00 20.01 248 LEU B CA 1
ATOM 4805 C C . LEU B 1 225 ? 47.940 93.269 65.956 1.00 19.64 248 LEU B C 1
ATOM 4806 O O . LEU B 1 225 ? 46.998 93.931 65.502 1.00 19.40 248 LEU B O 1
ATOM 4811 N N . VAL B 1 226 ? 47.866 91.963 66.192 1.00 18.50 249 VAL B N 1
ATOM 4812 C CA . VAL B 1 226 ? 46.634 91.212 66.001 1.00 18.32 249 VAL B CA 1
ATOM 4813 C C . VAL B 1 226 ? 46.199 90.702 67.372 1.00 17.99 249 VAL B C 1
ATOM 4814 O O . VAL B 1 226 ? 46.994 90.112 68.096 1.00 18.06 249 VAL B O 1
ATOM 4818 N N . TYR B 1 227 ? 44.950 90.973 67.733 1.00 17.97 250 TYR B N 1
ATOM 4819 C CA . TYR B 1 227 ? 44.366 90.496 68.986 1.00 17.85 250 TYR B CA 1
ATOM 4820 C C . TYR B 1 227 ? 43.471 89.305 68.715 1.00 17.67 250 TYR B C 1
ATOM 4821 O O . TYR B 1 227 ? 42.743 89.283 67.722 1.00 17.19 250 TYR B O 1
ATOM 4830 N N . CYS B 1 228 ? 43.531 88.316 69.591 1.00 17.71 251 CYS B N 1
ATOM 4831 C CA . CYS B 1 228 ? 42.741 87.113 69.425 1.00 17.89 251 CYS B CA 1
ATOM 4832 C C . CYS B 1 228 ? 42.002 86.742 70.711 1.00 17.79 251 CYS B C 1
ATOM 4833 O O . CYS B 1 228 ? 42.628 86.512 71.748 1.00 16.97 251 CYS B O 1
ATOM 4836 N N . SER B 1 229 ? 40.677 86.670 70.618 1.00 17.76 252 SER B N 1
ATOM 4837 C CA . SER B 1 229 ? 39.813 86.280 71.729 1.00 18.45 252 SER B CA 1
ATOM 4838 C C . SER B 1 229 ? 39.890 84.783 71.968 1.00 18.90 252 SER B C 1
ATOM 4839 O O . SER B 1 229 ? 39.503 83.982 71.098 1.00 18.79 252 SER B O 1
ATOM 4842 N N . ASN B 1 230 ? 40.367 84.407 73.152 1.00 19.18 253 ASN B N 1
ATOM 4843 C CA . ASN B 1 230 ? 40.424 83.007 73.528 1.00 19.74 253 ASN B CA 1
ATOM 4844 C C . ASN B 1 230 ? 39.245 82.663 74.419 1.00 20.50 253 ASN B C 1
ATOM 4845 O O . ASN B 1 230 ? 39.128 83.178 75.529 1.00 20.50 253 ASN B O 1
ATOM 4850 N N . TRP B 1 231 ? 38.392 81.771 73.921 1.00 21.28 254 TRP B N 1
ATOM 4851 C CA . TRP B 1 231 ? 37.151 81.356 74.592 1.00 21.88 254 TRP B CA 1
ATOM 4852 C C . TRP B 1 231 ? 37.392 80.662 75.952 1.00 22.09 254 TRP B C 1
ATOM 4853 O O . TRP B 1 231 ? 36.954 81.162 76.991 1.00 22.56 254 TRP B O 1
ATOM 4864 N N . ILE B 1 232 ? 38.111 79.538 75.942 1.00 21.78 255 ILE B N 1
ATOM 4865 C CA . ILE B 1 232 ? 38.275 78.701 77.133 1.00 22.07 255 ILE B CA 1
ATOM 4866 C C . ILE B 1 232 ? 39.167 79.315 78.205 1.00 21.92 255 ILE B C 1
ATOM 4867 O O . ILE B 1 232 ? 38.878 79.170 79.398 1.00 22.33 255 ILE B O 1
ATOM 4872 N N . SER B 1 233 ? 40.234 80.008 77.786 1.00 21.54 256 SER B N 1
ATOM 4873 C CA . SER B 1 233 ? 41.164 80.655 78.723 1.00 20.97 256 SER B CA 1
ATOM 4874 C C . SER B 1 233 ? 40.725 82.058 79.169 1.00 20.75 256 SER B C 1
ATOM 4875 O O . SER B 1 233 ? 41.348 82.664 80.054 1.00 20.52 256 SER B O 1
ATOM 4878 N N . GLU B 1 234 ? 39.659 82.573 78.558 1.00 19.94 257 GLU B N 1
ATOM 4879 C CA . GLU B 1 234 ? 39.013 83.816 79.019 1.00 19.36 257 GLU B CA 1
ATOM 4880 C C . GLU B 1 234 ? 39.914 85.046 78.953 1.00 19.28 257 GLU B C 1
ATOM 4881 O O . GLU B 1 234 ? 39.859 85.930 79.819 1.00 18.88 257 GLU B O 1
ATOM 4887 N N . ASP B 1 235 ? 40.740 85.102 77.912 1.00 18.64 258 ASP B N 1
ATOM 4888 C CA . ASP B 1 235 ? 41.714 86.168 77.742 1.00 18.47 258 ASP B CA 1
ATOM 4889 C C . ASP B 1 235 ? 41.938 86.423 76.251 1.00 17.72 258 ASP B C 1
ATOM 4890 O O . ASP B 1 235 ? 41.388 85.714 75.396 1.00 17.50 258 ASP B O 1
ATOM 4895 N N . ILE B 1 236 ? 42.775 87.419 75.970 1.00 17.04 259 ILE B N 1
ATOM 4896 C CA . ILE B 1 236 ? 43.095 87.876 74.619 1.00 16.11 259 ILE B CA 1
ATOM 4897 C C . ILE B 1 236 ? 44.593 87.774 74.342 1.00 15.59 259 ILE B C 1
ATOM 4898 O O . ILE B 1 236 ? 45.401 88.357 75.061 1.00 14.70 259 ILE B O 1
ATOM 4903 N N . SER B 1 237 ? 44.958 87.046 73.286 1.00 15.27 260 SER B N 1
ATOM 4904 C CA . SER B 1 237 ? 46.354 86.942 72.869 1.00 14.44 260 SER B CA 1
ATOM 4905 C C . SER B 1 237 ? 46.762 88.153 72.021 1.00 14.65 260 SER B C 1
ATOM 4906 O O . SER B 1 237 ? 46.006 88.629 71.183 1.00 14.36 260 SER B O 1
ATOM 4909 N N . VAL B 1 238 ? 47.959 88.665 72.252 1.00 14.12 261 VAL B N 1
ATOM 4910 C CA . VAL B 1 238 ? 48.440 89.802 71.494 1.00 13.71 261 VAL B CA 1
ATOM 4911 C C . VAL B 1 238 ? 49.578 89.303 70.606 1.00 14.50 261 VAL B C 1
ATOM 4912 O O . VAL B 1 238 ? 50.572 88.783 71.104 1.00 14.08 261 VAL B O 1
ATOM 4916 N N . ILE B 1 239 ? 49.423 89.483 69.295 1.00 14.44 262 ILE B N 1
ATOM 4917 C CA . ILE B 1 239 ? 50.320 88.891 68.306 1.00 14.86 262 ILE B CA 1
ATOM 4918 C C . ILE B 1 239 ? 51.035 89.991 67.544 1.00 15.61 262 ILE B C 1
ATOM 4919 O O . ILE B 1 239 ? 50.388 90.912 67.040 1.00 15.70 262 ILE B O 1
ATOM 4924 N N . ASP B 1 240 ? 52.367 89.922 67.496 1.00 16.06 263 ASP B N 1
ATOM 4925 C CA . ASP B 1 240 ? 53.133 90.822 66.649 1.00 16.76 263 ASP B CA 1
ATOM 4926 C C . ASP B 1 240 ? 52.851 90.397 65.210 1.00 16.68 263 ASP B C 1
ATOM 4927 O O . ASP B 1 240 ? 53.183 89.289 64.805 1.00 16.57 263 ASP B O 1
ATOM 4932 N N . ARG B 1 241 ? 52.195 91.275 64.457 1.00 16.76 264 ARG B N 1
ATOM 4933 C CA . ARG B 1 241 ? 51.772 90.954 63.099 1.00 17.63 264 ARG B CA 1
ATOM 4934 C C . ARG B 1 241 ? 52.983 90.633 62.209 1.00 18.02 264 ARG B C 1
ATOM 4935 O O . ARG B 1 241 ? 52.951 89.667 61.445 1.00 17.92 264 ARG B O 1
ATOM 4943 N N . LYS B 1 242 ? 54.044 91.436 62.338 1.00 18.19 265 LYS B N 1
ATOM 4944 C CA . LYS B 1 242 ? 55.281 91.266 61.572 1.00 18.24 265 LYS B CA 1
ATOM 4945 C C . LYS B 1 242 ? 55.966 89.940 61.881 1.00 18.48 265 LYS B C 1
ATOM 4946 O O . LYS B 1 242 ? 56.242 89.158 60.973 1.00 18.11 265 LYS B O 1
ATOM 4952 N N . THR B 1 243 ? 56.214 89.679 63.165 1.00 17.56 266 THR B N 1
ATOM 4953 C CA . THR B 1 243 ? 56.994 88.515 63.551 1.00 17.66 266 THR B CA 1
ATOM 4954 C C . THR B 1 243 ? 56.202 87.213 63.676 1.00 17.25 266 THR B C 1
ATOM 4955 O O . THR B 1 243 ? 56.802 86.157 63.784 1.00 17.43 266 THR B O 1
ATOM 4959 N N . LYS B 1 244 ? 54.869 87.284 63.635 1.00 17.28 267 LYS B N 1
ATOM 4960 C CA . LYS B 1 244 ? 53.995 86.091 63.730 1.00 16.83 267 LYS B CA 1
ATOM 4961 C C . LYS B 1 244 ? 54.194 85.295 65.026 1.00 16.81 267 LYS B C 1
ATOM 4962 O O . LYS B 1 244 ? 54.170 84.059 65.038 1.00 17.19 267 LYS B O 1
ATOM 4968 N N . LEU B 1 245 ? 54.383 86.029 66.114 1.00 16.48 268 LEU B N 1
ATOM 4969 C CA . LEU B 1 245 ? 54.576 85.460 67.438 1.00 16.33 268 LEU B CA 1
ATOM 4970 C C . LEU B 1 245 ? 53.654 86.155 68.412 1.00 15.73 268 LEU B C 1
ATOM 4971 O O . LEU B 1 245 ? 53.473 87.364 68.345 1.00 15.71 268 LEU B O 1
ATOM 4976 N N . GLU B 1 246 ? 53.067 85.375 69.310 1.00 16.28 269 GLU B N 1
ATOM 4977 C CA . GLU B 1 246 ? 52.285 85.912 70.422 1.00 16.05 269 GLU B CA 1
ATOM 4978 C C . GLU B 1 246 ? 53.286 86.552 71.387 1.00 15.91 269 GLU B C 1
ATOM 4979 O O . GLU B 1 246 ? 54.191 85.874 71.866 1.00 16.73 269 GLU B O 1
ATOM 4985 N N . ILE B 1 2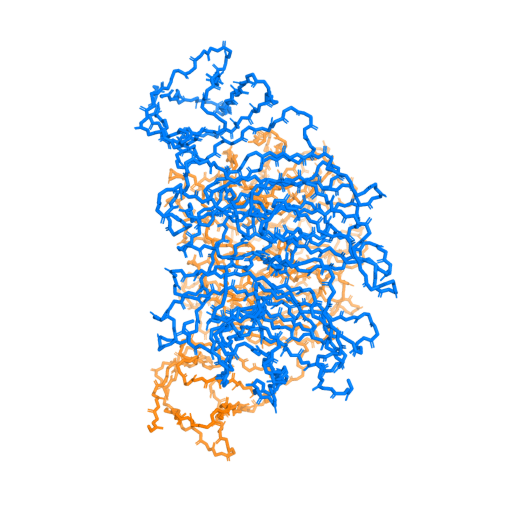47 ? 53.138 87.854 71.637 1.00 15.24 270 ILE B N 1
ATOM 4986 C CA . ILE B 1 247 ? 54.093 88.598 72.457 1.00 15.37 270 ILE B CA 1
ATOM 4987 C C . ILE B 1 247 ? 53.617 88.790 73.907 1.00 15.47 270 ILE B C 1
ATOM 4988 O O . ILE B 1 247 ? 54.429 88.965 74.806 1.00 15.14 270 ILE B O 1
ATOM 4993 N N . ARG B 1 248 ? 52.300 88.747 74.115 1.00 16.38 271 ARG B N 1
ATOM 4994 C CA . ARG B 1 248 ? 51.698 88.768 75.463 1.00 17.47 271 ARG B CA 1
ATOM 4995 C C . ARG B 1 248 ? 50.227 88.378 75.411 1.00 17.86 271 ARG B C 1
ATOM 4996 O O . ARG B 1 248 ? 49.646 88.224 74.335 1.00 17.21 271 ARG B O 1
ATOM 5004 N N . LYS B 1 249 ? 49.633 88.239 76.590 1.00 18.30 272 LYS B N 1
ATOM 5005 C CA . LYS B 1 249 ? 48.259 87.783 76.725 1.00 19.60 272 LYS B CA 1
ATOM 5006 C C . LYS B 1 249 ? 47.696 88.509 77.931 1.00 20.51 272 LYS B C 1
ATOM 5007 O O . LYS B 1 249 ? 48.382 88.618 78.954 1.00 20.81 272 LYS B O 1
ATOM 5013 N N . THR B 1 250 ? 46.463 89.012 77.823 1.00 20.93 273 THR B N 1
ATOM 5014 C CA . THR B 1 250 ? 45.802 89.671 78.959 1.00 20.77 273 THR B CA 1
ATOM 5015 C C . THR B 1 250 ? 45.581 88.675 80.104 1.00 21.43 273 THR B C 1
ATOM 5016 O O . THR B 1 250 ? 45.682 87.447 79.922 1.00 20.92 273 THR B O 1
ATOM 5020 N N . ASP B 1 251 ? 45.262 89.196 81.286 1.00 22.49 274 ASP B N 1
ATOM 5021 C CA . ASP B 1 251 ? 44.683 88.369 82.344 1.00 23.88 274 ASP B CA 1
ATOM 5022 C C . ASP B 1 251 ? 43.250 87.989 81.936 1.00 24.16 274 ASP B C 1
ATOM 5023 O O . ASP B 1 251 ? 42.790 88.379 80.866 1.00 23.78 274 ASP B O 1
ATOM 5028 N N . LYS B 1 252 ? 42.550 87.237 82.788 1.00 24.78 275 LYS B N 1
ATOM 5029 C CA . LYS B 1 252 ? 41.154 86.876 82.534 1.00 25.51 275 LYS B CA 1
ATOM 5030 C C . LYS B 1 252 ? 40.271 88.126 82.484 1.00 24.81 275 LYS B C 1
ATOM 5031 O O . LYS B 1 252 ? 40.299 88.937 83.405 1.00 24.67 275 LYS B O 1
ATOM 5037 N N . ILE B 1 253 ? 39.509 88.279 81.398 1.00 24.70 276 ILE B N 1
ATOM 5038 C CA . ILE B 1 253 ? 38.675 89.481 81.175 1.00 24.33 276 ILE B CA 1
ATOM 5039 C C . ILE B 1 253 ? 37.184 89.204 80.886 1.00 24.54 276 ILE B C 1
ATOM 5040 O O . ILE B 1 253 ? 36.506 90.001 80.222 1.00 24.60 276 ILE B O 1
ATOM 5045 N N . GLY B 1 254 ? 36.671 88.095 81.408 1.00 24.43 277 GLY B N 1
ATOM 5046 C CA . GLY B 1 254 ? 35.352 87.587 81.012 1.00 24.24 277 GLY B CA 1
ATOM 5047 C C . GLY B 1 254 ? 35.555 86.523 79.951 1.00 23.86 277 GLY B C 1
ATOM 5048 O O . GLY B 1 254 ? 36.698 86.255 79.567 1.00 24.10 277 GLY B O 1
ATOM 5049 N N . LEU B 1 255 ? 34.466 85.899 79.492 1.00 22.95 278 LEU B N 1
ATOM 5050 C CA . LEU B 1 255 ? 34.526 84.985 78.351 1.00 21.69 278 LEU B CA 1
ATOM 5051 C C . LEU B 1 255 ? 34.320 85.816 77.068 1.00 21.03 278 LEU B C 1
ATOM 5052 O O . LEU B 1 255 ? 33.190 86.185 76.761 1.00 20.93 278 LEU B O 1
ATOM 5057 N N . PRO B 1 256 ? 35.412 86.108 76.320 1.00 20.15 279 PRO B N 1
ATOM 5058 C CA . PRO B 1 256 ? 35.392 87.077 75.215 1.00 19.41 279 PRO B CA 1
ATOM 5059 C C . PRO B 1 256 ? 34.972 86.474 73.885 1.00 18.83 279 PRO B C 1
ATOM 5060 O O . PRO B 1 256 ? 35.263 85.309 73.601 1.00 18.65 279 PRO B O 1
ATOM 5064 N N . ARG B 1 257 ? 34.278 87.252 73.069 1.00 18.44 280 ARG B N 1
ATOM 5065 C CA . ARG B 1 257 ? 34.157 86.867 71.669 1.00 18.21 280 ARG B CA 1
ATOM 5066 C C . ARG B 1 257 ? 34.534 88.038 70.784 1.00 17.83 280 ARG B C 1
ATOM 5067 O O . ARG B 1 257 ? 35.706 88.199 70.447 1.00 17.75 280 ARG B O 1
ATOM 5075 N N . GLY B 1 258 ? 33.554 88.869 70.445 1.00 17.75 281 GLY B N 1
ATOM 5076 C CA . GLY B 1 258 ? 33.782 90.027 69.583 1.00 17.55 281 GLY B CA 1
ATOM 5077 C C . GLY B 1 258 ? 34.745 91.044 70.164 1.00 18.00 281 GLY B C 1
ATOM 5078 O O . GLY B 1 258 ? 34.824 91.209 71.380 1.00 17.50 281 GLY B O 1
ATOM 5079 N N . LEU B 1 259 ? 35.470 91.729 69.281 1.00 18.02 282 LEU B N 1
ATOM 5080 C CA . LEU B 1 259 ? 36.427 92.754 69.672 1.00 18.39 282 LEU B CA 1
ATOM 5081 C C . LEU B 1 259 ? 36.307 93.939 68.754 1.00 18.93 282 LEU B C 1
ATOM 5082 O O . LEU B 1 259 ? 36.013 93.779 67.564 1.00 17.95 282 LEU B O 1
ATOM 5087 N N . LEU B 1 260 ? 36.542 95.127 69.313 1.00 19.68 283 LEU B N 1
ATOM 5088 C CA . LEU B 1 260 ? 36.612 96.360 68.534 1.00 20.66 283 LEU B CA 1
ATOM 5089 C C . LEU B 1 260 ? 37.490 97.369 69.263 1.00 21.45 283 LEU B C 1
ATOM 5090 O O . LEU B 1 260 ? 37.366 97.549 70.482 1.00 21.12 283 LEU B O 1
ATOM 5095 N N . LEU B 1 261 ? 38.385 98.007 68.513 1.00 22.21 284 LEU B N 1
ATOM 5096 C CA . LEU B 1 261 ? 39.332 98.946 69.108 1.00 23.53 284 LEU B CA 1
ATOM 5097 C C . LEU B 1 261 ? 38.752 100.348 69.101 1.00 24.21 284 LEU B C 1
ATOM 5098 O O . LEU B 1 261 ? 38.119 100.750 68.112 1.00 24.01 284 LEU B O 1
ATOM 5103 N N . SER B 1 262 ? 38.956 101.077 70.206 1.00 24.95 285 SER B N 1
ATOM 5104 C CA . SER B 1 262 ? 38.552 102.481 70.290 1.00 26.26 285 SER B CA 1
ATOM 5105 C C . SER B 1 262 ? 39.272 103.271 69.206 1.00 27.09 285 SER B C 1
ATOM 5106 O O . SER B 1 262 ? 40.375 102.910 68.794 1.00 26.90 285 SER B O 1
ATOM 5109 N N . LYS B 1 263 ? 38.643 104.349 68.751 1.00 28.43 286 LYS B N 1
ATOM 5110 C CA . LYS B 1 263 ? 39.180 105.156 67.652 1.00 29.67 286 LYS B CA 1
ATOM 5111 C C . LYS B 1 263 ? 40.581 105.735 67.926 1.00 29.81 286 LYS B C 1
ATOM 5112 O O . LYS B 1 263 ? 41.400 105.842 67.009 1.00 30.07 286 LYS B O 1
ATOM 5118 N N . ASP B 1 264 ? 40.857 106.059 69.189 1.00 29.84 287 ASP B N 1
ATOM 5119 C CA . ASP B 1 264 ? 42.171 106.562 69.599 1.00 29.85 287 ASP B CA 1
ATOM 5120 C C . ASP B 1 264 ? 43.147 105.451 70.045 1.00 29.51 287 ASP B C 1
ATOM 5121 O O . ASP B 1 264 ? 44.264 105.736 70.495 1.00 29.67 287 ASP B O 1
ATOM 5126 N N . GLY B 1 265 ? 42.718 104.195 69.929 1.00 28.76 288 GLY B N 1
ATOM 5127 C CA . GLY B 1 265 ? 43.558 103.042 70.273 1.00 27.94 288 GLY B CA 1
ATOM 5128 C C . GLY B 1 265 ? 43.749 102.773 71.766 1.00 27.61 288 GLY B C 1
ATOM 5129 O O . GLY B 1 265 ? 44.418 101.800 72.144 1.00 27.46 288 GLY B O 1
ATOM 5130 N N . LYS B 1 266 ? 43.157 103.615 72.614 1.00 26.88 289 LYS B N 1
ATOM 5131 C CA . LYS B 1 266 ? 43.422 103.574 74.056 1.00 26.58 289 LYS B CA 1
ATOM 5132 C C . LYS B 1 266 ? 42.619 102.508 74.801 1.00 26.24 289 LYS B C 1
ATOM 5133 O O . LYS B 1 266 ? 43.009 102.068 75.892 1.00 25.79 289 LYS B O 1
ATOM 5135 N N . GLU B 1 267 ? 41.501 102.092 74.202 1.00 25.80 290 GLU B N 1
ATOM 5136 C CA . GLU B 1 267 ? 40.591 101.129 74.825 1.00 25.29 290 GLU B CA 1
ATOM 5137 C C . GLU B 1 267 ? 40.215 100.004 73.868 1.00 24.38 290 GLU B C 1
ATOM 5138 O O . GLU B 1 267 ? 39.997 100.222 72.671 1.00 24.16 290 GLU B O 1
ATOM 5144 N N . LEU B 1 268 ? 40.157 98.795 74.410 1.00 23.17 291 LEU B N 1
ATOM 5145 C CA . LEU B 1 268 ? 39.698 97.643 73.659 1.00 22.32 291 LEU B CA 1
ATOM 5146 C C . LEU B 1 268 ? 38.327 97.236 74.192 1.00 21.91 291 LEU B C 1
ATOM 5147 O O . LEU B 1 268 ? 38.183 96.893 75.365 1.00 21.96 291 LEU B O 1
ATOM 5152 N N . TYR B 1 269 ? 37.317 97.288 73.332 1.00 21.54 292 TYR B N 1
ATOM 5153 C CA . TYR B 1 269 ? 35.984 96.847 73.729 1.00 20.70 292 TYR B CA 1
ATOM 5154 C C . TYR B 1 269 ? 35.869 95.351 73.524 1.00 19.92 292 TYR B C 1
ATOM 5155 O O . TYR B 1 269 ? 36.153 94.840 72.435 1.00 19.33 292 TYR B O 1
ATOM 5164 N N . ILE B 1 270 ? 35.469 94.655 74.585 1.00 19.26 293 ILE B N 1
ATOM 5165 C CA . ILE B 1 270 ? 35.364 93.203 74.582 1.00 19.03 293 ILE B CA 1
ATOM 5166 C C . ILE B 1 270 ? 33.915 92.767 74.780 1.00 18.98 293 ILE B C 1
ATOM 5167 O O . ILE B 1 270 ? 33.310 93.058 75.822 1.00 18.43 293 ILE B O 1
ATOM 5172 N N . ALA B 1 271 ? 33.358 92.077 73.780 1.00 18.13 294 ALA B N 1
ATOM 5173 C CA . ALA B 1 271 ? 32.019 91.510 73.900 1.00 17.52 294 ALA B CA 1
ATOM 5174 C C . ALA B 1 271 ? 32.144 90.277 74.748 1.00 17.43 294 ALA B C 1
ATOM 5175 O O . ALA B 1 271 ? 32.718 89.275 74.306 1.00 17.51 294 ALA B O 1
ATOM 5177 N N . GLN B 1 272 ? 31.645 90.346 75.981 1.00 17.40 295 GLN B N 1
ATOM 5178 C CA . GLN B 1 272 ? 31.699 89.197 76.848 1.00 17.45 295 GLN B CA 1
ATOM 5179 C C . GLN B 1 272 ? 30.488 88.315 76.567 1.00 18.09 295 GLN B C 1
ATOM 5180 O O . GLN B 1 272 ? 29.354 88.724 76.792 1.00 17.78 295 GLN B O 1
ATOM 5186 N N . PHE B 1 273 ? 30.741 87.110 76.068 1.00 18.58 296 PHE B N 1
ATOM 5187 C CA . PHE B 1 273 ? 29.677 86.151 75.811 1.00 20.09 296 PHE B CA 1
ATOM 5188 C C . PHE B 1 273 ? 29.111 85.641 77.136 1.00 20.32 296 PHE B C 1
ATOM 5189 O O . PHE B 1 273 ? 27.930 85.335 77.224 1.00 20.38 296 PHE B O 1
ATOM 5197 N N . SER B 1 274 ? 29.970 85.526 78.144 1.00 20.56 297 SER B N 1
ATOM 5198 C CA . SER B 1 274 ? 29.526 85.365 79.529 1.00 21.24 297 SER B CA 1
ATOM 5199 C C . SER B 1 274 ? 30.569 85.883 80.517 1.00 21.68 297 SER B C 1
ATOM 5200 O O . SER B 1 274 ? 31.672 86.297 80.129 1.00 21.53 297 SER B O 1
ATOM 5203 N N . ALA B 1 275 ? 30.218 85.897 81.799 1.00 22.67 298 ALA B N 1
ATOM 5204 C CA . ALA B 1 275 ? 31.156 86.340 82.826 1.00 23.35 298 ALA B CA 1
ATOM 5205 C C . ALA B 1 275 ? 32.388 85.431 82.891 1.00 23.90 298 ALA B C 1
ATOM 5206 O O . ALA B 1 275 ? 33.490 85.891 83.178 1.00 24.30 298 ALA B O 1
ATOM 5208 N N . SER B 1 276 ? 32.191 84.146 82.603 1.00 24.77 299 SER B N 1
ATOM 5209 C CA . SER B 1 276 ? 33.260 83.146 82.641 1.00 25.83 299 SER B CA 1
ATOM 5210 C C . SER B 1 276 ? 32.684 81.830 82.130 1.00 26.67 299 SER B C 1
ATOM 5211 O O . SER B 1 276 ? 31.472 81.729 81.928 1.00 26.91 299 SER B O 1
ATOM 5214 N N . ASN B 1 277 ? 33.532 80.819 81.942 1.00 27.75 300 ASN B N 1
ATOM 5215 C CA . ASN B 1 277 ? 33.056 79.493 81.511 1.00 28.85 300 ASN B CA 1
ATOM 5216 C C . ASN B 1 277 ? 32.207 78.732 82.545 1.00 29.63 300 ASN B C 1
ATOM 5217 O O . ASN B 1 277 ? 31.531 77.757 82.197 1.00 29.97 300 ASN B O 1
ATOM 5222 N N . GLN B 1 278 ? 32.240 79.173 83.800 1.00 30.73 301 GLN B N 1
ATOM 5223 C CA . GLN B 1 278 ? 31.407 78.571 84.860 1.00 31.67 301 GLN B CA 1
ATOM 5224 C C . GLN B 1 278 ? 29.975 79.118 84.872 1.00 31.86 301 GLN B C 1
ATOM 5225 O O . GLN B 1 278 ? 29.096 78.536 85.515 1.00 31.97 301 GLN B O 1
ATOM 5231 N N . GLU B 1 279 ? 29.752 80.230 84.164 1.00 31.84 302 GLU B N 1
ATOM 5232 C CA . GLU B 1 279 ? 28.457 80.926 84.147 1.00 31.89 302 GLU B CA 1
ATOM 5233 C C . GLU B 1 279 ? 27.857 80.918 82.743 1.00 31.42 302 GLU B C 1
ATOM 5234 O O . GLU B 1 279 ? 28.593 80.985 81.756 1.00 31.53 302 GLU B O 1
ATOM 5240 N N . SER B 1 280 ? 26.527 80.837 82.655 1.00 30.75 303 SER B N 1
ATOM 5241 C CA . SER B 1 280 ? 25.836 80.740 81.356 1.00 30.21 303 SER B CA 1
ATOM 5242 C C . SER B 1 280 ? 25.489 82.106 80.749 1.00 28.95 303 SER B C 1
ATOM 5243 O O . SER B 1 280 ? 25.100 82.206 79.574 1.00 29.37 303 SER B O 1
ATOM 5246 N N . GLY B 1 281 ? 25.632 83.149 81.555 1.00 27.31 304 GLY B N 1
ATOM 5247 C CA . GLY B 1 281 ? 25.337 84.516 81.130 1.00 25.44 304 GLY B CA 1
ATOM 5248 C C . GLY B 1 281 ? 26.182 85.494 81.920 1.00 24.00 304 GLY B C 1
ATOM 5249 O O . GLY B 1 281 ? 27.295 85.170 82.327 1.00 23.39 304 GLY B O 1
ATOM 5250 N N . GLY B 1 282 ? 25.661 86.695 82.123 1.00 23.08 305 GLY B N 1
ATOM 5251 C CA . GLY B 1 282 ? 26.333 87.689 82.954 1.00 22.67 305 GLY B CA 1
ATOM 5252 C C . GLY B 1 282 ? 27.455 88.417 82.253 1.00 22.13 305 GLY B C 1
ATOM 5253 O O . GLY B 1 282 ? 28.271 89.091 82.900 1.00 21.81 305 GLY B O 1
ATOM 5254 N N . GLY B 1 283 ? 27.490 88.309 80.923 1.00 21.61 306 GLY B N 1
ATOM 5255 C CA . GLY B 1 283 ? 28.455 89.062 80.130 1.00 20.71 306 GLY B CA 1
ATOM 5256 C C . GLY B 1 283 ? 27.997 90.474 79.850 1.00 20.63 306 GLY B C 1
ATOM 5257 O O . GLY B 1 283 ? 26.810 90.723 79.709 1.00 20.73 306 GLY B O 1
ATOM 5258 N N . ARG B 1 284 ? 28.951 91.397 79.773 1.00 20.53 307 ARG B N 1
ATOM 5259 C CA . ARG B 1 284 ? 28.695 92.790 79.435 1.00 20.97 307 ARG B CA 1
ATOM 5260 C C . ARG B 1 284 ? 29.712 93.258 78.400 1.00 20.80 307 ARG B C 1
ATOM 5261 O O . ARG B 1 284 ? 30.578 92.493 77.982 1.00 20.00 307 ARG B O 1
ATOM 5269 N N . LEU B 1 285 ? 29.592 94.509 77.973 1.00 21.39 308 LEU B N 1
ATOM 5270 C CA . LEU B 1 285 ? 30.602 95.099 77.130 1.00 22.01 308 LEU B CA 1
ATOM 5271 C C . LEU B 1 285 ? 31.771 95.522 78.022 1.00 22.96 308 LEU B C 1
ATOM 5272 O O . LEU B 1 285 ? 31.648 96.445 78.838 1.00 23.16 308 LEU B O 1
ATOM 5277 N N . GLY B 1 286 ? 32.887 94.814 77.880 1.00 23.06 309 GLY B N 1
ATOM 5278 C CA . GLY B 1 286 ? 34.099 95.139 78.611 1.00 23.44 309 GLY B CA 1
ATOM 5279 C C . GLY B 1 286 ? 34.825 96.290 77.953 1.00 23.49 309 GLY B C 1
ATOM 5280 O O . GLY B 1 286 ? 34.921 96.366 76.735 1.00 23.27 309 GLY B O 1
ATOM 5281 N N . ILE B 1 287 ? 35.330 97.199 78.774 1.00 23.96 310 ILE B N 1
ATOM 5282 C CA . ILE B 1 287 ? 36.208 98.246 78.296 1.00 24.27 310 ILE B CA 1
ATOM 5283 C C . ILE B 1 287 ? 37.577 97.971 78.917 1.00 24.17 310 ILE B C 1
ATOM 5284 O O . ILE B 1 287 ? 37.774 98.093 80.133 1.00 24.23 310 ILE B O 1
ATOM 5289 N N . TYR B 1 288 ? 38.499 97.544 78.069 1.00 23.90 311 TYR B N 1
ATOM 5290 C CA . TYR B 1 288 ? 39.823 97.175 78.510 1.00 23.99 311 TYR B CA 1
ATOM 5291 C C . TYR B 1 288 ? 40.761 98.335 78.239 1.00 24.18 311 TYR B C 1
ATOM 5292 O O . TYR B 1 288 ? 40.891 98.769 77.103 1.00 24.16 311 TYR B O 1
ATOM 5301 N N . SER B 1 289 ? 41.405 98.838 79.287 1.00 24.79 312 SER B N 1
ATOM 5302 C CA . SER B 1 289 ? 42.402 99.886 79.122 1.00 25.24 312 SER B CA 1
ATOM 5303 C C . SER B 1 289 ? 43.746 99.344 78.629 1.00 25.83 312 SER B C 1
ATOM 5304 O O . SER B 1 289 ? 44.420 98.596 79.345 1.00 25.29 312 SER B O 1
ATOM 5315 N N .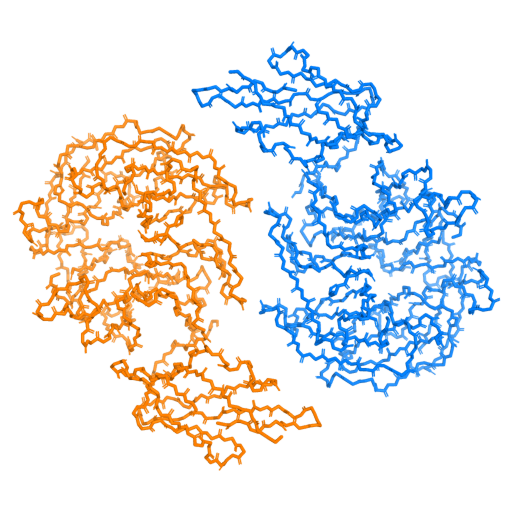 ASP B 1 291 ? 46.585 100.955 78.200 1.00 28.58 314 ASP B N 1
ATOM 5316 C CA . ASP B 1 291 ? 47.684 101.485 78.997 1.00 28.71 314 ASP B CA 1
ATOM 5317 C C . ASP B 1 291 ? 47.795 100.788 80.366 1.00 28.65 314 ASP B C 1
ATOM 5318 O O . ASP B 1 291 ? 48.889 100.419 80.795 1.00 28.43 314 ASP B O 1
ATOM 5323 N N . LYS B 1 292 ? 46.659 100.586 81.024 1.00 28.60 315 LYS B N 1
ATOM 5324 C CA . LYS B 1 292 ? 46.613 99.956 82.352 1.00 29.28 315 LYS B CA 1
ATOM 5325 C C . LYS B 1 292 ? 46.633 98.430 82.306 1.00 28.81 315 LYS B C 1
ATOM 5326 O O . LYS B 1 292 ? 46.861 97.777 83.337 1.00 28.21 315 LYS B O 1
ATOM 5332 N N . GLU B 1 293 ? 46.402 97.878 81.111 1.00 28.40 316 GLU B N 1
ATOM 5333 C CA . GLU B 1 293 ? 46.290 96.431 80.901 1.00 28.52 316 GLU B CA 1
ATOM 5334 C C . GLU B 1 293 ? 45.308 95.802 81.907 1.00 28.40 316 GLU B C 1
ATOM 5335 O O . GLU B 1 293 ? 45.618 94.808 82.569 1.00 28.94 316 GLU B O 1
ATOM 5341 N N . LYS B 1 294 ? 44.128 96.408 82.009 1.00 28.05 317 LYS B N 1
ATOM 5342 C CA . LYS B 1 294 ? 43.071 95.969 82.917 1.00 27.77 317 LYS B CA 1
ATOM 5343 C C . LYS B 1 294 ? 41.708 96.404 82.383 1.00 27.17 317 LYS B C 1
ATOM 5344 O O . LYS B 1 294 ? 41.613 97.404 81.669 1.00 26.38 317 LYS B O 1
ATOM 5346 N N . LEU B 1 295 ? 40.656 95.658 82.728 1.00 27.13 318 LEU B N 1
ATOM 5347 C CA . LEU B 1 295 ? 39.288 96.110 82.463 1.00 27.32 318 LEU B CA 1
ATOM 5348 C C . LEU B 1 295 ? 38.988 97.278 83.382 1.00 27.68 318 LEU B C 1
ATOM 5349 O O . LEU B 1 295 ? 39.027 97.125 84.610 1.00 28.31 318 LEU B O 1
ATOM 5354 N N . ILE B 1 296 ? 38.713 98.443 82.803 1.00 27.64 319 ILE B N 1
ATOM 5355 C CA . ILE B 1 296 ? 38.307 99.591 83.607 1.00 27.85 319 ILE B CA 1
ATOM 5356 C C . ILE B 1 296 ? 36.798 99.613 83.917 1.00 27.77 319 ILE B C 1
ATOM 5357 O O . ILE B 1 296 ? 36.391 100.083 84.986 1.00 28.10 319 ILE B O 1
ATOM 5362 N N . ASP B 1 297 ? 35.978 99.103 82.994 1.00 27.15 320 ASP B N 1
ATOM 5363 C CA . ASP B 1 297 ? 34.520 99.016 83.205 1.00 26.70 320 ASP B CA 1
ATOM 5364 C C . ASP B 1 297 ? 33.888 97.836 82.459 1.00 26.10 320 ASP B C 1
ATOM 5365 O O . ASP B 1 297 ? 34.496 97.273 81.547 1.00 25.70 320 ASP B O 1
ATOM 5370 N N . THR B 1 298 ? 32.685 97.448 82.887 1.00 25.51 321 THR B N 1
ATOM 5371 C CA . THR B 1 298 ? 31.808 96.566 82.117 1.00 24.99 321 THR B CA 1
ATOM 5372 C C . THR B 1 298 ? 30.424 97.204 82.109 1.00 24.85 321 THR B C 1
ATOM 5373 O O . THR B 1 298 ? 29.832 97.431 83.169 1.00 24.60 321 THR B O 1
ATOM 5377 N N . ILE B 1 299 ? 29.932 97.520 80.912 1.00 24.12 322 ILE B N 1
ATOM 5378 C CA . ILE B 1 299 ? 28.707 98.304 80.748 1.00 23.27 322 ILE B CA 1
ATOM 5379 C C . ILE B 1 299 ? 27.594 97.585 79.975 1.00 22.93 322 ILE B C 1
ATOM 5380 O O . ILE B 1 299 ? 27.836 96.593 79.284 1.00 22.41 322 ILE B O 1
ATOM 5385 N N . GLY B 1 300 ? 26.377 98.111 80.117 1.00 22.48 323 GLY B N 1
ATOM 5386 C CA . GLY B 1 300 ? 25.181 97.521 79.542 1.00 21.96 323 GLY B CA 1
ATOM 5387 C C . GLY B 1 300 ? 24.646 96.401 80.418 1.00 21.46 323 GLY B C 1
ATOM 5388 O O . GLY B 1 300 ? 25.312 95.966 81.366 1.00 21.45 323 GLY B O 1
ATOM 5389 N N . PRO B 1 301 ? 23.435 95.923 80.110 1.00 20.78 324 PRO B N 1
ATOM 5390 C CA . PRO B 1 301 ? 22.816 94.854 80.879 1.00 20.54 324 PRO B CA 1
ATOM 5391 C C . PRO B 1 301 ? 23.535 93.529 80.667 1.00 20.19 324 PRO B C 1
ATOM 5392 O O . PRO B 1 301 ? 24.200 93.354 79.637 1.00 20.06 324 PRO B O 1
ATOM 5396 N N . PRO B 1 302 ? 23.401 92.592 81.627 1.00 20.04 325 PRO B N 1
ATOM 5397 C CA . PRO B 1 302 ? 23.996 91.265 81.489 1.00 19.58 325 PRO B CA 1
ATOM 5398 C C . PRO B 1 302 ? 23.368 90.413 80.376 1.00 19.77 325 PRO B C 1
ATOM 5399 O O . PRO B 1 302 ? 22.145 90.421 80.181 1.00 19.45 325 PRO B O 1
ATOM 5403 N N . GLY B 1 303 ? 24.214 89.683 79.654 1.00 19.47 326 GLY B N 1
ATOM 5404 C CA . GLY B 1 303 ? 23.740 88.781 78.619 1.00 19.38 326 GLY B CA 1
ATOM 5405 C C . GLY B 1 303 ? 24.861 87.971 78.008 1.00 19.29 326 GLY B C 1
ATOM 5406 O O . GLY B 1 303 ? 25.791 87.536 78.695 1.00 18.68 326 GLY B O 1
ATOM 5407 N N . ASN B 1 304 ? 24.750 87.761 76.703 1.00 18.81 327 ASN B N 1
ATOM 5408 C CA . ASN B 1 304 ? 25.771 87.078 75.950 1.00 18.78 327 ASN B CA 1
ATOM 5409 C C . ASN B 1 304 ? 26.146 87.971 74.804 1.00 17.93 327 ASN B C 1
ATOM 5410 O O . ASN B 1 304 ? 25.599 87.830 73.712 1.00 17.80 327 ASN B O 1
ATOM 5415 N N . LYS B 1 305 ? 27.050 88.918 75.052 1.00 17.41 328 LYS B N 1
ATOM 5416 C CA . LYS B 1 305 ? 27.467 89.831 73.989 1.00 17.13 328 LYS B CA 1
ATOM 5417 C C . LYS B 1 305 ? 28.308 89.032 73.004 1.00 16.81 328 LYS B C 1
ATOM 5418 O O . LYS B 1 305 ? 29.138 88.222 73.416 1.00 16.99 328 LYS B O 1
ATOM 5424 N N . ARG B 1 306 ? 28.087 89.262 71.713 1.00 16.50 329 ARG B N 1
ATOM 5425 C CA . ARG B 1 306 ? 28.612 88.384 70.683 1.00 15.94 329 ARG B CA 1
ATOM 5426 C C . ARG B 1 306 ? 29.500 89.173 69.730 1.00 15.87 329 ARG B C 1
ATOM 5427 O O . ARG B 1 306 ? 30.724 89.065 69.799 1.00 15.08 329 ARG B O 1
ATOM 5435 N N . HIS B 1 307 ? 28.880 89.972 68.857 1.00 15.64 330 HIS B N 1
ATOM 5436 C CA . HIS B 1 307 ? 29.622 90.734 67.861 1.00 16.05 330 HIS B CA 1
ATOM 5437 C C . HIS B 1 307 ? 29.612 92.231 68.149 1.00 16.51 330 HIS B C 1
ATOM 5438 O O . HIS B 1 307 ? 28.626 92.763 68.667 1.00 16.11 330 HIS B O 1
ATOM 5445 N N . ILE B 1 308 ? 30.706 92.913 67.811 1.00 16.80 331 ILE B N 1
ATOM 5446 C CA . ILE B 1 308 ? 30.771 94.374 67.958 1.00 17.21 331 ILE B CA 1
ATOM 5447 C C . ILE B 1 308 ? 31.261 95.021 66.679 1.00 17.56 331 ILE B C 1
ATOM 5448 O O . ILE B 1 308 ? 32.327 94.658 66.170 1.00 18.01 331 ILE B O 1
ATOM 5453 N N . VAL B 1 309 ? 30.504 95.982 66.155 1.00 17.17 332 VAL B N 1
ATOM 5454 C CA . VAL B 1 309 ? 31.010 96.803 65.047 1.00 17.21 332 VAL B CA 1
ATOM 5455 C C . VAL B 1 309 ? 30.801 98.278 65.335 1.00 17.52 332 VAL B C 1
ATOM 5456 O O . VAL B 1 309 ? 29.941 98.643 66.127 1.00 16.72 332 VAL B O 1
ATOM 5460 N N . SER B 1 310 ? 31.624 99.109 64.695 1.00 18.73 333 SER B N 1
ATOM 5461 C CA . SER B 1 310 ? 31.413 100.543 64.660 1.00 20.40 333 SER B CA 1
ATOM 5462 C C . SER B 1 310 ? 30.143 100.878 63.901 1.00 21.50 333 SER B C 1
ATOM 5463 O O . SER B 1 310 ? 29.836 100.265 62.867 1.00 21.49 333 SER B O 1
ATOM 5466 N N . GLY B 1 311 ? 29.424 101.871 64.416 1.00 22.42 334 GLY B N 1
ATOM 5467 C CA . GLY B 1 311 ? 28.269 102.422 63.737 1.00 23.63 334 GLY B CA 1
ATOM 5468 C C . GLY B 1 311 ? 28.679 103.499 62.758 1.00 24.61 334 GLY B C 1
ATOM 5469 O O . GLY B 1 311 ? 29.865 103.685 62.479 1.00 24.09 334 GLY B O 1
ATOM 5470 N N . ASN B 1 312 ? 27.684 104.212 62.244 1.00 26.18 335 ASN B N 1
ATOM 5471 C CA . ASN B 1 312 ? 27.890 105.199 61.185 1.00 28.03 335 ASN B CA 1
ATOM 5472 C C . ASN B 1 312 ? 28.301 106.577 61.719 1.00 29.03 335 ASN B C 1
ATOM 5473 O O . ASN B 1 312 ? 28.730 107.457 60.956 1.00 29.61 335 ASN B O 1
ATOM 5478 N N . THR B 1 313 ? 28.169 106.754 63.031 1.00 29.90 336 THR B N 1
ATOM 5479 C CA . THR B 1 313 ? 28.626 107.971 63.711 1.00 30.82 336 THR B CA 1
ATOM 5480 C C . THR B 1 313 ? 29.721 107.655 64.746 1.00 31.09 336 THR B C 1
ATOM 5481 O O . THR B 1 313 ? 29.783 106.533 65.286 1.00 31.01 336 THR B O 1
ATOM 5485 N N . GLU B 1 314 ? 30.593 108.636 64.992 1.00 31.10 337 GLU B N 1
ATOM 5486 C CA . GLU B 1 314 ? 31.814 108.429 65.790 1.00 31.23 337 GLU B CA 1
ATOM 5487 C C . GLU B 1 314 ? 31.558 107.814 67.181 1.00 31.11 337 GLU B C 1
ATOM 5488 O O . GLU B 1 314 ? 32.314 106.951 67.651 1.00 31.26 337 GLU B O 1
ATOM 5490 N N . ASN B 1 315 ? 30.473 108.253 67.809 1.00 30.41 338 ASN B N 1
ATOM 5491 C CA . ASN B 1 315 ? 30.126 107.854 69.159 1.00 30.04 338 ASN B CA 1
ATOM 5492 C C . ASN B 1 315 ? 29.384 106.505 69.266 1.00 29.15 338 ASN B C 1
ATOM 5493 O O . ASN B 1 315 ? 29.103 106.027 70.374 1.00 29.09 338 ASN B O 1
ATOM 5498 N N . LYS B 1 316 ? 29.100 105.886 68.120 1.00 27.74 339 LYS B N 1
ATOM 5499 C CA . LYS B 1 316 ? 28.173 104.750 68.055 1.00 26.26 339 LYS B CA 1
ATOM 5500 C C . LYS B 1 316 ? 28.830 103.389 67.808 1.00 25.22 339 LYS B C 1
ATOM 5501 O O . LYS B 1 316 ? 29.633 103.221 66.891 1.00 24.57 339 LYS B O 1
ATOM 5507 N N . ILE B 1 317 ? 28.441 102.430 68.644 1.00 23.88 340 ILE B N 1
ATOM 5508 C CA . ILE B 1 317 ? 28.849 101.036 68.561 1.00 23.17 340 ILE B CA 1
ATOM 5509 C C . ILE B 1 317 ? 27.571 100.158 68.523 1.00 21.79 340 ILE B C 1
ATOM 5510 O O . ILE B 1 317 ? 26.613 100.429 69.257 1.00 21.75 340 ILE B O 1
ATOM 5515 N N . TYR B 1 318 ? 27.543 99.138 67.661 1.00 20.23 341 TYR B N 1
ATOM 5516 C CA . TYR B 1 318 ? 26.444 98.154 67.675 1.00 18.91 341 TYR B CA 1
ATOM 5517 C C . TYR B 1 318 ? 26.931 96.834 68.219 1.00 17.97 341 TYR B C 1
ATOM 5518 O O . TYR B 1 318 ? 28.010 96.367 67.840 1.00 16.99 341 TYR B O 1
ATOM 5527 N N . VAL B 1 319 ? 26.120 96.217 69.078 1.00 16.69 342 VAL B N 1
ATOM 5528 C CA . VAL B 1 319 ? 26.466 94.942 69.686 1.00 16.02 342 VAL B CA 1
ATOM 5529 C C . VAL B 1 319 ? 25.284 93.982 69.613 1.00 15.98 342 VAL B C 1
ATOM 5530 O O . VAL B 1 319 ? 24.185 94.309 70.068 1.00 15.89 342 VAL B O 1
ATOM 5534 N N . SER B 1 320 ? 25.501 92.804 69.031 1.00 15.75 343 SER B N 1
ATOM 5535 C CA . SER B 1 320 ? 24.503 91.737 69.104 1.00 15.52 343 SER B CA 1
ATOM 5536 C C . SER B 1 320 ? 24.589 91.048 70.462 1.00 15.71 343 SER B C 1
ATOM 5537 O O . SER B 1 320 ? 25.688 90.719 70.932 1.00 15.70 343 SER B O 1
ATOM 5540 N N . ASP B 1 321 ? 23.429 90.844 71.093 1.00 15.39 344 ASP B N 1
ATOM 5541 C CA . ASP B 1 321 ? 23.356 90.088 72.340 1.00 15.36 344 ASP B CA 1
ATOM 5542 C C . ASP B 1 321 ? 22.540 88.833 72.108 1.00 15.67 344 ASP B C 1
ATOM 5543 O O . ASP B 1 321 ? 21.337 88.889 71.853 1.00 15.97 344 ASP B O 1
ATOM 5556 N N . CYS B 1 323 ? 21.575 86.461 74.190 1.00 16.83 346 CYS B N 1
ATOM 5557 C CA . CYS B 1 323 ? 20.562 86.121 75.224 1.00 16.60 346 CYS B CA 1
ATOM 5558 C C . CYS B 1 323 ? 19.135 86.502 74.832 1.00 16.70 346 CYS B C 1
ATOM 5559 O O . CYS B 1 323 ? 18.166 85.846 75.243 1.00 16.44 346 CYS B O 1
ATOM 5562 N N . CYS B 1 324 ? 19.015 87.591 74.077 1.00 16.50 347 CYS B N 1
ATOM 5563 C CA . CYS B 1 324 ? 17.797 88.381 74.102 1.00 16.29 347 CYS B CA 1
ATOM 5564 C C . CYS B 1 324 ? 17.277 88.958 72.777 1.00 15.69 347 CYS B C 1
ATOM 5565 O O . CYS B 1 324 ? 16.596 90.002 72.781 1.00 15.46 347 CYS B O 1
ATOM 5568 N N . SER B 1 325 ? 17.581 88.305 71.650 1.00 15.50 348 SER B N 1
ATOM 5569 C CA . SER B 1 325 ? 16.999 88.719 70.352 1.00 14.95 348 SER B CA 1
ATOM 5570 C C . SER B 1 325 ? 17.164 90.213 70.075 1.00 15.13 348 SER B C 1
ATOM 5571 O O . SER B 1 325 ? 16.225 90.870 69.621 1.00 14.57 348 SER B O 1
ATOM 5574 N N . LYS B 1 326 ? 18.337 90.775 70.336 1.00 14.97 349 LYS B N 1
ATOM 5575 C CA . LYS B 1 326 ? 18.451 92.241 70.208 1.00 15.80 349 LYS B CA 1
ATOM 5576 C C . LYS B 1 326 ? 19.819 92.725 69.763 1.00 15.43 349 LYS B C 1
ATOM 5577 O O . LYS B 1 326 ? 20.830 92.052 69.995 1.00 14.27 349 LYS B O 1
ATOM 5583 N N . ILE B 1 327 ? 19.828 93.894 69.117 1.00 15.65 350 ILE B N 1
ATOM 5584 C CA . ILE B 1 327 ? 21.049 94.621 68.851 1.00 16.14 350 ILE B CA 1
ATOM 5585 C C . ILE B 1 327 ? 21.036 95.813 69.793 1.00 17.37 350 ILE B C 1
ATOM 5586 O O . ILE B 1 327 ? 20.077 96.595 69.810 1.00 16.75 350 ILE B O 1
ATOM 5591 N N . GLU B 1 328 ? 22.098 95.929 70.585 1.00 18.19 351 GLU B N 1
ATOM 5592 C CA . GLU B 1 328 ? 22.264 97.058 71.478 1.00 19.35 351 GLU B CA 1
ATOM 5593 C C . GLU B 1 328 ? 23.082 98.130 70.800 1.00 19.94 351 GLU B C 1
ATOM 5594 O O . GLU B 1 328 ? 24.119 97.844 70.191 1.00 20.18 351 GLU B O 1
ATOM 5600 N N . VAL B 1 329 ? 22.594 99.357 70.919 1.00 20.65 352 VAL B N 1
ATOM 5601 C CA . VAL B 1 329 ? 23.216 100.547 70.370 1.00 21.53 352 VAL B CA 1
ATOM 5602 C C . VAL B 1 329 ? 23.878 101.276 71.529 1.00 22.40 352 VAL B C 1
ATOM 5603 O O . VAL B 1 329 ? 23.191 101.835 72.387 1.00 22.49 352 VAL B O 1
ATOM 5607 N N . TYR B 1 330 ? 25.206 101.255 71.566 1.00 23.37 353 TYR B N 1
ATOM 5608 C CA . TYR B 1 330 ? 25.947 101.923 72.634 1.00 24.51 353 TYR B CA 1
ATOM 5609 C C . TYR B 1 330 ? 26.354 103.334 72.274 1.00 25.60 353 TYR B C 1
ATOM 5610 O O . TYR B 1 330 ? 26.669 103.630 71.128 1.00 25.06 353 TYR B O 1
ATOM 5619 N N . ASP B 1 331 ? 26.318 104.192 73.290 1.00 27.50 354 ASP B N 1
ATOM 5620 C CA . ASP B 1 331 ? 26.872 105.531 73.237 1.00 29.39 354 ASP B CA 1
ATOM 5621 C C . ASP B 1 331 ? 28.138 105.445 74.070 1.00 30.00 354 ASP B C 1
ATOM 5622 O O . ASP B 1 331 ? 28.076 105.232 75.282 1.00 30.21 354 ASP B O 1
ATOM 5627 N N . LEU B 1 332 ? 29.278 105.588 73.401 1.00 31.01 355 LEU B N 1
ATOM 5628 C CA . LEU B 1 332 ? 30.591 105.388 74.004 1.00 31.91 355 LEU B CA 1
ATOM 5629 C C . LEU B 1 332 ? 30.971 106.471 75.008 1.00 32.44 355 LEU B C 1
ATOM 5630 O O . LEU B 1 332 ? 31.606 106.175 76.017 1.00 32.55 355 LEU B O 1
ATOM 5635 N N . LYS B 1 333 ? 30.595 107.717 74.714 1.00 33.09 356 LYS B N 1
ATOM 5636 C CA . LYS B 1 333 ? 30.893 108.857 75.592 1.00 33.78 356 LYS B CA 1
ATOM 5637 C C . LYS B 1 333 ? 30.229 108.661 76.953 1.00 33.90 356 LYS B C 1
ATOM 5638 O O . LYS B 1 333 ? 30.917 108.583 77.975 1.00 34.24 356 LYS B O 1
ATOM 5644 N N . GLU B 1 334 ? 28.901 108.542 76.946 1.00 33.95 357 GLU B N 1
ATOM 5645 C CA . GLU B 1 334 ? 28.114 108.303 78.153 1.00 34.39 357 GLU B CA 1
ATOM 5646 C C . GLU B 1 334 ? 28.179 106.847 78.642 1.00 34.29 357 GLU B C 1
ATOM 5647 O O . GLU B 1 334 ? 27.560 106.498 79.655 1.00 34.85 357 GLU B O 1
ATOM 5653 N N . LYS B 1 335 ? 28.921 106.000 77.925 1.00 33.75 358 LYS B N 1
ATOM 5654 C CA . LYS B 1 335 ? 29.132 104.602 78.322 1.00 33.22 358 LYS B CA 1
ATOM 5655 C C . LYS B 1 335 ? 27.831 103.893 78.746 1.00 32.70 358 LYS B C 1
ATOM 5656 O O . LYS B 1 335 ? 27.732 103.354 79.848 1.00 32.49 358 LYS B O 1
ATOM 5658 N N . LYS B 1 336 ? 26.845 103.901 77.848 1.00 32.13 359 LYS B N 1
ATOM 5659 C CA . LYS B 1 336 ? 25.532 103.291 78.095 1.00 31.62 359 LYS B CA 1
ATOM 5660 C C . LYS B 1 336 ? 24.882 102.762 76.809 1.00 30.73 359 LYS B C 1
ATOM 5661 O O . LYS B 1 336 ? 25.283 103.128 75.703 1.00 30.13 359 LYS B O 1
ATOM 5667 N N . VAL B 1 337 ? 23.861 101.923 76.979 1.00 29.89 360 VAL B N 1
ATOM 5668 C CA . VAL B 1 337 ? 22.997 101.499 75.882 1.00 29.31 360 VAL B CA 1
ATOM 5669 C C . VAL B 1 337 ? 21.984 102.613 75.613 1.00 29.32 360 VAL B C 1
ATOM 5670 O O . VAL B 1 337 ? 21.158 102.947 76.479 1.00 29.17 360 VAL B O 1
ATOM 5674 N N . GLN B 1 338 ? 22.060 103.209 74.426 1.00 28.95 361 GLN B N 1
ATOM 5675 C CA . GLN B 1 338 ? 21.129 104.278 74.055 1.00 28.85 361 GLN B CA 1
ATOM 5676 C C . GLN B 1 338 ? 19.816 103.753 73.458 1.00 27.94 361 GLN B C 1
ATOM 5677 O O . GLN B 1 338 ? 18.836 104.504 73.350 1.00 28.35 361 GLN B O 1
ATOM 5683 N N . LYS B 1 339 ? 19.803 102.470 73.079 1.00 25.98 362 LYS B N 1
ATOM 5684 C CA . LYS B 1 339 ? 18.663 101.851 72.397 1.00 24.24 362 LYS B CA 1
ATOM 5685 C C . LYS B 1 339 ? 18.937 100.363 72.226 1.00 23.07 362 LYS B C 1
ATOM 5686 O O . LYS B 1 339 ? 20.083 99.961 72.015 1.00 22.16 362 LYS B O 1
ATOM 5692 N N . SER B 1 340 ? 17.890 99.558 72.337 1.00 21.67 363 SER B N 1
ATOM 5693 C CA . SER B 1 340 ? 17.945 98.137 71.989 1.00 20.83 363 SER B CA 1
ATOM 5694 C C . SER B 1 340 ? 17.024 97.910 70.792 1.00 19.79 363 SER B C 1
ATOM 5695 O O . SER B 1 340 ? 15.888 98.394 70.790 1.00 20.04 363 SER B O 1
ATOM 5698 N N . ILE B 1 341 ? 17.499 97.196 69.773 1.00 18.21 364 ILE B N 1
ATOM 5699 C CA . ILE B 1 341 ? 16.691 96.960 68.567 1.00 16.73 364 ILE B CA 1
ATOM 5700 C C . ILE B 1 341 ? 16.227 95.510 68.547 1.00 16.72 364 ILE B C 1
ATOM 5701 O O . ILE B 1 341 ? 17.059 94.605 68.553 1.00 15.99 364 ILE B O 1
ATOM 5706 N N . PRO B 1 342 ? 14.899 95.274 68.597 1.00 16.38 365 PRO B N 1
ATOM 5707 C CA . PRO B 1 342 ? 14.420 93.890 68.525 1.00 16.37 365 PRO B CA 1
ATOM 5708 C C . PRO B 1 342 ? 14.724 93.250 67.159 1.00 16.11 365 PRO B C 1
ATOM 5709 O O . PRO B 1 342 ? 14.434 93.847 66.121 1.00 16.15 365 PRO B O 1
ATOM 5713 N N . VAL B 1 343 ? 15.303 92.051 67.177 1.00 15.40 366 VAL B N 1
ATOM 5714 C CA . VAL B 1 343 ? 15.517 91.269 65.965 1.00 15.10 366 VAL B CA 1
ATOM 5715 C C . VAL B 1 343 ? 15.011 89.856 66.222 1.00 15.27 366 VAL B C 1
ATOM 5716 O O . VAL B 1 343 ? 14.241 89.652 67.149 1.00 15.94 366 VAL B O 1
ATOM 5720 N N . PHE B 1 344 ? 15.420 88.888 65.409 1.00 15.22 367 PHE B N 1
ATOM 5721 C CA . PHE B 1 344 ? 14.985 87.492 65.581 1.00 15.17 367 PHE B CA 1
ATOM 5722 C C . PHE B 1 344 ? 15.922 86.758 66.569 1.00 15.64 367 PHE B C 1
ATOM 5723 O O . PHE B 1 344 ? 16.945 87.308 66.997 1.00 16.11 367 PHE B O 1
ATOM 5731 N N . ASP B 1 345 ? 15.567 85.535 66.951 1.00 15.71 368 ASP B N 1
ATOM 5732 C CA . ASP B 1 345 ? 16.336 84.800 67.950 1.00 16.22 368 ASP B CA 1
ATOM 5733 C C . ASP B 1 345 ? 17.808 84.654 67.557 1.00 15.31 368 ASP B C 1
ATOM 5734 O O . ASP B 1 345 ? 18.128 84.455 66.387 1.00 14.78 368 ASP B O 1
ATOM 5739 N N . LYS B 1 346 ? 18.675 84.787 68.559 1.00 14.52 369 LYS B N 1
ATOM 5740 C CA . LYS B 1 346 ? 20.100 84.439 68.481 1.00 13.31 369 LYS B CA 1
ATOM 5741 C C . LYS B 1 346 ? 20.887 85.260 67.446 1.00 12.63 369 LYS B C 1
ATOM 5742 O O . LYS B 1 346 ? 21.512 84.694 66.553 1.00 12.59 369 LYS B O 1
ATOM 5748 N N . PRO B 1 347 ? 20.895 86.597 67.587 1.00 12.13 370 PRO B N 1
ATOM 5749 C CA . PRO B 1 347 ? 21.678 87.391 66.640 1.00 12.03 370 PRO B CA 1
ATOM 5750 C C . PRO B 1 347 ? 23.177 87.149 66.859 1.00 12.37 370 PRO B C 1
ATOM 5751 O O . PRO B 1 347 ? 23.663 87.267 67.989 1.00 12.81 370 PRO B O 1
ATOM 5755 N N . ASN B 1 348 ? 23.902 86.775 65.801 1.00 12.14 371 ASN B N 1
ATOM 5756 C CA . ASN B 1 348 ? 25.342 86.561 65.933 1.00 11.52 371 ASN B CA 1
ATOM 5757 C C . ASN B 1 348 ? 26.189 87.587 65.175 1.00 11.41 371 ASN B C 1
ATOM 5758 O O . ASN B 1 348 ? 26.483 88.660 65.713 1.00 12.22 371 ASN B O 1
ATOM 5763 N N . THR B 1 349 ? 26.571 87.282 63.937 1.00 11.12 372 THR B N 1
ATOM 5764 C CA . THR B 1 349 ? 27.426 88.193 63.168 1.00 11.43 372 THR B CA 1
ATOM 5765 C C . THR B 1 349 ? 26.611 89.395 62.706 1.00 11.40 372 THR B C 1
ATOM 5766 O O . THR B 1 349 ? 25.471 89.255 62.252 1.00 11.01 372 THR B O 1
ATOM 5770 N N . ILE B 1 350 ? 27.205 90.576 62.824 1.00 11.61 373 ILE B N 1
ATOM 5771 C CA . ILE B 1 350 ? 26.616 91.785 62.261 1.00 11.75 373 ILE B CA 1
ATOM 5772 C C . ILE B 1 350 ? 27.682 92.529 61.450 1.00 12.08 373 ILE B C 1
ATOM 5773 O O . ILE B 1 350 ? 28.882 92.327 61.653 1.00 11.79 373 ILE B O 1
ATOM 5778 N N . ALA B 1 351 ? 27.244 93.362 60.509 1.00 12.61 374 ALA B N 1
ATOM 5779 C CA . ALA B 1 351 ? 28.170 94.158 59.694 1.00 13.14 374 ALA B CA 1
ATOM 5780 C C . ALA B 1 351 ? 27.494 95.401 59.181 1.00 13.66 374 ALA B C 1
ATOM 5781 O O . ALA B 1 351 ? 26.315 95.351 58.806 1.00 14.06 374 ALA B O 1
ATOM 5783 N N . LEU B 1 352 ? 28.248 96.500 59.140 1.00 14.28 375 LEU B N 1
ATOM 5784 C CA . LEU B 1 352 ? 27.779 97.770 58.581 1.00 15.18 375 LEU B CA 1
ATOM 5785 C C . LEU B 1 352 ? 28.094 97.839 57.075 1.00 15.78 375 LEU B C 1
ATOM 5786 O O . LEU B 1 352 ? 29.198 97.495 56.650 1.00 16.20 375 LEU B O 1
ATOM 5791 N N . SER B 1 353 ? 27.135 98.277 56.263 1.00 16.20 376 SER B N 1
ATOM 5792 C CA . SER B 1 353 ? 27.411 98.461 54.837 1.00 16.97 376 SER B CA 1
ATOM 5793 C C . SER B 1 353 ? 28.505 99.507 54.697 1.00 17.42 376 SER B C 1
ATOM 5794 O O . SER B 1 353 ? 28.585 100.409 55.529 1.00 16.83 376 SER B O 1
ATOM 5797 N N . PRO B 1 354 ? 29.372 99.366 53.674 1.00 18.25 377 PRO B N 1
ATOM 5798 C CA . PRO B 1 354 ? 30.433 100.340 53.462 1.00 19.07 377 PRO B CA 1
ATOM 5799 C C . PRO B 1 354 ? 29.945 101.782 53.413 1.00 19.67 377 PRO B C 1
ATOM 5800 O O . PRO B 1 354 ? 30.695 102.681 53.810 1.00 20.34 377 PRO B O 1
ATOM 5804 N N . ASP B 1 355 ? 28.716 102.003 52.936 1.00 20.20 378 ASP B N 1
ATOM 5805 C CA . ASP B 1 355 ? 28.134 103.355 52.916 1.00 20.30 378 ASP B CA 1
ATOM 5806 C C . ASP B 1 355 ? 27.453 103.763 54.230 1.00 20.53 378 ASP B C 1
ATOM 5807 O O . ASP B 1 355 ? 26.926 104.863 54.331 1.00 20.67 378 ASP B O 1
ATOM 5812 N N . GLY B 1 356 ? 27.463 102.873 55.222 1.00 20.26 379 GLY B N 1
ATOM 5813 C CA . GLY B 1 356 ? 26.923 103.169 56.556 1.00 20.13 379 GLY B CA 1
ATOM 5814 C C . GLY B 1 356 ? 25.406 103.212 56.700 1.00 19.84 379 GLY B C 1
ATOM 5815 O O . GLY B 1 356 ? 24.899 103.436 57.806 1.00 19.89 379 GLY B O 1
ATOM 5816 N N . LYS B 1 357 ? 24.685 102.989 55.597 1.00 19.29 380 LYS B N 1
ATOM 5817 C CA . LYS B 1 357 ? 23.208 103.045 55.579 1.00 19.02 380 LYS B CA 1
ATOM 5818 C C . LYS B 1 357 ? 22.511 101.891 56.332 1.00 18.15 380 LYS B C 1
ATOM 5819 O O . LYS B 1 357 ? 21.500 102.092 57.015 1.00 17.20 380 LYS B O 1
ATOM 5825 N N . TYR B 1 358 ? 23.056 100.684 56.204 1.00 17.74 381 TYR B N 1
ATOM 5826 C CA . TYR B 1 358 ? 22.466 99.512 56.845 1.00 17.25 381 TYR B CA 1
ATOM 5827 C C . TYR B 1 358 ? 23.398 98.809 57.802 1.00 16.26 381 TYR B C 1
ATOM 5828 O O . TYR B 1 358 ? 24.598 98.729 57.555 1.00 16.18 381 TYR B O 1
ATOM 5837 N N . LEU B 1 359 ? 22.833 98.300 58.896 1.00 15.40 382 LEU B N 1
ATOM 5838 C CA . LEU B 1 359 ? 23.496 97.273 59.678 1.00 14.09 382 LEU B CA 1
ATOM 5839 C C . LEU B 1 359 ? 22.773 95.984 59.346 1.00 13.61 382 LEU B C 1
ATOM 5840 O O . LEU B 1 359 ? 21.551 95.881 59.495 1.00 13.98 382 LEU B O 1
ATOM 5845 N N . TYR B 1 360 ? 23.544 95.009 58.884 1.00 13.12 383 TYR B N 1
ATOM 5846 C CA . TYR B 1 360 ? 23.036 93.698 58.544 1.00 12.00 383 TYR B CA 1
ATOM 5847 C C . TYR B 1 360 ? 23.244 92.783 59.740 1.00 11.19 383 TYR B C 1
ATOM 5848 O O . TYR B 1 360 ? 24.296 92.824 60.362 1.00 10.74 383 TYR B O 1
ATOM 5857 N N . VAL B 1 361 ? 22.247 91.963 60.049 1.00 11.31 384 VAL B N 1
ATOM 5858 C CA . VAL B 1 361 ? 22.243 91.126 61.250 1.00 11.42 384 VAL B CA 1
ATOM 5859 C C . VAL B 1 361 ? 21.874 89.699 60.880 1.00 11.49 384 VAL B C 1
ATOM 5860 O O . VAL B 1 361 ? 20.816 89.476 60.295 1.00 12.30 384 VAL B O 1
ATOM 5864 N N . SER B 1 362 ? 22.765 88.751 61.162 1.00 11.10 385 SER B N 1
ATOM 5865 C CA . SER B 1 362 ? 22.447 87.322 61.066 1.00 11.18 385 SER B CA 1
ATOM 5866 C C . SER B 1 362 ? 21.788 86.847 62.370 1.00 11.36 385 SER B C 1
ATOM 5867 O O . SER B 1 362 ? 22.334 87.039 63.449 1.00 10.63 385 SER B O 1
ATOM 5870 N N . CYS B 1 363 ? 20.627 86.209 62.247 1.00 12.25 386 CYS B N 1
ATOM 5871 C CA . CYS B 1 363 ? 19.909 85.641 63.387 1.00 12.46 386 CYS B CA 1
ATOM 5872 C C . CYS B 1 363 ? 19.826 84.113 63.298 1.00 12.49 386 CYS B C 1
ATOM 5873 O O . CYS B 1 363 ? 19.168 83.569 62.411 1.00 12.22 386 CYS B O 1
ATOM 5876 N N . ARG B 1 364 ? 20.468 83.421 64.236 1.00 12.77 387 ARG B N 1
ATOM 5877 C CA . ARG B 1 364 ? 20.621 81.955 64.130 1.00 12.79 387 ARG B CA 1
ATOM 5878 C C . ARG B 1 364 ? 19.294 81.185 64.225 1.00 12.86 387 ARG B C 1
ATOM 5879 O O . ARG B 1 364 ? 19.176 80.075 63.701 1.00 12.42 387 ARG B O 1
ATOM 5887 N N . GLY B 1 365 ? 18.306 81.770 64.898 1.00 13.66 388 GLY B N 1
ATOM 5888 C CA . GLY B 1 365 ? 17.036 81.084 65.182 1.00 14.00 388 GLY B CA 1
ATOM 5889 C C . GLY B 1 365 ? 17.005 80.520 66.593 1.00 15.04 388 GLY B C 1
ATOM 5890 O O . GLY B 1 365 ? 18.045 80.447 67.256 1.00 15.18 388 GLY B O 1
ATOM 5891 N N . PRO B 1 366 ? 15.808 80.123 67.077 1.00 15.59 389 PRO B N 1
ATOM 5892 C CA . PRO B 1 366 ? 15.691 79.533 68.418 1.00 15.65 389 PRO B CA 1
ATOM 5893 C C . PRO B 1 366 ? 16.322 78.150 68.504 1.00 16.59 389 PRO B C 1
ATOM 5894 O O . PRO B 1 366 ? 16.191 77.337 67.571 1.00 16.68 389 PRO B O 1
ATOM 5898 N N . ASN B 1 367 ? 17.018 77.892 69.612 1.00 17.01 390 ASN B N 1
ATOM 5899 C CA . ASN B 1 367 ? 17.680 76.608 69.831 1.00 18.27 390 ASN B CA 1
ATOM 5900 C C . ASN B 1 367 ? 16.660 75.480 69.816 1.00 18.53 390 ASN B C 1
ATOM 5901 O O . ASN B 1 367 ? 15.572 75.651 70.345 1.00 18.54 390 ASN B O 1
ATOM 5906 N N . HIS B 1 368 ? 17.004 74.343 69.212 1.00 19.75 391 HIS B N 1
ATOM 5907 C CA . HIS B 1 368 ? 16.149 73.157 69.268 1.00 20.88 391 HIS B CA 1
ATOM 5908 C C . HIS B 1 368 ? 15.700 72.961 70.722 1.00 21.71 391 HIS B C 1
ATOM 5909 O O . HIS B 1 368 ? 16.539 72.910 71.633 1.00 21.19 391 HIS B O 1
ATOM 5916 N N . PRO B 1 369 ? 14.371 72.906 70.945 1.00 22.50 392 PRO B N 1
ATOM 5917 C CA . PRO B 1 369 ? 13.822 72.986 72.302 1.00 23.32 392 PRO B CA 1
ATOM 5918 C C . PRO B 1 369 ? 14.210 71.863 73.246 1.00 24.33 392 PRO B C 1
ATOM 5919 O O . PRO B 1 369 ? 14.204 72.065 74.458 1.00 24.36 392 PRO B O 1
ATOM 5923 N N . THR B 1 370 ? 14.538 70.689 72.716 1.00 25.71 393 THR B N 1
ATOM 5924 C CA . THR B 1 370 ? 14.923 69.574 73.591 1.00 27.14 393 THR B CA 1
ATOM 5925 C C . THR B 1 370 ? 16.383 69.113 73.437 1.00 27.81 393 THR B C 1
ATOM 5926 O O . THR B 1 370 ? 16.934 68.479 74.345 1.00 28.50 393 THR B O 1
ATOM 5930 N N . GLU B 1 371 ? 17.014 69.445 72.312 1.00 27.80 394 GLU B N 1
ATOM 5931 C CA . GLU B 1 371 ? 18.379 69.002 72.049 1.00 27.87 394 GLU B CA 1
ATOM 5932 C C . GLU B 1 371 ? 19.422 70.127 72.105 1.00 27.87 394 GLU B C 1
ATOM 5933 O O . GLU B 1 371 ? 20.614 69.854 72.229 1.00 28.14 394 GLU B O 1
ATOM 5935 N N . GLY B 1 372 ? 18.979 71.380 72.023 1.00 27.24 395 GLY B N 1
ATOM 5936 C CA . GLY B 1 372 ? 19.893 72.524 72.060 1.00 26.99 395 GLY B CA 1
ATOM 5937 C C . GLY B 1 372 ? 20.503 72.873 70.709 1.00 26.83 395 GLY B C 1
ATOM 5938 O O . GLY B 1 372 ? 20.196 72.237 69.693 1.00 26.36 395 GLY B O 1
ATOM 5939 N N . TYR B 1 373 ? 21.398 73.866 70.718 1.00 27.13 396 TYR B N 1
ATOM 5940 C CA . TYR B 1 373 ? 21.957 74.485 69.494 1.00 27.45 396 TYR B CA 1
ATOM 5941 C C . TYR B 1 373 ? 22.844 73.587 68.608 1.00 27.00 396 TYR B C 1
ATOM 5942 O O . TYR B 1 373 ? 23.118 73.920 67.448 1.00 26.64 396 TYR B O 1
ATOM 5951 N N . LEU B 1 374 ? 23.284 72.454 69.145 1.00 26.28 397 LEU B N 1
ATOM 5952 C CA . LEU B 1 374 ? 24.080 71.501 68.371 1.00 25.90 397 LEU B CA 1
ATOM 5953 C C . LEU B 1 374 ? 23.275 70.743 67.315 1.00 25.43 397 LEU B C 1
ATOM 5954 O O . LEU B 1 374 ? 23.857 70.170 66.387 1.00 25.73 397 LEU B O 1
ATOM 5959 N N . LYS B 1 375 ? 21.950 70.746 67.461 1.00 24.25 398 LYS B N 1
ATOM 5960 C CA . LYS B 1 375 ? 21.034 70.146 66.489 1.00 23.79 398 LYS B CA 1
ATOM 5961 C C . LYS B 1 375 ? 20.337 71.220 65.654 1.00 22.47 398 LYS B C 1
ATOM 5962 O O . LYS B 1 375 ? 20.036 72.313 66.155 1.00 22.31 398 LYS B O 1
ATOM 5968 N N . LYS B 1 376 ? 20.084 70.914 64.381 1.00 21.06 399 LYS B N 1
ATOM 5969 C CA . LYS B 1 376 ? 19.231 71.774 63.561 1.00 19.87 399 LYS B CA 1
ATOM 5970 C C . LYS B 1 376 ? 17.959 72.101 64.343 1.00 18.70 399 LYS B C 1
ATOM 5971 O O . LYS B 1 376 ? 17.308 71.208 64.889 1.00 18.43 399 LYS B O 1
ATOM 5977 N N . GLY B 1 377 ? 17.630 73.385 64.398 1.00 17.25 400 GLY B N 1
ATOM 5978 C CA . GLY B 1 377 ? 16.408 73.844 65.005 1.00 16.24 400 GLY B CA 1
ATOM 5979 C C . GLY B 1 377 ? 15.159 73.482 64.228 1.00 15.35 400 GLY B C 1
ATOM 5980 O O . GLY B 1 377 ? 15.215 72.955 63.111 1.00 15.52 400 GLY B O 1
ATOM 5981 N N . LEU B 1 378 ? 14.015 73.781 64.830 1.00 14.95 401 LEU B N 1
ATOM 5982 C CA . LEU B 1 378 ? 12.719 73.471 64.229 1.00 14.13 401 LEU B CA 1
ATOM 5983 C C . LEU B 1 378 ? 12.176 74.718 63.550 1.00 13.57 401 LEU B C 1
ATOM 5984 O O . LEU B 1 378 ? 11.043 74.734 63.026 1.00 12.89 401 LEU B O 1
ATOM 5989 N N . VAL B 1 379 ? 13.014 75.758 63.579 1.00 12.50 402 VAL B N 1
ATOM 5990 C CA . VAL B 1 379 ? 12.739 77.047 62.978 1.00 11.58 402 VAL B CA 1
ATOM 5991 C C . VAL B 1 379 ? 13.981 77.478 62.191 1.00 11.31 402 VAL B C 1
ATOM 5992 O O . VAL B 1 379 ? 15.126 77.348 62.685 1.00 10.53 402 VAL B O 1
ATOM 5996 N N . LEU B 1 380 ? 13.764 77.958 60.964 1.00 10.04 403 LEU B N 1
ATOM 5997 C CA . LEU B 1 380 ? 14.862 78.488 60.153 1.00 10.00 403 LEU B CA 1
ATOM 5998 C C . LEU B 1 380 ? 15.282 79.885 60.647 1.00 10.22 403 LEU B C 1
ATOM 5999 O O . LEU B 1 380 ? 14.462 80.628 61.223 1.00 10.44 403 LEU B O 1
ATOM 6004 N N . GLY B 1 381 ? 16.547 80.238 60.425 1.00 9.12 404 GLY B N 1
ATOM 6005 C CA . GLY B 1 381 ? 17.059 81.554 60.828 1.00 9.51 404 GLY B CA 1
ATOM 6006 C C . GLY B 1 381 ? 16.639 82.684 59.902 1.00 9.61 404 GLY B C 1
ATOM 6007 O O . GLY B 1 381 ? 15.968 82.459 58.894 1.00 9.44 404 GLY B O 1
ATOM 6008 N N . LYS B 1 382 ? 17.039 83.905 60.231 1.00 9.93 405 LYS B N 1
ATOM 6009 C CA . LYS B 1 382 ? 16.603 85.075 59.476 1.00 10.80 405 LYS B CA 1
ATOM 6010 C C . LYS B 1 382 ? 17.755 86.044 59.295 1.00 11.15 405 LYS B C 1
ATOM 6011 O O . LYS B 1 382 ? 18.728 85.977 60.037 1.00 11.80 405 LYS B O 1
ATOM 6017 N N . VAL B 1 383 ? 17.650 86.925 58.297 1.00 11.49 406 VAL B N 1
ATOM 6018 C CA . VAL B 1 383 ? 18.593 88.035 58.132 1.00 11.29 406 VAL B CA 1
ATOM 6019 C C . VAL B 1 383 ? 17.812 89.312 58.323 1.00 12.14 406 VAL B C 1
ATOM 6020 O O . VAL B 1 383 ? 16.690 89.434 57.819 1.00 11.49 406 VAL B O 1
ATOM 6024 N N . TYR B 1 384 ? 18.417 90.268 59.032 1.00 12.73 407 TYR B N 1
ATOM 6025 C CA . TYR B 1 384 ? 17.767 91.523 59.358 1.00 12.98 407 TYR B CA 1
ATOM 6026 C C . TYR B 1 384 ? 18.573 92.679 58.817 1.00 13.43 407 TYR B C 1
ATOM 6027 O O . TYR B 1 384 ? 19.804 92.683 58.887 1.00 13.29 407 TYR B O 1
ATOM 6036 N N . VAL B 1 385 ? 17.867 93.659 58.277 1.00 13.73 408 VAL B N 1
ATOM 6037 C CA . VAL B 1 385 ? 18.496 94.845 57.743 1.00 14.70 408 VAL B CA 1
ATOM 6038 C C . VAL B 1 385 ? 18.021 95.993 58.599 1.00 15.31 408 VAL B C 1
ATOM 6039 O O . VAL B 1 385 ? 16.821 96.258 58.697 1.00 15.63 408 VAL B O 1
ATOM 6043 N N . ILE B 1 386 ? 18.964 96.674 59.229 1.00 17.07 409 ILE B N 1
ATOM 6044 C CA . ILE B 1 386 ? 18.635 97.772 60.130 1.00 17.54 409 ILE B CA 1
ATOM 6045 C C . ILE B 1 386 ? 19.016 99.072 59.468 1.00 18.69 409 ILE B C 1
ATOM 6046 O O . ILE B 1 386 ? 20.100 99.200 58.926 1.00 18.67 409 ILE B O 1
ATOM 6051 N N . ASP B 1 387 ? 18.104 100.034 59.507 1.00 20.14 410 ASP B N 1
ATOM 6052 C CA . ASP B 1 387 ? 18.355 101.337 58.916 1.00 21.68 410 ASP B CA 1
ATOM 6053 C C . ASP B 1 387 ? 18.998 102.216 59.976 1.00 21.60 410 ASP B C 1
ATOM 6054 O O . ASP B 1 387 ? 18.359 102.552 60.974 1.00 21.49 410 ASP B O 1
ATOM 6059 N N . THR B 1 388 ? 20.256 102.585 59.760 1.00 22.23 411 THR B N 1
ATOM 6060 C CA . THR B 1 388 ? 21.053 103.254 60.794 1.00 23.31 411 THR B CA 1
ATOM 6061 C C . THR B 1 388 ? 20.687 104.726 61.022 1.00 24.14 411 THR B C 1
ATOM 6062 O O . THR B 1 388 ? 21.143 105.330 61.997 1.00 24.32 411 THR B O 1
ATOM 6066 N N . THR B 1 389 ? 19.889 105.308 60.126 1.00 24.77 412 THR B N 1
ATOM 6067 C CA . THR B 1 389 ? 19.401 106.676 60.334 1.00 25.29 412 THR B CA 1
ATOM 6068 C C . THR B 1 389 ? 18.377 106.719 61.467 1.00 25.02 412 THR B C 1
ATOM 6069 O O . THR B 1 389 ? 18.336 107.679 62.232 1.00 25.36 412 THR B O 1
ATOM 6073 N N . THR B 1 390 ? 17.588 105.654 61.601 1.00 24.67 413 THR B N 1
ATOM 6074 C CA . THR B 1 390 ? 16.554 105.579 62.629 1.00 24.26 413 THR B CA 1
ATOM 6075 C C . THR B 1 390 ? 16.812 104.485 63.667 1.00 23.53 413 THR B C 1
ATOM 6076 O O . THR B 1 390 ? 16.091 104.384 64.655 1.00 23.08 413 THR B O 1
ATOM 6080 N N . ASP B 1 391 ? 17.843 103.672 63.442 1.00 22.94 414 ASP B N 1
ATOM 6081 C CA . ASP B 1 391 ? 18.091 102.482 64.254 1.00 22.47 414 ASP B CA 1
ATOM 6082 C C . ASP B 1 391 ? 16.820 101.629 64.434 1.00 21.73 414 ASP B C 1
ATOM 6083 O O . ASP B 1 391 ? 16.440 101.252 65.546 1.00 21.75 414 ASP B O 1
ATOM 6088 N N . THR B 1 392 ? 16.168 101.354 63.309 1.00 21.03 415 THR B N 1
ATOM 6089 C CA . THR B 1 392 ? 14.966 100.526 63.256 1.00 20.61 415 THR B CA 1
ATOM 6090 C C . THR B 1 392 ? 15.096 99.536 62.106 1.00 19.80 415 THR B C 1
ATOM 6091 O O . THR B 1 392 ? 15.789 99.808 61.122 1.00 20.20 415 THR B O 1
ATOM 6095 N N . VAL B 1 393 ? 14.423 98.399 62.242 1.00 19.17 416 VAL B N 1
ATOM 6096 C CA . VAL B 1 393 ? 14.493 97.324 61.263 1.00 18.56 416 VAL B CA 1
ATOM 6097 C C . VAL B 1 393 ? 13.748 97.752 59.998 1.00 18.48 416 VAL B C 1
ATOM 6098 O O . VAL B 1 393 ? 12.546 98.049 60.055 1.00 18.29 416 VAL B O 1
ATOM 6102 N N . LYS B 1 394 ? 14.470 97.815 58.875 1.00 17.95 417 LYS B N 1
ATOM 6103 C CA . LYS B 1 394 ? 13.870 98.154 57.571 1.00 17.96 417 LYS B CA 1
ATOM 6104 C C . LYS B 1 394 ? 13.191 96.966 56.898 1.00 17.87 417 LYS B C 1
ATOM 6105 O O . LYS B 1 394 ? 12.100 97.101 56.332 1.00 17.72 417 LYS B O 1
ATOM 6111 N N . GLU B 1 395 ? 13.854 95.808 56.935 1.00 17.46 418 GLU B N 1
ATOM 6112 C CA . GLU B 1 395 ? 13.326 94.598 56.317 1.00 16.86 418 GLU B CA 1
ATOM 6113 C C . GLU B 1 395 ? 14.029 93.402 56.924 1.00 16.51 418 GLU B C 1
ATOM 6114 O O . GLU B 1 395 ? 15.059 93.556 57.571 1.00 17.02 418 GLU B O 1
ATOM 6120 N N . PHE B 1 396 ? 13.463 92.218 56.712 1.00 15.05 419 PHE B N 1
ATOM 6121 C CA . PHE B 1 396 ? 14.064 90.970 57.179 1.00 14.28 419 PHE B CA 1
ATOM 6122 C C . PHE B 1 396 ? 13.438 89.801 56.423 1.00 13.38 419 PHE B C 1
ATOM 6123 O O . PHE B 1 396 ? 12.348 89.934 55.849 1.00 13.03 419 PHE B O 1
ATOM 6131 N N . TRP B 1 397 ? 14.121 88.661 56.409 1.00 12.67 420 TRP B N 1
ATOM 6132 C CA . TRP B 1 397 ? 13.647 87.532 55.630 1.00 11.86 420 TRP B CA 1
ATOM 6133 C C . TRP B 1 397 ? 14.237 86.226 56.146 1.00 12.15 420 TRP B C 1
ATOM 6134 O O . TRP B 1 397 ? 15.226 86.209 56.899 1.00 12.09 420 TRP B O 1
ATOM 6145 N N . GLU B 1 398 ? 13.627 85.126 55.747 1.00 11.62 421 GLU B N 1
ATOM 6146 C CA . GLU B 1 398 ? 14.066 83.847 56.225 1.00 11.41 421 GLU B CA 1
ATOM 6147 C C . GLU B 1 398 ? 15.217 83.313 55.389 1.00 11.28 421 GLU B C 1
ATOM 6148 O O . GLU B 1 398 ? 15.241 83.454 54.157 1.00 10.87 421 GLU B O 1
ATOM 6154 N N . ALA B 1 399 ? 16.171 82.685 56.067 1.00 10.92 422 ALA B N 1
ATOM 6155 C CA . ALA B 1 399 ? 17.249 82.005 55.389 1.00 10.24 422 ALA B CA 1
ATOM 6156 C C . ALA B 1 399 ? 17.223 80.520 55.759 1.00 10.17 422 ALA B C 1
ATOM 6157 O O . ALA B 1 399 ? 16.152 79.913 55.849 1.00 10.23 422 ALA B O 1
ATOM 6159 N N . GLY B 1 400 ? 18.392 79.939 55.983 1.00 9.39 423 GLY B N 1
ATOM 6160 C CA . GLY B 1 400 ? 18.493 78.500 56.205 1.00 9.53 423 GLY B CA 1
ATOM 6161 C C . GLY B 1 400 ? 18.743 78.146 57.661 1.00 9.95 423 GLY B C 1
ATOM 6162 O O . GLY B 1 400 ? 18.396 78.917 58.572 1.00 8.89 423 GLY B O 1
ATOM 6163 N N . ASN B 1 401 ? 19.332 76.968 57.860 1.00 9.66 424 ASN B N 1
ATOM 6164 C CA . ASN B 1 401 ? 19.611 76.419 59.178 1.00 10.50 424 ASN B CA 1
ATOM 6165 C C . ASN B 1 401 ? 20.846 77.071 59.783 1.00 10.86 424 ASN B C 1
ATOM 6166 O O . ASN B 1 401 ? 21.977 76.897 59.291 1.00 11.20 424 ASN B O 1
ATOM 6171 N N . GLN B 1 402 ? 20.593 77.858 60.819 1.00 11.29 425 GLN B N 1
ATOM 6172 C CA . GLN B 1 402 ? 21.616 78.543 61.609 1.00 10.89 425 GLN B CA 1
ATOM 6173 C C . GLN B 1 402 ? 22.488 79.540 60.844 1.00 10.66 425 GLN B C 1
ATOM 6174 O O . GLN B 1 402 ? 23.698 79.367 60.757 1.00 10.16 425 GLN B O 1
ATOM 6180 N N . PRO B 1 403 ? 21.869 80.609 60.297 1.00 10.14 426 PRO B N 1
ATOM 6181 C CA . PRO B 1 403 ? 22.667 81.700 59.762 1.00 9.71 426 PRO B CA 1
ATOM 6182 C C . PRO B 1 403 ? 23.719 82.085 60.809 1.00 9.60 426 PRO B C 1
ATOM 6183 O O . PRO B 1 403 ? 23.402 82.192 61.999 1.00 9.41 426 PRO B O 1
ATOM 6187 N N . THR B 1 404 ? 24.966 82.251 60.382 1.00 9.77 427 THR B N 1
ATOM 6188 C CA . THR B 1 404 ? 26.034 82.560 61.327 1.00 10.50 427 THR B CA 1
ATOM 6189 C C . THR B 1 404 ? 27.036 83.556 60.747 1.00 10.65 427 THR B C 1
ATOM 6190 O O . THR B 1 404 ? 27.222 84.629 61.291 1.00 11.30 427 THR B O 1
ATOM 6194 N N . GLY B 1 405 ? 27.681 83.202 59.641 1.00 11.42 428 GLY B N 1
ATOM 6195 C CA . GLY B 1 405 ? 28.578 84.143 58.955 1.00 11.11 428 GLY B CA 1
ATOM 6196 C C . GLY B 1 405 ? 27.779 85.205 58.220 1.00 11.20 428 GLY B C 1
ATOM 6197 O O . GLY B 1 405 ? 26.671 84.946 57.741 1.00 10.75 428 GLY B O 1
ATOM 6198 N N . LEU B 1 406 ? 28.335 86.410 58.138 1.00 10.94 429 LEU B N 1
ATOM 6199 C CA . LEU B 1 406 ? 27.719 87.489 57.369 1.00 11.32 429 LEU B CA 1
ATOM 6200 C C . LEU B 1 406 ? 28.804 88.501 56.981 1.00 11.58 429 LEU B C 1
ATOM 6201 O O . LEU B 1 406 ? 29.638 88.860 57.809 1.00 10.79 429 LEU B O 1
ATOM 6206 N N . ASP B 1 407 ? 28.810 88.921 55.721 1.00 11.23 430 ASP B N 1
ATOM 6207 C CA . ASP B 1 407 ? 29.600 90.087 55.307 1.00 11.87 430 ASP B CA 1
ATOM 6208 C C . ASP B 1 407 ? 28.946 90.773 54.123 1.00 12.25 430 ASP B C 1
ATOM 6209 O O . ASP B 1 407 ? 28.142 90.168 53.415 1.00 12.94 430 ASP B O 1
ATOM 6214 N N . VAL B 1 408 ? 29.291 92.040 53.923 1.00 12.32 431 VAL B N 1
ATOM 6215 C CA . VAL B 1 408 ? 28.835 92.805 52.778 1.00 12.51 431 VAL B CA 1
ATOM 6216 C C . VAL B 1 408 ? 30.056 93.211 51.953 1.00 12.81 431 VAL B C 1
ATOM 6217 O O . VAL B 1 408 ? 31.093 93.558 52.520 1.00 12.42 431 VAL B O 1
ATOM 6221 N N . SER B 1 409 ? 29.939 93.146 50.622 1.00 13.00 432 SER B N 1
ATOM 6222 C CA . SER B 1 409 ? 31.069 93.420 49.744 1.00 13.54 432 SER B CA 1
ATOM 6223 C C . SER B 1 409 ? 31.460 94.897 49.797 1.00 14.72 432 SER B C 1
ATOM 6224 O O . SER B 1 409 ? 30.608 95.758 50.075 1.00 14.02 432 SER B O 1
ATOM 6227 N N . PRO B 1 410 ? 32.753 95.192 49.538 1.00 15.79 433 PRO B N 1
ATOM 6228 C CA . PRO B 1 410 ? 33.302 96.550 49.660 1.00 16.76 433 PRO B CA 1
ATOM 6229 C C . PRO B 1 410 ? 32.553 97.628 48.875 1.00 17.69 433 PRO B C 1
ATOM 6230 O O . PRO B 1 410 ? 32.650 98.812 49.212 1.00 18.63 433 PRO B O 1
ATOM 6234 N N . ASP B 1 411 ? 31.805 97.218 47.857 1.00 18.24 434 ASP B N 1
ATOM 6235 C CA . ASP B 1 411 ? 31.107 98.125 46.953 1.00 18.35 434 ASP B CA 1
ATOM 6236 C C . ASP B 1 411 ? 29.594 98.200 47.255 1.00 18.96 434 ASP B C 1
ATOM 6237 O O . ASP B 1 411 ? 28.809 98.665 46.418 1.00 19.43 434 ASP B O 1
ATOM 6242 N N . ASN B 1 412 ? 29.194 97.755 48.454 1.00 18.53 435 ASN B N 1
ATOM 6243 C CA . ASN B 1 412 ? 27.776 97.670 48.856 1.00 17.93 435 ASN B CA 1
ATOM 6244 C C . ASN B 1 412 ? 26.904 96.671 48.099 1.00 17.32 435 ASN B C 1
ATOM 6245 O O . ASN B 1 412 ? 25.758 96.435 48.485 1.00 17.48 435 ASN B O 1
ATOM 6250 N N . ARG B 1 413 ? 27.444 96.075 47.040 1.00 16.62 436 ARG B N 1
ATOM 6251 C CA . ARG B 1 413 ? 26.651 95.273 46.113 1.00 15.72 436 ARG B CA 1
ATOM 6252 C C . ARG B 1 413 ? 26.036 94.029 46.729 1.00 14.75 436 ARG B C 1
ATOM 6253 O O . ARG B 1 413 ? 24.821 93.855 46.654 1.00 13.69 436 ARG B O 1
ATOM 6261 N N . TYR B 1 414 ? 26.878 93.170 47.320 1.00 13.96 437 TYR B N 1
ATOM 6262 C CA . TYR B 1 414 ? 26.430 91.864 47.807 1.00 13.01 437 TYR B CA 1
ATOM 6263 C C . TYR B 1 414 ? 26.400 91.745 49.337 1.00 12.96 437 TYR B C 1
ATOM 6264 O O . TYR B 1 414 ? 27.276 92.261 50.033 1.00 12.52 437 TYR B O 1
ATOM 6273 N N . LEU B 1 415 ? 25.369 91.064 49.827 1.00 11.89 438 LEU B N 1
ATOM 6274 C CA . LEU B 1 415 ? 25.297 90.600 51.202 1.00 11.63 438 LEU B CA 1
ATOM 6275 C C . LEU B 1 415 ? 25.372 89.077 51.182 1.00 11.32 438 LEU B C 1
ATOM 6276 O O . LEU B 1 415 ? 24.662 88.431 50.414 1.00 11.64 438 LEU B O 1
ATOM 6281 N N . VAL B 1 416 ? 26.228 88.505 52.021 1.00 10.95 439 VAL B N 1
ATOM 6282 C CA . VAL B 1 416 ? 26.380 87.054 52.068 1.00 10.42 439 VAL B CA 1
ATOM 6283 C C . VAL B 1 416 ? 26.239 86.564 53.499 1.00 10.95 439 VAL B C 1
ATOM 6284 O O . VAL B 1 416 ? 26.780 87.177 54.419 1.00 10.93 439 VAL B O 1
ATOM 6288 N N . ILE B 1 417 ? 25.511 85.465 53.681 1.00 10.65 440 ILE B N 1
ATOM 6289 C CA . ILE B 1 417 ? 25.414 84.822 54.976 1.00 11.09 440 ILE B CA 1
ATOM 6290 C C . ILE B 1 417 ? 25.830 83.369 54.826 1.00 10.96 440 ILE B C 1
ATOM 6291 O O . ILE B 1 417 ? 25.711 82.809 53.745 1.00 11.23 440 ILE B O 1
ATOM 6296 N N . SER B 1 418 ? 26.309 82.747 55.895 1.00 11.08 441 SER B N 1
ATOM 6297 C CA . SER B 1 418 ? 26.479 81.285 55.861 1.00 11.14 441 SER B CA 1
ATOM 6298 C C . SER B 1 418 ? 25.366 80.648 56.665 1.00 11.33 441 SER B C 1
ATOM 6299 O O . SER B 1 418 ? 25.019 81.131 57.742 1.00 11.79 441 SER B O 1
ATOM 6302 N N . ASP B 1 419 ? 24.782 79.595 56.105 1.00 10.52 442 ASP B N 1
ATOM 6303 C CA . ASP B 1 419 ? 23.801 78.787 56.800 1.00 11.19 442 ASP B CA 1
ATOM 6304 C C . ASP B 1 419 ? 24.624 77.669 57.409 1.00 11.30 442 ASP B C 1
ATOM 6305 O O . ASP B 1 419 ? 24.963 76.710 56.717 1.00 10.71 442 ASP B O 1
ATOM 6310 N N . PHE B 1 420 ? 24.963 77.825 58.686 1.00 11.69 443 PHE B N 1
ATOM 6311 C CA . PHE B 1 420 ? 25.995 77.019 59.363 1.00 12.81 443 PHE B CA 1
ATOM 6312 C C . PHE B 1 420 ? 25.769 75.516 59.240 1.00 13.07 443 PHE B C 1
ATOM 6313 O O . PHE B 1 420 ? 26.689 74.765 58.923 1.00 13.81 443 PHE B O 1
ATOM 6321 N N . LEU B 1 421 ? 24.541 75.066 59.470 1.00 13.04 444 LEU B N 1
ATOM 6322 C CA . LEU B 1 421 ? 24.277 73.632 59.493 1.00 12.73 444 LEU B CA 1
ATOM 6323 C C . LEU B 1 421 ? 23.841 73.115 58.143 1.00 13.16 444 LEU B C 1
ATOM 6324 O O . LEU B 1 421 ? 23.603 71.905 57.983 1.00 13.41 444 LEU B O 1
ATOM 6329 N N . ASP B 1 422 ? 23.752 74.025 57.176 1.00 12.50 445 ASP B N 1
ATOM 6330 C CA . ASP B 1 422 ? 23.510 73.641 55.796 1.00 13.59 445 ASP B CA 1
ATOM 6331 C C . ASP B 1 422 ? 24.795 73.574 54.952 1.00 12.98 445 ASP B C 1
ATOM 6332 O O . ASP B 1 422 ? 24.746 73.169 53.806 1.00 13.08 445 ASP B O 1
ATOM 6337 N N . HIS B 1 423 ? 25.934 73.962 55.516 1.00 13.03 446 HIS B N 1
ATOM 6338 C CA . HIS B 1 423 ? 27.218 73.901 54.786 1.00 12.22 446 HIS B CA 1
ATOM 6339 C C . HIS B 1 423 ? 27.134 74.598 53.435 1.00 11.83 446 HIS B C 1
ATOM 6340 O O . HIS B 1 423 ? 27.460 74.029 52.376 1.00 11.25 446 HIS B O 1
ATOM 6347 N N . GLN B 1 424 ? 26.690 75.853 53.494 1.00 10.75 447 GLN B N 1
ATOM 6348 C CA . GLN B 1 424 ? 26.464 76.644 52.313 1.00 10.22 447 GLN B CA 1
ATOM 6349 C C . GLN B 1 424 ? 26.422 78.129 52.688 1.00 9.68 447 GLN B C 1
ATOM 6350 O O . GLN B 1 424 ? 26.308 78.500 53.864 1.00 8.79 447 GLN B O 1
ATOM 6356 N N . ILE B 1 425 ? 26.478 78.970 51.668 1.00 9.29 448 ILE B N 1
ATOM 6357 C CA . ILE B 1 425 ? 26.250 80.404 51.831 1.00 9.40 448 ILE B CA 1
ATOM 6358 C C . ILE B 1 425 ? 25.046 80.763 50.976 1.00 9.58 448 ILE B C 1
ATOM 6359 O O . ILE B 1 425 ? 24.684 80.019 50.064 1.00 10.74 448 ILE B O 1
ATOM 6364 N N . ARG B 1 426 ? 24.401 81.873 51.302 1.00 9.70 449 ARG B N 1
ATOM 6365 C CA . ARG B 1 426 ? 23.382 82.453 50.444 1.00 9.49 449 ARG B CA 1
ATOM 6366 C C . ARG B 1 426 ? 23.860 83.843 50.085 1.00 10.13 449 ARG B C 1
ATOM 6367 O O . ARG B 1 426 ? 24.358 84.577 50.941 1.00 9.83 449 ARG B O 1
ATOM 6375 N N . VAL B 1 427 ? 23.699 84.192 48.815 1.00 10.77 450 VAL B N 1
ATOM 6376 C CA . VAL B 1 427 ? 24.158 85.466 48.262 1.00 10.80 450 VAL B CA 1
ATOM 6377 C C . VAL B 1 427 ? 22.977 86.339 47.844 1.00 11.10 450 VAL B C 1
ATOM 6378 O O . VAL B 1 427 ? 22.097 85.888 47.113 1.00 10.21 450 VAL B O 1
ATOM 6382 N N . TYR B 1 428 ? 22.981 87.594 48.300 1.00 11.53 451 TYR B N 1
ATOM 6383 C CA . TYR B 1 428 ? 21.894 88.552 48.019 1.00 12.34 451 TYR B CA 1
ATOM 6384 C C . TYR B 1 428 ? 22.493 89.803 47.417 1.00 13.05 451 TYR B C 1
ATOM 6385 O O . TYR B 1 428 ? 23.616 90.171 47.764 1.00 12.58 451 TYR B O 1
ATOM 6394 N N . ARG B 1 429 ? 21.744 90.457 46.527 1.00 14.25 452 ARG B N 1
ATOM 6395 C CA . ARG B 1 429 ? 22.170 91.717 45.920 1.00 15.25 452 ARG B CA 1
ATOM 6396 C C . ARG B 1 429 ? 21.278 92.885 46.350 1.00 15.79 452 ARG B C 1
ATOM 6397 O O . ARG B 1 429 ? 20.043 92.796 46.298 1.00 15.02 452 ARG B O 1
ATOM 6405 N N . ARG B 1 430 ? 21.914 93.969 46.790 1.00 16.21 453 ARG B N 1
ATOM 6406 C CA . ARG B 1 430 ? 21.212 95.170 47.207 1.00 17.52 453 ARG B CA 1
ATOM 6407 C C . ARG B 1 430 ? 20.773 95.996 45.987 1.00 18.31 453 ARG B C 1
ATOM 6408 O O . ARG B 1 430 ? 21.559 96.266 45.080 1.00 17.12 453 ARG B O 1
ATOM 6416 N N . ASP B 1 431 ? 19.495 96.361 45.990 1.00 20.11 454 ASP B N 1
ATOM 6417 C CA . ASP B 1 431 ? 18.897 97.198 44.958 1.00 21.93 454 ASP B CA 1
ATOM 6418 C C . ASP B 1 431 ? 19.692 98.501 44.827 1.00 23.01 454 ASP B C 1
ATOM 6419 O O . ASP B 1 431 ? 20.088 99.107 45.828 1.00 22.95 454 ASP B O 1
ATOM 6424 N N . GLY B 1 432 ? 19.936 98.900 43.585 1.00 24.14 455 GLY B N 1
ATOM 6425 C CA . GLY B 1 432 ? 20.654 100.121 43.292 1.00 25.43 455 GLY B CA 1
ATOM 6426 C C . GLY B 1 432 ? 22.156 99.942 43.217 1.00 26.10 455 GLY B C 1
ATOM 6427 O O . GLY B 1 432 ? 22.880 100.905 42.988 1.00 25.90 455 GLY B O 1
ATOM 6428 N N . PHE B 1 433 ? 22.626 98.713 43.410 1.00 26.90 456 PHE B N 1
ATOM 6429 C CA . PHE B 1 433 ? 24.061 98.455 43.476 1.00 27.71 456 PHE B CA 1
ATOM 6430 C C . PHE B 1 433 ? 24.490 97.292 42.599 1.00 28.31 456 PHE B C 1
ATOM 6431 O O . PHE B 1 433 ? 23.678 96.458 42.184 1.00 28.77 456 PHE B O 1
#

Nearest PDB structures (foldseek):
  3bws-assembly1_A  TM=1.002E+00  e=2.421E-75  Leptospira interrogans
  8qzs-assembly1_E  TM=8.250E-01  e=3.492E-11  Homo sapiens
  7mq8-assembly1_LQ  TM=6.846E-01  e=6.287E-11  Homo sapiens
  8shj-assembly3_C  TM=6.882E-01  e=1.249E-09  Homo sapiens
  5ltd-assembly2_B  TM=5.137E-01  e=1.378E-08  Ogataea angusta